Protein 5UEN (pdb70)

Radius of gyration: 37.13 Å; Cα contacts (8 Å, |Δi|>4): 795; chains: 2; bounding box: 105×108×70 Å

Foldseek 3Di:
DDDPVLVVLLVLLLVLLVLQQVLLVLLLVLCVPDP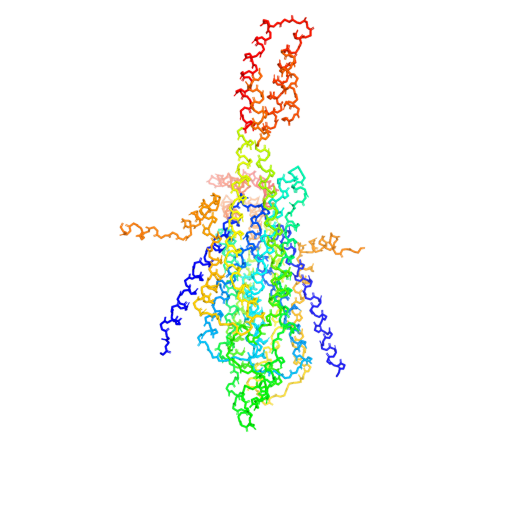VNVDLLSVLVNQLSVLLNCCSVQLSVLVNCLSPDDWAFLLVLLVSLQSLQLSLLLNLLSLLSNLVLLLCCLPPVPCSDVPDDPVVSVVSSVVSNVVSCVLRCPLVVPQWCQVVVVVVCVVVPHDDTDTGSRDCCRTHPLCSLQVPCPVPRNPVSLVVSVVSLVVSLVSLVVLLVLLVVLVVLLVVAPVVSLVSVVVSLVVAVLVVLQVVLSVQLVVLSVVLVVVVVVPDVVVSVVSVVVNVVSCVVRVVVVSVVSVVVSVVSVLVSVLSVVLSVLSCVLAVQCNVVSVCCVVPVVDDDDPVSVSSSVSSNSSSSSVSSVSCCVRPPSSVVSSVVCCVVPVDDVVVVVVD/DVVLVVLLVLLLVLLVLQQVLLVLLLVLCVPDPVNVDLLSLLVNQLSVLLNCCSVQLSVLVNCLSPDDWAFLVVLLVSLQSLQLSLLLNLLSLLSNLVLLLCCLPPVPCSDVPDDPVVSVVSSVVSNVVSCVLRCPLVVPQWCQVVVVVVCVVVPHDDTDTGSRDCCRTHPLCSLQVPCPVPRNVVSLVVSVVSLVVSLVSLVVLLVLLVVLVVLLVVLLVQLLDDDWLVSNLVSLVSNLVSLVVLVCDVLSVVLNVLSVVLNVVSVVIDSVVSVVSSVVNVVSCVVPVVVSSVVSVVVSVVSVLVSVLSVVLSVLSCVLAVQCNVVSVCCVVPVVDDDDPVSVSSSVSSNSSSSSVSSVSCCVRPPSSVVSSVVCCVVPVDD

InterPro domains:
  IPR000276 G protein-coupled receptor, rhodopsin-like [PF00001] (26-288)
  IPR000276 G protein-coupled receptor, rhodopsin-like [PR00237] (11-35)
  IPR000276 G protein-coupled receptor, rhodopsin-like [PR00237] (44-65)
  IPR000276 G protein-coupled receptor, rhodopsin-like [PR00237] (87-109)
  IPR000276 G protein-coupled receptor, rhodopsin-like [PR00237] (123-144)
  IPR000276 G protein-coupled receptor, rhodopsin-like [PR00237] (181-204)
  IPR000276 G protein-coupled receptor, rhodopsin-like [PR00237] (232-256)
  IPR000276 G protein-coupled receptor, rhodopsin-like [PR00237] (270-296)
  IPR000276 G protein-coupled receptor, rhodopsin-like [PS00237] (93-109)
  IPR000276 G protein-coupled receptor, rhodopsin-like [SM01381] (20-303)
  IPR001068 Adenosine A1 receptor [PR00552] (5-15)
  IPR001068 Adenosine A1 receptor [PR00552] (34-46)
  IPR001068 Adenosine A1 receptor [PR00552] (68-80)
  IPR001068 Adenosine A1 receptor [PR00552] (211-226)
  IPR001068 Adenosine A1 receptor [PR00552] (297-310)
  IPR001634 Adenosine receptor [PR00424] (10-19)
  IPR001634 Adenosine receptor [PR00424] (79-91)
  IPR001634 Adenosine receptor [PR00424] (138-148)
  IPR001634 Adenosine receptor [PR00424] (169-188)
  IPR001634 Adenosine receptor [PR00424] (223-236)

CATH classification: 1.20.120.10

GO terms:
  GO:0005886 plasma membrane (C, IDA)
  GO:0014074 response to purine-containing compound (P, IDA)
  GO:0005886 plasma membrane (C, TAS)
  GO:0097190 apoptotic signaling pathway (P, TAS)
  GO:0006909 phagocytosis (P, TAS)
  GO:0006954 inflammatory response (P, TAS)
  GO:0007165 signal transduction (P, TAS)
  GO:0007267 cell-cell signaling (P, TAS)
  GO:0007399 nervous system development (P, TAS)
  GO:0005515 protein binding (F, IPI)

Structure (mmCIF, N/CA/C/O backbone):
data_5UEN
#
_entry.id   5UEN
#
_cell.length_a   96.492
_cell.length_b   112.960
_cell.length_c   124.171
_cell.angle_alpha   90.000
_cell.angle_beta   90.000
_cell.angle_gamma   90.000
#
_symmetry.space_group_name_H-M   'P 2 21 21'
#
loop_
_entity.id
_entity.type
_entity.pdbx_description
1 polymer 'Adenosine receptor A1,Soluble cytochrome b562,Adenosine receptor A1'
2 non-polymer '4-{[3-(8-cyclohexyl-2,6-dioxo-1-propyl-1,2,6,7-tetrahydro-3H-purin-3-yl)propyl]carbamoyl}benzene-1-sulfonyl fluoride'
3 non-polymer 'OLEIC ACID'
#
loop_
_atom_site.group_PDB
_atom_site.id
_atom_site.type_symbol
_atom_site.label_atom_id
_atom_site.label_alt_id
_atom_site.label_comp_id
_atom_site.label_asym_id
_atom_site.label_entity_id
_atom_site.label_seq_id
_atom_site.pdbx_PDB_ins_code
_atom_site.Cartn_x
_atom_site.Cartn_y
_atom_site.Cartn_z
_atom_site.occupancy
_atom_site.B_iso_or_equiv
_atom_site.auth_seq_id
_atom_site.auth_comp_id
_atom_site.auth_asym_id
_atom_site.auth_atom_id
_atom_site.pdbx_PDB_model_num
ATOM 1 N N . SER A 1 5 ? 68.894 48.668 161.549 1.00 96.89 4 SER A N 1
ATOM 2 C CA . SER A 1 5 ? 69.423 49.799 160.724 1.00 96.11 4 SER A CA 1
ATOM 3 C C . SER A 1 5 ? 68.352 50.375 159.779 1.00 94.30 4 SER A C 1
ATOM 4 O O . SER A 1 5 ? 68.614 50.614 158.596 1.00 94.66 4 SER A O 1
ATOM 7 N N . ILE A 1 6 ? 67.147 50.593 160.316 1.00 92.50 5 ILE A N 1
ATOM 8 C CA . ILE A 1 6 ? 66.043 51.231 159.579 1.00 90.40 5 ILE A CA 1
ATOM 9 C C . ILE A 1 6 ? 65.687 52.561 160.264 1.00 89.01 5 ILE A C 1
ATOM 10 O O . ILE A 1 6 ? 65.637 52.661 161.495 1.00 88.13 5 ILE A O 1
ATOM 15 N N . SER A 1 7 ? 65.448 53.572 159.434 1.00 87.07 6 SER A N 1
ATOM 16 C CA . SER A 1 7 ? 65.250 54.952 159.877 1.00 85.42 6 SER A CA 1
ATOM 17 C C . SER A 1 7 ? 63.825 55.184 160.390 1.00 83.35 6 SER A C 1
ATOM 18 O O . SER A 1 7 ? 62.853 54.666 159.823 1.00 83.25 6 SER A O 1
ATOM 21 N N . ALA A 1 8 ? 63.705 55.981 161.454 1.00 81.22 7 ALA A N 1
ATOM 22 C CA . ALA A 1 8 ? 62.403 56.336 162.051 1.00 79.61 7 ALA A CA 1
ATOM 23 C C . ALA A 1 8 ? 61.428 56.948 161.035 1.00 77.12 7 ALA A C 1
ATOM 24 O O . ALA A 1 8 ? 60.212 56.716 161.109 1.00 76.31 7 ALA A O 1
ATOM 26 N N . PHE A 1 9 ? 61.975 57.727 160.101 1.00 74.92 8 PHE A N 1
ATOM 27 C CA . PHE A 1 9 ? 61.215 58.259 158.973 1.00 73.17 8 PHE A CA 1
ATOM 28 C C . PHE A 1 9 ? 60.685 57.142 158.071 1.00 71.17 8 PHE A C 1
ATOM 29 O O . PHE A 1 9 ? 59.519 57.160 157.675 1.00 69.73 8 PHE A O 1
ATOM 37 N N . GLN A 1 10 ? 61.540 56.178 157.752 1.00 70.48 9 GLN A N 1
ATOM 38 C CA . GLN A 1 10 ? 61.151 55.009 156.953 1.00 69.72 9 GLN A CA 1
ATOM 39 C C . GLN A 1 10 ? 60.074 54.186 157.663 1.00 68.54 9 GLN A C 1
ATOM 40 O O . GLN A 1 10 ? 59.071 53.776 157.047 1.00 68.68 9 GLN A O 1
ATOM 46 N N . ALA A 1 11 ? 60.285 53.960 158.958 1.00 67.10 10 ALA A N 1
ATOM 47 C CA . ALA A 1 11 ? 59.281 53.332 159.814 1.00 66.08 10 ALA A CA 1
ATOM 48 C C . ALA A 1 11 ? 57.961 54.107 159.825 1.00 65.01 10 ALA A C 1
ATOM 49 O O . ALA A 1 11 ? 56.892 53.501 159.787 1.00 64.12 10 ALA A O 1
ATOM 51 N N . ALA A 1 12 ? 58.045 55.438 159.875 1.00 64.86 11 ALA A N 1
ATOM 52 C CA . ALA A 1 12 ? 56.852 56.296 159.802 1.00 64.26 11 ALA A CA 1
ATOM 53 C C . ALA A 1 12 ? 56.128 56.185 158.452 1.00 62.67 11 ALA A C 1
ATOM 54 O O . ALA A 1 12 ? 54.900 56.055 158.411 1.00 62.12 11 ALA A O 1
ATOM 56 N N . TYR A 1 13 ? 56.893 56.241 157.362 1.00 61.49 12 TYR A N 1
ATOM 57 C CA . TYR A 1 13 ? 56.355 56.009 156.016 1.00 60.86 12 TYR A CA 1
ATOM 58 C C . TYR A 1 13 ? 55.641 54.657 155.939 1.00 60.47 12 TYR A C 1
ATOM 59 O O . TYR A 1 13 ? 54.446 54.589 155.582 1.00 60.50 12 TYR A O 1
ATOM 68 N N . ILE A 1 14 ? 56.374 53.600 156.305 1.00 60.14 13 ILE A N 1
ATOM 69 C CA . ILE A 1 14 ? 55.836 52.228 156.303 1.00 59.76 13 ILE A CA 1
ATOM 70 C C . ILE A 1 14 ? 54.570 52.120 157.168 1.00 60.04 13 ILE A C 1
ATOM 71 O O . ILE A 1 14 ? 53.575 51.521 156.743 1.00 59.72 13 ILE A O 1
ATOM 76 N N . GLY A 1 15 ? 54.613 52.720 158.361 1.00 60.53 14 GLY A N 1
ATOM 77 C CA . GLY A 1 15 ? 53.479 52.734 159.286 1.00 60.77 14 GLY A CA 1
ATOM 78 C C . GLY A 1 15 ? 52.258 53.465 158.755 1.00 60.67 14 GLY A C 1
ATOM 79 O O . GLY A 1 15 ? 51.134 52.959 158.844 1.00 60.53 14 GLY A O 1
ATOM 80 N N . ILE A 1 16 ? 52.482 54.656 158.201 1.00 60.80 15 ILE A N 1
ATOM 81 C CA . ILE A 1 16 ? 51.402 55.450 157.600 1.00 60.76 15 ILE A CA 1
ATOM 82 C C . ILE A 1 16 ? 50.805 54.716 156.394 1.00 60.27 15 ILE A C 1
ATOM 83 O O . ILE A 1 16 ? 49.571 54.631 156.264 1.00 60.26 15 ILE A O 1
ATOM 88 N N . GLU A 1 17 ? 51.673 54.177 155.535 1.00 60.02 16 GLU A N 1
ATOM 89 C CA . GLU A 1 17 ? 51.222 53.354 154.394 1.00 59.55 16 GLU A CA 1
ATOM 90 C C . GLU A 1 17 ? 50.386 52.155 154.846 1.00 58.91 16 GLU A C 1
ATOM 91 O O . GLU A 1 17 ? 49.259 51.941 154.355 1.00 58.47 16 GLU A O 1
ATOM 97 N N . VAL A 1 18 ? 50.942 51.400 155.797 1.00 58.77 17 VAL A N 1
ATOM 98 C CA . VAL A 1 18 ? 50.252 50.257 156.408 1.00 58.94 17 VAL A CA 1
ATOM 99 C C . VAL A 1 18 ? 48.903 50.663 157.012 1.00 59.35 17 VAL A C 1
ATOM 100 O O . VAL A 1 18 ? 47.924 49.938 156.855 1.00 59.09 17 VAL A O 1
ATOM 104 N N . LEU A 1 19 ? 48.855 51.815 157.685 1.00 60.04 18 LEU A N 1
ATOM 105 C CA . LEU A 1 19 ? 47.611 52.314 158.293 1.00 60.66 18 LEU A CA 1
ATOM 106 C C . LEU A 1 19 ? 46.582 52.686 157.223 1.00 60.48 18 LEU A C 1
ATOM 107 O O . LEU A 1 19 ? 45.412 52.268 157.298 1.00 60.35 18 LEU A O 1
ATOM 112 N N . ILE A 1 20 ? 47.029 53.451 156.223 1.00 60.92 19 ILE A N 1
ATOM 113 C CA . ILE A 1 20 ? 46.170 53.816 155.080 1.00 61.11 19 ILE A CA 1
ATOM 114 C C . ILE A 1 20 ? 45.611 52.564 154.396 1.00 60.92 19 ILE A C 1
ATOM 115 O O . ILE A 1 20 ? 44.410 52.491 154.121 1.00 60.70 19 ILE A O 1
ATOM 120 N N . ALA A 1 21 ? 46.485 51.592 154.130 1.00 61.10 20 ALA A N 1
ATOM 121 C CA . ALA A 1 21 ? 46.046 50.305 153.576 1.00 61.01 20 ALA A CA 1
ATOM 122 C C . ALA A 1 21 ? 45.065 49.567 154.505 1.00 61.38 20 ALA A C 1
ATOM 123 O O . ALA A 1 21 ? 44.063 49.018 154.037 1.00 60.89 20 ALA A O 1
ATOM 125 N N . LEU A 1 22 ? 45.355 49.571 155.808 1.00 62.10 21 LEU A N 1
ATOM 126 C CA . LEU A 1 22 ? 44.482 48.947 156.819 1.00 62.98 21 LEU A CA 1
ATOM 127 C C . LEU A 1 22 ? 43.113 49.619 156.959 1.00 63.64 21 LEU A C 1
ATOM 128 O O . LEU A 1 22 ? 42.149 48.956 157.345 1.00 63.90 21 LEU A O 1
ATOM 133 N N . VAL A 1 23 ? 43.028 50.924 156.684 1.00 63.99 22 VAL A N 1
ATOM 134 C CA . VAL A 1 23 ? 41.716 51.598 156.615 1.00 64.19 22 VAL A CA 1
ATOM 135 C C . VAL A 1 23 ? 41.044 51.389 155.244 1.00 63.87 22 VAL A C 1
ATOM 136 O O . VAL A 1 23 ? 39.824 51.226 155.170 1.00 63.89 22 VAL A O 1
ATOM 140 N N . SER A 1 24 ? 41.839 51.383 154.174 1.00 63.45 23 SER A N 1
ATOM 141 C CA . SER A 1 24 ? 41.321 51.272 152.799 1.00 63.10 23 SER A CA 1
ATOM 142 C C . SER A 1 24 ? 40.633 49.937 152.469 1.00 63.04 23 SER A C 1
ATOM 143 O O . SER A 1 24 ? 39.483 49.929 152.026 1.00 63.36 23 SER A O 1
ATOM 146 N N . VAL A 1 25 ? 41.336 48.825 152.686 1.00 62.62 24 VAL A N 1
ATOM 147 C CA . VAL A 1 25 ? 40.875 47.498 152.231 1.00 62.13 24 VAL A CA 1
ATOM 148 C C . VAL A 1 25 ? 39.537 47.070 152.865 1.00 62.86 24 VAL A C 1
ATOM 149 O O . VAL A 1 25 ? 38.611 46.698 152.133 1.00 62.98 24 VAL A O 1
ATOM 153 N N . PRO A 1 26 ? 39.424 47.130 154.213 1.00 63.61 25 PRO A N 1
ATOM 154 C CA . PRO A 1 26 ? 38.156 46.718 154.830 1.00 63.98 25 PRO A CA 1
ATOM 155 C C . PRO A 1 26 ? 36.957 47.587 154.431 1.00 64.15 25 PRO A C 1
ATOM 156 O O . PRO A 1 26 ? 35.881 47.047 154.180 1.00 64.02 25 PRO A O 1
ATOM 160 N N . GLY A 1 27 ? 37.153 48.906 154.366 1.00 64.13 26 GLY A N 1
ATOM 161 C CA . GLY A 1 27 ? 36.091 49.842 153.994 1.00 64.26 26 GLY A CA 1
ATOM 162 C C . GLY A 1 27 ? 35.469 49.555 152.644 1.00 63.93 26 GLY A C 1
ATOM 163 O O . GLY A 1 27 ? 34.246 49.471 152.521 1.00 63.37 26 GLY A O 1
ATOM 164 N N . ASN A 1 28 ? 36.321 49.379 151.637 1.00 64.35 27 ASN A N 1
ATOM 165 C CA . ASN A 1 28 ? 35.863 49.111 150.271 1.00 65.12 27 ASN A CA 1
ATOM 166 C C . ASN A 1 28 ? 35.308 47.696 150.100 1.00 65.97 27 ASN A C 1
ATOM 167 O O . ASN A 1 28 ? 34.322 47.501 149.373 1.00 66.49 27 ASN A O 1
ATOM 172 N N . VAL A 1 29 ? 35.913 46.717 150.779 1.00 67.11 28 VAL A N 1
ATOM 173 C CA . VAL A 1 29 ? 35.320 45.370 150.866 1.00 67.96 28 VAL A CA 1
ATOM 174 C C . VAL A 1 29 ? 33.909 45.466 151.470 1.00 69.40 28 VAL A C 1
ATOM 175 O O . VAL A 1 29 ? 32.978 44.830 150.976 1.00 69.77 28 VAL A O 1
ATOM 179 N N . LEU A 1 30 ? 33.765 46.277 152.518 1.00 70.47 29 LEU A N 1
ATOM 180 C CA . LEU A 1 30 ? 32.468 46.522 153.154 1.00 71.61 29 LEU A CA 1
ATOM 181 C C . LEU A 1 30 ? 31.493 47.254 152.216 1.00 72.14 29 LEU A C 1
ATOM 182 O O . LEU A 1 30 ? 30.294 46.956 152.220 1.00 73.56 29 LEU A O 1
ATOM 187 N N . VAL A 1 31 ? 32.003 48.201 151.422 1.00 71.55 30 VAL A N 1
ATOM 188 C CA . VAL A 1 31 ? 31.197 48.853 150.373 1.00 71.74 30 VAL A CA 1
ATOM 189 C C . VAL A 1 31 ? 30.710 47.840 149.334 1.00 72.04 30 VAL A C 1
ATOM 190 O O . VAL A 1 31 ? 29.525 47.844 148.978 1.00 71.91 30 VAL A O 1
ATOM 194 N N . ILE A 1 32 ? 31.617 46.986 148.853 1.00 72.68 31 ILE A N 1
ATOM 195 C CA . ILE A 1 32 ? 31.261 45.957 147.855 1.00 73.04 31 ILE A CA 1
ATOM 196 C C . ILE A 1 32 ? 30.265 44.948 148.446 1.00 74.30 31 ILE A C 1
ATOM 197 O O . ILE A 1 32 ? 29.315 44.541 147.770 1.00 75.19 31 ILE A O 1
ATOM 202 N N . TRP A 1 33 ? 30.500 44.559 149.701 1.00 74.87 32 TRP A N 1
ATOM 203 C CA . TRP A 1 33 ? 29.569 43.725 150.484 1.00 75.64 32 TRP A CA 1
ATOM 204 C C . TRP A 1 33 ? 28.184 44.375 150.543 1.00 75.64 32 TRP A C 1
ATOM 205 O O . TRP A 1 33 ? 27.183 43.757 150.168 1.00 75.79 32 TRP A O 1
ATOM 216 N N . ALA A 1 34 ? 28.153 45.632 150.989 1.00 75.72 33 ALA A N 1
ATOM 217 C CA . ALA A 1 34 ? 26.906 46.382 151.191 1.00 76.48 33 ALA A CA 1
ATOM 218 C C . ALA A 1 34 ? 25.990 46.426 149.970 1.00 76.80 33 ALA A C 1
ATOM 219 O O . ALA A 1 34 ? 24.773 46.334 150.110 1.00 77.53 33 ALA A O 1
ATOM 221 N N . VAL A 1 35 ? 26.574 46.567 148.782 1.00 76.66 34 VAL A N 1
ATOM 222 C CA . VAL A 1 35 ? 25.793 46.600 147.540 1.00 76.84 34 VAL A CA 1
ATOM 223 C C . VAL A 1 35 ? 25.261 45.209 147.186 1.00 77.44 34 VAL A C 1
ATOM 224 O O . VAL A 1 35 ? 24.127 45.090 146.722 1.00 77.23 34 VAL A O 1
ATOM 228 N N . LYS A 1 36 ? 26.067 44.169 147.406 1.00 78.68 35 LYS A N 1
ATOM 229 C CA . LYS A 1 36 ? 25.675 42.803 147.045 1.00 80.41 35 LYS A CA 1
ATOM 230 C C . LYS A 1 36 ? 24.480 42.307 147.863 1.00 81.95 35 LYS A C 1
ATOM 231 O O . LYS A 1 36 ? 23.544 41.727 147.306 1.00 82.50 35 LYS A O 1
ATOM 237 N N . VAL A 1 37 ? 24.528 42.525 149.177 1.00 82.95 36 VAL A N 1
ATOM 238 C CA . VAL A 1 37 ? 23.451 42.095 150.081 1.00 83.74 36 VAL A CA 1
ATOM 239 C C . VAL A 1 37 ? 22.163 42.923 149.938 1.00 84.50 36 VAL A C 1
ATOM 240 O O . VAL A 1 37 ? 21.071 42.361 149.935 1.00 85.61 36 VAL A O 1
ATOM 244 N N . ASN A 1 38 ? 22.296 44.241 149.797 1.00 85.18 37 ASN A N 1
ATOM 245 C CA . ASN A 1 38 ? 21.151 45.161 149.793 1.00 86.56 37 ASN A CA 1
ATOM 246 C C . ASN A 1 38 ? 20.574 45.339 148.382 1.00 88.30 37 ASN A C 1
ATOM 247 O O . ASN A 1 38 ? 21.261 45.828 147.485 1.00 88.09 37 ASN A O 1
ATOM 252 N N . GLN A 1 39 ? 19.314 44.948 148.199 1.00 91.23 38 GLN A N 1
ATOM 253 C CA . GLN A 1 39 ? 18.617 45.123 146.913 1.00 93.11 38 GLN A CA 1
ATOM 254 C C . GLN A 1 39 ? 18.214 46.579 146.632 1.00 94.17 38 GLN A C 1
ATOM 255 O O . GLN A 1 39 ? 18.030 46.950 145.470 1.00 95.25 38 GLN A O 1
ATOM 261 N N . ALA A 1 40 ? 18.082 47.397 147.678 1.00 95.65 39 ALA A N 1
ATOM 262 C CA . ALA A 1 40 ? 17.823 48.842 147.530 1.00 96.75 39 ALA A CA 1
ATOM 263 C C . ALA A 1 40 ? 18.978 49.606 146.867 1.00 97.53 39 ALA A C 1
ATOM 264 O O . ALA A 1 40 ? 18.773 50.708 146.353 1.00 98.32 39 ALA A O 1
ATOM 266 N N . LEU A 1 41 ? 20.179 49.024 146.894 1.00 98.16 40 LEU A N 1
ATOM 267 C CA . LEU A 1 41 ? 21.348 49.552 146.184 1.00 97.57 40 LEU A CA 1
ATOM 268 C C . LEU A 1 41 ? 21.625 48.811 144.860 1.00 97.63 40 LEU A C 1
ATOM 269 O O . LEU A 1 41 ? 22.785 48.688 144.456 1.00 96.77 40 LEU A O 1
ATOM 274 N N . ARG A 1 42 ? 20.579 48.332 144.179 1.00 98.51 41 ARG A N 1
ATOM 275 C CA . ARG A 1 42 ? 20.739 47.597 142.918 1.00 98.96 41 ARG A CA 1
ATOM 276 C C . ARG A 1 42 ? 20.470 48.529 141.734 1.00 98.26 41 ARG A C 1
ATOM 277 O O . ARG A 1 42 ? 19.635 48.256 140.868 1.00 99.58 41 ARG A O 1
ATOM 285 N N . ASP A 1 43 ? 21.225 49.626 141.708 1.00 96.24 42 ASP A N 1
ATOM 286 C CA . ASP A 1 43 ? 21.027 50.729 140.774 1.00 94.34 42 ASP A CA 1
ATOM 287 C C . ASP A 1 43 ? 22.348 51.032 140.068 1.00 91.65 42 ASP A C 1
ATOM 288 O O . ASP A 1 43 ? 23.430 50.691 140.569 1.00 92.32 42 ASP A O 1
ATOM 293 N N . ALA A 1 44 ? 22.247 51.677 138.906 1.00 88.80 43 ALA A N 1
ATOM 294 C CA . ALA A 1 44 ? 23.407 51.967 138.054 1.00 85.77 43 ALA A CA 1
ATOM 295 C C . ALA A 1 44 ? 24.520 52.683 138.814 1.00 82.88 43 ALA A C 1
ATOM 296 O O . ALA A 1 44 ? 25.678 52.273 138.735 1.00 82.01 43 ALA A O 1
ATOM 298 N N . THR A 1 45 ? 24.157 53.728 139.560 1.00 80.59 44 THR A N 1
ATOM 299 C CA . THR A 1 45 ? 25.108 54.504 140.369 1.00 78.68 44 THR A CA 1
ATOM 300 C C . THR A 1 45 ? 25.954 53.607 141.272 1.00 77.75 44 THR A C 1
ATOM 301 O O . THR A 1 45 ? 27.178 53.744 141.320 1.00 76.58 44 THR A O 1
ATOM 305 N N . PHE A 1 46 ? 25.295 52.681 141.964 1.00 78.14 45 PHE A N 1
ATOM 306 C CA . PHE A 1 46 ? 25.967 51.807 142.924 1.00 77.72 45 PHE A CA 1
ATOM 307 C C . PHE A 1 46 ? 26.855 50.781 142.226 1.00 76.58 45 PHE A C 1
ATOM 308 O O . PHE A 1 46 ? 27.981 50.538 142.674 1.00 76.71 45 PHE A O 1
ATOM 316 N N . CYS A 1 47 ? 26.380 50.232 141.106 1.00 75.54 46 CYS A N 1
ATOM 317 C CA . CYS A 1 47 ? 27.199 49.341 140.265 1.00 74.32 46 CYS A CA 1
ATOM 318 C C . CYS A 1 47 ? 28.541 49.958 139.829 1.00 72.24 46 CYS A C 1
ATOM 319 O O . CYS A 1 47 ? 29.532 49.241 139.676 1.00 70.44 46 CYS A O 1
ATOM 322 N N . PHE A 1 48 ? 28.568 51.279 139.642 1.00 71.38 47 PHE A N 1
ATOM 323 C CA . PHE A 1 48 ? 29.821 52.006 139.406 1.00 70.63 47 PHE A CA 1
ATOM 324 C C . PHE A 1 48 ? 30.604 52.220 140.707 1.00 70.14 47 PHE A C 1
ATOM 325 O O . PHE A 1 48 ? 31.840 52.240 140.686 1.00 70.44 47 PHE A O 1
ATOM 333 N N . ILE A 1 49 ? 29.895 52.401 141.824 1.00 69.91 48 ILE A N 1
ATOM 334 C CA . ILE A 1 49 ? 30.538 52.514 143.147 1.00 69.86 48 ILE A CA 1
ATOM 335 C C . ILE A 1 49 ? 31.246 51.209 143.556 1.00 68.84 48 ILE A C 1
ATOM 336 O O . ILE A 1 49 ? 32.276 51.248 144.237 1.00 68.02 48 ILE A O 1
ATOM 341 N N . VAL A 1 50 ? 30.704 50.071 143.126 1.00 68.75 49 VAL A N 1
ATOM 342 C CA . VAL A 1 50 ? 31.359 48.771 143.314 1.00 68.26 49 VAL A CA 1
ATOM 343 C C . VAL A 1 50 ? 32.669 48.736 142.512 1.00 67.71 49 VAL A C 1
ATOM 344 O O . VAL A 1 50 ? 33.719 48.374 143.051 1.00 67.68 49 VAL A O 1
ATOM 348 N N . SER A 1 51 ? 32.600 49.122 141.235 1.00 67.01 50 SER A N 1
ATOM 349 C CA . SER A 1 51 ? 33.787 49.189 140.370 1.00 65.95 50 SER A CA 1
ATOM 350 C C . SER A 1 51 ? 34.837 50.142 140.942 1.00 65.00 50 SER A C 1
ATOM 351 O O . SER A 1 51 ? 36.031 49.822 140.964 1.00 64.54 50 SER A O 1
ATOM 354 N N . LEU A 1 52 ? 34.378 51.302 141.412 1.00 64.50 51 LEU A N 1
ATOM 355 C CA . LEU A 1 52 ? 35.250 52.280 142.066 1.00 63.86 51 LEU A CA 1
ATOM 356 C C . LEU A 1 52 ? 35.855 51.744 143.374 1.00 63.66 51 LEU A C 1
ATOM 357 O O . LEU A 1 52 ? 37.024 52.005 143.668 1.00 63.03 51 LEU A O 1
ATOM 362 N N . ALA A 1 53 ? 35.062 50.995 144.144 1.00 63.94 52 ALA A N 1
ATOM 363 C CA . ALA A 1 53 ? 35.544 50.343 145.374 1.00 63.94 52 ALA A CA 1
ATOM 364 C C . ALA A 1 53 ? 36.597 49.277 145.079 1.00 63.43 52 ALA A C 1
ATOM 365 O O . ALA A 1 53 ? 37.640 49.248 145.731 1.00 63.12 52 ALA A O 1
ATOM 367 N N . VAL A 1 54 ? 36.321 48.428 144.085 1.00 63.37 53 VAL A N 1
ATOM 368 C CA . VAL A 1 54 ? 37.264 47.387 143.618 1.00 63.14 53 VAL A CA 1
ATOM 369 C C . VAL A 1 54 ? 38.650 47.973 143.311 1.00 63.09 53 VAL A C 1
ATOM 370 O O . VAL A 1 54 ? 39.679 47.424 143.736 1.00 62.57 53 VAL A O 1
ATOM 374 N N . ALA A 1 55 ? 38.660 49.089 142.580 1.00 63.60 54 ALA A N 1
ATOM 375 C CA . ALA A 1 55 ? 39.894 49.826 142.290 1.00 63.50 54 ALA A CA 1
ATOM 376 C C . ALA A 1 55 ? 40.628 50.270 143.565 1.00 63.44 54 ALA A C 1
ATOM 377 O O . ALA A 1 55 ? 41.853 50.153 143.653 1.00 63.36 54 ALA A O 1
ATOM 379 N N . ASP A 1 56 ? 39.875 50.766 144.546 1.00 63.47 55 ASP A N 1
ATOM 380 C CA . ASP A 1 56 ? 40.459 51.200 145.822 1.00 63.59 55 ASP A CA 1
ATOM 381 C C . ASP A 1 56 ? 40.972 50.022 146.669 1.00 62.53 55 ASP A C 1
ATOM 382 O O . ASP A 1 56 ? 42.023 50.143 147.311 1.00 63.05 55 ASP A O 1
ATOM 387 N N . VAL A 1 57 ? 40.261 48.890 146.648 1.00 61.28 56 VAL A N 1
ATOM 388 C CA . VAL A 1 57 ? 40.740 47.653 147.305 1.00 60.20 56 VAL A CA 1
ATOM 389 C C . VAL A 1 57 ? 42.091 47.251 146.711 1.00 58.81 56 VAL A C 1
ATOM 390 O O . VAL A 1 57 ? 43.013 46.882 147.447 1.00 58.20 56 VAL A O 1
ATOM 394 N N . ALA A 1 58 ? 42.191 47.330 145.383 1.00 57.53 57 ALA A N 1
ATOM 395 C CA . ALA A 1 58 ? 43.433 47.011 144.680 1.00 56.62 57 ALA A CA 1
ATOM 396 C C . ALA A 1 58 ? 44.607 47.918 145.063 1.00 55.76 57 ALA A C 1
ATOM 397 O O . ALA A 1 58 ? 45.742 47.452 145.096 1.00 55.55 57 ALA A O 1
ATOM 399 N N . VAL A 1 59 ? 44.340 49.194 145.358 1.00 54.89 58 VAL A N 1
ATOM 400 C CA . VAL A 1 59 ? 45.397 50.126 145.791 1.00 54.15 58 VAL A CA 1
ATOM 401 C C . VAL A 1 59 ? 45.980 49.669 147.138 1.00 53.83 58 VAL A C 1
ATOM 402 O O . VAL A 1 59 ? 47.204 49.444 147.269 1.00 53.62 58 VAL A O 1
ATOM 406 N N . GLY A 1 60 ? 45.083 49.509 148.114 1.00 53.61 59 GLY A N 1
ATOM 407 C CA . GLY A 1 60 ? 45.436 49.066 149.467 1.00 53.54 59 GLY A CA 1
ATOM 408 C C . GLY A 1 60 ? 46.007 47.660 149.558 1.00 53.25 59 GLY A C 1
ATOM 409 O O . GLY A 1 60 ? 46.897 47.411 150.367 1.00 53.20 59 GLY A O 1
ATOM 410 N N . ALA A 1 61 ? 45.499 46.746 148.730 1.00 52.95 60 ALA A N 1
ATOM 411 C CA . ALA A 1 61 ? 45.956 45.348 148.719 1.00 52.76 60 ALA A CA 1
ATOM 412 C C . ALA A 1 61 ? 47.169 45.072 147.818 1.00 52.31 60 ALA A C 1
ATOM 413 O O . ALA A 1 61 ? 47.919 44.138 148.098 1.00 52.57 60 ALA A O 1
ATOM 415 N N . LEU A 1 62 ? 47.343 45.848 146.739 1.00 51.54 61 LEU A N 1
ATOM 416 C CA . LEU A 1 62 ? 48.463 45.661 145.793 1.00 51.15 61 LEU A CA 1
ATOM 417 C C . LEU A 1 62 ? 49.434 46.844 145.722 1.00 50.74 61 LEU A C 1
ATOM 418 O O . LEU A 1 62 ? 50.651 46.643 145.839 1.00 50.53 61 LEU A O 1
ATOM 423 N N . VAL A 1 63 ? 48.914 48.060 145.530 1.00 50.59 62 VAL A N 1
ATOM 424 C CA . VAL A 1 63 ? 49.775 49.226 145.267 1.00 50.51 62 VAL A CA 1
ATOM 425 C C . VAL A 1 63 ? 50.607 49.601 146.494 1.00 50.54 62 VAL A C 1
ATOM 426 O O . VAL A 1 63 ? 51.812 49.826 146.371 1.00 50.21 62 VAL A O 1
ATOM 430 N N . ILE A 1 64 ? 49.970 49.658 147.665 1.00 50.68 63 ILE A N 1
ATOM 431 C CA . ILE A 1 64 ? 50.667 50.066 148.893 1.00 50.89 63 ILE A CA 1
ATOM 432 C C . ILE A 1 64 ? 51.737 49.057 149.365 1.00 50.76 63 ILE A C 1
ATOM 433 O O . ILE A 1 64 ? 52.838 49.475 149.748 1.00 50.84 63 ILE A O 1
ATOM 438 N N . PRO A 1 65 ? 51.427 47.743 149.345 1.00 50.61 64 PRO A N 1
ATOM 439 C CA . PRO A 1 65 ? 52.450 46.714 149.586 1.00 50.66 64 PRO A CA 1
ATOM 440 C C . PRO A 1 65 ? 53.657 46.766 148.644 1.00 50.71 64 PRO A C 1
ATOM 441 O O . PRO A 1 65 ? 54.796 46.674 149.112 1.00 50.54 64 PRO A O 1
ATOM 445 N N . LEU A 1 66 ? 53.407 46.910 147.341 1.00 50.80 65 LEU A N 1
ATOM 446 C CA . LEU A 1 66 ? 54.485 47.057 146.353 1.00 51.13 65 LEU A CA 1
ATOM 447 C C . LEU A 1 66 ? 55.407 48.239 146.667 1.00 51.45 65 LEU A C 1
ATOM 448 O O . LEU A 1 66 ? 56.630 48.123 146.552 1.00 51.79 65 LEU A O 1
ATOM 453 N N . ALA A 1 67 ? 54.812 49.362 147.068 1.00 51.52 66 ALA A N 1
ATOM 454 C CA . ALA A 1 67 ? 55.561 50.563 147.450 1.00 51.76 66 ALA A CA 1
ATOM 455 C C . ALA A 1 67 ? 56.453 50.302 148.655 1.00 52.13 66 ALA A C 1
ATOM 456 O O . ALA A 1 67 ? 57.625 50.686 148.657 1.00 52.31 66 ALA A O 1
ATOM 458 N N . ILE A 1 68 ? 55.896 49.634 149.664 1.00 52.52 67 ILE A N 1
ATOM 459 C CA . ILE A 1 68 ? 56.655 49.252 150.864 1.00 53.21 67 ILE A CA 1
ATOM 460 C C . ILE A 1 68 ? 57.796 48.288 150.496 1.00 53.74 67 ILE A C 1
ATOM 461 O O . ILE A 1 68 ? 58.954 48.515 150.883 1.00 54.17 67 ILE A O 1
ATOM 466 N N . LEU A 1 69 ? 57.466 47.238 149.739 1.00 53.84 68 LEU A N 1
ATOM 467 C CA . LEU A 1 69 ? 58.465 46.266 149.280 1.00 54.37 68 LEU A CA 1
ATOM 468 C C . LEU A 1 69 ? 59.584 46.911 148.465 1.00 54.70 68 LEU A C 1
ATOM 469 O O . LEU A 1 69 ? 60.751 46.587 148.668 1.00 54.93 68 LEU A O 1
ATOM 474 N N . ILE A 1 70 ? 59.228 47.819 147.557 1.00 55.27 69 ILE A N 1
ATOM 475 C CA . ILE A 1 70 ? 60.228 48.594 146.801 1.00 56.04 69 ILE A CA 1
ATOM 476 C C . ILE A 1 70 ? 61.037 49.521 147.725 1.00 57.02 69 ILE A C 1
ATOM 477 O O . ILE A 1 70 ? 62.252 49.663 147.546 1.00 57.13 69 ILE A O 1
ATOM 482 N N . ASN A 1 71 ? 60.371 50.134 148.705 1.00 58.07 70 ASN A N 1
ATOM 483 C CA . ASN A 1 71 ? 61.037 51.022 149.665 1.00 59.43 70 ASN A CA 1
ATOM 484 C C . ASN A 1 71 ? 62.079 50.285 150.508 1.00 60.41 70 ASN A C 1
ATOM 485 O O . ASN A 1 71 ? 63.234 50.716 150.588 1.00 60.79 70 ASN A O 1
ATOM 490 N N . ILE A 1 72 ? 61.665 49.179 151.126 1.00 61.28 71 ILE A N 1
ATOM 491 C CA . ILE A 1 72 ? 62.580 48.371 151.957 1.00 62.16 71 ILE A CA 1
ATOM 492 C C . ILE A 1 72 ? 63.549 47.497 151.140 1.00 63.24 71 ILE A C 1
ATOM 493 O O . ILE A 1 72 ? 64.603 47.112 151.646 1.00 63.83 71 ILE A O 1
ATOM 498 N N . GLY A 1 73 ? 63.195 47.194 149.890 1.00 64.21 72 GLY A N 1
ATOM 499 C CA . GLY A 1 73 ? 63.969 46.278 149.049 1.00 65.55 72 GLY A CA 1
ATOM 500 C C . GLY A 1 73 ? 65.242 46.853 148.445 1.00 67.00 72 GLY A C 1
ATOM 501 O O . GLY A 1 73 ? 65.605 47.996 148.735 1.00 67.25 72 GLY A O 1
ATOM 502 N N . PRO A 1 74 ? 65.928 46.062 147.592 1.00 68.98 73 PRO A N 1
ATOM 503 C CA . PRO A 1 74 ? 67.174 46.465 146.944 1.00 70.20 73 PRO A CA 1
ATOM 504 C C . PRO A 1 74 ? 66.939 47.208 145.625 1.00 70.78 73 PRO A C 1
ATOM 505 O O . PRO A 1 74 ? 65.793 47.530 145.285 1.00 70.91 73 PRO A O 1
ATOM 509 N N . GLN A 1 75 ? 68.026 47.476 144.898 1.00 71.45 74 GLN A N 1
ATOM 510 C CA . GLN A 1 75 ? 67.938 47.941 143.512 1.00 71.69 74 GLN A CA 1
ATOM 511 C C . GLN A 1 75 ? 67.322 46.845 142.651 1.00 71.08 74 GLN A C 1
ATOM 512 O O . GLN A 1 75 ? 67.448 45.659 142.967 1.00 72.42 74 GLN A O 1
ATOM 518 N N . THR A 1 76 ? 66.665 47.249 141.566 1.00 69.71 75 THR A N 1
ATOM 519 C CA . THR A 1 76 ? 65.960 46.315 140.687 1.00 68.88 75 THR A CA 1
ATOM 520 C C . THR A 1 76 ? 66.345 46.530 139.234 1.00 68.35 75 THR A C 1
ATOM 521 O O . THR A 1 76 ? 66.887 47.575 138.878 1.00 68.17 75 THR A O 1
ATOM 525 N N . TYR A 1 77 ? 66.044 45.538 138.399 1.00 67.47 76 TYR A N 1
ATOM 526 C CA . TYR A 1 77 ? 66.114 45.705 136.949 1.00 67.24 76 TYR A CA 1
ATOM 527 C C . TYR A 1 77 ? 65.182 46.838 136.517 1.00 66.61 76 TYR A C 1
ATOM 528 O O . TYR A 1 77 ? 64.233 47.169 137.235 1.00 66.48 76 TYR A O 1
ATOM 537 N N . PHE A 1 78 ? 65.440 47.431 135.352 1.00 66.19 77 PHE A N 1
ATOM 538 C CA . PHE A 1 78 ? 64.505 48.423 134.797 1.00 65.52 77 PHE A CA 1
ATOM 539 C C . PHE A 1 78 ? 63.070 47.868 134.633 1.00 65.16 77 PHE A C 1
ATOM 540 O O . PHE A 1 78 ? 62.091 48.530 135.021 1.00 64.64 77 PHE A O 1
ATOM 548 N N . HIS A 1 79 ? 62.960 46.656 134.084 1.00 65.59 78 HIS A N 1
ATOM 549 C CA . HIS A 1 79 ? 61.652 46.030 133.804 1.00 65.38 78 HIS A CA 1
ATOM 550 C C . HIS A 1 79 ? 60.825 45.799 135.074 1.00 64.57 78 HIS A C 1
ATOM 551 O O . HIS A 1 79 ? 59.606 46.000 135.064 1.00 64.25 78 HIS A O 1
ATOM 558 N N . THR A 1 80 ? 61.499 45.381 136.150 1.00 64.18 79 THR A N 1
ATOM 559 C CA . THR A 1 80 ? 60.863 45.120 137.444 1.00 63.78 79 THR A CA 1
ATOM 560 C C . THR A 1 80 ? 60.212 46.386 137.986 1.00 63.21 79 THR A C 1
ATOM 561 O O . THR A 1 80 ? 59.051 46.375 138.390 1.00 62.31 79 THR A O 1
ATOM 565 N N . CYS A 1 81 ? 60.981 47.471 137.983 1.00 63.30 80 CYS A N 1
ATOM 566 C CA . CYS A 1 81 ? 60.500 48.766 138.437 1.00 63.04 80 CYS A CA 1
ATOM 567 C C . CYS A 1 81 ? 59.426 49.312 137.501 1.00 62.51 80 CYS A C 1
ATOM 568 O O . CYS A 1 81 ? 58.428 49.871 137.966 1.00 62.57 80 CYS A O 1
ATOM 571 N N . LEU A 1 82 ? 59.620 49.140 136.193 1.00 62.10 81 LEU A N 1
ATOM 572 C CA . LEU A 1 82 ? 58.600 49.537 135.218 1.00 61.80 81 LEU A CA 1
ATOM 573 C C . LEU A 1 82 ? 57.265 48.810 135.438 1.00 61.15 81 LEU A C 1
ATOM 574 O O . LEU A 1 82 ? 56.208 49.442 135.395 1.00 60.64 81 LEU A O 1
ATOM 579 N N . MET A 1 83 ? 57.317 47.496 135.671 1.00 60.98 82 MET A N 1
ATOM 580 C CA . MET A 1 83 ? 56.102 46.698 135.932 1.00 60.60 82 MET A CA 1
ATOM 581 C C . MET A 1 83 ? 55.356 47.114 137.191 1.00 58.82 82 MET A C 1
ATOM 582 O O . MET A 1 83 ? 54.129 47.206 137.184 1.00 58.09 82 MET A O 1
ATOM 587 N N . VAL A 1 84 ? 56.108 47.356 138.261 1.00 57.80 83 VAL A N 1
ATOM 588 C CA . VAL A 1 84 ? 55.547 47.745 139.564 1.00 56.85 83 VAL A CA 1
ATOM 589 C C . VAL A 1 84 ? 54.911 49.146 139.527 1.00 55.65 83 VAL A C 1
ATOM 590 O O . VAL A 1 84 ? 53.974 49.417 140.276 1.00 55.45 83 VAL A O 1
ATOM 594 N N . ALA A 1 85 ? 55.406 50.019 138.649 1.00 54.72 84 ALA A N 1
ATOM 595 C CA . ALA A 1 85 ? 54.861 51.370 138.513 1.00 54.06 84 ALA A CA 1
ATOM 596 C C . ALA A 1 85 ? 53.457 51.454 137.888 1.00 53.53 84 ALA A C 1
ATOM 597 O O . ALA A 1 85 ? 52.764 52.440 138.098 1.00 53.69 84 ALA A O 1
ATOM 599 N N . CYS A 1 86 ? 53.040 50.440 137.126 1.00 53.08 85 CYS A N 1
ATOM 600 C CA . CYS A 1 86 ? 51.812 50.517 136.303 1.00 52.83 85 CYS A CA 1
ATOM 601 C C . CYS A 1 86 ? 50.434 50.290 136.978 1.00 52.45 85 CYS A C 1
ATOM 602 O O . CYS A 1 86 ? 49.461 50.981 136.622 1.00 52.26 85 CYS A O 1
ATOM 605 N N . PRO A 1 87 ? 50.321 49.317 137.916 1.00 52.23 86 PRO A N 1
ATOM 606 C CA . PRO A 1 87 ? 49.025 49.056 138.573 1.00 51.86 86 PRO A CA 1
ATOM 607 C C . PRO A 1 87 ? 48.290 50.298 139.084 1.00 51.37 86 PRO A C 1
ATOM 608 O O . PRO A 1 87 ? 47.078 50.443 138.856 1.00 51.23 86 PRO A O 1
ATOM 612 N N . VAL A 1 88 ? 49.024 51.185 139.753 1.00 51.16 87 VAL A N 1
ATOM 613 C CA . VAL A 1 88 ? 48.474 52.458 140.225 1.00 51.07 87 VAL A CA 1
ATOM 614 C C . VAL A 1 88 ? 47.940 53.325 139.071 1.00 50.79 87 VAL A C 1
ATOM 615 O O . VAL A 1 88 ? 46.886 53.949 139.214 1.00 50.70 87 VAL A O 1
ATOM 619 N N . LEU A 1 89 ? 48.642 53.319 137.930 1.00 50.58 88 LEU A N 1
ATOM 620 C CA . LEU A 1 89 ? 48.211 54.060 136.730 1.00 50.35 88 LEU A CA 1
ATOM 621 C C . LEU A 1 89 ? 46.893 53.520 136.193 1.00 50.32 88 LEU A C 1
ATOM 622 O O . LEU A 1 89 ? 45.993 54.299 135.848 1.00 50.42 88 LEU A O 1
ATOM 627 N N . ILE A 1 90 ? 46.780 52.192 136.148 1.00 50.29 89 ILE A N 1
ATOM 628 C CA . ILE A 1 90 ? 45.531 51.533 135.737 1.00 50.57 89 ILE A CA 1
ATOM 629 C C . ILE A 1 90 ? 44.414 51.897 136.717 1.00 51.03 89 ILE A C 1
ATOM 630 O O . ILE A 1 90 ? 43.345 52.426 136.325 1.00 51.60 89 ILE A O 1
ATOM 635 N N . LEU A 1 91 ? 44.683 51.631 137.995 1.00 51.30 90 LEU A N 1
ATOM 636 C CA . LEU A 1 91 ? 43.657 51.752 139.025 1.00 51.49 90 LEU A CA 1
ATOM 637 C C . LEU A 1 91 ? 43.161 53.187 139.177 1.00 51.89 90 LEU A C 1
ATOM 638 O O . LEU A 1 91 ? 41.947 53.417 139.270 1.00 52.00 90 LEU A O 1
ATOM 643 N N . THR A 1 92 ? 44.093 54.142 139.175 1.00 52.42 91 THR A N 1
ATOM 644 C CA . THR A 1 92 ? 43.739 55.569 139.220 1.00 53.08 91 THR A CA 1
ATOM 645 C C . THR A 1 92 ? 42.899 55.973 138.007 1.00 53.59 91 THR A C 1
ATOM 646 O O . THR A 1 92 ? 41.925 56.718 138.157 1.00 54.02 91 THR A O 1
ATOM 650 N N . GLN A 1 93 ? 43.262 55.477 136.821 1.00 53.94 92 GLN A N 1
ATOM 651 C CA . GLN A 1 93 ? 42.474 55.758 135.616 1.00 54.40 92 GLN A CA 1
ATOM 652 C C . GLN A 1 93 ? 41.070 55.157 135.700 1.00 55.07 92 GLN A C 1
ATOM 653 O O . GLN A 1 93 ? 40.084 55.819 135.323 1.00 55.57 92 GLN A O 1
ATOM 659 N N . SER A 1 94 ? 40.974 53.923 136.206 1.00 55.71 93 SER A N 1
ATOM 660 C CA . SER A 1 94 ? 39.653 53.303 136.434 1.00 56.47 93 SER A CA 1
ATOM 661 C C . SER A 1 94 ? 38.728 54.176 137.292 1.00 57.35 93 SER A C 1
ATOM 662 O O . SER A 1 94 ? 37.543 54.356 136.964 1.00 57.66 93 SER A O 1
ATOM 665 N N . SER A 1 95 ? 39.284 54.728 138.372 1.00 58.10 94 SER A N 1
ATOM 666 C CA . SER A 1 95 ? 38.522 55.591 139.282 1.00 58.85 94 SER A CA 1
ATOM 667 C C . SER A 1 95 ? 37.855 56.773 138.573 1.00 59.42 94 SER A C 1
ATOM 668 O O . SER A 1 95 ? 36.661 57.047 138.786 1.00 59.58 94 SER A O 1
ATOM 671 N N . ILE A 1 96 ? 38.627 57.437 137.711 1.00 59.81 95 ILE A N 1
ATOM 672 C CA . ILE A 1 96 ? 38.181 58.652 137.018 1.00 60.18 95 ILE A CA 1
ATOM 673 C C . ILE A 1 96 ? 36.995 58.314 136.113 1.00 60.47 95 ILE A C 1
ATOM 674 O O . ILE A 1 96 ? 35.939 58.978 136.171 1.00 60.61 95 ILE A O 1
ATOM 679 N N . LEU A 1 97 ? 37.171 57.262 135.310 1.00 60.52 96 LEU A N 1
ATOM 680 C CA . LEU A 1 97 ? 36.130 56.801 134.381 1.00 61.07 96 LEU A CA 1
ATOM 681 C C . LEU A 1 97 ? 34.882 56.284 135.120 1.00 61.63 96 LEU A C 1
ATOM 682 O O . LEU A 1 97 ? 33.730 56.573 134.718 1.00 61.85 96 LEU A O 1
ATOM 687 N N . ALA A 1 98 ? 35.120 55.548 136.211 1.00 61.94 97 ALA A N 1
ATOM 688 C CA . ALA A 1 98 ? 34.039 55.131 137.115 1.00 62.25 97 ALA A CA 1
ATOM 689 C C . ALA A 1 98 ? 33.254 56.329 137.668 1.00 62.55 97 ALA A C 1
ATOM 690 O O . ALA A 1 98 ? 32.023 56.303 137.690 1.00 62.89 97 ALA A O 1
ATOM 692 N N . LEU A 1 99 ? 33.964 57.372 138.098 1.00 62.63 98 LEU A N 1
ATOM 693 C CA . LEU A 1 99 ? 33.307 58.611 138.558 1.00 63.15 98 LEU A CA 1
ATOM 694 C C . LEU A 1 99 ? 32.541 59.326 137.433 1.00 63.22 98 LEU A C 1
ATOM 695 O O . LEU A 1 99 ? 31.395 59.785 137.634 1.00 63.66 98 LEU A O 1
ATOM 700 N N . LEU A 1 100 ? 33.171 59.411 136.259 1.00 62.93 99 LEU A N 1
ATOM 701 C CA . LEU A 1 100 ? 32.510 59.987 135.077 1.00 63.38 99 LEU A CA 1
ATOM 702 C C . LEU A 1 100 ? 31.218 59.239 134.713 1.00 63.76 99 LEU A C 1
ATOM 703 O O . LEU A 1 100 ? 30.198 59.875 134.390 1.00 63.87 99 LEU A O 1
ATOM 708 N N . ALA A 1 101 ? 31.260 57.903 134.778 1.00 63.93 100 ALA A N 1
ATOM 709 C CA . ALA A 1 101 ? 30.036 57.092 134.610 1.00 64.40 100 ALA A CA 1
ATOM 710 C C . ALA A 1 101 ? 28.933 57.488 135.614 1.00 65.29 100 ALA A C 1
ATOM 711 O O . ALA A 1 101 ? 27.761 57.688 135.233 1.00 65.87 100 ALA A O 1
ATOM 713 N N . ILE A 1 102 ? 29.326 57.620 136.885 1.00 65.71 101 ILE A N 1
ATOM 714 C CA . ILE A 1 102 ? 28.414 58.055 137.954 1.00 66.78 101 ILE A CA 1
ATOM 715 C C . ILE A 1 102 ? 27.828 59.433 137.649 1.00 67.73 101 ILE A C 1
ATOM 716 O O . ILE A 1 102 ? 26.614 59.631 137.795 1.00 69.01 101 ILE A O 1
ATOM 721 N N . ALA A 1 103 ? 28.682 60.374 137.236 1.00 67.85 102 ALA A N 1
ATOM 722 C CA . ALA A 1 103 ? 28.213 61.727 136.865 1.00 68.48 102 ALA A CA 1
ATOM 723 C C . ALA A 1 103 ? 27.164 61.716 135.742 1.00 68.64 102 ALA A C 1
ATOM 724 O O . ALA A 1 103 ? 26.089 62.328 135.883 1.00 68.63 102 ALA A O 1
ATOM 726 N N . VAL A 1 104 ? 27.465 61.012 134.647 1.00 68.79 103 VAL A N 1
ATOM 727 C CA . VAL A 1 104 ? 26.501 60.909 133.535 1.00 69.87 103 VAL A CA 1
ATOM 728 C C . VAL A 1 104 ? 25.238 60.126 133.924 1.00 70.65 103 VAL A C 1
ATOM 729 O O . VAL A 1 104 ? 24.137 60.458 133.455 1.00 71.16 103 VAL A O 1
ATOM 733 N N . ASP A 1 105 ? 25.384 59.109 134.783 1.00 71.51 104 ASP A N 1
ATOM 734 C CA . ASP A 1 105 ? 24.201 58.420 135.330 1.00 73.04 104 ASP A CA 1
ATOM 735 C C . ASP A 1 105 ? 23.328 59.371 136.163 1.00 74.62 104 ASP A C 1
ATOM 736 O O . ASP A 1 105 ? 22.101 59.390 136.003 1.00 75.38 104 ASP A O 1
ATOM 741 N N . ARG A 1 106 ? 23.965 60.147 137.043 1.00 75.52 105 ARG A N 1
ATOM 742 C CA . ARG A 1 106 ? 23.266 61.203 137.793 1.00 76.99 105 ARG A CA 1
ATOM 743 C C . ARG A 1 106 ? 22.609 62.239 136.872 1.00 78.49 105 ARG A C 1
ATOM 744 O O . ARG A 1 106 ? 21.492 62.687 137.147 1.00 79.60 105 ARG A O 1
ATOM 752 N N . TYR A 1 107 ? 23.303 62.622 135.797 1.00 79.13 106 TYR A N 1
ATOM 753 C CA . TYR A 1 107 ? 22.718 63.513 134.784 1.00 80.49 106 TYR A CA 1
ATOM 754 C C . TYR A 1 107 ? 21.476 62.912 134.124 1.00 81.72 106 TYR A C 1
ATOM 755 O O . TYR A 1 107 ? 20.402 63.525 134.143 1.00 82.26 106 TYR A O 1
ATOM 764 N N . LEU A 1 108 ? 21.632 61.712 133.556 1.00 82.78 107 LEU A N 1
ATOM 765 C CA . LEU A 1 108 ? 20.543 61.055 132.806 1.00 84.08 107 LEU A CA 1
ATOM 766 C C . LEU A 1 108 ? 19.231 60.887 133.588 1.00 86.20 107 LEU A C 1
ATOM 767 O O . LEU A 1 108 ? 18.150 61.053 133.017 1.00 86.95 107 LEU A O 1
ATOM 772 N N . ARG A 1 109 ? 19.329 60.566 134.881 1.00 87.85 108 ARG A N 1
ATOM 773 C CA . ARG A 1 109 ? 18.141 60.381 135.735 1.00 89.80 108 ARG A CA 1
ATOM 774 C C . ARG A 1 109 ? 17.262 61.625 135.765 1.00 91.58 108 ARG A C 1
ATOM 775 O O . ARG A 1 109 ? 16.067 61.563 135.461 1.00 92.77 108 ARG A O 1
ATOM 783 N N . VAL A 1 110 ? 17.873 62.748 136.133 1.00 92.48 109 VAL A N 1
ATOM 784 C CA . VAL A 1 110 ? 17.181 64.037 136.178 1.00 94.10 109 VAL A CA 1
ATOM 785 C C . VAL A 1 110 ? 16.881 64.609 134.777 1.00 94.74 109 VAL A C 1
ATOM 786 O O . VAL A 1 110 ? 15.874 65.301 134.599 1.00 95.69 109 VAL A O 1
ATOM 790 N N . LYS A 1 111 ? 17.738 64.320 133.794 1.00 94.63 110 LYS A N 1
ATOM 791 C CA . LYS A 1 111 ? 17.555 64.851 132.435 1.00 95.30 110 LYS A CA 1
ATOM 792 C C . LYS A 1 111 ? 16.438 64.144 131.658 1.00 96.02 110 LYS A C 1
ATOM 793 O O . LYS A 1 111 ? 15.623 64.811 131.023 1.00 96.78 110 LYS A O 1
ATOM 799 N N . ILE A 1 112 ? 16.413 62.810 131.698 1.00 96.37 111 ILE A N 1
ATOM 800 C CA . ILE A 1 112 ? 15.418 62.014 130.954 1.00 97.37 111 ILE A CA 1
ATOM 801 C C . ILE A 1 112 ? 14.740 60.967 131.859 1.00 98.04 111 ILE A C 1
ATOM 802 O O . ILE A 1 112 ? 14.882 59.755 131.644 1.00 98.22 111 ILE A O 1
ATOM 807 N N . PRO A 1 113 ? 13.982 61.437 132.873 1.00 99.23 112 PRO A N 1
ATOM 808 C CA . PRO A 1 113 ? 13.370 60.522 133.850 1.00 100.41 112 PRO A CA 1
ATOM 809 C C . PRO A 1 113 ? 12.339 59.541 133.272 1.00 102.04 112 PRO A C 1
ATOM 810 O O . PRO A 1 113 ? 12.228 58.418 133.771 1.00 102.16 112 PRO A O 1
ATOM 814 N N . LEU A 1 114 ? 11.608 59.951 132.235 1.00 103.88 113 LEU A N 1
ATOM 815 C CA . LEU A 1 114 ? 10.600 59.084 131.606 1.00 105.42 113 LEU A CA 1
ATOM 816 C C . LEU A 1 114 ? 11.230 57.910 130.849 1.00 105.72 113 LEU A C 1
ATOM 817 O O . LEU A 1 114 ? 10.757 56.777 130.964 1.00 106.77 113 LEU A O 1
ATOM 822 N N . ARG A 1 115 ? 12.295 58.188 130.096 1.00 105.17 114 ARG A N 1
ATOM 823 C CA . ARG A 1 115 ? 13.012 57.166 129.313 1.00 104.67 114 ARG A CA 1
ATOM 824 C C . ARG A 1 115 ? 14.245 56.553 130.023 1.00 103.32 114 ARG A C 1
ATOM 825 O O . ARG A 1 115 ? 14.904 55.661 129.460 1.00 102.23 114 ARG A O 1
ATOM 833 N N . TYR A 1 116 ? 14.545 57.003 131.249 1.00 102.76 115 TYR A N 1
ATOM 834 C CA . TYR A 1 116 ? 15.735 56.536 131.980 1.00 101.98 115 TYR A CA 1
ATOM 835 C C . TYR A 1 116 ? 15.844 55.013 132.064 1.00 102.78 115 TYR A C 1
ATOM 836 O O . TYR A 1 116 ? 16.879 54.453 131.707 1.00 102.24 115 TYR A O 1
ATOM 845 N N . LYS A 1 117 ? 14.783 54.357 132.534 1.00 104.98 116 LYS A N 1
ATOM 846 C CA . LYS A 1 117 ? 14.806 52.903 132.744 1.00 105.75 116 LYS A CA 1
ATOM 847 C C . LYS A 1 117 ? 14.982 52.101 131.453 1.00 105.58 116 LYS A C 1
ATOM 848 O O . LYS A 1 117 ? 15.668 51.078 131.456 1.00 105.32 116 LYS A O 1
ATOM 854 N N . MET A 1 118 ? 14.376 52.561 130.359 1.00 105.93 117 MET A N 1
ATOM 855 C CA . MET A 1 118 ? 14.598 51.935 129.049 1.00 105.68 117 MET A CA 1
ATOM 856 C C . MET A 1 118 ? 15.973 52.280 128.453 1.00 101.96 117 MET A C 1
ATOM 857 O O . MET A 1 118 ? 16.542 51.460 127.728 1.00 101.83 117 MET A O 1
ATOM 862 N N . VAL A 1 119 ? 16.505 53.470 128.754 1.00 98.33 118 VAL A N 1
ATOM 863 C CA . VAL A 1 119 ? 17.853 53.855 128.274 1.00 94.91 118 VAL A CA 1
ATOM 864 C C . VAL A 1 119 ? 18.974 53.138 129.045 1.00 91.09 118 VAL A C 1
ATOM 865 O O . VAL A 1 119 ? 19.718 52.353 128.461 1.00 89.50 118 VAL A O 1
ATOM 869 N N . VAL A 1 120 ? 19.095 53.425 130.341 1.00 88.47 119 VAL A N 1
ATOM 870 C CA . VAL A 1 120 ? 20.189 52.904 131.180 1.00 86.22 119 VAL A CA 1
ATOM 871 C C . VAL A 1 120 ? 19.834 51.528 131.759 1.00 85.55 119 VAL A C 1
ATOM 872 O O . VAL A 1 120 ? 19.203 51.434 132.814 1.00 84.78 119 VAL A O 1
ATOM 876 N N . THR A 1 121 ? 20.251 50.471 131.061 1.00 85.16 120 THR A N 1
ATOM 877 C CA . THR A 1 121 ? 19.956 49.090 131.456 1.00 84.40 120 THR A CA 1
ATOM 878 C C . THR A 1 121 ? 21.185 48.410 132.071 1.00 83.39 120 THR A C 1
ATOM 879 O O . THR A 1 121 ? 22.326 48.799 131.769 1.00 82.59 120 THR A O 1
ATOM 883 N N . PRO A 1 122 ? 20.959 47.382 132.923 1.00 83.43 121 PRO A N 1
ATOM 884 C CA . PRO A 1 122 ? 22.047 46.631 133.562 1.00 83.17 121 PRO A CA 1
ATOM 885 C C . PRO A 1 122 ? 23.167 46.197 132.613 1.00 83.28 121 PRO A C 1
ATOM 886 O O . PRO A 1 122 ? 24.345 46.388 132.931 1.00 83.20 121 PRO A O 1
ATOM 890 N N . ARG A 1 123 ? 22.794 45.627 131.466 1.00 84.05 122 ARG A N 1
ATOM 891 C CA . ARG A 1 123 ? 23.772 45.187 130.458 1.00 84.10 122 ARG A CA 1
ATOM 892 C C . ARG A 1 123 ? 24.607 46.350 129.909 1.00 82.50 122 ARG A C 1
ATOM 893 O O . ARG A 1 123 ? 25.836 46.231 129.767 1.00 82.22 122 ARG A O 1
ATOM 901 N N . ARG A 1 124 ? 23.942 47.472 129.631 1.00 81.31 123 ARG A N 1
ATOM 902 C CA . ARG A 1 124 ? 24.627 48.682 129.156 1.00 79.77 123 ARG A CA 1
ATOM 903 C C . ARG A 1 124 ? 25.554 49.253 130.230 1.00 77.71 123 ARG A C 1
ATOM 904 O O . ARG A 1 124 ? 26.685 49.661 129.924 1.00 77.19 123 ARG A O 1
ATOM 912 N N . ALA A 1 125 ? 25.074 49.263 131.477 1.00 75.94 124 ALA A N 1
ATOM 913 C CA . ALA A 1 125 ? 25.906 49.646 132.621 1.00 74.23 124 ALA A CA 1
ATOM 914 C C . ALA A 1 125 ? 27.132 48.734 132.756 1.00 72.82 124 ALA A C 1
ATOM 915 O O . ALA A 1 125 ? 28.246 49.212 133.001 1.00 72.25 124 ALA A O 1
ATOM 917 N N . ALA A 1 126 ? 26.921 47.430 132.579 1.00 71.75 125 ALA A N 1
ATOM 918 C CA . ALA A 1 126 ? 28.015 46.450 132.600 1.00 70.47 125 ALA A CA 1
ATOM 919 C C . ALA A 1 126 ? 29.024 46.685 131.469 1.00 68.98 125 ALA A C 1
ATOM 920 O O . ALA A 1 126 ? 30.246 46.674 131.703 1.00 68.36 125 ALA A O 1
ATOM 922 N N . VAL A 1 127 ? 28.511 46.908 130.255 1.00 68.21 126 VAL A N 1
ATOM 923 C CA . VAL A 1 127 ? 29.369 47.244 129.102 1.00 67.44 126 VAL A CA 1
ATOM 924 C C . VAL A 1 127 ? 30.182 48.510 129.408 1.00 66.47 126 VAL A C 1
ATOM 925 O O . VAL A 1 127 ? 31.416 48.529 129.236 1.00 65.72 126 VAL A O 1
ATOM 929 N N . ALA A 1 128 ? 29.484 49.545 129.882 1.00 66.14 127 ALA A N 1
ATOM 930 C CA . ALA A 1 128 ? 30.128 50.792 130.307 1.00 65.59 127 ALA A CA 1
ATOM 931 C C . ALA A 1 128 ? 31.228 50.543 131.343 1.00 65.11 127 ALA A C 1
ATOM 932 O O . ALA A 1 128 ? 32.341 51.057 131.190 1.00 65.16 127 ALA A O 1
ATOM 934 N N . ILE A 1 129 ? 30.923 49.742 132.370 1.00 64.53 128 ILE A N 1
ATOM 935 C CA . ILE A 1 129 ? 31.927 49.372 133.378 1.00 63.76 128 ILE A CA 1
ATOM 936 C C . ILE A 1 129 ? 33.123 48.718 132.685 1.00 62.65 128 ILE A C 1
ATOM 937 O O . ILE A 1 129 ? 34.240 49.235 132.765 1.00 61.51 128 ILE A O 1
ATOM 942 N N . ALA A 1 130 ? 32.873 47.614 131.978 1.00 62.62 129 ALA A N 1
ATOM 943 C CA . ALA A 1 130 ? 33.942 46.887 131.268 1.00 62.31 129 ALA A CA 1
ATOM 944 C C . ALA A 1 130 ? 34.826 47.817 130.421 1.00 62.03 129 ALA A C 1
ATOM 945 O O . ALA A 1 130 ? 36.068 47.716 130.453 1.00 62.05 129 ALA A O 1
ATOM 947 N N . GLY A 1 131 ? 34.175 48.730 129.691 1.00 61.55 130 GLY A N 1
ATOM 948 C CA . GLY A 1 131 ? 34.873 49.769 128.930 1.00 60.81 130 GLY A CA 1
ATOM 949 C C . GLY A 1 131 ? 35.857 50.579 129.759 1.00 60.12 130 GLY A C 1
ATOM 950 O O . GLY A 1 131 ? 37.013 50.791 129.338 1.00 59.94 130 GLY A O 1
ATOM 951 N N . CYS A 1 132 ? 35.409 51.013 130.941 1.00 59.76 131 CYS A N 1
ATOM 952 C CA . CYS A 1 132 ? 36.266 51.777 131.858 1.00 59.07 131 CYS A CA 1
ATOM 953 C C . CYS A 1 132 ? 37.537 51.011 132.168 1.00 57.51 131 CYS A C 1
ATOM 954 O O . CYS A 1 132 ? 38.628 51.546 132.026 1.00 56.95 131 CYS A O 1
ATOM 957 N N . TRP A 1 133 ? 37.382 49.751 132.561 1.00 56.32 132 TRP A N 1
ATOM 958 C CA . TRP A 1 133 ? 38.530 48.897 132.858 1.00 55.45 132 TRP A CA 1
ATOM 959 C C . TRP A 1 133 ? 39.407 48.640 131.633 1.00 55.12 132 TRP A C 1
ATOM 960 O O . TRP A 1 133 ? 40.631 48.717 131.733 1.00 54.90 132 TRP A O 1
ATOM 971 N N . ILE A 1 134 ? 38.795 48.363 130.483 1.00 55.10 133 ILE A N 1
ATOM 972 C CA . ILE A 1 134 ? 39.575 48.152 129.248 1.00 54.91 133 ILE A CA 1
ATOM 973 C C . ILE A 1 134 ? 40.431 49.391 128.953 1.00 54.28 133 ILE A C 1
ATOM 974 O O . ILE A 1 134 ? 41.668 49.294 128.826 1.00 53.86 133 ILE A O 1
ATOM 979 N N . LEU A 1 135 ? 39.770 50.549 128.891 1.00 53.99 134 LEU A N 1
ATOM 980 C CA . LEU A 1 135 ? 40.462 51.819 128.628 1.00 53.74 134 LEU A CA 1
ATOM 981 C C . LEU A 1 135 ? 41.516 52.132 129.705 1.00 53.45 134 LEU A C 1
ATOM 982 O O . LEU A 1 135 ? 42.591 52.656 129.393 1.00 52.98 134 LEU A O 1
ATOM 987 N N . SER A 1 136 ? 41.206 51.785 130.960 1.00 53.55 135 SER A N 1
ATOM 988 C CA . SER A 1 136 ? 42.141 51.928 132.090 1.00 53.21 135 SER A CA 1
ATOM 989 C C . SER A 1 136 ? 43.389 51.081 131.926 1.00 53.16 135 SER A C 1
ATOM 990 O O . SER A 1 136 ? 44.500 51.563 132.158 1.00 53.00 135 SER A O 1
ATOM 993 N N . PHE A 1 137 ? 43.200 49.816 131.553 1.00 53.34 136 PHE A N 1
ATOM 994 C CA . PHE A 1 137 ? 44.324 48.945 131.201 1.00 53.36 136 PHE A CA 1
ATOM 995 C C . PHE A 1 137 ? 45.092 49.500 129.995 1.00 53.47 136 PHE A C 1
ATOM 996 O O . PHE A 1 137 ? 46.327 49.500 130.006 1.00 53.19 136 PHE A O 1
ATOM 1004 N N . VAL A 1 138 ? 44.376 50.000 128.981 1.00 53.59 137 VAL A N 1
ATOM 1005 C CA . VAL A 1 138 ? 45.043 50.625 127.824 1.00 53.94 137 VAL A CA 1
ATOM 1006 C C . VAL A 1 138 ? 45.934 51.797 128.256 1.00 53.65 137 VAL A C 1
ATOM 1007 O O . VAL A 1 138 ? 47.123 51.835 127.909 1.00 54.05 137 VAL A O 1
ATOM 1011 N N . VAL A 1 139 ? 45.366 52.732 129.019 1.00 53.12 138 VAL A N 1
ATOM 1012 C CA . VAL A 1 139 ? 46.108 53.925 129.452 1.00 52.83 138 VAL A CA 1
ATOM 1013 C C . VAL A 1 139 ? 47.243 53.554 130.416 1.00 52.76 138 VAL A C 1
ATOM 1014 O O . VAL A 1 139 ? 48.368 54.020 130.269 1.00 52.48 138 VAL A O 1
ATOM 1018 N N . GLY A 1 140 ? 46.936 52.709 131.390 1.00 52.99 139 GLY A N 1
ATOM 1019 C CA . GLY A 1 140 ? 47.904 52.290 132.396 1.00 53.18 139 GLY A CA 1
ATOM 1020 C C . GLY A 1 140 ? 49.038 51.400 131.917 1.00 53.68 139 GLY A C 1
ATOM 1021 O O . GLY A 1 140 ? 50.159 51.513 132.435 1.00 53.67 139 GLY A O 1
ATOM 1022 N N . LEU A 1 141 ? 48.761 50.510 130.956 1.00 54.27 140 LEU A N 1
ATOM 1023 C CA . LEU A 1 141 ? 49.806 49.632 130.391 1.00 54.46 140 LEU A CA 1
ATOM 1024 C C . LEU A 1 141 ? 50.628 50.266 129.265 1.00 54.96 140 LEU A C 1
ATOM 1025 O O . LEU A 1 141 ? 51.626 49.676 128.857 1.00 54.85 140 LEU A O 1
ATOM 1030 N N . THR A 1 142 ? 50.241 51.449 128.775 1.00 55.60 141 THR A N 1
ATOM 1031 C CA . THR A 1 142 ? 51.016 52.137 127.723 1.00 56.21 141 THR A CA 1
ATOM 1032 C C . THR A 1 142 ? 52.544 52.153 128.004 1.00 56.62 141 THR A C 1
ATOM 1033 O O . THR A 1 142 ? 53.322 51.728 127.136 1.00 56.79 141 THR A O 1
ATOM 1037 N N . PRO A 1 143 ? 52.969 52.582 129.217 1.00 56.81 142 PRO A N 1
ATOM 1038 C CA . PRO A 1 143 ? 54.388 52.482 129.594 1.00 57.54 142 PRO A CA 1
ATOM 1039 C C . PRO A 1 143 ? 55.032 51.102 129.375 1.00 58.73 142 PRO A C 1
ATOM 1040 O O . PRO A 1 143 ? 56.193 51.037 128.953 1.00 58.73 142 PRO A O 1
ATOM 1044 N N . MET A 1 144 ? 54.288 50.026 129.652 1.00 60.04 143 MET A N 1
ATOM 1045 C CA . MET A 1 144 ? 54.756 48.660 129.371 1.00 61.26 143 MET A CA 1
ATOM 1046 C C . MET A 1 144 ? 54.966 48.402 127.873 1.00 61.85 143 MET A C 1
ATOM 1047 O O . MET A 1 144 ? 55.827 47.595 127.517 1.00 62.80 143 MET A O 1
ATOM 1052 N N . PHE A 1 145 ? 54.192 49.065 127.004 1.00 61.74 144 PHE A N 1
ATOM 1053 C CA . PHE A 1 145 ? 54.355 48.879 125.553 1.00 61.88 144 PHE A CA 1
ATOM 1054 C C . PHE A 1 145 ? 55.629 49.528 124.994 1.00 61.15 144 PHE A C 1
ATOM 1055 O O . PHE A 1 145 ? 56.091 49.120 123.927 1.00 61.58 144 PHE A O 1
ATOM 1063 N N . GLY A 1 146 ? 56.191 50.518 125.694 1.00 59.75 145 GLY A N 1
ATOM 1064 C CA . GLY A 1 146 ? 57.399 51.206 125.217 1.00 59.22 145 GLY A CA 1
ATOM 1065 C C . GLY A 1 146 ? 57.650 52.627 125.696 1.00 58.15 145 GLY A C 1
ATOM 1066 O O . GLY A 1 146 ? 58.809 53.040 125.785 1.00 57.86 145 GLY A O 1
ATOM 1067 N N . TRP A 1 147 ? 56.588 53.379 125.987 1.00 57.09 146 TRP A N 1
ATOM 1068 C CA . TRP A 1 147 ? 56.718 54.794 126.369 1.00 56.86 146 TRP A CA 1
ATOM 1069 C C . TRP A 1 147 ? 57.316 54.947 127.783 1.00 57.28 146 TRP A C 1
ATOM 1070 O O . TRP A 1 147 ? 56.595 55.087 128.778 1.00 56.88 146 TRP A O 1
ATOM 1081 N N . ASN A 1 148 ? 58.646 54.926 127.845 1.00 58.24 147 ASN A N 1
ATOM 1082 C CA . ASN A 1 148 ? 59.387 54.980 129.113 1.00 58.78 147 ASN A CA 1
ATOM 1083 C C . ASN A 1 148 ? 60.820 55.505 128.896 1.00 60.30 147 ASN A C 1
ATOM 1084 O O . ASN A 1 148 ? 61.165 55.906 127.783 1.00 61.17 147 ASN A O 1
ATOM 1089 N N . ASN A 1 149 ? 61.639 55.516 129.952 1.00 61.61 148 ASN A N 1
ATOM 1090 C CA . ASN A 1 149 ? 63.029 55.998 129.883 1.00 63.19 148 ASN A CA 1
ATOM 1091 C C . ASN A 1 149 ? 64.083 54.899 129.652 1.00 64.17 148 ASN A C 1
ATOM 1092 O O . ASN A 1 149 ? 65.273 55.124 129.922 1.00 65.23 148 ASN A O 1
ATOM 1097 N N . LEU A 1 150 ? 63.681 53.727 129.154 1.00 64.67 149 LEU A N 1
ATOM 1098 C CA . LEU A 1 150 ? 64.622 52.616 128.975 1.00 66.27 149 LEU A CA 1
ATOM 1099 C C . LEU A 1 150 ? 65.872 53.054 128.198 1.00 68.22 149 LEU A C 1
ATOM 1100 O O . LEU A 1 150 ? 66.999 52.878 128.668 1.00 68.45 149 LEU A O 1
ATOM 1105 N N . SER A 1 151 ? 65.652 53.647 127.028 1.00 70.31 150 SER A N 1
ATOM 1106 C CA . SER A 1 151 ? 66.738 54.155 126.176 1.00 72.34 150 SER A CA 1
ATOM 1107 C C . SER A 1 151 ? 67.595 55.215 126.879 1.00 73.10 150 SER A C 1
ATOM 1108 O O . SER A 1 151 ? 68.818 55.235 126.716 1.00 74.52 150 SER A O 1
ATOM 1111 N N . ALA A 1 152 ? 66.945 56.088 127.650 1.00 72.52 151 ALA A N 1
ATOM 1112 C CA . ALA A 1 152 ? 67.642 57.100 128.448 1.00 72.36 151 ALA A CA 1
ATOM 1113 C C . ALA A 1 152 ? 68.528 56.479 129.531 1.00 72.30 151 ALA A C 1
ATOM 1114 O O . ALA A 1 152 ? 69.628 56.964 129.778 1.00 72.69 151 ALA A O 1
ATOM 1116 N N . VAL A 1 153 ? 68.050 55.407 130.166 1.00 72.26 152 VAL A N 1
ATOM 1117 C CA . VAL A 1 153 ? 68.828 54.715 131.210 1.00 72.51 152 VAL A CA 1
ATOM 1118 C C . VAL A 1 153 ? 69.948 53.851 130.607 1.00 73.32 152 VAL A C 1
ATOM 1119 O O . VAL A 1 153 ? 71.050 53.774 131.171 1.00 73.79 152 VAL A O 1
ATOM 1123 N N . GLU A 1 154 ? 69.661 53.200 129.478 1.00 74.23 153 GLU A N 1
ATOM 1124 C CA . GLU A 1 154 ? 70.668 52.407 128.746 1.00 75.48 153 GLU A CA 1
ATOM 1125 C C . GLU A 1 154 ? 71.895 53.228 128.327 1.00 76.41 153 GLU A C 1
ATOM 1126 O O . GLU A 1 154 ? 73.023 52.725 128.371 1.00 76.52 153 GLU A O 1
ATOM 1132 N N . ARG A 1 155 ? 71.663 54.478 127.915 1.00 76.91 154 ARG A N 1
ATOM 1133 C CA . ARG A 1 155 ? 72.744 55.423 127.614 1.00 77.83 154 ARG A CA 1
ATOM 1134 C C . ARG A 1 155 ? 73.650 55.641 128.820 1.00 77.56 154 ARG A C 1
ATOM 1135 O O . ARG A 1 155 ? 74.866 55.547 128.700 1.00 78.55 154 ARG A O 1
ATOM 1143 N N . ALA A 1 156 ? 73.048 55.934 129.971 1.00 76.47 155 ALA A N 1
ATOM 1144 C CA . ALA A 1 156 ? 73.792 56.139 131.215 1.00 76.86 155 ALA A CA 1
ATOM 1145 C C . ALA A 1 156 ? 74.469 54.860 131.726 1.00 77.27 155 ALA A C 1
ATOM 1146 O O . ALA A 1 156 ? 75.553 54.929 132.312 1.00 77.98 155 ALA A O 1
ATOM 1148 N N . TRP A 1 157 ? 73.832 53.707 131.504 1.00 77.30 156 TRP A N 1
ATOM 1149 C CA . TRP A 1 157 ? 74.403 52.402 131.892 1.00 77.37 156 TRP A CA 1
ATOM 1150 C C . TRP A 1 157 ? 75.675 52.073 131.079 1.00 78.51 156 TRP A C 1
ATOM 1151 O O . TRP A 1 157 ? 76.702 51.633 131.635 1.00 79.07 156 TRP A O 1
ATOM 1162 N N . ALA A 1 158 ? 75.597 52.303 129.767 1.00 79.43 157 ALA A N 1
ATOM 1163 C CA . ALA A 1 158 ? 76.746 52.160 128.863 1.00 80.79 157 ALA A CA 1
ATOM 1164 C C . ALA A 1 158 ? 77.814 53.232 129.113 1.00 81.93 157 ALA A C 1
ATOM 1165 O O . ALA A 1 158 ? 79.005 52.923 129.148 1.00 82.46 157 ALA A O 1
ATOM 1167 N N . ALA A 1 159 ? 77.381 54.478 129.304 1.00 82.42 158 ALA A N 1
ATOM 1168 C CA . ALA A 1 159 ? 78.274 55.597 129.649 1.00 83.43 158 ALA A CA 1
ATOM 1169 C C . ALA A 1 159 ? 79.026 55.346 130.955 1.00 84.04 158 ALA A C 1
ATOM 1170 O O . ALA A 1 159 ? 80.214 55.651 131.057 1.00 85.60 158 ALA A O 1
ATOM 1172 N N . ALA A 1 160 ? 78.327 54.800 131.948 1.00 83.77 159 ALA A N 1
ATOM 1173 C CA . ALA A 1 160 ? 78.970 54.280 133.159 1.00 84.30 159 ALA A CA 1
ATOM 1174 C C . ALA A 1 160 ? 79.855 53.073 132.830 1.00 84.99 159 ALA A C 1
ATOM 1175 O O . ALA A 1 160 ? 80.883 52.869 133.473 1.00 85.71 159 ALA A O 1
ATOM 1177 N N . GLY A 1 161 ? 79.439 52.276 131.842 1.00 84.91 160 GLY A N 1
ATOM 1178 C CA . GLY A 1 161 ? 80.244 51.165 131.330 1.00 85.06 160 GLY A CA 1
ATOM 1179 C C . GLY A 1 161 ? 79.875 49.865 132.000 1.00 84.65 160 GLY A C 1
ATOM 1180 O O . GLY A 1 161 ? 80.754 49.129 132.450 1.00 85.04 160 GLY A O 1
ATOM 1181 N N . SER A 1 162 ? 78.572 49.587 132.055 1.00 83.90 161 SER A N 1
ATOM 1182 C CA . SER A 1 162 ? 78.045 48.388 132.709 1.00 83.01 161 SER A CA 1
ATOM 1183 C C . SER A 1 162 ? 77.270 47.539 131.705 1.00 82.49 161 SER A C 1
ATOM 1184 O O . SER A 1 162 ? 76.572 48.070 130.841 1.00 81.55 161 SER A O 1
ATOM 1187 N N . MET A 1 163 ? 77.402 46.220 131.830 1.00 82.96 162 MET A N 1
ATOM 1188 C CA . MET A 1 163 ? 76.818 45.271 130.876 1.00 83.05 162 MET A CA 1
ATOM 1189 C C . MET A 1 163 ? 75.392 44.886 131.272 1.00 80.86 162 MET A C 1
ATOM 1190 O O . MET A 1 163 ? 74.984 45.060 132.423 1.00 80.48 162 MET A O 1
ATOM 1195 N N . GLY A 1 164 ? 74.643 44.359 130.305 1.00 78.86 163 GLY A N 1
ATOM 1196 C CA . GLY A 1 164 ? 73.304 43.823 130.552 1.00 76.95 163 GLY A CA 1
ATOM 1197 C C . GLY A 1 164 ? 72.251 44.883 130.800 1.00 74.83 163 GLY A C 1
ATOM 1198 O O . GLY A 1 164 ? 72.475 46.064 130.524 1.00 75.06 163 GLY A O 1
ATOM 1199 N N . GLU A 1 165 ? 71.103 44.454 131.325 1.00 72.71 164 GLU A N 1
ATOM 1200 C CA . GLU A 1 165 ? 69.983 45.357 131.601 1.00 70.95 164 GLU A CA 1
ATOM 1201 C C . GLU A 1 165 ? 70.335 46.302 132.754 1.00 70.08 164 GLU A C 1
ATOM 1202 O O . GLU A 1 165 ? 71.016 45.890 133.696 1.00 70.66 164 GLU A O 1
ATOM 1208 N N . PRO A 1 166 ? 69.885 47.570 132.677 1.00 68.88 165 PRO A N 1
ATOM 1209 C CA . PRO A 1 166 ? 70.067 48.485 133.802 1.00 68.04 165 PRO A CA 1
ATOM 1210 C C . PRO A 1 166 ? 69.438 48.037 135.125 1.00 66.85 165 PRO A C 1
ATOM 1211 O O . PRO A 1 166 ? 68.210 47.845 135.215 1.00 66.12 165 PRO A O 1
ATOM 1215 N N . VAL A 1 167 ? 70.307 47.846 136.117 1.00 66.85 166 VAL A N 1
ATOM 1216 C CA . VAL A 1 167 ? 69.923 47.713 137.517 1.00 66.75 166 VAL A CA 1
ATOM 1217 C C . VAL A 1 167 ? 69.991 49.106 138.150 1.00 66.78 166 VAL A C 1
ATOM 1218 O O . VAL A 1 167 ? 71.010 49.792 138.033 1.00 67.12 166 VAL A O 1
ATOM 1222 N N . ILE A 1 168 ? 68.913 49.507 138.823 1.00 66.18 167 ILE A N 1
ATOM 1223 C CA . ILE A 1 168 ? 68.776 50.861 139.376 1.00 65.96 167 ILE A CA 1
ATOM 1224 C C . ILE A 1 168 ? 67.957 50.880 140.663 1.00 65.65 167 ILE A C 1
ATOM 1225 O O . ILE A 1 168 ? 67.225 49.927 140.963 1.00 65.84 167 ILE A O 1
ATOM 1230 N N . LYS A 1 169 ? 68.104 51.970 141.421 1.00 65.52 168 LYS A N 1
ATOM 1231 C CA . LYS A 1 169 ? 67.194 52.278 142.522 1.00 65.05 168 LYS A CA 1
ATOM 1232 C C . LYS A 1 169 ? 65.842 52.611 141.907 1.00 64.32 168 LYS A C 1
ATOM 1233 O O . LYS A 1 169 ? 65.726 53.571 141.141 1.00 63.81 168 LYS A O 1
ATOM 1239 N N . CYS A 1 170 ? 64.833 51.813 142.249 1.00 64.12 169 CYS A N 1
ATOM 1240 C CA . CYS A 1 170 ? 63.513 51.925 141.639 1.00 63.85 169 CYS A CA 1
ATOM 1241 C C . CYS A 1 170 ? 62.811 53.221 142.045 1.00 64.13 169 CYS A C 1
ATOM 1242 O O . CYS A 1 170 ? 62.340 53.360 143.175 1.00 64.07 169 CYS A O 1
ATOM 1245 N N . GLU A 1 171 ? 62.767 54.163 141.106 1.00 64.71 170 GLU A N 1
ATOM 1246 C CA . GLU A 1 171 ? 62.105 55.448 141.286 1.00 65.15 170 GLU A CA 1
ATOM 1247 C C . GLU A 1 171 ? 61.128 55.656 140.144 1.00 64.03 170 GLU A C 1
ATOM 1248 O O . GLU A 1 171 ? 61.405 55.264 139.016 1.00 64.05 170 GLU A O 1
ATOM 1254 N N . PHE A 1 172 ? 59.995 56.287 140.437 1.00 63.37 171 PHE A N 1
ATOM 1255 C CA . PHE A 1 172 ? 58.936 56.506 139.446 1.00 62.75 171 PHE A CA 1
ATOM 1256 C C . PHE A 1 172 ? 59.434 57.342 138.269 1.00 63.45 171 PHE A C 1
ATOM 1257 O O . PHE A 1 172 ? 59.295 56.943 137.110 1.00 63.68 171 PHE A O 1
ATOM 1265 N N . GLU A 1 173 ? 60.029 58.490 138.581 1.00 64.33 172 GLU A N 1
ATOM 1266 C CA . GLU A 1 173 ? 60.584 59.387 137.558 1.00 64.81 172 GLU A CA 1
ATOM 1267 C C . GLU A 1 173 ? 61.760 58.807 136.762 1.00 64.87 172 GLU A C 1
ATOM 1268 O O . GLU A 1 173 ? 62.080 59.323 135.689 1.00 65.95 172 GLU A O 1
ATOM 1274 N N . LYS A 1 174 ? 62.403 57.759 137.282 1.00 64.40 173 LYS A N 1
ATOM 1275 C CA . LYS A 1 174 ? 63.488 57.069 136.567 1.00 64.46 173 LYS A CA 1
ATOM 1276 C C . LYS A 1 174 ? 62.977 56.128 135.470 1.00 63.30 173 LYS A C 1
ATOM 1277 O O . LYS A 1 174 ? 63.653 55.966 134.456 1.00 63.41 173 LYS A O 1
ATOM 1283 N N . VAL A 1 175 ? 61.809 55.511 135.676 1.00 62.09 174 VAL A N 1
ATOM 1284 C CA . VAL A 1 175 ? 61.246 54.548 134.705 1.00 61.78 174 VAL A CA 1
ATOM 1285 C C . VAL A 1 175 ? 60.050 55.081 133.902 1.00 61.38 174 VAL A C 1
ATOM 1286 O O . VAL A 1 175 ? 59.951 54.804 132.707 1.00 61.28 174 VAL A O 1
ATOM 1290 N N . ILE A 1 176 ? 59.152 55.830 134.545 1.00 60.80 175 ILE A N 1
ATOM 1291 C CA . ILE A 1 176 ? 57.979 56.390 133.862 1.00 60.32 175 ILE A CA 1
ATOM 1292 C C . ILE A 1 176 ? 58.344 57.747 133.256 1.00 60.51 175 ILE A C 1
ATOM 1293 O O . ILE A 1 176 ? 58.953 58.588 133.927 1.00 61.02 175 ILE A O 1
ATOM 1298 N N . SER A 1 177 ? 57.970 57.947 131.991 1.00 60.19 176 SER A N 1
ATOM 1299 C CA . SER A 1 177 ? 58.232 59.200 131.277 1.00 59.77 176 SER A CA 1
ATOM 1300 C C . SER A 1 177 ? 57.311 60.306 131.790 1.00 58.92 176 S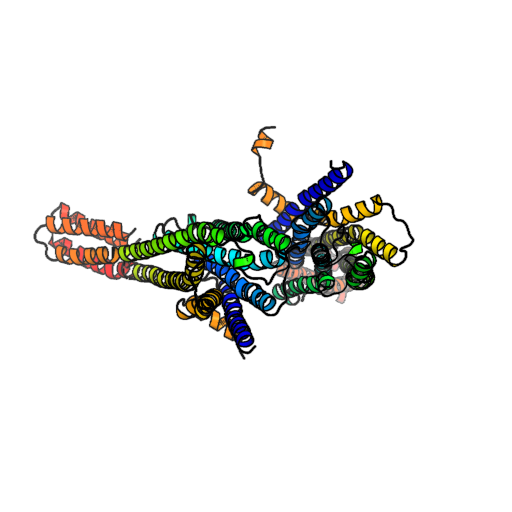ER A C 1
ATOM 1301 O O . SER A 1 177 ? 56.096 60.120 131.855 1.00 58.27 176 SER A O 1
ATOM 1304 N N . MET A 1 178 ? 57.889 61.450 132.157 1.00 58.62 177 MET A N 1
ATOM 1305 C CA . MET A 1 178 ? 57.095 62.604 132.597 1.00 58.42 177 MET A CA 1
ATOM 1306 C C . MET A 1 178 ? 56.230 63.176 131.479 1.00 58.09 177 MET A C 1
ATOM 1307 O O . MET A 1 178 ? 55.103 63.608 131.731 1.00 57.46 177 MET A O 1
ATOM 1312 N N . GLU A 1 179 ? 56.751 63.142 130.252 1.00 58.24 178 GLU A N 1
ATOM 1313 C CA . GLU A 1 179 ? 55.985 63.513 129.055 1.00 58.24 178 GLU A CA 1
ATOM 1314 C C . GLU A 1 179 ? 54.677 62.719 128.955 1.00 57.46 178 GLU A C 1
ATOM 1315 O O . GLU A 1 179 ? 53.598 63.300 128.741 1.00 57.15 178 GLU A O 1
ATOM 1321 N N . TYR A 1 180 ? 54.789 61.399 129.137 1.00 56.90 179 TYR A N 1
ATOM 1322 C CA . TYR A 1 180 ? 53.622 60.517 129.233 1.00 56.33 179 TYR A CA 1
ATOM 1323 C C . TYR A 1 180 ? 52.651 60.964 130.342 1.00 55.85 179 TYR A C 1
ATOM 1324 O O . TYR A 1 180 ? 51.446 61.102 130.104 1.00 55.72 179 TYR A O 1
ATOM 1333 N N . MET A 1 181 ? 53.185 61.201 131.537 1.00 55.31 180 MET A N 1
ATOM 1334 C CA . MET A 1 181 ? 52.351 61.567 132.687 1.00 54.91 180 MET A CA 1
ATOM 1335 C C . MET A 1 181 ? 51.627 62.906 132.512 1.00 54.83 180 MET A C 1
ATOM 1336 O O . MET A 1 181 ? 50.450 63.030 132.864 1.00 54.66 180 MET A O 1
ATOM 1341 N N . VAL A 1 182 ? 52.328 63.892 131.958 1.00 54.90 181 VAL A N 1
ATOM 1342 C CA . VAL A 1 182 ? 51.773 65.233 131.763 1.00 55.38 181 VAL A CA 1
ATOM 1343 C C . VAL A 1 182 ? 50.869 65.294 130.528 1.00 55.29 181 VAL A C 1
ATOM 1344 O O . VAL A 1 182 ? 49.674 65.621 130.643 1.00 55.30 181 VAL A O 1
ATOM 1348 N N . TYR A 1 183 ? 51.434 64.971 129.360 1.00 55.05 182 TYR A N 1
ATOM 1349 C CA . TYR A 1 183 ? 50.706 65.141 128.097 1.00 55.05 182 TYR A CA 1
ATOM 1350 C C . TYR A 1 183 ? 49.628 64.073 127.919 1.00 54.71 182 TYR A C 1
ATOM 1351 O O . TYR A 1 183 ? 48.463 64.398 127.656 1.00 54.76 182 TYR A O 1
ATOM 1360 N N . PHE A 1 184 ? 50.006 62.806 128.086 1.00 54.53 183 PHE A N 1
ATOM 1361 C CA . PHE A 1 184 ? 49.081 61.704 127.836 1.00 54.58 183 PHE A CA 1
ATOM 1362 C C . PHE A 1 184 ? 48.123 61.512 129.014 1.00 54.56 183 PHE A C 1
ATOM 1363 O O . PHE A 1 184 ? 46.920 61.739 128.875 1.00 54.90 183 PHE A O 1
ATOM 1371 N N . ASN A 1 185 ? 48.646 61.129 130.174 1.00 54.55 184 ASN A N 1
ATOM 1372 C CA . ASN A 1 185 ? 47.790 60.794 131.313 1.00 54.87 184 ASN A CA 1
ATOM 1373 C C . ASN A 1 185 ? 47.003 62.013 131.845 1.00 55.40 184 ASN A C 1
ATOM 1374 O O . ASN A 1 185 ? 45.757 61.993 131.892 1.00 55.68 184 ASN A O 1
ATOM 1379 N N . PHE A 1 186 ? 47.725 63.074 132.213 1.00 55.59 185 PHE A N 1
ATOM 1380 C CA . PHE A 1 186 ? 47.105 64.214 132.898 1.00 55.66 185 PHE A CA 1
ATOM 1381 C C . PHE A 1 186 ? 46.262 65.102 131.967 1.00 55.61 185 PHE A C 1
ATOM 1382 O O . PHE A 1 186 ? 45.057 65.321 132.228 1.00 55.43 185 PHE A O 1
ATOM 1390 N N . PHE A 1 187 ? 46.881 65.598 130.891 1.00 55.65 186 PHE A N 1
ATOM 1391 C CA . PHE A 1 187 ? 46.184 66.512 129.959 1.00 55.86 186 PHE A CA 1
ATOM 1392 C C . PHE A 1 187 ? 45.080 65.858 129.117 1.00 55.83 186 PHE A C 1
ATOM 1393 O O . PHE A 1 187 ? 44.070 66.510 128.835 1.00 55.65 186 PHE A O 1
ATOM 1401 N N . VAL A 1 188 ? 45.264 64.598 128.709 1.00 55.84 187 VAL A N 1
ATOM 1402 C CA . VAL A 1 188 ? 44.234 63.897 127.916 1.00 55.97 187 VAL A CA 1
ATOM 1403 C C . VAL A 1 188 ? 43.275 63.058 128.772 1.00 55.85 187 VAL A C 1
ATOM 1404 O O . VAL A 1 188 ? 42.061 63.102 128.560 1.00 55.91 187 VAL A O 1
ATOM 1408 N N . TRP A 1 189 ? 43.810 62.295 129.723 1.00 55.88 188 TRP A N 1
ATOM 1409 C CA . TRP A 1 189 ? 43.005 61.293 130.439 1.00 56.06 188 TRP A CA 1
ATOM 1410 C C . TRP A 1 189 ? 42.598 61.652 131.880 1.00 56.32 188 TRP A C 1
ATOM 1411 O O . TRP A 1 189 ? 41.820 60.913 132.494 1.00 55.87 188 TRP A O 1
ATOM 1422 N N . VAL A 1 190 ? 43.111 62.762 132.420 1.00 56.97 189 VAL A N 1
ATOM 1423 C CA . VAL A 1 190 ? 42.605 63.280 133.707 1.00 57.69 189 VAL A CA 1
ATOM 1424 C C . VAL A 1 190 ? 41.787 64.578 133.555 1.00 58.67 189 VAL A C 1
ATOM 1425 O O . VAL A 1 190 ? 40.599 64.588 133.894 1.00 59.21 189 VAL A O 1
ATOM 1429 N N . LEU A 1 191 ? 42.397 65.658 133.056 1.00 59.31 190 LEU A N 1
ATOM 1430 C CA . LEU A 1 191 ? 41.717 66.982 133.093 1.00 59.99 190 LEU A CA 1
ATOM 1431 C C . LEU A 1 191 ? 40.335 67.071 132.393 1.00 60.75 190 LEU A C 1
ATOM 1432 O O . LEU A 1 191 ? 39.373 67.619 132.976 1.00 61.14 190 LEU A O 1
ATOM 1437 N N . PRO A 1 192 ? 40.224 66.541 131.155 1.00 61.37 191 PRO A N 1
ATOM 1438 C CA . PRO A 1 192 ? 38.921 66.624 130.477 1.00 62.30 191 PRO A CA 1
ATOM 1439 C C . PRO A 1 192 ? 37.783 65.856 131.173 1.00 63.36 191 PRO A C 1
ATOM 1440 O O . PRO A 1 192 ? 36.677 66.424 131.312 1.00 64.27 191 PRO A O 1
ATOM 1444 N N . PRO A 1 193 ? 38.035 64.601 131.626 1.00 64.02 192 PRO A N 1
ATOM 1445 C CA . PRO A 1 193 ? 37.029 63.972 132.488 1.00 64.64 192 PRO A CA 1
ATOM 1446 C C . PRO A 1 193 ? 36.637 64.817 133.699 1.00 66.07 192 PRO A C 1
ATOM 1447 O O . PRO A 1 193 ? 35.440 64.973 133.964 1.00 66.70 192 PRO A O 1
ATOM 1451 N N . LEU A 1 194 ? 37.631 65.366 134.404 1.00 67.33 193 LEU A N 1
ATOM 1452 C CA . LEU A 1 194 ? 37.378 66.193 135.593 1.00 68.70 193 LEU A CA 1
ATOM 1453 C C . LEU A 1 194 ? 36.517 67.405 135.263 1.00 69.91 193 LEU A C 1
ATOM 1454 O O . LEU A 1 194 ? 35.489 67.637 135.920 1.00 70.48 193 LEU A O 1
ATOM 1459 N N . LEU A 1 195 ? 36.926 68.157 134.240 1.00 70.85 194 LEU A N 1
ATOM 1460 C CA . LEU A 1 195 ? 36.163 69.345 133.835 1.00 72.33 194 LEU A CA 1
ATOM 1461 C C . LEU A 1 195 ? 34.739 68.983 133.357 1.00 72.92 194 LEU A C 1
ATOM 1462 O O . LEU A 1 195 ? 33.740 69.639 133.754 1.00 73.58 194 LEU A O 1
ATOM 1467 N N . LEU A 1 196 ? 34.651 67.922 132.545 1.00 72.63 195 LEU A N 1
ATOM 1468 C CA . LEU A 1 196 ? 33.350 67.418 132.082 1.00 72.65 195 LEU A CA 1
ATOM 1469 C C . LEU A 1 196 ? 32.423 67.027 133.254 1.00 73.07 195 LEU A C 1
ATOM 1470 O O . LEU A 1 196 ? 31.236 67.399 133.274 1.00 73.93 195 LEU A O 1
ATOM 1475 N N . MET A 1 197 ? 32.983 66.293 134.220 1.00 72.56 196 MET A N 1
ATOM 1476 C CA . MET A 1 197 ? 32.263 65.922 135.447 1.00 72.61 196 MET A CA 1
ATOM 1477 C C . MET A 1 197 ? 31.833 67.143 136.261 1.00 73.54 196 MET A C 1
ATOM 1478 O O . MET A 1 197 ? 30.672 67.230 136.691 1.00 74.18 196 MET A O 1
ATOM 1483 N N . VAL A 1 198 ? 32.775 68.069 136.468 1.00 74.00 197 VAL A N 1
ATOM 1484 C CA . VAL A 1 198 ? 32.480 69.355 137.127 1.00 75.08 197 VAL A CA 1
ATOM 1485 C C . VAL A 1 198 ? 31.327 70.091 136.429 1.00 76.35 197 VAL A C 1
ATOM 1486 O O . VAL A 1 198 ? 30.459 70.649 137.103 1.00 77.08 197 VAL A O 1
ATOM 1490 N N . LEU A 1 199 ? 31.315 70.080 135.095 1.00 77.31 198 LEU A N 1
ATOM 1491 C CA . LEU A 1 199 ? 30.195 70.686 134.358 1.00 79.21 198 LEU A CA 1
ATOM 1492 C C . LEU A 1 199 ? 28.863 69.913 134.551 1.00 79.85 198 LEU A C 1
ATOM 1493 O O . LEU A 1 199 ? 27.795 70.510 134.864 1.00 81.00 198 LEU A O 1
ATOM 1498 N N . ILE A 1 200 ? 28.946 68.589 134.371 1.00 80.06 199 ILE A N 1
ATOM 1499 C CA . ILE A 1 200 ? 27.776 67.707 134.518 1.00 80.31 199 ILE A CA 1
ATOM 1500 C C . ILE A 1 200 ? 27.055 67.927 135.857 1.00 81.28 199 ILE A C 1
ATOM 1501 O O . ILE A 1 200 ? 25.819 68.027 135.889 1.00 81.64 199 ILE A O 1
ATOM 1506 N N . TYR A 1 201 ? 27.825 67.998 136.951 1.00 82.01 200 TYR A N 1
ATOM 1507 C CA . TYR A 1 201 ? 27.222 68.178 138.276 1.00 83.60 200 TYR A CA 1
ATOM 1508 C C . TYR A 1 201 ? 26.530 69.535 138.413 1.00 85.19 200 TYR A C 1
ATOM 1509 O O . TYR A 1 201 ? 25.367 69.577 138.811 1.00 86.71 200 TYR A O 1
ATOM 1518 N N . LEU A 1 202 ? 27.208 70.622 138.031 1.00 85.57 201 LEU A N 1
ATOM 1519 C CA . LEU A 1 202 ? 26.573 71.948 137.968 1.00 87.11 201 LEU A CA 1
ATOM 1520 C C . LEU A 1 202 ? 25.212 71.876 137.261 1.00 88.59 201 LEU A C 1
ATOM 1521 O O . LEU A 1 202 ? 24.186 72.366 137.794 1.00 90.00 201 LEU A O 1
ATOM 1526 N N . GLU A 1 203 ? 25.201 71.227 136.092 1.00 89.14 202 GLU A N 1
ATOM 1527 C CA . GLU A 1 203 ? 23.938 71.000 135.379 1.00 90.69 202 GLU A CA 1
ATOM 1528 C C . GLU A 1 203 ? 22.919 70.174 136.208 1.00 91.19 202 GLU A C 1
ATOM 1529 O O . GLU A 1 203 ? 21.709 70.529 136.279 1.00 92.17 202 GLU A O 1
ATOM 1535 N N . VAL A 1 204 ? 23.410 69.099 136.840 1.00 90.81 203 VAL A N 1
ATOM 1536 C CA . VAL A 1 204 ? 22.549 68.238 137.667 1.00 90.93 203 VAL A CA 1
ATOM 1537 C C . VAL A 1 204 ? 21.884 69.035 138.794 1.00 91.72 203 VAL A C 1
ATOM 1538 O O . VAL A 1 204 ? 20.679 68.887 139.034 1.00 92.71 203 VAL A O 1
ATOM 1542 N N . PHE A 1 205 ? 22.664 69.880 139.468 1.00 92.08 204 PHE A N 1
ATOM 1543 C CA . PHE A 1 205 ? 22.137 70.765 140.508 1.00 93.22 204 PHE A CA 1
ATOM 1544 C C . PHE A 1 205 ? 21.155 71.763 139.915 1.00 94.72 204 PHE A C 1
ATOM 1545 O O . PHE A 1 205 ? 20.021 71.890 140.419 1.00 96.44 204 PHE A O 1
ATOM 1553 N N . TYR A 1 206 ? 21.585 72.442 138.841 1.00 103.60 205 TYR A N 1
ATOM 1554 C CA . TYR A 1 206 ? 20.720 73.410 138.146 1.00 103.64 205 TYR A CA 1
ATOM 1555 C C . TYR A 1 206 ? 19.332 72.830 137.838 1.00 103.93 205 TYR A C 1
ATOM 1556 O O . TYR A 1 206 ? 18.310 73.470 138.155 1.00 104.05 205 TYR A O 1
ATOM 1565 N N . LEU A 1 207 ? 19.307 71.632 137.233 1.00 104.62 206 LEU A N 1
ATOM 1566 C CA . LEU A 1 207 ? 18.022 70.983 136.917 1.00 105.37 206 LEU A CA 1
ATOM 1567 C C . LEU A 1 207 ? 17.127 70.766 138.167 1.00 105.88 206 LEU A C 1
ATOM 1568 O O . LEU A 1 207 ? 15.928 71.141 138.187 1.00 106.11 206 LEU A O 1
ATOM 1573 N N . ILE A 1 208 ? 17.737 70.181 139.200 1.00 106.32 207 ILE A N 1
ATOM 1574 C CA . ILE A 1 208 ? 17.016 69.821 140.423 1.00 106.87 207 ILE A CA 1
ATOM 1575 C C . ILE A 1 208 ? 16.504 71.069 141.145 1.00 107.34 207 ILE A C 1
ATOM 1576 O O . ILE A 1 208 ? 15.336 71.112 141.560 1.00 108.10 207 ILE A O 1
ATOM 1581 N N . ARG A 1 209 ? 17.358 72.083 141.271 1.00 108.02 208 ARG A N 1
ATOM 1582 C CA . ARG A 1 209 ? 16.950 73.337 141.934 1.00 108.94 208 ARG A CA 1
ATOM 1583 C C . ARG A 1 209 ? 15.796 74.022 141.177 1.00 110.00 208 ARG A C 1
ATOM 1584 O O . ARG A 1 209 ? 14.840 74.515 141.807 1.00 109.50 208 ARG A O 1
ATOM 1592 N N . LYS A 1 210 ? 15.858 74.010 139.839 1.00 111.44 209 LYS A N 1
ATOM 1593 C CA . LYS A 1 210 ? 14.769 74.551 139.018 1.00 112.79 209 LYS A CA 1
ATOM 1594 C C . LYS A 1 210 ? 13.474 73.736 139.161 1.00 112.86 209 LYS A C 1
ATOM 1595 O O . LYS A 1 210 ? 12.384 74.318 139.327 1.00 112.93 209 LYS A O 1
ATOM 1601 N N . GLN A 1 211 ? 13.595 72.404 139.107 1.00 113.18 210 GLN A N 1
ATOM 1602 C CA . GLN A 1 211 ? 12.416 71.537 139.304 1.00 113.76 210 GLN A CA 1
ATOM 1603 C C . GLN A 1 211 ? 11.779 71.693 140.701 1.00 115.02 210 GLN A C 1
ATOM 1604 O O . GLN A 1 211 ? 10.535 71.722 140.833 1.00 115.17 210 GLN A O 1
ATOM 1610 N N . LEU A 1 212 ? 12.627 71.809 141.728 1.00 116.31 211 LEU A N 1
ATOM 1611 C CA . LEU A 1 212 ? 12.153 72.157 143.076 1.00 116.98 211 LEU A CA 1
ATOM 1612 C C . LEU A 1 212 ? 11.473 73.526 143.091 1.00 118.56 211 LEU A C 1
ATOM 1613 O O . LEU A 1 212 ? 10.382 73.672 143.658 1.00 118.89 211 LEU A O 1
ATOM 1618 N N . ALA A 1 213 ? 12.114 74.513 142.458 1.00 120.62 1001 ALA A N 1
ATOM 1619 C CA . ALA A 1 213 ? 11.543 75.866 142.350 1.00 121.71 1001 ALA A CA 1
ATOM 1620 C C . ALA A 1 213 ? 10.165 75.881 141.674 1.00 123.49 1001 ALA A C 1
ATOM 1621 O O . ALA A 1 213 ? 9.257 76.588 142.141 1.00 124.42 1001 ALA A O 1
ATOM 1623 N N . ASP A 1 214 ? 10.010 75.096 140.602 1.00 125.48 1002 ASP A N 1
ATOM 1624 C CA . ASP A 1 214 ? 8.726 75.022 139.875 1.00 126.92 1002 ASP A CA 1
ATOM 1625 C C . ASP A 1 214 ? 7.558 74.479 140.725 1.00 127.15 1002 ASP A C 1
ATOM 1626 O O . ASP A 1 214 ? 6.431 74.998 140.654 1.00 127.23 1002 ASP A O 1
ATOM 1631 N N . LEU A 1 215 ? 7.828 73.447 141.522 1.00 127.51 1003 LEU A N 1
ATOM 1632 C CA . LEU A 1 215 ? 6.807 72.897 142.427 1.00 127.92 1003 LEU A CA 1
ATOM 1633 C C . LEU A 1 215 ? 6.362 73.899 143.494 1.00 128.66 1003 LEU A C 1
ATOM 1634 O O . LEU A 1 215 ? 5.159 74.024 143.769 1.00 128.84 1003 LEU A O 1
ATOM 1639 N N . GLU A 1 216 ? 7.323 74.610 144.088 1.00 130.23 1004 GLU A N 1
ATOM 1640 C CA . GLU A 1 216 ? 7.001 75.684 145.048 1.00 132.04 1004 GLU A CA 1
ATOM 1641 C C . GLU A 1 216 ? 6.302 76.866 144.357 1.00 134.01 1004 GLU A C 1
ATOM 1642 O O . GLU A 1 216 ? 5.428 77.507 144.957 1.00 133.35 1004 GLU A O 1
ATOM 1648 N N . ASP A 1 217 ? 6.687 77.145 143.107 1.00 136.05 1005 ASP A N 1
ATOM 1649 C CA . ASP A 1 217 ? 5.998 78.147 142.282 1.00 137.73 1005 ASP A CA 1
ATOM 1650 C C . ASP A 1 217 ? 4.527 77.760 142.066 1.00 139.78 1005 ASP A C 1
ATOM 1651 O O . ASP A 1 217 ? 3.629 78.576 142.317 1.00 141.22 1005 ASP A O 1
ATOM 1656 N N . ASN A 1 218 ? 4.287 76.521 141.626 1.00 140.84 1006 ASN A N 1
ATOM 1657 C CA . ASN A 1 218 ? 2.910 76.010 141.467 1.00 141.91 1006 ASN A CA 1
ATOM 1658 C C . ASN A 1 218 ? 2.129 75.968 142.788 1.00 142.88 1006 ASN A C 1
ATOM 1659 O O . ASN A 1 218 ? 0.943 76.318 142.818 1.00 142.78 1006 ASN A O 1
ATOM 1664 N N . TRP A 1 219 ? 2.795 75.528 143.860 1.00 145.28 1007 TRP A N 1
ATOM 1665 C CA . TRP A 1 219 ? 2.185 75.480 145.196 1.00 146.87 1007 TRP A CA 1
ATOM 1666 C C . TRP A 1 219 ? 1.807 76.871 145.710 1.00 148.60 1007 TRP A C 1
ATOM 1667 O O . TRP A 1 219 ? 0.715 77.057 146.254 1.00 149.54 1007 TRP A O 1
ATOM 1678 N N . GLU A 1 220 ? 2.708 77.837 145.537 1.00 150.21 1008 GLU A N 1
ATOM 1679 C CA . GLU A 1 220 ? 2.429 79.226 145.929 1.00 150.78 1008 GLU A CA 1
ATOM 1680 C C . GLU A 1 220 ? 1.387 79.893 145.017 1.00 151.63 1008 GLU A C 1
ATOM 1681 O O . GLU A 1 220 ? 0.564 80.672 145.500 1.00 152.43 1008 GLU A O 1
ATOM 1687 N N . THR A 1 221 ? 1.423 79.586 143.716 1.00 151.65 1009 THR A N 1
ATOM 1688 C CA . THR A 1 221 ? 0.390 80.056 142.775 1.00 151.96 1009 THR A CA 1
ATOM 1689 C C . THR A 1 221 ? -1.016 79.608 143.197 1.00 152.18 1009 THR A C 1
ATOM 1690 O O . THR A 1 221 ? -1.957 80.413 143.217 1.00 152.62 1009 THR A O 1
ATOM 1694 N N . LEU A 1 222 ? -1.141 78.329 143.543 1.00 151.46 1010 LEU A N 1
ATOM 1695 C CA . LEU A 1 222 ? -2.428 77.746 143.946 1.00 150.77 1010 LEU A CA 1
ATOM 1696 C C . LEU A 1 222 ? -2.975 78.353 145.252 1.00 151.03 1010 LEU A C 1
ATOM 1697 O O . LEU A 1 222 ? -4.182 78.553 145.376 1.00 150.44 1010 LEU A O 1
ATOM 1702 N N . ASN A 1 223 ? -2.081 78.634 146.207 1.00 151.91 1011 ASN A N 1
ATOM 1703 C CA . ASN A 1 223 ? -2.458 79.169 147.538 1.00 152.56 1011 ASN A CA 1
ATOM 1704 C C . ASN A 1 223 ? -2.749 80.677 147.564 1.00 153.90 1011 ASN A C 1
ATOM 1705 O O . ASN A 1 223 ? -3.555 81.132 148.384 1.00 154.38 1011 ASN A O 1
ATOM 1710 N N . ASP A 1 224 ? -2.063 81.446 146.717 1.00 155.04 1012 ASP A N 1
ATOM 1711 C CA . ASP A 1 224 ? -2.375 82.868 146.546 1.00 155.64 1012 ASP A CA 1
ATOM 1712 C C . ASP A 1 224 ? -3.780 83.050 145.969 1.00 157.17 1012 ASP A C 1
ATOM 1713 O O . ASP A 1 224 ? -4.601 83.762 146.555 1.00 157.32 1012 ASP A O 1
ATOM 1718 N N . ASN A 1 225 ? -4.038 82.387 144.846 1.00 159.07 1013 ASN A N 1
ATOM 1719 C CA . ASN A 1 225 ? -5.339 82.459 144.174 1.00 160.19 1013 ASN A CA 1
ATOM 1720 C C . ASN A 1 225 ? -6.464 81.900 145.033 1.00 159.98 1013 ASN A C 1
ATOM 1721 O O . ASN A 1 225 ? -7.531 82.493 145.104 1.00 159.13 1013 ASN A O 1
ATOM 1726 N N . VAL A 1 238 ? -11.875 86.581 139.498 1.00 187.28 1026 VAL A N 1
ATOM 1727 C CA . VAL A 1 238 ? -12.111 85.141 139.595 1.00 187.33 1026 VAL A CA 1
ATOM 1728 C C . VAL A 1 238 ? -11.541 84.411 138.371 1.00 188.99 1026 VAL A C 1
ATOM 1729 O O . VAL A 1 238 ? -10.884 83.378 138.519 1.00 189.57 1026 VAL A O 1
ATOM 1733 N N . LYS A 1 239 ? -11.789 84.952 137.175 1.00 190.17 1027 LYS A N 1
ATOM 1734 C CA . LYS A 1 239 ? -11.298 84.363 135.913 1.00 190.06 1027 LYS A CA 1
ATOM 1735 C C . LYS A 1 239 ? -9.765 84.323 135.847 1.00 189.99 1027 LYS A C 1
ATOM 1736 O O . LYS A 1 239 ? -9.173 83.293 135.479 1.00 190.12 1027 LYS A O 1
ATOM 1742 N N . ASP A 1 240 ? -9.142 85.447 136.211 1.00 189.24 1028 ASP A N 1
ATOM 1743 C CA . ASP A 1 240 ? -7.679 85.568 136.300 1.00 188.76 1028 ASP A CA 1
ATOM 1744 C C . ASP A 1 240 ? -7.056 84.581 137.300 1.00 189.70 1028 ASP A C 1
ATOM 1745 O O . ASP A 1 240 ? -5.931 84.124 137.093 1.00 189.89 1028 ASP A O 1
ATOM 1750 N N . ALA A 1 241 ? -7.779 84.271 138.378 1.00 190.33 1029 ALA A N 1
ATOM 1751 C CA . ALA A 1 241 ? -7.363 83.226 139.322 1.00 190.73 1029 ALA A CA 1
ATOM 1752 C C . ALA A 1 241 ? -7.558 81.828 138.723 1.00 192.13 1029 ALA A C 1
ATOM 1753 O O . ALA A 1 241 ? -6.625 81.013 138.714 1.00 191.96 1029 ALA A O 1
ATOM 1755 N N . LEU A 1 242 ? -8.767 81.570 138.218 1.00 193.24 1030 LEU A N 1
ATOM 1756 C CA . LEU A 1 242 ? -9.133 80.266 137.637 1.00 193.22 1030 LEU A CA 1
ATOM 1757 C C . LEU A 1 242 ? -8.244 79.840 136.464 1.00 192.64 1030 LEU A C 1
ATOM 1758 O O . LEU A 1 242 ? -7.839 78.675 136.393 1.00 192.43 1030 LEU A O 1
ATOM 1763 N N . THR A 1 243 ? -7.949 80.774 135.556 1.00 191.11 1031 THR A N 1
ATOM 1764 C CA . THR A 1 243 ? -7.071 80.483 134.408 1.00 189.48 1031 THR A CA 1
ATOM 1765 C C . THR A 1 243 ? -5.639 80.113 134.840 1.00 187.47 1031 THR A C 1
ATOM 1766 O O . THR A 1 243 ? -5.041 79.176 134.293 1.00 187.66 1031 THR A O 1
ATOM 1770 N N . LYS A 1 244 ? -5.111 80.842 135.827 1.00 184.82 1032 LYS A N 1
ATOM 1771 C CA . LYS A 1 244 ? -3.798 80.538 136.418 1.00 182.50 1032 LYS A CA 1
ATOM 1772 C C . LYS A 1 244 ? -3.801 79.220 137.202 1.00 183.19 1032 LYS A C 1
ATOM 1773 O O . LYS A 1 244 ? -2.826 78.460 137.139 1.00 183.05 1032 LYS A O 1
ATOM 1779 N N . MET A 1 245 ? -4.886 78.958 137.939 1.00 183.97 1033 MET A N 1
ATOM 1780 C CA . MET A 1 245 ? -5.092 77.648 138.589 1.00 183.92 1033 MET A CA 1
ATOM 1781 C C . MET A 1 245 ? -5.120 76.505 137.569 1.00 184.61 1033 MET A C 1
ATOM 1782 O O . MET A 1 245 ? -4.516 75.448 137.792 1.00 184.84 1033 MET A O 1
ATOM 1787 N N . ARG A 1 246 ? -5.822 76.732 136.456 1.00 185.63 1034 ARG A N 1
ATOM 1788 C CA . ARG A 1 246 ? -5.888 75.763 135.357 1.00 186.39 1034 ARG A CA 1
ATOM 1789 C C . ARG A 1 246 ? -4.499 75.543 134.755 1.00 187.65 1034 ARG A C 1
ATOM 1790 O O . ARG A 1 246 ? -4.008 74.407 134.712 1.00 187.80 1034 ARG A O 1
ATOM 1798 N N . ALA A 1 247 ? -3.856 76.638 134.344 1.00 189.00 1035 ALA A N 1
ATOM 1799 C CA . ALA A 1 247 ? -2.478 76.600 133.817 1.00 189.48 1035 ALA A CA 1
ATOM 1800 C C . ALA A 1 247 ? -1.504 75.892 134.767 1.00 190.09 1035 ALA A C 1
ATOM 1801 O O . ALA A 1 247 ? -0.651 75.117 134.323 1.00 189.30 1035 ALA A O 1
ATOM 1803 N N . ALA A 1 248 ? -1.648 76.157 136.067 1.00 190.95 1036 ALA A N 1
ATOM 1804 C CA . ALA A 1 248 ? -0.892 75.445 137.104 1.00 190.89 1036 ALA A CA 1
ATOM 1805 C C . ALA A 1 248 ? -1.253 73.956 137.165 1.00 191.28 1036 ALA A C 1
ATOM 1806 O O . ALA A 1 248 ? -0.371 73.118 137.389 1.00 190.75 1036 ALA A O 1
ATOM 1808 N N . ALA A 1 249 ? -2.536 73.630 136.971 1.00 192.14 1037 ALA A N 1
ATOM 1809 C CA . ALA A 1 249 ? -2.982 72.226 136.946 1.00 192.67 1037 ALA A CA 1
ATOM 1810 C C . ALA A 1 249 ? -2.424 71.456 135.740 1.00 193.55 1037 ALA A C 1
ATOM 1811 O O . ALA A 1 249 ? -2.003 70.303 135.876 1.00 193.19 1037 ALA A O 1
ATOM 1813 N N . LEU A 1 250 ? -2.428 72.099 134.570 1.00 194.63 1038 LEU A N 1
ATOM 1814 C CA . LEU A 1 250 ? -1.846 71.519 133.349 1.00 194.55 1038 LEU A CA 1
ATOM 1815 C C . LEU A 1 250 ? -0.327 71.328 133.458 1.00 193.65 1038 LEU A C 1
ATOM 1816 O O . LEU A 1 250 ? 0.210 70.348 132.936 1.00 193.22 1038 LEU A O 1
ATOM 1821 N N . ASP A 1 251 ? 0.351 72.267 134.122 1.00 192.21 1039 ASP A N 1
ATOM 1822 C CA . ASP A 1 251 ? 1.781 72.127 134.437 1.00 190.69 1039 ASP A CA 1
ATOM 1823 C C . ASP A 1 251 ? 2.015 71.004 135.451 1.00 190.99 1039 ASP A C 1
ATOM 1824 O O . ASP A 1 251 ? 2.934 70.195 135.285 1.00 191.23 1039 ASP A O 1
ATOM 1829 N N . ALA A 1 252 ? 1.183 70.968 136.492 1.00 191.04 1040 ALA A N 1
ATOM 1830 C CA . ALA A 1 252 ? 1.266 69.931 137.527 1.00 190.44 1040 ALA A CA 1
ATOM 1831 C C . ALA A 1 252 ? 0.978 68.518 136.987 1.00 190.59 1040 ALA A C 1
ATOM 1832 O O . ALA A 1 252 ? 0.032 68.274 136.224 1.00 190.99 1040 ALA A O 1
ATOM 1834 N N . PRO A 1 268 ? -1.293 52.525 142.038 1.00 155.38 1056 PRO A N 1
ATOM 1835 C CA . PRO A 1 268 ? -1.744 52.640 143.425 1.00 155.93 1056 PRO A CA 1
ATOM 1836 C C . PRO A 1 268 ? -1.830 54.090 143.901 1.00 157.26 1056 PRO A C 1
ATOM 1837 O O . PRO A 1 268 ? -2.886 54.515 144.374 1.00 156.13 1056 PRO A O 1
ATOM 1841 N N . GLU A 1 269 ? -0.730 54.830 143.772 1.00 159.87 1057 GLU A N 1
ATOM 1842 C CA . GLU A 1 269 ? -0.687 56.256 144.111 1.00 162.37 1057 GLU A CA 1
ATOM 1843 C C . GLU A 1 269 ? -1.149 57.115 142.933 1.00 166.04 1057 GLU A C 1
ATOM 1844 O O . GLU A 1 269 ? -1.938 58.062 143.110 1.00 167.41 1057 GLU A O 1
ATOM 1850 N N . MET A 1 270 ? -0.654 56.776 141.737 1.00 168.61 1058 MET A N 1
ATOM 1851 C CA . MET A 1 270 ? -1.029 57.470 140.489 1.00 169.59 1058 MET A CA 1
ATOM 1852 C C . MET A 1 270 ? -2.545 57.609 140.302 1.00 170.37 1058 MET A C 1
ATOM 1853 O O . MET A 1 270 ? -3.006 58.621 139.783 1.00 170.78 1058 MET A O 1
ATOM 1858 N N . LYS A 1 271 ? -3.307 56.602 140.740 1.00 170.09 1059 LYS A N 1
ATOM 1859 C CA . LYS A 1 271 ? -4.777 56.659 140.725 1.00 169.26 1059 LYS A CA 1
ATOM 1860 C C . LYS A 1 271 ? -5.318 57.695 141.709 1.00 169.12 1059 LYS A C 1
ATOM 1861 O O . LYS A 1 271 ? -6.259 58.408 141.385 1.00 168.32 1059 LYS A O 1
ATOM 1867 N N . ASP A 1 272 ? -4.715 57.763 142.898 1.00 168.79 1060 ASP A N 1
ATOM 1868 C CA . ASP A 1 272 ? -5.094 58.751 143.914 1.00 168.11 1060 ASP A CA 1
ATOM 1869 C C . ASP A 1 272 ? -4.704 60.176 143.517 1.00 169.25 1060 ASP A C 1
ATOM 1870 O O . ASP A 1 272 ? -5.449 61.117 143.811 1.00 169.57 1060 ASP A O 1
ATOM 1875 N N . PHE A 1 273 ? -3.554 60.338 142.855 1.00 170.41 1061 PHE A N 1
ATOM 1876 C CA . PHE A 1 273 ? -3.172 61.648 142.296 1.00 171.64 1061 PHE A CA 1
ATOM 1877 C C . PHE A 1 273 ? -4.101 62.026 141.145 1.00 171.84 1061 PHE A C 1
ATOM 1878 O O . PHE A 1 273 ? -4.701 63.112 141.147 1.00 171.25 1061 PHE A O 1
ATOM 1886 N N . ARG A 1 274 ? -4.218 61.114 140.177 1.00 172.45 1062 ARG A N 1
ATOM 1887 C CA . ARG A 1 274 ? -5.161 61.248 139.060 1.00 173.17 1062 ARG A CA 1
ATOM 1888 C C . ARG A 1 274 ? -6.532 61.678 139.559 1.00 175.88 1062 ARG A C 1
ATOM 1889 O O . ARG A 1 274 ? -7.101 62.644 139.047 1.00 176.85 1062 ARG A O 1
ATOM 1897 N N . HIS A 1 275 ? -7.054 60.962 140.555 1.00 178.84 1063 HIS A N 1
ATOM 1898 C CA . HIS A 1 275 ? -8.413 61.204 141.047 1.00 181.61 1063 HIS A CA 1
ATOM 1899 C C . HIS A 1 275 ? -8.533 62.415 141.985 1.00 182.88 1063 HIS A C 1
ATOM 1900 O O . HIS A 1 275 ? -9.589 63.056 142.033 1.00 184.51 1063 HIS A O 1
ATOM 1907 N N . GLY A 1 276 ? -7.470 62.724 142.727 1.00 183.26 1064 GLY A N 1
ATOM 1908 C CA . GLY A 1 276 ? -7.372 64.004 143.434 1.00 184.25 1064 GLY A CA 1
ATOM 1909 C C . GLY A 1 276 ? -7.460 65.171 142.467 1.00 185.93 1064 GLY A C 1
ATOM 1910 O O . GLY A 1 276 ? -8.187 66.153 142.711 1.00 185.77 1064 GLY A O 1
ATOM 1911 N N . PHE A 1 277 ? -6.722 65.043 141.358 1.00 188.24 1065 PHE A N 1
ATOM 1912 C CA . PHE A 1 277 ? -6.794 66.004 140.252 1.00 190.05 1065 PHE A CA 1
ATOM 1913 C C . PHE A 1 277 ? -8.160 66.004 139.539 1.00 190.86 1065 PHE A C 1
ATOM 1914 O O . PHE A 1 277 ? -8.608 67.064 139.106 1.00 191.04 1065 PHE A O 1
ATOM 1922 N N . ASP A 1 278 ? -8.802 64.837 139.410 1.00 190.84 1066 ASP A N 1
ATOM 1923 C CA . ASP A 1 278 ? -10.195 64.765 138.922 1.00 190.39 1066 ASP A CA 1
ATOM 1924 C C . ASP A 1 278 ? -11.122 65.564 139.835 1.00 190.94 1066 ASP A C 1
ATOM 1925 O O . ASP A 1 278 ? -11.846 66.450 139.364 1.00 190.24 1066 ASP A O 1
ATOM 1930 N N . ILE A 1 279 ? -11.083 65.249 141.135 1.00 192.27 1067 ILE A N 1
ATOM 1931 C CA . ILE A 1 279 ? -11.912 65.934 142.145 1.00 193.23 1067 ILE A CA 1
ATOM 1932 C C . ILE A 1 279 ? -11.625 67.442 142.174 1.00 195.44 1067 ILE A C 1
ATOM 1933 O O . ILE A 1 279 ? -12.563 68.239 142.282 1.00 196.16 1067 ILE A O 1
ATOM 1938 N N . LEU A 1 280 ? -10.347 67.819 142.071 1.00 198.03 1068 LEU A N 1
ATOM 1939 C CA . LEU A 1 280 ? -9.960 69.235 142.045 1.00 200.47 1068 LEU A CA 1
ATOM 1940 C C . LEU A 1 280 ? -10.441 69.940 140.767 1.00 203.97 1068 LEU A C 1
ATOM 1941 O O . LEU A 1 280 ? -11.253 70.881 140.837 1.00 204.46 1068 LEU A O 1
ATOM 1946 N N . VAL A 1 281 ? -9.976 69.454 139.614 1.00 207.41 1069 VAL A N 1
ATOM 1947 C CA . VAL A 1 281 ? -10.321 70.049 138.307 1.00 209.24 1069 VAL A CA 1
ATOM 1948 C C . VAL A 1 281 ? -11.841 70.076 138.091 1.00 211.33 1069 VAL A C 1
ATOM 1949 O O . VAL A 1 281 ? -12.363 71.028 137.507 1.00 212.17 1069 VAL A O 1
ATOM 1953 N N . GLY A 1 282 ? -12.538 69.044 138.569 1.00 213.30 1070 GLY A N 1
ATOM 1954 C CA . GLY A 1 282 ? -14.006 69.036 138.603 1.00 215.18 1070 GLY A CA 1
ATOM 1955 C C . GLY A 1 282 ? -14.597 70.192 139.392 1.00 217.54 1070 GLY A C 1
ATOM 1956 O O . GLY A 1 282 ? -15.565 70.821 138.944 1.00 218.42 1070 GLY A O 1
ATOM 1957 N N . GLN A 1 283 ? -14.013 70.480 140.558 1.00 220.23 1071 GLN A N 1
ATOM 1958 C CA . GLN A 1 283 ? -14.449 71.617 141.386 1.00 222.80 1071 GLN A CA 1
ATOM 1959 C C . GLN A 1 283 ? -14.061 72.969 140.775 1.00 226.62 1071 GLN A C 1
ATOM 1960 O O . GLN A 1 283 ? -14.797 73.956 140.931 1.00 227.63 1071 GLN A O 1
ATOM 1966 N N . ILE A 1 284 ? -12.911 73.011 140.092 1.00 229.82 1072 ILE A N 1
ATOM 1967 C CA . ILE A 1 284 ? -12.512 74.185 139.298 1.00 231.29 1072 ILE A CA 1
ATOM 1968 C C . ILE A 1 284 ? -13.490 74.415 138.137 1.00 233.35 1072 ILE A C 1
ATOM 1969 O O . ILE A 1 284 ? -13.818 75.562 137.837 1.00 235.06 1072 ILE A O 1
ATOM 1974 N N . ASP A 1 285 ? -13.948 73.336 137.497 1.00 233.32 1073 ASP A N 1
ATOM 1975 C CA . ASP A 1 285 ? -15.001 73.426 136.472 1.00 231.81 1073 ASP A CA 1
ATOM 1976 C C . ASP A 1 285 ? -16.353 73.843 137.068 1.00 229.80 1073 ASP A C 1
ATOM 1977 O O . ASP A 1 285 ? -17.061 74.665 136.473 1.00 229.74 1073 ASP A O 1
ATOM 1982 N N . ASP A 1 286 ? -16.705 73.278 138.229 1.00 226.45 1074 ASP A N 1
ATOM 1983 C CA . ASP A 1 286 ? -17.918 73.690 138.966 1.00 223.46 1074 ASP A CA 1
ATOM 1984 C C . ASP A 1 286 ? -17.879 75.155 139.413 1.00 222.62 1074 ASP A C 1
ATOM 1985 O O . ASP A 1 286 ? -18.925 75.808 139.464 1.00 223.49 1074 ASP A O 1
ATOM 1990 N N . ALA A 1 287 ? -16.686 75.654 139.751 1.00 220.92 1075 ALA A N 1
ATOM 1991 C CA . ALA A 1 287 ? -16.494 77.082 140.029 1.00 219.79 1075 ALA A CA 1
ATOM 1992 C C . ALA A 1 287 ? -16.616 77.897 138.739 1.00 220.00 1075 ALA A C 1
ATOM 1993 O O . ALA A 1 287 ? -17.454 78.805 138.648 1.00 220.78 1075 ALA A O 1
ATOM 1995 N N . LEU A 1 288 ? -15.798 77.539 137.745 1.00 218.26 1076 LEU A N 1
ATOM 1996 C CA . LEU A 1 288 ? -15.783 78.186 136.418 1.00 216.41 1076 LEU A CA 1
ATOM 1997 C C . LEU A 1 288 ? -17.186 78.325 135.825 1.00 214.11 1076 LEU A C 1
ATOM 1998 O O . LEU A 1 288 ? -17.542 79.394 135.318 1.00 214.38 1076 LEU A O 1
ATOM 2003 N N . LYS A 1 289 ? -17.979 77.254 135.928 1.00 209.91 1077 LYS A N 1
ATOM 2004 C CA . LYS A 1 289 ? -19.405 77.250 135.542 1.00 206.59 1077 LYS A CA 1
ATOM 2005 C C . LYS A 1 289 ? -20.182 78.488 136.022 1.00 206.01 1077 LYS A C 1
ATOM 2006 O O . LYS A 1 289 ? -21.060 78.980 135.309 1.00 206.25 1077 LYS A O 1
ATOM 2012 N N . LEU A 1 290 ? -19.859 78.979 137.220 1.00 205.21 1078 LEU A N 1
ATOM 2013 C CA . LEU A 1 290 ? -20.461 80.216 137.741 1.00 204.95 1078 LEU A CA 1
ATOM 2014 C C . LEU A 1 290 ? -19.923 81.454 137.020 1.00 205.38 1078 LEU A C 1
ATOM 2015 O O . LEU A 1 290 ? -20.699 82.332 136.634 1.00 207.43 1078 LEU A O 1
ATOM 2020 N N . ALA A 1 291 ? -18.601 81.506 136.825 1.00 204.14 1079 ALA A N 1
ATOM 2021 C CA . ALA A 1 291 ? -17.919 82.679 136.237 1.00 202.44 1079 ALA A CA 1
ATOM 2022 C C . ALA A 1 291 ? -18.435 83.098 134.852 1.00 201.22 1079 ALA A C 1
ATOM 2023 O O . ALA A 1 291 ? -18.338 84.273 134.488 1.00 201.23 1079 ALA A O 1
ATOM 2025 N N . ASN A 1 292 ? -18.966 82.139 134.092 1.00 198.84 1080 ASN A N 1
ATOM 2026 C CA . ASN A 1 292 ? -19.636 82.426 132.818 1.00 196.27 1080 ASN A CA 1
ATOM 2027 C C . ASN A 1 292 ? -20.925 83.229 133.023 1.00 194.00 1080 ASN A C 1
ATOM 2028 O O . ASN A 1 292 ? -21.222 84.129 132.234 1.00 194.03 1080 ASN A O 1
ATOM 2033 N N . GLU A 1 293 ? -21.682 82.901 134.073 1.00 190.87 1081 GLU A N 1
ATOM 2034 C CA . GLU A 1 293 ? -22.883 83.667 134.437 1.00 188.58 1081 GLU A CA 1
ATOM 2035 C C . GLU A 1 293 ? -22.503 84.993 135.099 1.00 188.64 1081 GLU A C 1
ATOM 2036 O O . GLU A 1 293 ? -23.005 86.051 134.710 1.00 190.10 1081 GLU A O 1
ATOM 2042 N N . GLY A 1 294 ? -21.621 84.921 136.098 1.00 186.87 1082 GLY A N 1
ATOM 2043 C CA . GLY A 1 294 ? -21.125 86.094 136.821 1.00 184.96 1082 GLY A CA 1
ATOM 2044 C C . GLY A 1 294 ? -21.743 86.215 138.200 1.00 183.79 1082 GLY A C 1
ATOM 2045 O O . GLY A 1 294 ? -22.500 87.153 138.465 1.00 183.45 1082 GLY A O 1
ATOM 2046 N N . LYS A 1 295 ? -21.428 85.252 139.067 1.00 182.24 1083 LYS A N 1
ATOM 2047 C CA . LYS A 1 295 ? -21.914 85.230 140.449 1.00 180.74 1083 LYS A CA 1
ATOM 2048 C C . LYS A 1 295 ? -20.776 84.853 141.399 1.00 179.30 1083 LYS A C 1
ATOM 2049 O O . LYS A 1 295 ? -20.330 83.703 141.418 1.00 178.34 1083 LYS A O 1
ATOM 2055 N N . VAL A 1 296 ? -20.314 85.835 142.174 1.00 178.47 1084 VAL A N 1
ATOM 2056 C CA . VAL A 1 296 ? -19.162 85.672 143.067 1.00 178.04 1084 VAL A CA 1
ATOM 2057 C C . VAL A 1 296 ? -19.550 84.890 144.324 1.00 177.09 1084 VAL A C 1
ATOM 2058 O O . VAL A 1 296 ? -18.853 83.944 144.700 1.00 178.17 1084 VAL A O 1
ATOM 2062 N N . LYS A 1 297 ? -20.663 85.279 144.946 1.00 175.28 1085 LYS A N 1
ATOM 2063 C CA . LYS A 1 297 ? -21.116 84.708 146.234 1.00 173.62 1085 LYS A CA 1
ATOM 2064 C C . LYS A 1 297 ? -20.975 83.181 146.251 1.00 173.34 1085 LYS A C 1
ATOM 2065 O O . LYS A 1 297 ? -20.277 82.617 147.101 1.00 172.77 1085 LYS A O 1
ATOM 2071 N N . GLU A 1 298 ? -21.609 82.532 145.276 1.00 173.02 1086 GLU A N 1
ATOM 2072 C CA . GLU A 1 298 ? -21.591 81.071 145.153 1.00 172.87 1086 GLU A CA 1
ATOM 2073 C C . GLU A 1 298 ? -20.172 80.516 144.946 1.00 174.06 1086 GLU A C 1
ATOM 2074 O O . GLU A 1 298 ? -19.832 79.466 145.508 1.00 174.57 1086 GLU A O 1
ATOM 2080 N N . ALA A 1 299 ? -19.341 81.235 144.182 1.00 175.21 1087 ALA A N 1
ATOM 2081 C CA . ALA A 1 299 ? -17.948 80.816 143.930 1.00 175.47 1087 ALA A CA 1
ATOM 2082 C C . ALA A 1 299 ? -17.117 80.625 145.209 1.00 176.07 1087 ALA A C 1
ATOM 2083 O O . ALA A 1 299 ? -16.156 79.845 145.206 1.00 177.83 1087 ALA A O 1
ATOM 2085 N N . GLN A 1 300 ? -17.486 81.324 146.288 1.00 174.80 1088 GLN A N 1
ATOM 2086 C CA . GLN A 1 300 ? -16.859 81.111 147.602 1.00 173.11 1088 GLN A CA 1
ATOM 2087 C C . GLN A 1 300 ? -17.160 79.721 148.190 1.00 172.64 1088 GLN A C 1
ATOM 2088 O O . GLN A 1 300 ? -16.343 79.188 148.951 1.00 172.46 1088 GLN A O 1
ATOM 2094 N N . ALA A 1 301 ? -18.316 79.143 147.843 1.00 171.99 1089 ALA A N 1
ATOM 2095 C CA . ALA A 1 301 ? -18.649 77.764 148.245 1.00 170.59 1089 ALA A CA 1
ATOM 2096 C C . ALA A 1 301 ? -17.712 76.730 147.611 1.00 169.69 1089 ALA A C 1
ATOM 2097 O O . ALA A 1 301 ? -17.349 75.742 148.260 1.00 169.17 1089 ALA A O 1
ATOM 2099 N N . ALA A 1 302 ? -17.330 76.960 146.353 1.00 168.75 1090 ALA A N 1
ATOM 2100 C CA . ALA A 1 302 ? -16.346 76.114 145.663 1.00 167.72 1090 ALA A CA 1
ATOM 2101 C C . ALA A 1 302 ? -14.937 76.279 146.246 1.00 166.59 1090 ALA A C 1
ATOM 2102 O O . ALA A 1 302 ? -14.209 75.291 146.407 1.00 166.71 1090 ALA A O 1
ATOM 2104 N N . ALA A 1 303 ? -14.570 77.525 146.563 1.00 165.15 1091 ALA A N 1
ATOM 2105 C CA . ALA A 1 303 ? -13.265 77.847 147.165 1.00 163.87 1091 ALA A CA 1
ATOM 2106 C C . ALA A 1 303 ? -12.994 77.088 148.469 1.00 163.37 1091 ALA A C 1
ATOM 2107 O O . ALA A 1 303 ? -11.881 76.597 148.679 1.00 163.17 1091 ALA A O 1
ATOM 2109 N N . GLU A 1 304 ? -14.010 76.996 149.331 1.00 162.66 1092 GLU A N 1
ATOM 2110 C CA . GLU A 1 304 ? -13.916 76.210 150.573 1.00 161.64 1092 GLU A CA 1
ATOM 2111 C C . GLU A 1 304 ? -13.699 74.713 150.317 1.00 161.04 1092 GLU A C 1
ATOM 2112 O O . GLU A 1 304 ? -12.963 74.056 151.057 1.00 159.77 1092 GLU A O 1
ATOM 2118 N N . GLN A 1 305 ? -14.350 74.187 149.276 1.00 161.09 1093 GLN A N 1
ATOM 2119 C CA . GLN A 1 305 ? -14.206 72.778 148.886 1.00 160.79 1093 GLN A CA 1
ATOM 2120 C C . GLN A 1 305 ? -12.833 72.505 148.251 1.00 160.80 1093 GLN A C 1
ATOM 2121 O O . GLN A 1 305 ? -12.214 71.459 148.516 1.00 161.06 1093 GLN A O 1
ATOM 2127 N N . LEU A 1 306 ? -12.365 73.440 147.417 1.00 160.32 1094 LEU A N 1
ATOM 2128 C CA . LEU A 1 306 ? -11.023 73.353 146.812 1.00 158.96 1094 LEU A CA 1
ATOM 2129 C C . LEU A 1 306 ? -9.899 73.286 147.859 1.00 157.32 1094 LEU A C 1
ATOM 2130 O O . LEU A 1 306 ? -8.922 72.551 147.669 1.00 157.60 1094 LEU A O 1
ATOM 2135 N N . LYS A 1 307 ? -10.041 74.047 148.948 1.00 155.35 1095 LYS A N 1
ATOM 2136 C CA . LYS A 1 307 ? -9.108 73.964 150.086 1.00 153.95 1095 LYS A CA 1
ATOM 2137 C C . LYS A 1 307 ? -9.149 72.599 150.790 1.00 153.57 1095 LYS A C 1
ATOM 2138 O O . LYS A 1 307 ? -8.111 72.098 151.233 1.00 152.84 1095 LYS A O 1
ATOM 2144 N N . THR A 1 308 ? -10.343 72.012 150.895 1.00 154.10 1096 THR A N 1
ATOM 2145 C CA . THR A 1 308 ? -10.509 70.649 151.423 1.00 154.62 1096 THR A CA 1
ATOM 2146 C C . THR A 1 308 ? -9.849 69.622 150.498 1.00 155.44 1096 THR A C 1
ATOM 2147 O O . THR A 1 308 ? -9.133 68.736 150.969 1.00 155.30 1096 THR A O 1
ATOM 2151 N N . THR A 1 309 ? -10.095 69.752 149.191 1.00 157.30 1097 THR A N 1
ATOM 2152 C CA . THR A 1 309 ? -9.451 68.894 148.179 1.00 158.58 1097 THR A CA 1
ATOM 2153 C C . THR A 1 309 ? -7.919 69.016 148.205 1.00 159.40 1097 THR A C 1
ATOM 2154 O O . THR A 1 309 ? -7.207 68.002 148.161 1.00 160.02 1097 THR A O 1
ATOM 2158 N N . ARG A 1 310 ? -7.435 70.257 148.277 1.00 160.33 1098 ARG A N 1
ATOM 2159 C CA . ARG A 1 310 ? -5.998 70.559 148.373 1.00 160.62 1098 ARG A CA 1
ATOM 2160 C C . ARG A 1 310 ? -5.336 69.814 149.534 1.00 160.80 1098 ARG A C 1
ATOM 2161 O O . ARG A 1 310 ? -4.377 69.050 149.331 1.00 161.07 1098 ARG A O 1
ATOM 2169 N N . ASN A 1 311 ? -5.876 70.029 150.733 1.00 161.28 1099 ASN A N 1
ATOM 2170 C CA . ASN A 1 311 ? -5.363 69.399 151.957 1.00 161.30 1099 ASN A CA 1
ATOM 2171 C C . ASN A 1 311 ? -5.607 67.890 151.994 1.00 160.98 1099 ASN A C 1
ATOM 2172 O O . ASN A 1 311 ? -4.830 67.159 152.612 1.00 161.18 1099 ASN A O 1
ATOM 2177 N N . ALA A 1 312 ? -6.684 67.431 151.348 1.00 160.63 1100 ALA A N 1
ATOM 2178 C CA . ALA A 1 312 ? -6.975 65.998 151.247 1.00 159.53 1100 ALA A CA 1
ATOM 2179 C C . ALA A 1 312 ? -5.980 65.270 150.341 1.00 158.60 1100 ALA A C 1
ATOM 2180 O O . ALA A 1 312 ? -5.364 64.291 150.764 1.00 159.30 1100 ALA A O 1
ATOM 2182 N N . TYR A 1 313 ? -5.829 65.754 149.107 1.00 157.33 1101 TYR A N 1
ATOM 2183 C CA . TYR A 1 313 ? -5.032 65.058 148.080 1.00 156.49 1101 TYR A CA 1
ATOM 2184 C C . TYR A 1 313 ? -3.691 65.715 147.725 1.00 154.55 1101 TYR A C 1
ATOM 2185 O O . TYR A 1 313 ? -2.661 65.031 147.663 1.00 153.28 1101 TYR A O 1
ATOM 2194 N N . ILE A 1 314 ? -3.694 67.031 147.509 1.00 153.41 1102 ILE A N 1
ATOM 2195 C CA . ILE A 1 314 ? -2.581 67.692 146.798 1.00 152.52 1102 ILE A CA 1
ATOM 2196 C C . ILE A 1 314 ? -1.281 67.769 147.619 1.00 151.56 1102 ILE A C 1
ATOM 2197 O O . ILE A 1 314 ? -0.182 67.696 147.046 1.00 153.13 1102 ILE A O 1
ATOM 2202 N N . GLN A 1 315 ? -1.398 67.901 148.944 1.00 149.17 1103 GLN A N 1
ATOM 2203 C CA . GLN A 1 315 ? -0.223 67.865 149.837 1.00 147.37 1103 GLN A CA 1
ATOM 2204 C C . GLN A 1 315 ? 0.670 66.633 149.633 1.00 147.31 1103 GLN A C 1
ATOM 2205 O O . GLN A 1 315 ? 1.895 66.744 149.694 1.00 147.35 1103 GLN A O 1
ATOM 2211 N N . LYS A 1 316 ? 0.053 65.478 149.389 1.00 153.13 1104 LYS A N 1
ATOM 2212 C CA . LYS A 1 316 ? 0.782 64.223 149.155 1.00 151.08 1104 LYS A CA 1
ATOM 2213 C C . LYS A 1 316 ? 1.740 64.333 147.960 1.00 147.39 1104 LYS A C 1
ATOM 2214 O O . LYS A 1 316 ? 2.939 64.051 148.094 1.00 146.32 1104 LYS A O 1
ATOM 2220 N N . TYR A 1 317 ? 1.205 64.758 146.813 1.00 144.17 1105 TYR A N 1
ATOM 2221 C CA . TYR A 1 317 ? 2.005 64.925 145.588 1.00 141.56 1105 TYR A CA 1
ATOM 2222 C C . TYR A 1 317 ? 3.166 65.893 145.829 1.00 139.97 1105 TYR A C 1
ATOM 2223 O O . TYR A 1 317 ? 4.331 65.572 145.524 1.00 139.67 1105 TYR A O 1
ATOM 2232 N N . LEU A 1 318 ? 2.841 67.056 146.402 1.00 139.12 1106 LEU A N 1
ATOM 2233 C CA . LEU A 1 318 ? 3.841 68.065 146.749 1.00 138.83 1106 LEU A CA 1
ATOM 2234 C C . LEU A 1 318 ? 4.938 67.497 147.652 1.00 137.73 1106 LEU A C 1
ATOM 2235 O O . LEU A 1 318 ? 6.120 67.594 147.322 1.00 136.79 1106 LEU A O 1
ATOM 2240 N N . GLU A 1 319 ? 4.536 66.912 148.780 1.00 137.85 220 GLU A N 1
ATOM 2241 C CA . GLU A 1 319 ? 5.484 66.358 149.762 1.00 137.14 220 GLU A CA 1
ATOM 2242 C C . GLU A 1 319 ? 6.340 65.215 149.193 1.00 134.29 220 GLU A C 1
ATOM 2243 O O . GLU A 1 319 ? 7.560 65.184 149.417 1.00 134.23 220 GLU A O 1
ATOM 2249 N N . ARG A 1 320 ? 5.708 64.298 148.453 1.00 131.38 221 ARG A N 1
ATOM 2250 C CA . ARG A 1 320 ? 6.435 63.178 147.836 1.00 128.40 221 ARG A CA 1
ATOM 2251 C C . ARG A 1 320 ? 7.399 63.654 146.731 1.00 125.65 221 ARG A C 1
ATOM 2252 O O . ARG A 1 320 ? 8.550 63.175 146.653 1.00 124.59 221 ARG A O 1
ATOM 2260 N N . ALA A 1 321 ? 6.935 64.599 145.903 1.00 123.40 222 ALA A N 1
ATOM 2261 C CA . ALA A 1 321 ? 7.804 65.227 144.901 1.00 121.08 222 ALA A CA 1
ATOM 2262 C C . ALA A 1 321 ? 8.987 65.945 145.562 1.00 120.14 222 ALA A C 1
ATOM 2263 O O . ALA A 1 321 ? 10.149 65.759 145.151 1.00 119.27 222 ALA A O 1
ATOM 2265 N N . ARG A 1 322 ? 8.684 66.750 146.586 1.00 120.42 223 ARG A N 1
ATOM 2266 C CA . ARG A 1 322 ? 9.710 67.386 147.423 1.00 120.27 223 ARG A CA 1
ATOM 2267 C C . ARG A 1 322 ? 10.719 66.365 147.915 1.00 118.90 223 ARG A C 1
ATOM 2268 O O . ARG A 1 322 ? 11.914 66.519 147.671 1.00 118.94 223 ARG A O 1
ATOM 2276 N N . SER A 1 323 ? 10.232 65.318 148.585 1.00 118.08 224 SER A N 1
ATOM 2277 C CA . SER A 1 323 ? 11.120 64.304 149.173 1.00 116.30 224 SER A CA 1
ATOM 2278 C C . SER A 1 323 ? 11.965 63.598 148.112 1.00 113.17 224 SER A C 1
ATOM 2279 O O . SER A 1 323 ? 13.186 63.497 148.275 1.00 112.70 224 SER A O 1
ATOM 2282 N N . THR A 1 324 ? 11.329 63.144 147.025 1.00 110.82 225 THR A N 1
ATOM 2283 C CA . THR A 1 324 ? 12.058 62.431 145.959 1.00 108.40 225 THR A CA 1
ATOM 2284 C C . THR A 1 324 ? 13.061 63.324 145.203 1.00 106.38 225 THR A C 1
ATOM 2285 O O . THR A 1 324 ? 14.162 62.859 144.852 1.00 105.66 225 THR A O 1
ATOM 2289 N N . LEU A 1 325 ? 12.693 64.592 144.967 1.00 105.36 226 LEU A N 1
ATOM 2290 C CA . LEU A 1 325 ? 13.641 65.561 144.389 1.00 103.60 226 LEU A CA 1
ATOM 2291 C C . LEU A 1 325 ? 14.800 65.885 145.337 1.00 102.46 226 LEU A C 1
ATOM 2292 O O . LEU A 1 325 ? 15.970 65.907 144.924 1.00 102.21 226 LEU A O 1
ATOM 2297 N N . GLN A 1 326 ? 14.473 66.140 146.604 1.00 102.07 227 GLN A N 1
ATOM 2298 C CA . GLN A 1 326 ? 15.493 66.404 147.627 1.00 101.59 227 GLN A CA 1
ATOM 2299 C C . GLN A 1 326 ? 16.398 65.202 147.887 1.00 99.77 227 GLN A C 1
ATOM 2300 O O . GLN A 1 326 ? 17.556 65.388 148.248 1.00 99.52 227 GLN A O 1
ATOM 2306 N N . LYS A 1 327 ? 15.882 63.984 147.700 1.00 98.13 228 LYS A N 1
ATOM 2307 C CA . LYS A 1 327 ? 16.718 62.774 147.732 1.00 96.08 228 LYS A CA 1
ATOM 2308 C C . LYS A 1 327 ? 17.699 62.727 146.557 1.00 93.32 228 LYS A C 1
ATOM 2309 O O . LYS A 1 327 ? 18.871 62.364 146.747 1.00 92.19 228 LYS A O 1
ATOM 2315 N N . GLU A 1 328 ? 17.227 63.098 145.360 1.00 91.93 229 GLU A N 1
ATOM 2316 C CA . GLU A 1 328 ? 18.122 63.286 144.198 1.00 89.49 229 GLU A CA 1
ATOM 2317 C C . GLU A 1 328 ? 19.197 64.348 144.470 1.00 88.26 229 GLU A C 1
ATOM 2318 O O . GLU A 1 328 ? 20.380 64.149 144.133 1.00 87.57 229 GLU A O 1
ATOM 2324 N N . LEU A 1 329 ? 18.783 65.456 145.087 1.00 87.82 230 LEU A N 1
ATOM 2325 C CA . LEU A 1 329 ? 19.724 66.502 145.506 1.00 87.48 230 LEU A CA 1
ATOM 2326 C C . LEU A 1 329 ? 20.736 65.999 146.544 1.00 86.60 230 LEU A C 1
ATOM 2327 O O . LEU A 1 329 ? 21.926 66.286 146.435 1.00 85.62 230 LEU A O 1
ATOM 2332 N N . LYS A 1 330 ? 20.258 65.250 147.537 1.00 86.61 231 LYS A N 1
ATOM 2333 C CA . LYS A 1 330 ? 21.101 64.758 148.645 1.00 86.14 231 LYS A CA 1
ATOM 2334 C C . LYS A 1 330 ? 22.238 63.865 148.173 1.00 84.75 231 LYS A C 1
ATOM 2335 O O . LYS A 1 330 ? 23.362 64.023 148.644 1.00 84.38 231 LYS A O 1
ATOM 2341 N N . ILE A 1 331 ? 21.951 62.946 147.247 1.00 84.10 232 ILE A N 1
ATOM 2342 C CA . ILE A 1 331 ? 22.980 62.025 146.732 1.00 83.09 232 ILE A CA 1
ATOM 2343 C C . ILE A 1 331 ? 23.998 62.794 145.883 1.00 82.15 232 ILE A C 1
ATOM 2344 O O . ILE A 1 331 ? 25.221 62.661 146.084 1.00 81.50 232 ILE A O 1
ATOM 2349 N N . ALA A 1 332 ? 23.478 63.609 144.957 1.00 81.98 233 ALA A N 1
ATOM 2350 C CA . ALA A 1 332 ? 24.302 64.447 144.072 1.00 81.08 233 ALA A CA 1
ATOM 2351 C C . ALA A 1 332 ? 25.432 65.172 144.808 1.00 80.80 233 ALA A C 1
ATOM 2352 O O . ALA A 1 332 ? 26.577 65.165 144.353 1.00 79.72 233 ALA A O 1
ATOM 2354 N N . LYS A 1 333 ? 25.103 65.783 145.947 1.00 81.49 234 LYS A N 1
ATOM 2355 C CA . LYS A 1 333 ? 26.101 66.452 146.787 1.00 81.55 234 LYS A CA 1
ATOM 2356 C C . LYS A 1 333 ? 27.161 65.479 147.302 1.00 79.86 234 LYS A C 1
ATOM 2357 O O . LYS A 1 333 ? 28.356 65.789 147.249 1.00 79.84 234 LYS A O 1
ATOM 2363 N N . SER A 1 334 ? 26.725 64.310 147.778 1.00 78.29 235 SER A N 1
ATOM 2364 C CA . SER A 1 334 ? 27.644 63.268 148.266 1.00 76.54 235 SER A CA 1
ATOM 2365 C C . SER A 1 334 ? 28.592 62.822 147.153 1.00 74.15 235 SER A C 1
ATOM 2366 O O . SER A 1 334 ? 29.811 62.766 147.346 1.00 73.19 235 SER A O 1
ATOM 2369 N N . LEU A 1 335 ? 28.018 62.527 145.990 1.00 72.42 236 LEU A N 1
ATOM 2370 C CA . LEU A 1 335 ? 28.807 62.108 144.831 1.00 71.04 236 LEU A CA 1
ATOM 2371 C C . LEU A 1 335 ? 29.736 63.217 144.325 1.00 70.57 236 LEU A C 1
ATOM 2372 O O . LEU A 1 335 ? 30.845 62.927 143.870 1.00 70.15 236 LEU A O 1
ATOM 2377 N N . ALA A 1 336 ? 29.289 64.472 144.417 1.00 70.30 237 ALA A N 1
ATOM 2378 C CA . ALA A 1 336 ? 30.133 65.625 144.090 1.00 69.70 237 ALA A CA 1
ATOM 2379 C C . ALA A 1 336 ? 31.307 65.739 145.059 1.00 69.20 237 ALA A C 1
ATOM 2380 O O . ALA A 1 336 ? 32.462 65.858 144.631 1.00 68.61 237 ALA A O 1
ATOM 2382 N N . LEU A 1 337 ? 31.010 65.676 146.360 1.00 69.16 238 LEU A N 1
ATOM 2383 C CA . LEU A 1 337 ? 32.046 65.685 147.413 1.00 68.99 238 LEU A CA 1
ATOM 2384 C C . LEU A 1 337 ? 33.150 64.659 147.158 1.00 68.03 238 LEU A C 1
ATOM 2385 O O . LEU A 1 337 ? 34.330 64.947 147.362 1.00 68.02 238 LEU A O 1
ATOM 2390 N N . ILE A 1 338 ? 32.756 63.466 146.720 1.00 67.22 239 ILE A N 1
ATOM 2391 C CA . ILE A 1 338 ? 33.718 62.436 146.324 1.00 66.41 239 ILE A CA 1
ATOM 2392 C C . ILE A 1 338 ? 34.615 62.927 145.179 1.00 66.08 239 ILE A C 1
ATOM 2393 O O . ILE A 1 338 ? 35.833 62.731 145.227 1.00 66.34 239 ILE A O 1
ATOM 2398 N N . LEU A 1 339 ? 34.024 63.577 144.175 1.00 65.68 240 LEU A N 1
ATOM 2399 C CA . LEU A 1 339 ? 34.798 64.155 143.064 1.00 65.10 240 LEU A CA 1
ATOM 2400 C C . LEU A 1 339 ? 35.758 65.236 143.563 1.00 65.02 240 LEU A C 1
ATOM 2401 O O . LEU A 1 339 ? 36.947 65.237 143.206 1.00 64.84 240 LEU A O 1
ATOM 2406 N N . PHE A 1 340 ? 35.238 66.143 144.390 1.00 65.16 241 PHE A N 1
ATOM 2407 C CA . PHE A 1 340 ? 36.058 67.189 145.004 1.00 65.45 241 PHE A CA 1
ATOM 2408 C C . PHE A 1 340 ? 37.235 66.584 145.765 1.00 64.91 241 PHE A C 1
ATOM 2409 O O . PHE A 1 340 ? 38.379 67.009 145.583 1.00 65.18 241 PHE A O 1
ATOM 2417 N N . LEU A 1 341 ? 36.948 65.585 146.601 1.00 64.07 242 LEU A N 1
ATOM 2418 C CA . LEU A 1 341 ? 37.989 64.896 147.373 1.00 63.13 242 LEU A CA 1
ATOM 2419 C C . LEU A 1 341 ? 38.996 64.185 146.471 1.00 61.59 242 LEU A C 1
ATOM 2420 O O . LEU A 1 341 ? 40.201 64.248 146.724 1.00 61.51 242 LEU A O 1
ATOM 2425 N N . PHE A 1 342 ? 38.509 63.534 145.415 1.00 60.24 243 PHE A N 1
ATOM 2426 C CA . PHE A 1 342 ? 39.381 62.889 144.427 1.00 58.97 243 PHE A CA 1
ATOM 2427 C C . PHE A 1 342 ? 40.320 63.905 143.789 1.00 58.64 243 PHE A C 1
ATOM 2428 O O . PHE A 1 342 ? 41.545 63.718 143.796 1.00 58.10 243 PHE A O 1
ATOM 2436 N N . ALA A 1 343 ? 39.736 64.979 143.253 1.00 58.77 244 ALA A N 1
ATOM 2437 C CA . ALA A 1 343 ? 40.507 66.052 142.600 1.00 58.65 244 ALA A CA 1
ATOM 2438 C C . ALA A 1 343 ? 41.517 66.692 143.549 1.00 58.83 244 ALA A C 1
ATOM 2439 O O . ALA A 1 343 ? 42.687 66.894 143.188 1.00 58.24 244 ALA A O 1
ATOM 2441 N N . LEU A 1 344 ? 41.058 66.983 144.766 1.00 59.33 245 LEU A N 1
ATOM 2442 C CA . LEU A 1 344 ? 41.897 67.606 145.788 1.00 60.09 245 LEU A CA 1
ATOM 2443 C C . LEU A 1 344 ? 43.038 66.679 146.213 1.00 59.46 245 LEU A C 1
ATOM 2444 O O . LEU A 1 344 ? 44.174 67.134 146.375 1.00 59.83 245 LEU A O 1
ATOM 2449 N N . SER A 1 345 ? 42.735 65.390 146.378 1.00 58.58 246 SER A N 1
ATOM 2450 C CA . SER A 1 345 ? 43.756 64.379 146.678 1.00 57.68 246 SER A CA 1
ATOM 2451 C C . SER A 1 345 ? 44.763 64.206 145.537 1.00 56.78 246 SER A C 1
ATOM 2452 O O . SER A 1 345 ? 45.972 64.115 145.783 1.00 56.48 246 SER A O 1
ATOM 2455 N N . TRP A 1 346 ? 44.264 64.176 144.296 1.00 56.17 247 TRP A N 1
ATOM 2456 C CA . TRP A 1 346 ? 45.104 63.835 143.125 1.00 55.12 247 TRP A CA 1
ATOM 2457 C C . TRP A 1 346 ? 45.856 64.980 142.441 1.00 55.16 247 TRP A C 1
ATOM 2458 O O . TRP A 1 346 ? 46.951 64.747 141.925 1.00 54.67 247 TRP A O 1
ATOM 2469 N N . LEU A 1 347 ? 45.292 66.192 142.430 1.00 55.64 248 LEU A N 1
ATOM 2470 C CA . LEU A 1 347 ? 45.905 67.323 141.688 1.00 55.97 248 LEU A CA 1
ATOM 2471 C C . LEU A 1 347 ? 47.349 67.707 142.076 1.00 55.90 248 LEU A C 1
ATOM 2472 O O . LEU A 1 347 ? 48.156 68.026 141.187 1.00 55.99 248 LEU A O 1
ATOM 2477 N N . PRO A 1 348 ? 47.682 67.686 143.384 1.00 55.98 249 PRO A N 1
ATOM 2478 C CA . PRO A 1 348 ? 49.062 67.972 143.810 1.00 56.37 249 PRO A CA 1
ATOM 2479 C C . PRO A 1 348 ? 50.150 67.132 143.111 1.00 55.74 249 PRO A C 1
ATOM 2480 O O . PRO A 1 348 ? 51.101 67.700 142.551 1.00 55.74 249 PRO A O 1
ATOM 2484 N N . LEU A 1 349 ? 49.988 65.807 143.126 1.00 55.07 250 LEU A N 1
ATOM 2485 C CA . LEU A 1 349 ? 50.948 64.891 142.486 1.00 54.53 250 LEU A CA 1
ATOM 2486 C C . LEU A 1 349 ? 51.089 65.142 140.973 1.00 54.45 250 LEU A C 1
ATOM 2487 O O . LEU A 1 349 ? 52.171 64.943 140.410 1.00 54.04 250 LEU A O 1
ATOM 2492 N N . HIS A 1 350 ? 50.000 65.573 140.330 1.00 54.55 251 HIS A N 1
ATOM 2493 C CA . HIS A 1 350 ? 50.043 66.014 138.931 1.00 54.64 251 HIS A CA 1
ATOM 2494 C C . HIS A 1 350 ? 50.806 67.330 138.790 1.00 55.48 251 HIS A C 1
ATOM 2495 O O . HIS A 1 350 ? 51.737 67.425 137.980 1.00 55.46 251 HIS A O 1
ATOM 2502 N N . ILE A 1 351 ? 50.448 68.325 139.600 1.00 56.35 252 ILE A N 1
ATOM 2503 C CA . ILE A 1 351 ? 51.182 69.603 139.587 1.00 57.57 252 ILE A CA 1
ATOM 2504 C C . ILE A 1 351 ? 52.693 69.346 139.743 1.00 58.05 252 ILE A C 1
ATOM 2505 O O . ILE A 1 351 ? 53.510 69.921 139.003 1.00 58.19 252 ILE A O 1
ATOM 2510 N N . LEU A 1 352 ? 53.044 68.463 140.683 1.00 58.26 253 LEU A N 1
ATOM 2511 C CA . LEU A 1 352 ? 54.433 68.021 140.864 1.00 58.69 253 LEU A CA 1
ATOM 2512 C C . LEU A 1 352 ? 55.046 67.396 139.593 1.00 58.89 253 LEU A C 1
ATOM 2513 O O . LEU A 1 352 ? 56.217 67.639 139.294 1.00 59.18 253 LEU A O 1
ATOM 2518 N N . ASN A 1 353 ? 54.266 66.597 138.860 1.00 58.85 254 ASN A N 1
ATOM 2519 C CA . ASN A 1 353 ? 54.738 66.004 137.595 1.00 58.95 254 ASN A CA 1
ATOM 2520 C C . ASN A 1 353 ? 54.917 67.039 136.495 1.00 59.72 254 ASN A C 1
ATOM 2521 O O . ASN A 1 353 ? 55.858 66.945 135.700 1.00 59.17 254 ASN A O 1
ATOM 2526 N N . CYS A 1 354 ? 54.007 68.011 136.448 1.00 61.25 255 CYS A N 1
ATOM 2527 C CA . CYS A 1 354 ? 54.106 69.130 135.503 1.00 62.65 255 CYS A CA 1
ATOM 2528 C C . CYS A 1 354 ? 55.316 70.011 135.800 1.00 64.03 255 CYS A C 1
ATOM 2529 O O . CYS A 1 354 ? 56.117 70.288 134.894 1.00 64.04 255 CYS A O 1
ATOM 2532 N N . ILE A 1 355 ? 55.464 70.432 137.059 1.00 65.62 256 ILE A N 1
ATOM 2533 C CA . ILE A 1 355 ? 56.606 71.292 137.416 1.00 67.75 256 ILE A CA 1
ATOM 2534 C C . ILE A 1 355 ? 57.963 70.588 137.269 1.00 67.90 256 ILE A C 1
ATOM 2535 O O . ILE A 1 355 ? 58.931 71.238 136.903 1.00 69.10 256 ILE A O 1
ATOM 2540 N N . THR A 1 356 ? 58.035 69.279 137.511 1.00 67.46 257 THR A N 1
ATOM 2541 C CA . THR A 1 356 ? 59.273 68.518 137.245 1.00 67.62 257 THR A CA 1
ATOM 2542 C C . THR A 1 356 ? 59.588 68.425 135.745 1.00 67.70 257 THR A C 1
ATOM 2543 O O . THR A 1 356 ? 60.752 68.561 135.348 1.00 68.08 257 THR A O 1
ATOM 2547 N N . LEU A 1 357 ? 58.555 68.197 134.927 1.00 67.38 258 LEU A N 1
ATOM 2548 C CA . LEU A 1 357 ? 58.703 68.170 133.464 1.00 67.07 258 LEU A CA 1
ATOM 2549 C C . LEU A 1 357 ? 59.130 69.525 132.921 1.00 68.38 258 LEU A C 1
ATOM 2550 O O . LEU A 1 357 ? 60.167 69.626 132.266 1.00 68.66 258 LEU A O 1
ATOM 2555 N N . PHE A 1 358 ? 58.328 70.555 133.193 1.00 69.71 259 PHE A N 1
ATOM 2556 C CA . PHE A 1 358 ? 58.565 71.886 132.618 1.00 71.75 259 PHE A CA 1
ATOM 2557 C C . PHE A 1 358 ? 59.759 72.598 133.256 1.00 74.63 259 PHE A C 1
ATOM 2558 O O . PHE A 1 358 ? 60.532 73.254 132.554 1.00 75.06 259 PHE A O 1
ATOM 2566 N N . CYS A 1 359 ? 59.898 72.463 134.577 1.00 77.85 260 CYS A N 1
ATOM 2567 C CA . CYS A 1 359 ? 61.021 73.032 135.329 1.00 80.91 260 CYS A CA 1
ATOM 2568 C C . CYS A 1 359 ? 61.848 71.934 136.035 1.00 81.62 260 CYS A C 1
ATOM 2569 O O . CYS A 1 359 ? 61.660 71.681 137.228 1.00 81.36 260 CYS A O 1
ATOM 2572 N N . PRO A 1 360 ? 62.764 71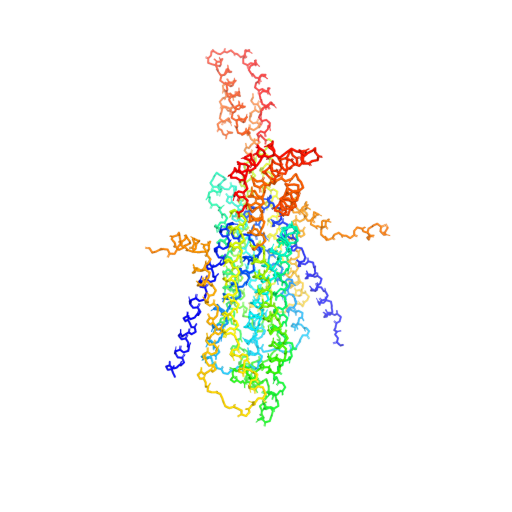.265 135.297 1.00 83.05 261 PRO A N 1
ATOM 2573 C CA . PRO A 1 360 ? 63.687 70.322 135.957 1.00 83.58 261 PRO A CA 1
ATOM 2574 C C . PRO A 1 360 ? 64.709 71.011 136.880 1.00 85.59 261 PRO A C 1
ATOM 2575 O O . PRO A 1 360 ? 65.251 70.369 137.787 1.00 85.64 261 PRO A O 1
ATOM 2579 N N . SER A 1 361 ? 64.961 72.299 136.640 1.00 87.95 262 SER A N 1
ATOM 2580 C CA . SER A 1 361 ? 65.818 73.122 137.499 1.00 89.61 262 SER A CA 1
ATOM 2581 C C . SER A 1 361 ? 65.212 73.401 138.889 1.00 89.90 262 SER A C 1
ATOM 2582 O O . SER A 1 361 ? 65.954 73.557 139.862 1.00 90.60 262 SER A O 1
ATOM 2585 N N . CYS A 1 362 ? 63.881 73.472 138.971 1.00 89.61 263 CYS A N 1
ATOM 2586 C CA . CYS A 1 362 ? 63.166 73.748 140.229 1.00 90.07 263 CYS A CA 1
ATOM 2587 C C . CYS A 1 362 ? 63.400 72.684 141.308 1.00 90.67 263 CYS A C 1
ATOM 2588 O O . CYS A 1 362 ? 63.323 71.486 141.029 1.00 89.73 263 CYS A O 1
ATOM 2591 N N . HIS A 1 363 ? 63.681 73.144 142.530 1.00 92.70 264 HIS A N 1
ATOM 2592 C CA . HIS A 1 363 ? 63.743 72.289 143.715 1.00 92.87 264 HIS A CA 1
ATOM 2593 C C . HIS A 1 363 ? 62.361 72.259 144.367 1.00 92.00 264 HIS A C 1
ATOM 2594 O O . HIS A 1 363 ? 61.685 73.291 144.446 1.00 91.42 264 HIS A O 1
ATOM 2601 N N . LYS A 1 364 ? 61.945 71.075 144.821 1.00 91.61 265 LYS A N 1
ATOM 2602 C CA . LYS A 1 364 ? 60.679 70.903 145.541 1.00 91.18 265 LYS A CA 1
ATOM 2603 C C . LYS A 1 364 ? 60.875 70.035 146.784 1.00 89.46 265 LYS A C 1
ATOM 2604 O O . LYS A 1 364 ? 61.209 68.859 146.648 1.00 88.10 265 LYS A O 1
ATOM 2610 N N . PRO A 1 365 ? 60.672 70.612 147.994 1.00 88.91 266 PRO A N 1
ATOM 2611 C CA . PRO A 1 365 ? 60.860 69.890 149.263 1.00 87.76 266 PRO A CA 1
ATOM 2612 C C . PRO A 1 365 ? 60.204 68.510 149.335 1.00 85.12 266 PRO A C 1
ATOM 2613 O O . PRO A 1 365 ? 59.117 68.304 148.785 1.00 83.87 266 PRO A O 1
ATOM 2617 N N . SER A 1 366 ? 60.878 67.591 150.022 1.00 83.39 267 SER A N 1
ATOM 2618 C CA . SER A 1 366 ? 60.446 66.199 150.103 1.00 81.55 267 SER A CA 1
ATOM 2619 C C . SER A 1 366 ? 59.107 66.023 150.824 1.00 80.99 267 SER A C 1
ATOM 2620 O O . SER A 1 366 ? 58.331 65.153 150.454 1.00 80.29 267 SER A O 1
ATOM 2623 N N . ILE A 1 367 ? 58.829 66.851 151.838 1.00 81.57 268 ILE A N 1
ATOM 2624 C CA . ILE A 1 367 ? 57.570 66.745 152.593 1.00 81.57 268 ILE A CA 1
ATOM 2625 C C . ILE A 1 367 ? 56.363 66.982 151.680 1.00 80.92 268 ILE A C 1
ATOM 2626 O O . ILE A 1 367 ? 55.365 66.255 151.765 1.00 80.31 268 ILE A O 1
ATOM 2631 N N . LEU A 1 368 ? 56.479 67.961 150.783 1.00 80.94 269 LEU A N 1
ATOM 2632 C CA . LEU A 1 368 ? 55.418 68.267 149.820 1.00 80.78 269 LEU A CA 1
ATOM 2633 C C . LEU A 1 368 ? 55.212 67.107 148.842 1.00 79.90 269 LEU A C 1
ATOM 2634 O O . LEU A 1 368 ? 54.073 66.799 148.480 1.00 79.48 269 LEU A O 1
ATOM 2639 N N . THR A 1 369 ? 56.307 66.460 148.431 1.00 79.79 270 THR A N 1
ATOM 2640 C CA . THR A 1 369 ? 56.239 65.238 147.616 1.00 78.68 270 THR A CA 1
ATOM 2641 C C . THR A 1 369 ? 55.567 64.095 148.381 1.00 78.98 270 THR A C 1
ATOM 2642 O O . THR A 1 369 ? 54.724 63.390 147.827 1.00 78.60 270 THR A O 1
ATOM 2646 N N . TYR A 1 370 ? 55.946 63.930 149.649 1.00 80.41 271 TYR A N 1
ATOM 2647 C CA . TYR A 1 370 ? 55.456 62.835 150.489 1.00 80.99 271 TYR A CA 1
ATOM 2648 C C . TYR A 1 370 ? 53.974 62.982 150.866 1.00 79.45 271 TYR A C 1
ATOM 2649 O O . TYR A 1 370 ? 53.230 62.002 150.781 1.00 78.64 271 TYR A O 1
ATOM 2658 N N . ILE A 1 371 ? 53.544 64.183 151.268 1.00 78.96 272 ILE A N 1
ATOM 2659 C CA . ILE A 1 371 ? 52.110 64.406 151.579 1.00 78.26 272 ILE A CA 1
ATOM 2660 C C . ILE A 1 371 ? 51.204 64.246 150.349 1.00 76.43 272 ILE A C 1
ATOM 2661 O O . ILE A 1 371 ? 50.075 63.751 150.462 1.00 75.54 272 ILE A O 1
ATOM 2666 N N . ALA A 1 372 ? 51.706 64.663 149.187 1.00 75.38 273 ALA A N 1
ATOM 2667 C CA . ALA A 1 372 ? 51.019 64.442 147.910 1.00 73.99 273 ALA A CA 1
ATOM 2668 C C . ALA A 1 372 ? 50.798 62.954 147.655 1.00 72.29 273 ALA A C 1
ATOM 2669 O O . ALA A 1 372 ? 49.702 62.546 147.275 1.00 72.63 273 ALA A O 1
ATOM 2671 N N . ILE A 1 373 ? 51.840 62.156 147.884 1.00 70.74 274 ILE A N 1
ATOM 2672 C CA . ILE A 1 373 ? 51.772 60.700 147.711 1.00 68.96 274 ILE A CA 1
ATOM 2673 C C . ILE A 1 373 ? 50.892 60.040 148.780 1.00 67.66 274 ILE A C 1
ATOM 2674 O O . ILE A 1 373 ? 50.133 59.115 148.468 1.00 66.76 274 ILE A O 1
ATOM 2679 N N . PHE A 1 374 ? 50.984 60.510 150.025 1.00 67.25 275 PHE A N 1
ATOM 2680 C CA . PHE A 1 374 ? 50.082 60.043 151.082 1.00 66.76 275 PHE A CA 1
ATOM 2681 C C . PHE A 1 374 ? 48.618 60.374 150.788 1.00 65.58 275 PHE A C 1
ATOM 2682 O O . PHE A 1 374 ? 47.737 59.567 151.096 1.00 64.96 275 PHE A O 1
ATOM 2690 N N . LEU A 1 375 ? 48.363 61.549 150.203 1.00 64.80 276 LEU A N 1
ATOM 2691 C CA . LEU A 1 375 ? 46.998 61.936 149.804 1.00 64.27 276 LEU A CA 1
ATOM 2692 C C . LEU A 1 375 ? 46.371 60.986 148.773 1.00 63.13 276 LEU A C 1
ATOM 2693 O O . LEU A 1 375 ? 45.191 60.633 148.893 1.00 63.24 276 LEU A O 1
ATOM 2698 N N . THR A 1 376 ? 47.165 60.575 147.782 1.00 61.96 277 THR A N 1
ATOM 2699 C CA . THR A 1 376 ? 46.687 59.712 146.698 1.00 60.99 277 THR A CA 1
ATOM 2700 C C . THR A 1 376 ? 46.342 58.312 147.184 1.00 60.38 277 THR A C 1
ATOM 2701 O O . THR A 1 376 ? 45.292 57.776 146.829 1.00 60.40 277 THR A O 1
ATOM 2705 N N . HIS A 1 377 ? 47.233 57.724 147.983 1.00 60.10 278 HIS A N 1
ATOM 2706 C CA . HIS A 1 377 ? 46.961 56.426 148.613 1.00 59.62 278 HIS A CA 1
ATOM 2707 C C . HIS A 1 377 ? 45.826 56.546 149.630 1.00 59.70 278 HIS A C 1
ATOM 2708 O O . HIS A 1 377 ? 44.971 55.659 149.719 1.00 59.41 278 HIS A O 1
ATOM 2715 N N . GLY A 1 378 ? 45.827 57.653 150.377 1.00 60.17 279 GLY A N 1
ATOM 2716 C CA . GLY A 1 378 ? 44.759 57.985 151.320 1.00 60.80 279 GLY A CA 1
ATOM 2717 C C . GLY A 1 378 ? 43.379 58.113 150.698 1.00 61.07 279 GLY A C 1
ATOM 2718 O O . GLY A 1 378 ? 42.382 57.724 151.319 1.00 61.57 279 GLY A O 1
ATOM 2719 N N . ASN A 1 379 ? 43.315 58.634 149.470 1.00 60.93 280 ASN A N 1
ATOM 2720 C CA . ASN A 1 379 ? 42.046 58.746 148.727 1.00 60.76 280 ASN A CA 1
ATOM 2721 C C . ASN A 1 379 ? 41.260 57.422 148.637 1.00 60.86 280 ASN A C 1
ATOM 2722 O O . ASN A 1 379 ? 40.026 57.437 148.616 1.00 60.81 280 ASN A O 1
ATOM 2727 N N . SER A 1 380 ? 41.973 56.293 148.603 1.00 60.96 281 SER A N 1
ATOM 2728 C CA . SER A 1 380 ? 41.335 54.967 148.637 1.00 61.36 281 SER A CA 1
ATOM 2729 C C . SER A 1 380 ? 40.580 54.657 149.940 1.00 62.41 281 SER A C 1
ATOM 2730 O O . SER A 1 380 ? 39.700 53.790 149.942 1.00 62.68 281 SER A O 1
ATOM 2733 N N . ALA A 1 381 ? 40.923 55.348 151.033 1.00 63.44 282 ALA A N 1
ATOM 2734 C CA . ALA A 1 381 ? 40.230 55.180 152.321 1.00 64.14 282 ALA A CA 1
ATOM 2735 C C . ALA A 1 381 ? 38.962 56.036 152.494 1.00 65.17 282 ALA A C 1
ATOM 2736 O O . ALA A 1 381 ? 38.101 55.693 153.308 1.00 65.35 282 ALA A O 1
ATOM 2738 N N . MET A 1 382 ? 38.836 57.118 151.724 1.00 66.30 283 MET A N 1
ATOM 2739 C CA . MET A 1 382 ? 37.823 58.152 151.991 1.00 67.98 283 MET A CA 1
ATOM 2740 C C . MET A 1 382 ? 36.399 57.710 151.629 1.00 68.77 283 MET A C 1
ATOM 2741 O O . MET A 1 382 ? 35.468 57.840 152.451 1.00 69.43 283 MET A O 1
ATOM 2746 N N . ASN A 1 383 ? 36.243 57.176 150.412 1.00 69.12 284 ASN A N 1
ATOM 2747 C CA . ASN A 1 383 ? 34.925 56.824 149.852 1.00 69.74 284 ASN A CA 1
ATOM 2748 C C . ASN A 1 383 ? 34.020 56.027 150.824 1.00 70.47 284 ASN A C 1
ATOM 2749 O O . ASN A 1 383 ? 32.905 56.489 151.140 1.00 71.41 284 ASN A O 1
ATOM 2754 N N . PRO A 1 384 ? 34.501 54.868 151.337 1.00 70.38 285 PRO A N 1
ATOM 2755 C CA . PRO A 1 384 ? 33.736 54.143 152.364 1.00 70.63 285 PRO A CA 1
ATOM 2756 C C . PRO A 1 384 ? 33.323 55.001 153.557 1.00 70.92 285 PRO A C 1
ATOM 2757 O O . PRO A 1 384 ? 32.196 54.867 154.030 1.00 70.57 285 PRO A O 1
ATOM 2761 N N . ILE A 1 385 ? 34.224 55.877 154.017 1.00 71.32 286 ILE A N 1
ATOM 2762 C CA . ILE A 1 385 ? 33.944 56.731 155.177 1.00 72.53 286 ILE A CA 1
ATOM 2763 C C . ILE A 1 385 ? 32.882 57.774 154.834 1.00 73.31 286 ILE A C 1
ATOM 2764 O O . ILE A 1 385 ? 31.940 57.960 155.613 1.00 74.20 286 ILE A O 1
ATOM 2769 N N . VAL A 1 386 ? 33.025 58.441 153.685 1.00 73.19 287 VAL A N 1
ATOM 2770 C CA . VAL A 1 386 ? 32.019 59.437 153.258 1.00 73.82 287 VAL A CA 1
ATOM 2771 C C . VAL A 1 386 ? 30.647 58.803 152.950 1.00 73.70 287 VAL A C 1
ATOM 2772 O O . VAL A 1 386 ? 29.608 59.398 153.288 1.00 74.56 287 VAL A O 1
ATOM 2776 N N . TYR A 1 387 ? 30.637 57.602 152.356 1.00 72.96 288 TYR A N 1
ATOM 2777 C CA . TYR A 1 387 ? 29.371 56.867 152.166 1.00 73.41 288 TYR A CA 1
ATOM 2778 C C . TYR A 1 387 ? 28.656 56.630 153.501 1.00 74.90 288 TYR A C 1
ATOM 2779 O O . TYR A 1 387 ? 27.447 56.847 153.607 1.00 75.45 288 TYR A O 1
ATOM 2788 N N . ALA A 1 388 ? 29.409 56.190 154.508 1.00 75.80 289 ALA A N 1
ATOM 2789 C CA . ALA A 1 388 ? 28.859 55.906 155.838 1.00 77.14 289 ALA A CA 1
ATOM 2790 C C . ALA A 1 388 ? 28.268 57.146 156.494 1.00 79.04 289 ALA A C 1
ATOM 2791 O O . ALA A 1 388 ? 27.173 57.091 157.051 1.00 79.94 289 ALA A O 1
ATOM 2793 N N . PHE A 1 389 ? 28.994 58.259 156.418 1.00 80.60 290 PHE A N 1
ATOM 2794 C CA . PHE A 1 389 ? 28.522 59.531 156.976 1.00 82.80 290 PHE A CA 1
ATOM 2795 C C . PHE A 1 389 ? 27.334 60.111 156.203 1.00 84.27 290 PHE A C 1
ATOM 2796 O O . PHE A 1 389 ? 26.344 60.504 156.823 1.00 85.60 290 PHE A O 1
ATOM 2804 N N . ARG A 1 390 ? 27.419 60.152 154.870 1.00 85.06 291 ARG A N 1
ATOM 2805 C CA . ARG A 1 390 ? 26.397 60.848 154.062 1.00 86.41 291 ARG A CA 1
ATOM 2806 C C . ARG A 1 390 ? 25.246 59.972 153.549 1.00 86.46 291 ARG A C 1
ATOM 2807 O O . ARG A 1 390 ? 24.080 60.354 153.681 1.00 87.35 291 ARG A O 1
ATOM 2815 N N . ILE A 1 391 ? 25.566 58.818 152.962 1.00 86.13 292 ILE A N 1
ATOM 2816 C CA . ILE A 1 391 ? 24.552 57.955 152.335 1.00 86.56 292 ILE A CA 1
ATOM 2817 C C . ILE A 1 391 ? 23.882 57.044 153.375 1.00 88.62 292 ILE A C 1
ATOM 2818 O O . ILE A 1 391 ? 24.515 56.142 153.935 1.00 88.03 292 ILE A O 1
ATOM 2823 N N . GLN A 1 392 ? 22.594 57.304 153.603 1.00 91.38 293 GLN A N 1
ATOM 2824 C CA . GLN A 1 392 ? 21.742 56.576 154.565 1.00 93.67 293 GLN A CA 1
ATOM 2825 C C . GLN A 1 392 ? 21.688 55.044 154.413 1.00 93.13 293 GLN A C 1
ATOM 2826 O O . GLN A 1 392 ? 21.715 54.319 155.412 1.00 93.53 293 GLN A O 1
ATOM 2832 N N . LYS A 1 393 ? 21.605 54.565 153.173 1.00 91.76 294 LYS A N 1
ATOM 2833 C CA . LYS A 1 393 ? 21.418 53.135 152.893 1.00 90.51 294 LYS A CA 1
ATOM 2834 C C . LYS A 1 393 ? 22.680 52.307 153.150 1.00 88.64 294 LYS A C 1
ATOM 2835 O O . LYS A 1 393 ? 22.583 51.126 153.482 1.00 88.10 294 LYS A O 1
ATOM 2841 N N . PHE A 1 394 ? 23.853 52.916 152.979 1.00 87.39 295 PHE A N 1
ATOM 2842 C CA . PHE A 1 394 ? 25.129 52.273 153.329 1.00 86.61 295 PHE A CA 1
ATOM 2843 C C . PHE A 1 394 ? 25.327 52.196 154.850 1.00 87.21 295 PHE A C 1
ATOM 2844 O O . PHE A 1 394 ? 25.818 51.182 155.365 1.00 88.07 295 PHE A O 1
ATOM 2852 N N . ARG A 1 395 ? 24.956 53.271 155.551 1.00 87.19 296 ARG A N 1
ATOM 2853 C CA . ARG A 1 395 ? 25.028 53.338 157.018 1.00 87.03 296 ARG A CA 1
ATOM 2854 C C . ARG A 1 395 ? 24.250 52.204 157.695 1.00 86.29 296 ARG A C 1
ATOM 2855 O O . ARG A 1 395 ? 24.776 51.534 158.587 1.00 85.52 296 ARG A O 1
ATOM 2863 N N . VAL A 1 396 ? 23.008 52.000 157.263 1.00 85.52 297 VAL A N 1
ATOM 2864 C CA . VAL A 1 396 ? 22.145 50.936 157.803 1.00 85.46 297 VAL A CA 1
ATOM 2865 C C . VAL A 1 396 ? 22.712 49.535 157.494 1.00 84.24 297 VAL A C 1
ATOM 2866 O O . VAL A 1 396 ? 22.605 48.624 158.315 1.00 85.37 297 VAL A O 1
ATOM 2870 N N . THR A 1 397 ? 23.315 49.377 156.319 1.00 82.44 298 THR A N 1
ATOM 2871 C CA . THR A 1 397 ? 23.916 48.108 155.910 1.00 81.36 298 THR A CA 1
ATOM 2872 C C . THR A 1 397 ? 25.207 47.796 156.680 1.00 81.39 298 THR A C 1
ATOM 2873 O O . THR A 1 397 ? 25.331 46.697 157.246 1.00 82.34 298 THR A O 1
ATOM 2877 N N . PHE A 1 398 ? 26.144 48.753 156.724 1.00 80.88 299 PHE A N 1
ATOM 2878 C CA . PHE A 1 398 ? 27.432 48.550 157.433 1.00 80.54 299 PHE A CA 1
ATOM 2879 C C . PHE A 1 398 ? 27.229 48.101 158.891 1.00 82.05 299 PHE A C 1
ATOM 2880 O O . PHE A 1 398 ? 27.930 47.201 159.378 1.00 82.01 299 PHE A O 1
ATOM 2888 N N . LEU A 1 399 ? 26.271 48.731 159.571 1.00 83.26 300 LEU A N 1
ATOM 2889 C CA . LEU A 1 399 ? 25.839 48.301 160.905 1.00 84.68 300 LEU A CA 1
ATOM 2890 C C . LEU A 1 399 ? 25.372 46.846 160.915 1.00 84.66 300 LEU A C 1
ATOM 2891 O O . LEU A 1 399 ? 25.754 46.083 161.802 1.00 85.20 300 LEU A O 1
ATOM 2896 N N . LYS A 1 400 ? 24.556 46.470 159.929 1.00 84.23 301 LYS A N 1
ATOM 2897 C CA . LYS A 1 400 ? 24.033 45.097 159.838 1.00 84.25 301 LYS A CA 1
ATOM 2898 C C . LYS A 1 400 ? 25.154 44.084 159.598 1.00 83.75 301 LYS A C 1
ATOM 2899 O O . LYS A 1 400 ? 25.191 43.039 160.248 1.00 84.18 301 LYS A O 1
ATOM 2905 N N . ILE A 1 401 ? 26.067 44.407 158.683 1.00 83.39 302 ILE A N 1
ATOM 2906 C CA . ILE A 1 401 ? 27.226 43.546 158.411 1.00 83.15 302 ILE A CA 1
ATOM 2907 C C . ILE A 1 401 ? 28.117 43.449 159.658 1.00 83.92 302 ILE A C 1
ATOM 2908 O O . ILE A 1 401 ? 28.545 42.346 160.029 1.00 84.10 302 ILE A O 1
ATOM 2913 N N . TRP A 1 402 ? 28.372 44.593 160.301 1.00 84.77 303 TRP A N 1
ATOM 2914 C CA . TRP A 1 402 ? 29.149 44.638 161.552 1.00 85.75 303 TRP A CA 1
ATOM 2915 C C . TRP A 1 402 ? 28.526 43.749 162.627 1.00 87.55 303 TRP A C 1
ATOM 2916 O O . TRP A 1 402 ? 29.189 42.844 163.145 1.00 87.70 303 TRP A O 1
ATOM 2927 N N . ASN A 1 403 ? 27.251 44.000 162.923 1.00 89.37 304 ASN A N 1
ATOM 2928 C CA . ASN A 1 403 ? 26.497 43.233 163.926 1.00 91.32 304 ASN A CA 1
ATOM 2929 C C . ASN A 1 403 ? 26.435 41.740 163.598 1.00 91.45 304 ASN A C 1
ATOM 2930 O O . ASN A 1 403 ? 26.736 40.902 164.452 1.00 92.42 304 ASN A O 1
ATOM 2935 N N . ASP A 1 404 ? 26.057 41.416 162.361 1.00 90.87 305 ASP A N 1
ATOM 2936 C CA . ASP A 1 404 ? 25.872 40.017 161.955 1.00 90.92 305 ASP A CA 1
ATOM 2937 C C . ASP A 1 404 ? 27.174 39.235 161.742 1.00 90.60 305 ASP A C 1
ATOM 2938 O O . ASP A 1 404 ? 27.167 38.012 161.893 1.00 91.66 305 ASP A O 1
ATOM 2943 N N . HIS A 1 405 ? 28.273 39.912 161.392 1.00 90.12 306 HIS A N 1
ATOM 2944 C CA . HIS A 1 405 ? 29.536 39.207 161.096 1.00 89.69 306 HIS A CA 1
ATOM 2945 C C . HIS A 1 405 ? 30.768 39.643 161.912 1.00 89.63 306 HIS A C 1
ATOM 2946 O O . HIS A 1 405 ? 31.525 38.782 162.358 1.00 89.48 306 HIS A O 1
ATOM 2953 N N . PHE A 1 406 ? 30.973 40.949 162.109 1.00 90.27 307 PHE A N 1
ATOM 2954 C CA . PHE A 1 406 ? 32.204 41.467 162.749 1.00 90.76 307 PHE A CA 1
ATOM 2955 C C . PHE A 1 406 ? 32.011 41.995 164.178 1.00 93.39 307 PHE A C 1
ATOM 2956 O O . PHE A 1 406 ? 32.813 42.799 164.664 1.00 93.55 307 PHE A O 1
ATOM 2964 N N . ARG A 1 407 ? 30.968 41.522 164.857 1.00 96.67 308 ARG A N 1
ATOM 2965 C CA . ARG A 1 407 ? 30.667 41.957 166.221 1.00 99.14 308 ARG A CA 1
ATOM 2966 C C . ARG A 1 407 ? 31.453 41.119 167.233 1.00 101.03 308 ARG A C 1
ATOM 2967 O O . ARG A 1 407 ? 31.652 39.917 167.041 1.00 100.85 308 ARG A O 1
ATOM 2975 N N . CYS A 1 408 ? 31.897 41.777 168.301 1.00 128.03 309 CYS A N 1
ATOM 2976 C CA . CYS A 1 408 ? 32.625 41.147 169.401 1.00 126.19 309 CYS A CA 1
ATOM 2977 C C . CYS A 1 408 ? 32.046 41.709 170.701 1.00 122.11 309 CYS A C 1
ATOM 2978 O O . CYS A 1 408 ? 32.749 42.316 171.513 1.00 119.34 309 CYS A O 1
ATOM 2981 N N . GLN A 1 409 ? 30.743 41.484 170.880 1.00 122.49 310 GLN A N 1
ATOM 2982 C CA . GLN A 1 409 ? 29.971 42.061 171.995 1.00 121.52 310 GLN A CA 1
ATOM 2983 C C . GLN A 1 409 ? 30.474 41.677 173.396 1.00 120.17 310 GLN A C 1
ATOM 2984 O O . GLN A 1 409 ? 30.412 42.509 174.310 1.00 119.55 310 GLN A O 1
ATOM 2990 N N . PRO A 1 410 ? 30.963 40.427 173.575 1.00 120.18 311 PRO A N 1
ATOM 2991 C CA . PRO A 1 410 ? 31.541 40.076 174.877 1.00 119.91 311 PRO A CA 1
ATOM 2992 C C . PRO A 1 410 ? 32.727 40.939 175.341 1.00 120.29 311 PRO A C 1
ATOM 2993 O O . PRO A 1 410 ? 32.954 41.020 176.544 1.00 120.90 311 PRO A O 1
ATOM 2997 N N . LEU A 1 411 ? 33.457 41.575 174.419 1.00 120.74 312 LEU A N 1
ATOM 2998 C CA . LEU A 1 411 ? 34.450 42.605 174.784 1.00 121.27 312 LEU A CA 1
ATOM 2999 C C . LEU A 1 411 ? 33.785 43.874 175.330 1.00 120.41 312 LEU A C 1
ATOM 3000 O O . LEU A 1 411 ? 34.282 44.470 176.286 1.00 122.08 312 LEU A O 1
ATOM 3005 N N . GLU A 1 412 ? 32.683 44.294 174.706 1.00 119.16 313 GLU A N 1
ATOM 3006 C CA . GLU A 1 412 ? 31.904 45.446 175.188 1.00 119.42 313 GLU A CA 1
ATOM 3007 C C . GLU A 1 412 ? 31.226 45.157 176.534 1.00 120.02 313 GLU A C 1
ATOM 3008 O O . GLU A 1 412 ? 31.163 46.036 177.399 1.00 121.99 313 GLU A O 1
ATOM 3014 N N . VAL A 1 413 ? 30.735 43.926 176.704 1.00 118.44 314 VAL A N 1
ATOM 3015 C CA . VAL A 1 413 ? 30.191 43.460 177.993 1.00 118.93 314 VAL A CA 1
ATOM 3016 C C . VAL A 1 413 ? 31.311 43.349 179.042 1.00 119.11 314 VAL A C 1
ATOM 3017 O O . VAL A 1 413 ? 31.117 43.699 180.209 1.00 121.96 314 VAL A O 1
ATOM 3021 N N . LEU A 1 414 ? 32.470 42.854 178.604 1.00 116.71 315 LEU A N 1
ATOM 3022 C CA . LEU A 1 414 ? 33.686 42.747 179.431 1.00 118.24 315 LEU A CA 1
ATOM 3023 C C . LEU A 1 414 ? 34.131 44.081 180.054 1.00 119.81 315 LEU A C 1
ATOM 3024 O O . LEU A 1 414 ? 34.658 44.092 181.163 1.00 123.41 315 LEU A O 1
ATOM 3029 N N . PHE A 1 415 ? 33.912 45.192 179.348 1.00 117.55 316 PHE A N 1
ATOM 3030 C CA . PHE A 1 415 ? 34.119 46.533 179.924 1.00 119.52 316 PHE A CA 1
ATOM 3031 C C . PHE A 1 415 ? 32.986 46.888 180.889 1.00 122.01 316 PHE A C 1
ATOM 3032 O O . PHE A 1 415 ? 31.893 47.271 180.472 1.00 120.40 316 PHE A O 1
ATOM 3040 N N . SER B 1 7 ? 61.723 24.440 111.833 1.00 122.86 6 SER B N 1
ATOM 3041 C CA . SER B 1 7 ? 60.785 25.485 111.340 1.00 122.70 6 SER B CA 1
ATOM 3042 C C . SER B 1 7 ? 59.357 24.929 111.271 1.00 122.22 6 SER B C 1
ATOM 3043 O O . SER B 1 7 ? 58.535 25.245 112.139 1.00 122.40 6 SER B O 1
ATOM 3046 N N . ALA B 1 8 ? 59.085 24.082 110.274 1.00 122.73 7 ALA B N 1
ATOM 3047 C CA . ALA B 1 8 ? 57.756 23.481 110.070 1.00 122.21 7 ALA B CA 1
ATOM 3048 C C . ALA B 1 8 ? 57.234 22.735 111.302 1.00 119.96 7 ALA B C 1
ATOM 3049 O O . ALA B 1 8 ? 56.031 22.743 111.584 1.00 119.35 7 ALA B O 1
ATOM 3051 N N . PHE B 1 9 ? 58.151 22.102 112.028 1.00 118.32 8 PHE B N 1
ATOM 3052 C CA . PHE B 1 9 ? 57.850 21.467 113.322 1.00 115.70 8 PHE B CA 1
ATOM 3053 C C . PHE B 1 9 ? 57.419 22.509 114.359 1.00 111.31 8 PHE B C 1
ATOM 3054 O O . PHE B 1 9 ? 56.432 22.299 115.075 1.00 109.60 8 PHE B O 1
ATOM 3062 N N . GLN B 1 10 ? 58.144 23.634 114.415 1.00 108.63 9 GLN B N 1
ATOM 3063 C CA . GLN B 1 10 ? 57.794 24.723 115.343 1.00 105.66 9 GLN B CA 1
ATOM 3064 C C . GLN B 1 10 ? 56.428 25.324 114.987 1.00 104.75 9 GLN B C 1
ATOM 3065 O O . GLN B 1 10 ? 55.584 25.570 115.865 1.00 103.81 9 GLN B O 1
ATOM 3071 N N . ALA B 1 11 ? 56.222 25.539 113.688 1.00 105.52 10 ALA B N 1
ATOM 3072 C CA . ALA B 1 11 ? 54.925 25.955 113.158 1.00 105.87 10 ALA B CA 1
ATOM 3073 C C . ALA B 1 11 ? 53.819 24.956 113.500 1.00 105.11 10 ALA B C 1
ATOM 3074 O O . ALA B 1 11 ? 52.715 25.364 113.838 1.00 104.00 10 ALA B O 1
ATOM 3076 N N . ALA B 1 12 ? 54.118 23.660 113.412 1.00 105.16 11 ALA B N 1
ATOM 3077 C CA . ALA B 1 12 ? 53.166 22.607 113.800 1.00 104.20 11 ALA B CA 1
ATOM 3078 C C . ALA B 1 12 ? 52.843 22.637 115.297 1.00 101.99 11 ALA B C 1
ATOM 3079 O O . ALA B 1 12 ? 51.671 22.552 115.681 1.00 101.73 11 ALA B O 1
ATOM 3081 N N . TYR B 1 13 ? 53.878 22.754 116.131 1.00 100.40 12 TYR B N 1
ATOM 3082 C CA . TYR B 1 13 ? 53.697 22.935 117.581 1.00 97.74 12 TYR B CA 1
ATOM 3083 C C . TYR B 1 13 ? 52.801 24.150 117.868 1.00 96.12 12 TYR B C 1
ATOM 3084 O O . TYR B 1 13 ? 51.756 24.026 118.541 1.00 94.65 12 TYR B O 1
ATOM 3093 N N . ILE B 1 14 ? 53.206 25.302 117.326 1.00 95.73 13 ILE B N 1
ATOM 3094 C CA . ILE B 1 14 ? 52.457 26.560 117.493 1.00 94.67 13 ILE B CA 1
ATOM 3095 C C . ILE B 1 14 ? 51.003 26.417 117.011 1.00 95.04 13 ILE B C 1
ATOM 3096 O O . ILE B 1 14 ? 50.075 26.853 117.692 1.00 95.15 13 ILE B O 1
ATOM 3101 N N . GLY B 1 15 ? 50.821 25.789 115.852 1.00 95.31 14 GLY B N 1
ATOM 3102 C CA . GLY B 1 15 ? 49.498 25.545 115.272 1.00 95.10 14 GLY B CA 1
ATOM 3103 C C . GLY B 1 15 ? 48.623 24.629 116.105 1.00 93.18 14 GLY B C 1
ATOM 3104 O O . GLY B 1 15 ? 47.449 24.927 116.328 1.00 92.95 14 GLY B O 1
ATOM 3105 N N . ILE B 1 16 ? 49.195 23.517 116.565 1.00 91.80 15 ILE B N 1
ATOM 3106 C CA . ILE B 1 16 ? 48.478 22.572 117.430 1.00 90.50 15 ILE B CA 1
ATOM 3107 C C . ILE B 1 16 ? 48.110 23.243 118.763 1.00 88.23 15 ILE B C 1
ATOM 3108 O O . ILE B 1 16 ? 46.961 23.123 119.226 1.00 86.76 15 ILE B O 1
ATOM 3113 N N . GLU B 1 17 ? 49.073 23.959 119.354 1.00 87.55 16 GLU B N 1
ATOM 3114 C CA . GLU B 1 17 ? 48.813 24.739 120.577 1.00 86.82 16 GLU B CA 1
ATOM 3115 C C . GLU B 1 17 ? 47.683 25.756 120.379 1.00 86.01 16 GLU B C 1
ATOM 3116 O O . GLU B 1 17 ? 46.715 25.797 121.160 1.00 85.94 16 GLU B O 1
ATOM 3122 N N . VAL B 1 18 ? 47.816 26.557 119.322 1.00 85.58 17 VAL B N 1
ATOM 3123 C CA . VAL B 1 18 ? 46.797 27.539 118.930 1.00 85.06 17 VAL B CA 1
ATOM 3124 C C . VAL B 1 18 ? 45.428 26.882 118.710 1.00 85.34 17 VAL B C 1
ATOM 3125 O O . VAL B 1 18 ? 44.417 27.435 119.127 1.00 84.88 17 VAL B O 1
ATOM 3129 N N . LEU B 1 19 ? 45.404 25.712 118.072 1.00 86.15 18 LEU B N 1
ATOM 3130 C CA . LEU B 1 19 ? 44.149 24.982 117.823 1.00 86.53 18 LEU B CA 1
ATOM 3131 C C . LEU B 1 19 ? 43.531 24.484 119.133 1.00 84.36 18 LEU B C 1
ATOM 3132 O O . LEU B 1 19 ? 42.330 24.689 119.386 1.00 84.01 18 LEU B O 1
ATOM 3137 N N . ILE B 1 20 ? 44.358 23.851 119.967 1.00 82.84 19 ILE B N 1
ATOM 3138 C CA . ILE B 1 20 ? 43.918 23.395 121.300 1.00 81.44 19 ILE B CA 1
ATOM 3139 C C . ILE B 1 20 ? 43.363 24.559 122.121 1.00 80.60 19 ILE B C 1
ATOM 3140 O O . ILE B 1 20 ? 42.289 24.438 122.720 1.00 79.70 19 ILE B O 1
ATOM 3145 N N . ALA B 1 21 ? 44.091 25.677 122.139 1.00 81.00 20 ALA B N 1
ATOM 3146 C CA . ALA B 1 21 ? 43.602 26.896 122.796 1.00 81.00 20 ALA B CA 1
ATOM 3147 C C . ALA B 1 21 ? 42.293 27.410 122.178 1.00 82.61 20 ALA B C 1
ATOM 3148 O O . ALA B 1 21 ? 41.380 27.802 122.901 1.00 82.31 20 ALA B O 1
ATOM 3150 N N . LEU B 1 22 ? 42.210 27.396 120.848 1.00 85.26 21 LEU B N 1
ATOM 3151 C CA . LEU B 1 22 ? 40.996 27.817 120.120 1.00 87.67 21 LEU B CA 1
ATOM 3152 C C . LEU B 1 22 ? 39.785 26.913 120.357 1.00 88.54 21 LEU B C 1
ATOM 3153 O O . LEU B 1 22 ? 38.654 27.383 120.247 1.00 89.04 21 LEU B O 1
ATOM 3158 N N . VAL B 1 23 ? 40.008 25.629 120.645 1.00 88.98 22 VAL B N 1
ATOM 3159 C CA . VAL B 1 23 ? 38.904 24.746 121.072 1.00 89.16 22 VAL B CA 1
ATOM 3160 C C . VAL B 1 23 ? 38.604 24.907 122.577 1.00 88.75 22 VAL B C 1
ATOM 3161 O O . VAL B 1 23 ? 37.438 24.871 122.986 1.00 88.50 22 VAL B O 1
ATOM 3165 N N . SER B 1 24 ? 39.648 25.094 123.386 1.00 89.00 23 SER B N 1
ATOM 3166 C CA . SER B 1 24 ? 39.512 25.186 124.848 1.00 88.50 23 SER B CA 1
ATOM 3167 C C . SER B 1 24 ? 38.719 26.407 125.353 1.00 89.00 23 SER B C 1
ATOM 3168 O O . SER B 1 24 ? 37.748 26.249 126.102 1.00 89.39 23 SER B O 1
ATOM 3171 N N . VAL B 1 25 ? 39.137 27.608 124.946 1.00 89.36 24 VAL B N 1
ATOM 3172 C CA . VAL B 1 25 ? 38.596 28.860 125.506 1.00 89.79 24 VAL B CA 1
ATOM 3173 C C . VAL B 1 25 ? 37.086 29.032 125.261 1.00 90.88 24 VAL B C 1
ATOM 3174 O O . VAL B 1 25 ? 36.346 29.289 126.217 1.00 91.35 24 VAL B O 1
ATOM 3178 N N . PRO B 1 26 ? 36.619 28.882 124.002 1.00 91.58 25 PRO B N 1
ATOM 3179 C CA . PRO B 1 26 ? 35.178 29.041 123.758 1.00 91.90 25 PRO B CA 1
ATOM 3180 C C . PRO B 1 26 ? 34.302 28.014 124.482 1.00 90.31 25 PRO B C 1
ATOM 3181 O O . PRO B 1 26 ? 33.259 28.387 125.017 1.00 91.36 25 PRO B O 1
ATOM 3185 N N . GLY B 1 27 ? 34.730 26.751 124.501 1.00 87.81 26 GLY B N 1
ATOM 3186 C CA . GLY B 1 27 ? 33.986 25.675 125.168 1.00 86.07 26 GLY B CA 1
ATOM 3187 C C . GLY B 1 27 ? 33.713 25.945 126.639 1.00 83.64 26 GLY B C 1
ATOM 3188 O O . GLY B 1 27 ? 32.572 25.845 127.102 1.00 83.29 26 GLY B O 1
ATOM 3189 N N . ASN B 1 28 ? 34.766 26.311 127.362 1.00 81.89 27 ASN B N 1
ATOM 3190 C CA . ASN B 1 28 ? 34.663 26.585 128.799 1.00 80.94 27 ASN B CA 1
ATOM 3191 C C . ASN B 1 28 ? 33.948 27.906 129.103 1.00 81.80 27 ASN B C 1
ATOM 3192 O O . ASN B 1 28 ? 33.187 27.988 130.075 1.00 81.76 27 ASN B O 1
ATOM 3197 N N . VAL B 1 29 ? 34.170 28.924 128.269 1.00 82.91 28 VAL B N 1
ATOM 3198 C CA . VAL B 1 29 ? 33.357 30.152 128.330 1.00 84.56 28 VAL B CA 1
ATOM 3199 C C . VAL B 1 29 ? 31.874 29.802 128.148 1.00 85.59 28 VAL B C 1
ATOM 3200 O O . VAL B 1 29 ? 31.023 30.316 128.874 1.00 86.71 28 VAL B O 1
ATOM 3204 N N . LEU B 1 30 ? 31.584 28.914 127.197 1.00 85.76 29 LEU B N 1
ATOM 3205 C CA . LEU B 1 30 ? 30.220 28.434 126.956 1.00 86.80 29 LEU B CA 1
ATOM 3206 C C . LEU B 1 30 ? 29.679 27.620 128.143 1.00 85.87 29 LEU B C 1
ATOM 3207 O O . LEU B 1 30 ? 28.491 27.729 128.474 1.00 86.45 29 LEU B O 1
ATOM 3212 N N . VAL B 1 31 ? 30.540 26.813 128.772 1.00 84.54 30 VAL B N 1
ATOM 3213 C CA . VAL B 1 31 ? 30.177 26.110 130.017 1.00 83.50 30 VAL B CA 1
ATOM 3214 C C . VAL B 1 31 ? 29.834 27.098 131.137 1.00 83.68 30 VAL B C 1
ATOM 3215 O O . VAL B 1 31 ? 28.813 26.932 131.812 1.00 83.63 30 VAL B O 1
ATOM 3219 N N . ILE B 1 32 ? 30.684 28.111 131.328 1.00 83.61 31 ILE B N 1
ATOM 3220 C CA . ILE B 1 32 ? 30.452 29.131 132.370 1.00 84.16 31 ILE B CA 1
ATOM 3221 C C . ILE B 1 32 ? 29.180 29.935 132.069 1.00 86.54 31 ILE B C 1
ATOM 3222 O O . ILE B 1 32 ? 28.404 30.233 132.981 1.00 87.26 31 ILE B O 1
ATOM 3227 N N . TRP B 1 33 ? 28.987 30.278 130.794 1.00 88.41 32 TRP B N 1
ATOM 3228 C CA . TRP B 1 33 ? 27.750 30.908 130.297 1.00 91.00 32 TRP B CA 1
ATOM 3229 C C . TRP B 1 33 ? 26.533 30.046 130.646 1.00 91.54 32 TRP B C 1
ATOM 3230 O O . TRP B 1 33 ? 25.588 30.524 131.283 1.00 93.10 32 TRP B O 1
ATOM 3241 N N . ALA B 1 34 ? 26.588 28.775 130.243 1.00 90.78 33 ALA B N 1
ATOM 3242 C CA . ALA B 1 34 ? 25.475 27.829 130.415 1.00 90.61 33 ALA B CA 1
ATOM 3243 C C . ALA B 1 34 ? 24.960 27.717 131.851 1.00 89.64 33 ALA B C 1
ATOM 3244 O O . ALA B 1 34 ? 23.754 27.610 132.061 1.00 89.26 33 ALA B O 1
ATOM 3246 N N . VAL B 1 35 ? 25.869 27.743 132.824 1.00 89.40 34 VAL B N 1
ATOM 3247 C CA . VAL B 1 35 ? 25.486 27.666 134.237 1.00 90.33 34 VAL B CA 1
ATOM 3248 C C . VAL B 1 35 ? 24.849 28.975 134.710 1.00 92.99 34 VAL B C 1
ATOM 3249 O O . VAL B 1 35 ? 23.887 28.944 135.479 1.00 94.48 34 VAL B O 1
ATOM 3253 N N . LYS B 1 36 ? 25.376 30.113 134.255 1.00 94.41 35 LYS B N 1
ATOM 3254 C CA . LYS B 1 36 ? 24.875 31.419 134.693 1.00 96.59 35 LYS B CA 1
ATOM 3255 C C . LYS B 1 36 ? 23.435 31.673 134.242 1.00 98.82 35 LYS B C 1
ATOM 3256 O O . LYS B 1 36 ? 22.610 32.132 135.036 1.00 100.07 35 LYS B O 1
ATOM 3262 N N . VAL B 1 37 ? 23.150 31.384 132.973 1.00 100.20 36 VAL B N 1
ATOM 3263 C CA . VAL B 1 37 ? 21.807 31.587 132.407 1.00 102.28 36 VAL B CA 1
ATOM 3264 C C . VAL B 1 37 ? 20.767 30.579 132.926 1.00 101.53 36 VAL B C 1
ATOM 3265 O O . VAL B 1 37 ? 19.639 30.964 133.231 1.00 102.75 36 VAL B O 1
ATOM 3269 N N . ASN B 1 38 ? 21.153 29.308 133.043 1.00 99.68 37 ASN B N 1
ATOM 3270 C CA . ASN B 1 38 ? 20.227 28.225 133.391 1.00 99.20 37 ASN B CA 1
ATOM 3271 C C . ASN B 1 38 ? 20.107 28.049 134.910 1.00 98.52 37 ASN B C 1
ATOM 3272 O O . ASN B 1 38 ? 21.088 27.729 135.581 1.00 97.06 37 ASN B O 1
ATOM 3277 N N . GLN B 1 39 ? 18.900 28.253 135.439 1.00 100.23 38 GLN B N 1
ATOM 3278 C CA . GLN B 1 39 ? 18.629 28.061 136.873 1.00 100.38 38 GLN B CA 1
ATOM 3279 C C . GLN B 1 39 ? 18.572 26.584 137.291 1.00 99.06 38 GLN B C 1
ATOM 3280 O O . GLN B 1 39 ? 18.782 26.270 138.463 1.00 98.74 38 GLN B O 1
ATOM 3286 N N . ALA B 1 40 ? 18.283 25.689 136.340 1.00 99.05 39 ALA B N 1
ATOM 3287 C CA . ALA B 1 40 ? 18.315 24.234 136.583 1.00 97.40 39 ALA B CA 1
ATOM 3288 C C . ALA B 1 40 ? 19.715 23.697 136.906 1.00 95.63 39 ALA B C 1
ATOM 3289 O O . ALA B 1 40 ? 19.842 22.612 137.474 1.00 94.65 39 ALA B O 1
ATOM 3291 N N . LEU B 1 41 ? 20.751 24.452 136.527 1.00 95.93 40 LEU B N 1
ATOM 3292 C CA . LEU B 1 41 ? 22.139 24.154 136.881 1.00 95.30 40 LEU B CA 1
ATOM 3293 C C . LEU B 1 41 ? 22.650 25.007 138.062 1.00 95.73 40 LEU B C 1
ATOM 3294 O O . LEU B 1 41 ? 23.839 25.331 138.118 1.00 95.20 40 LEU B O 1
ATOM 3299 N N . ARG B 1 42 ? 21.773 25.351 139.011 1.00 97.52 41 ARG B N 1
ATOM 3300 C CA . ARG B 1 42 ? 22.155 26.178 140.168 1.00 98.78 41 ARG B CA 1
ATOM 3301 C C . ARG B 1 42 ? 22.393 25.278 141.389 1.00 97.58 41 ARG B C 1
ATOM 3302 O O . ARG B 1 42 ? 21.802 25.467 142.454 1.00 97.54 41 ARG B O 1
ATOM 3310 N N . ASP B 1 43 ? 23.296 24.316 141.212 1.00 96.58 42 ASP B N 1
ATOM 3311 C CA . ASP B 1 43 ? 23.553 23.252 142.181 1.00 95.19 42 ASP B CA 1
ATOM 3312 C C . ASP B 1 43 ? 25.051 23.196 142.492 1.00 92.95 42 ASP B C 1
ATOM 3313 O O . ASP B 1 43 ? 25.876 23.668 141.698 1.00 92.99 42 ASP B O 1
ATOM 3318 N N . ALA B 1 44 ? 25.388 22.612 143.641 1.00 90.92 43 ALA B N 1
ATOM 3319 C CA . ALA B 1 44 ? 26.773 22.545 144.126 1.00 88.94 43 ALA B CA 1
ATOM 3320 C C . ALA B 1 44 ? 27.728 21.968 143.084 1.00 87.35 43 ALA B C 1
ATOM 3321 O O . ALA B 1 44 ? 28.778 22.553 142.823 1.00 87.32 43 ALA B O 1
ATOM 3323 N N . THR B 1 45 ? 27.344 20.837 142.486 1.00 85.73 44 THR B N 1
ATOM 3324 C CA . THR B 1 45 ? 28.142 20.176 141.441 1.00 84.25 44 THR B CA 1
ATOM 3325 C C . THR B 1 45 ? 28.535 21.140 140.322 1.00 82.89 44 THR B C 1
ATOM 3326 O O . THR B 1 45 ? 29.699 21.189 139.923 1.00 81.92 44 THR B O 1
ATOM 3330 N N . PHE B 1 46 ? 27.565 21.913 139.843 1.00 82.33 45 PHE B N 1
ATOM 3331 C CA . PHE B 1 46 ? 27.788 22.826 138.719 1.00 81.74 45 PHE B CA 1
ATOM 3332 C C . PHE B 1 46 ? 28.660 24.012 139.124 1.00 81.02 45 PHE B C 1
ATOM 3333 O O . PHE B 1 46 ? 29.557 24.400 138.369 1.00 81.48 45 PHE B O 1
ATOM 3341 N N . CYS B 1 47 ? 28.438 24.543 140.328 1.00 79.84 46 CYS B N 1
ATOM 3342 C CA . CYS B 1 47 ? 29.305 25.592 140.890 1.00 79.04 46 CYS B CA 1
ATOM 3343 C C . CYS B 1 47 ? 30.798 25.212 140.925 1.00 77.45 46 CYS B C 1
ATOM 3344 O O . CYS B 1 47 ? 31.662 26.078 140.781 1.00 77.26 46 CYS B O 1
ATOM 3347 N N . PHE B 1 48 ? 31.091 23.924 141.109 1.00 76.16 47 PHE B N 1
ATOM 3348 C CA . PHE B 1 48 ? 32.461 23.411 140.978 1.00 74.87 47 PHE B CA 1
ATOM 3349 C C . PHE B 1 48 ? 32.867 23.243 139.508 1.00 73.67 47 PHE B C 1
ATOM 3350 O O . PHE B 1 48 ? 34.043 23.410 139.170 1.00 73.10 47 PHE B O 1
ATOM 3358 N N . ILE B 1 49 ? 31.909 22.897 138.644 1.00 73.51 48 ILE B N 1
ATOM 3359 C CA . ILE B 1 49 ? 32.160 22.810 137.193 1.00 73.71 48 ILE B CA 1
ATOM 3360 C C . ILE B 1 49 ? 32.502 24.185 136.586 1.00 74.01 48 ILE B C 1
ATOM 3361 O O . ILE B 1 49 ? 33.292 24.268 135.634 1.00 74.22 48 ILE B O 1
ATOM 3366 N N . VAL B 1 50 ? 31.927 25.250 137.147 1.00 73.48 49 VAL B N 1
ATOM 3367 C CA . VAL B 1 50 ? 32.283 26.620 136.768 1.00 73.69 49 VAL B CA 1
ATOM 3368 C C . VAL B 1 50 ? 33.740 26.898 137.158 1.00 72.63 49 VAL B C 1
ATOM 3369 O O . VAL B 1 50 ? 34.520 27.388 136.334 1.00 73.41 49 VAL B O 1
ATOM 3373 N N . SER B 1 51 ? 34.098 26.576 138.404 1.00 71.14 50 SER B N 1
ATOM 3374 C CA . SER B 1 51 ? 35.474 26.735 138.892 1.00 70.32 50 SER B CA 1
ATOM 3375 C C . SER B 1 51 ? 36.460 25.928 138.051 1.00 69.56 50 SER B C 1
ATOM 3376 O O . SER B 1 51 ? 37.531 26.427 137.689 1.00 69.39 50 SER B O 1
ATOM 3379 N N . LEU B 1 52 ? 36.083 24.689 137.739 1.00 69.49 51 LEU B N 1
ATOM 3380 C CA . LEU B 1 52 ? 36.883 23.822 136.869 1.00 68.95 51 LEU B CA 1
ATOM 3381 C C . LEU B 1 52 ? 37.002 24.378 135.440 1.00 69.12 51 LEU B C 1
ATOM 3382 O O . LEU B 1 52 ? 38.072 24.288 134.829 1.00 69.17 51 LEU B O 1
ATOM 3387 N N . ALA B 1 53 ? 35.913 24.953 134.923 1.00 69.43 52 ALA B N 1
ATOM 3388 C CA . ALA B 1 53 ? 35.920 25.603 133.603 1.00 69.73 52 ALA B CA 1
ATOM 3389 C C . ALA B 1 53 ? 36.828 26.835 133.579 1.00 69.88 52 ALA B C 1
ATOM 3390 O O . ALA B 1 53 ? 37.633 26.991 132.659 1.00 69.78 52 ALA B O 1
ATOM 3392 N N . VAL B 1 54 ? 36.702 27.683 134.604 1.00 70.03 53 VAL B N 1
ATOM 3393 C CA . VAL B 1 54 ? 37.551 28.880 134.779 1.00 70.26 53 VAL B CA 1
ATOM 3394 C C . VAL B 1 54 ? 39.045 28.534 134.692 1.00 70.20 53 VAL B C 1
ATOM 3395 O O . VAL B 1 54 ? 39.811 29.214 133.996 1.00 69.89 53 VAL B O 1
ATOM 3399 N N . ALA B 1 55 ? 39.442 27.475 135.398 1.00 70.29 54 ALA B N 1
ATOM 3400 C CA . ALA B 1 55 ? 40.816 26.958 135.333 1.00 70.32 54 ALA B CA 1
ATOM 3401 C C . ALA B 1 55 ? 41.231 26.564 133.908 1.00 70.53 54 ALA B C 1
ATOM 3402 O O . ALA B 1 55 ? 42.351 26.867 133.480 1.00 70.39 54 ALA B O 1
ATOM 3404 N N . ASP B 1 56 ? 40.328 25.906 133.180 1.00 70.81 55 ASP B N 1
ATOM 3405 C CA . ASP B 1 56 ? 40.600 25.504 131.794 1.00 71.61 55 ASP B CA 1
ATOM 3406 C C . ASP B 1 56 ? 40.660 26.706 130.828 1.00 71.82 55 ASP B C 1
ATOM 3407 O O . ASP B 1 56 ? 41.500 26.725 129.917 1.00 71.35 55 ASP B O 1
ATOM 3412 N N . VAL B 1 57 ? 39.803 27.710 131.043 1.00 72.18 56 VAL B N 1
ATOM 3413 C CA . VAL B 1 57 ? 39.872 28.971 130.275 1.00 73.42 56 VAL B CA 1
ATOM 3414 C C . VAL B 1 57 ? 41.244 29.614 130.470 1.00 73.37 56 VAL B C 1
ATOM 3415 O O . VAL B 1 57 ? 41.852 30.092 129.511 1.00 73.78 56 VAL B O 1
ATOM 3419 N N . ALA B 1 58 ? 41.717 29.620 131.716 1.00 73.22 57 ALA B N 1
ATOM 3420 C CA . ALA B 1 58 ? 43.034 30.170 132.048 1.00 73.03 57 ALA B CA 1
ATOM 3421 C C . ALA B 1 58 ? 44.190 29.443 131.357 1.00 72.85 57 ALA B C 1
ATOM 3422 O O . ALA B 1 58 ? 45.177 30.082 131.011 1.00 72.82 57 ALA B O 1
ATOM 3424 N N . VAL B 1 59 ? 44.071 28.129 131.151 1.00 72.40 58 VAL B N 1
ATOM 3425 C CA . VAL B 1 59 ? 45.109 27.358 130.440 1.00 72.24 58 VAL B CA 1
ATOM 3426 C C . VAL B 1 59 ? 45.216 27.844 128.985 1.00 73.40 58 VAL B C 1
ATOM 3427 O O . VAL B 1 59 ? 46.303 28.260 128.523 1.00 73.57 58 VAL B O 1
ATOM 3431 N N . GLY B 1 60 ? 44.075 27.812 128.294 1.00 74.05 59 GLY B N 1
ATOM 3432 C CA . GLY B 1 60 ? 43.970 28.246 126.900 1.00 74.53 59 GLY B CA 1
ATOM 3433 C C . GLY B 1 60 ? 44.243 29.720 126.652 1.00 74.72 59 GLY B C 1
ATOM 3434 O O . GLY B 1 60 ? 44.823 30.074 125.629 1.00 74.83 59 GLY B O 1
ATOM 3435 N N . ALA B 1 61 ? 43.831 30.574 127.588 1.00 74.90 60 ALA B N 1
ATOM 3436 C CA . ALA B 1 61 ? 44.031 32.029 127.480 1.00 75.40 60 ALA B CA 1
ATOM 3437 C C . ALA B 1 61 ? 45.379 32.540 128.011 1.00 74.52 60 ALA B C 1
ATOM 3438 O O . ALA B 1 61 ? 45.853 33.570 127.538 1.00 75.44 60 ALA B O 1
ATOM 3440 N N . LEU B 1 62 ? 45.971 31.853 128.995 1.00 72.80 61 LEU B N 1
ATOM 3441 C CA . LEU B 1 62 ? 47.259 32.265 129.597 1.00 71.96 61 LEU B CA 1
ATOM 3442 C C . LEU B 1 62 ? 48.398 31.256 129.402 1.00 71.09 61 LEU B C 1
ATOM 3443 O O . LEU B 1 62 ? 49.487 31.642 128.970 1.00 70.65 61 LEU B O 1
ATOM 3448 N N . VAL B 1 63 ? 48.160 29.981 129.726 1.00 70.60 62 VAL B N 1
ATOM 3449 C CA . VAL B 1 63 ? 49.243 28.978 129.740 1.00 69.95 62 VAL B CA 1
ATOM 3450 C C . VAL B 1 63 ? 49.764 28.690 128.333 1.00 70.07 62 VAL B C 1
ATOM 3451 O O . VAL B 1 63 ? 50.977 28.667 128.121 1.00 69.69 62 VAL B O 1
ATOM 3455 N N . ILE B 1 64 ? 48.853 28.481 127.383 1.00 70.16 63 ILE B N 1
ATOM 3456 C CA . ILE B 1 64 ? 49.250 28.136 126.008 1.00 70.74 63 ILE B CA 1
ATOM 3457 C C . ILE B 1 64 ? 49.967 29.289 125.267 1.00 70.52 63 ILE B C 1
ATOM 3458 O O . ILE B 1 64 ? 50.976 29.044 124.597 1.00 71.24 63 ILE B O 1
ATOM 3463 N N . PRO B 1 65 ? 49.458 30.535 125.378 1.00 69.67 64 PRO B N 1
ATOM 3464 C CA . PRO B 1 65 ? 50.192 31.706 124.880 1.00 69.53 64 PRO B CA 1
ATOM 3465 C C . PRO B 1 65 ? 51.596 31.892 125.463 1.00 68.75 64 PRO B C 1
ATOM 3466 O O . PRO B 1 65 ? 52.529 32.158 124.712 1.00 69.45 64 PRO B O 1
ATOM 3470 N N . LEU B 1 66 ? 51.736 31.763 126.779 1.00 67.78 65 LEU B N 1
ATOM 3471 C CA . LEU B 1 66 ? 53.055 31.830 127.437 1.00 67.64 65 LEU B CA 1
ATOM 3472 C C . LEU B 1 66 ? 54.041 30.807 126.872 1.00 67.91 65 LEU B C 1
ATOM 3473 O O . LEU B 1 66 ? 55.213 31.125 126.653 1.00 68.14 65 LEU B O 1
ATOM 3478 N N . ALA B 1 67 ? 53.556 29.589 126.638 1.00 68.27 66 ALA B N 1
ATOM 3479 C CA . ALA B 1 67 ? 54.365 28.515 126.055 1.00 69.40 66 ALA B CA 1
ATOM 3480 C C . ALA B 1 67 ? 54.839 28.878 124.652 1.00 70.90 66 ALA B C 1
ATOM 3481 O O . ALA B 1 67 ? 56.012 28.694 124.324 1.00 71.49 66 ALA B O 1
ATOM 3483 N N . ILE B 1 68 ? 53.925 29.408 123.843 1.00 72.34 67 ILE B N 1
ATOM 3484 C CA . ILE B 1 68 ? 54.250 29.875 122.487 1.00 74.23 67 ILE B CA 1
ATOM 3485 C C . ILE B 1 68 ? 55.265 31.031 122.539 1.00 74.89 67 ILE B C 1
ATOM 3486 O O . ILE B 1 68 ? 56.291 30.991 121.850 1.00 75.18 67 ILE B O 1
ATOM 3491 N N . LEU B 1 69 ? 54.983 32.035 123.369 1.00 75.12 68 LEU B N 1
ATOM 3492 C CA . LEU B 1 69 ? 55.889 33.177 123.560 1.00 75.95 68 LEU B CA 1
ATOM 3493 C C . LEU B 1 69 ? 57.285 32.750 124.024 1.00 75.92 68 LEU B C 1
ATOM 3494 O O . LEU B 1 69 ? 58.284 33.256 123.514 1.00 76.93 68 LEU B O 1
ATOM 3499 N N . ILE B 1 70 ? 57.349 31.821 124.979 1.00 75.17 69 ILE B N 1
ATOM 3500 C CA . ILE B 1 70 ? 58.635 31.250 125.418 1.00 74.75 69 ILE B CA 1
ATOM 3501 C C . ILE B 1 70 ? 59.302 30.438 124.293 1.00 75.44 69 ILE B C 1
ATOM 3502 O O . ILE B 1 70 ? 60.522 30.497 124.128 1.00 75.53 69 ILE B O 1
ATOM 3507 N N . ASN B 1 71 ? 58.503 29.694 123.526 1.00 75.85 70 ASN B N 1
ATOM 3508 C CA . ASN B 1 71 ? 59.017 28.898 122.402 1.00 76.95 70 ASN B CA 1
ATOM 3509 C C . ASN B 1 71 ? 59.645 29.772 121.314 1.00 78.05 70 ASN B C 1
ATOM 3510 O O . ASN B 1 71 ? 60.781 29.533 120.905 1.00 78.02 70 ASN B O 1
ATOM 3515 N N . ILE B 1 72 ? 58.902 30.777 120.857 1.00 78.98 71 ILE B N 1
ATOM 3516 C CA . ILE B 1 72 ? 59.403 31.703 119.820 1.00 80.17 71 ILE B CA 1
ATOM 3517 C C . ILE B 1 72 ? 60.402 32.745 120.352 1.00 80.34 71 ILE B C 1
ATOM 3518 O O . ILE B 1 72 ? 61.195 33.289 119.579 1.00 81.48 71 ILE B O 1
ATOM 3523 N N . GLY B 1 73 ? 60.367 33.018 121.659 1.00 79.30 72 GLY B N 1
ATOM 3524 C CA . GLY B 1 73 ? 61.197 34.060 122.273 1.00 79.10 72 GLY B CA 1
ATOM 3525 C C . GLY B 1 73 ? 62.665 33.703 122.473 1.00 79.02 72 GLY B C 1
ATOM 3526 O O . GLY B 1 73 ? 63.103 32.625 122.074 1.00 79.28 72 GLY B O 1
ATOM 3527 N N . PRO B 1 74 ? 63.439 34.617 123.097 1.00 79.08 73 PRO B N 1
ATOM 3528 C CA . PRO B 1 74 ? 64.865 34.425 123.358 1.00 79.24 73 PRO B CA 1
ATOM 3529 C C . PRO B 1 74 ? 65.129 33.712 124.685 1.00 78.88 73 PRO B C 1
ATOM 3530 O O . PRO B 1 74 ? 64.190 33.237 125.334 1.00 78.28 73 PRO B O 1
ATOM 3534 N N . GLN B 1 75 ? 66.402 33.640 125.074 1.00 79.40 74 GLN B N 1
ATOM 3535 C CA . GLN B 1 75 ? 66.784 33.231 126.429 1.00 78.85 74 GLN B CA 1
ATOM 3536 C C . GLN B 1 75 ? 66.264 34.251 127.434 1.00 77.50 74 GLN B C 1
ATOM 3537 O O . GLN B 1 75 ? 66.100 35.426 127.103 1.00 77.58 74 GLN B O 1
ATOM 3543 N N . THR B 1 76 ? 66.014 33.790 128.656 1.00 76.40 75 THR B N 1
ATOM 3544 C CA . THR B 1 76 ? 65.441 34.629 129.710 1.00 75.22 75 THR B CA 1
ATOM 3545 C C . THR B 1 76 ? 66.245 34.526 130.992 1.00 74.46 75 THR B C 1
ATOM 3546 O O . THR B 1 76 ? 67.026 33.594 131.170 1.00 75.05 75 THR B O 1
ATOM 3550 N N . TYR B 1 77 ? 66.026 35.482 131.892 1.00 73.57 76 TYR B N 1
ATOM 3551 C CA . TYR B 1 77 ? 66.527 35.383 133.265 1.00 73.47 76 TYR B CA 1
ATOM 3552 C C . TYR B 1 77 ? 65.946 34.131 133.925 1.00 73.27 76 TYR B C 1
ATOM 3553 O O . TYR B 1 77 ? 64.899 33.631 133.497 1.00 72.83 76 TYR B O 1
ATOM 3562 N N . PHE B 1 78 ? 66.610 33.629 134.964 1.00 73.98 77 PHE B N 1
ATOM 3563 C CA . PHE B 1 78 ? 66.037 32.523 135.750 1.00 74.00 77 PHE B CA 1
ATOM 3564 C C . PHE B 1 78 ? 64.635 32.846 136.313 1.00 73.47 77 PHE B C 1
ATOM 3565 O O . PHE B 1 78 ? 63.707 32.022 136.205 1.00 73.06 77 PHE B O 1
ATOM 3573 N N . HIS B 1 79 ? 64.486 34.044 136.885 1.00 73.76 78 HIS B N 1
ATOM 3574 C CA . HIS B 1 79 ? 63.223 34.465 137.524 1.00 73.56 78 HIS B CA 1
ATOM 3575 C C . HIS B 1 79 ? 62.049 34.517 136.537 1.00 72.65 78 HIS B C 1
ATOM 3576 O O . HIS B 1 79 ? 60.929 34.127 136.882 1.00 72.32 78 HIS B O 1
ATOM 3583 N N . THR B 1 80 ? 62.321 34.997 135.320 1.00 72.43 79 THR B N 1
ATOM 3584 C CA . THR B 1 80 ? 61.317 35.109 134.258 1.00 71.81 79 THR B CA 1
ATOM 3585 C C . THR B 1 80 ? 60.756 33.739 133.904 1.00 71.69 79 THR B C 1
ATOM 3586 O O . THR B 1 80 ? 59.538 33.554 133.838 1.00 70.74 79 THR B O 1
ATOM 3590 N N . CYS B 1 81 ? 61.662 32.791 133.681 1.00 73.01 80 CYS B N 1
ATOM 3591 C CA . CYS B 1 81 ? 61.289 31.419 133.365 1.00 73.74 80 CYS B CA 1
ATOM 3592 C C . CYS B 1 81 ? 60.618 30.746 134.557 1.00 73.56 80 CYS B C 1
ATOM 3593 O O . CYS B 1 81 ? 59.633 30.023 134.382 1.00 72.76 80 CYS B O 1
ATOM 3596 N N . LEU B 1 82 ? 61.138 30.993 135.761 1.00 74.59 81 LEU B N 1
ATOM 3597 C CA . LEU B 1 82 ? 60.505 30.476 136.978 1.00 75.08 81 LEU B CA 1
ATOM 3598 C C . LEU B 1 82 ? 59.060 30.974 137.148 1.00 74.69 81 LEU B C 1
ATOM 3599 O O . LEU B 1 82 ? 58.175 30.183 137.474 1.00 74.28 81 LEU B O 1
ATOM 3604 N N . MET B 1 83 ? 58.833 32.270 136.925 1.00 74.87 82 MET B N 1
ATOM 3605 C CA . MET B 1 83 ? 57.481 32.860 137.029 1.00 74.67 82 MET B CA 1
ATOM 3606 C C . MET B 1 83 ? 56.492 32.280 136.018 1.00 73.96 82 MET B C 1
ATOM 3607 O O . MET B 1 83 ? 55.342 31.998 136.358 1.00 72.96 82 MET B O 1
ATOM 3612 N N . VAL B 1 84 ? 56.948 32.128 134.775 1.00 73.91 83 VAL B N 1
ATOM 3613 C CA . VAL B 1 84 ? 56.116 31.616 133.677 1.00 73.01 83 VAL B CA 1
ATOM 3614 C C . VAL B 1 84 ? 55.756 30.131 133.866 1.00 71.97 83 VAL B C 1
ATOM 3615 O O . VAL B 1 84 ? 54.706 29.684 133.399 1.00 71.04 83 VAL B O 1
ATOM 3619 N N . ALA B 1 85 ? 56.608 29.380 134.561 1.00 71.57 84 ALA B N 1
ATOM 3620 C CA . ALA B 1 85 ? 56.347 27.964 134.829 1.00 71.39 84 ALA B CA 1
ATOM 3621 C C . ALA B 1 85 ? 55.203 27.679 135.817 1.00 71.13 84 ALA B C 1
ATOM 3622 O O . ALA B 1 85 ? 54.648 26.585 135.785 1.00 72.02 84 ALA B O 1
ATOM 3624 N N . CYS B 1 86 ? 54.845 28.640 136.668 1.00 70.96 85 CYS B N 1
ATOM 3625 C CA . CYS B 1 86 ? 53.904 28.399 137.787 1.00 70.56 85 CYS B CA 1
ATOM 3626 C C . CYS B 1 86 ? 52.381 28.382 137.497 1.00 69.01 85 CYS B C 1
ATOM 3627 O O . CYS B 1 86 ? 51.674 27.561 138.087 1.00 69.43 85 CYS B O 1
ATOM 3630 N N . PRO B 1 87 ? 51.864 29.287 136.632 1.00 68.06 86 PRO B N 1
ATOM 3631 C CA . PRO B 1 87 ? 50.414 29.317 136.348 1.00 66.98 86 PRO B CA 1
ATOM 3632 C C . PRO B 1 87 ? 49.774 27.957 136.050 1.00 65.78 86 PRO B C 1
ATOM 3633 O O . PRO B 1 87 ? 48.711 27.634 136.600 1.00 65.61 86 PRO B O 1
ATOM 3637 N N . VAL B 1 88 ? 50.438 27.168 135.207 1.00 64.84 87 VAL B N 1
ATOM 3638 C CA . VAL B 1 88 ? 49.989 25.801 134.901 1.00 63.38 87 VAL B CA 1
ATOM 3639 C C . VAL B 1 88 ? 49.935 24.915 136.156 1.00 62.38 87 VAL B C 1
ATOM 3640 O O . VAL B 1 88 ? 48.995 24.129 136.309 1.00 62.35 87 VAL B O 1
ATOM 3644 N N . LEU B 1 89 ? 50.912 25.073 137.056 1.00 61.31 88 LEU B N 1
ATOM 3645 C CA . LEU B 1 89 ? 50.953 24.327 138.327 1.00 60.57 88 LEU B CA 1
ATOM 3646 C C . LEU B 1 89 ? 49.765 24.685 139.209 1.00 59.96 88 LEU B C 1
ATOM 3647 O O . LEU B 1 89 ? 49.131 23.800 139.790 1.00 60.14 88 LEU B O 1
ATOM 3652 N N . ILE B 1 90 ? 49.460 25.979 139.283 1.00 59.75 89 ILE B N 1
ATOM 3653 C CA . ILE B 1 90 ? 48.284 26.462 140.024 1.00 59.86 89 ILE B CA 1
ATOM 3654 C C . ILE B 1 90 ? 47.014 25.889 139.394 1.00 59.56 89 ILE B C 1
ATOM 3655 O O . ILE B 1 90 ? 46.196 25.228 140.064 1.00 59.70 89 ILE B O 1
ATOM 3660 N N . LEU B 1 91 ? 46.872 26.133 138.094 1.00 59.78 90 LEU B N 1
ATOM 3661 C CA . LEU B 1 91 ? 45.633 25.805 137.391 1.00 59.91 90 LEU B CA 1
ATOM 3662 C C . LEU B 1 91 ? 45.351 24.308 137.382 1.00 60.27 90 LEU B C 1
ATOM 3663 O O . LEU B 1 91 ? 44.211 23.895 137.634 1.00 60.38 90 LEU B O 1
ATOM 3668 N N . THR B 1 92 ? 46.389 23.507 137.125 1.00 61.09 91 THR B N 1
ATOM 3669 C CA . THR B 1 92 ? 46.269 22.042 137.187 1.00 61.30 91 THR B CA 1
ATOM 3670 C C . THR B 1 92 ? 45.870 21.577 138.589 1.00 61.49 91 THR B C 1
ATOM 3671 O O . THR B 1 92 ? 45.028 20.688 138.721 1.00 61.31 91 THR B O 1
ATOM 3675 N N . GLN B 1 93 ? 46.462 22.178 139.624 1.00 61.80 92 GLN B N 1
ATOM 3676 C CA . GLN B 1 93 ? 46.095 21.842 141.003 1.00 62.24 92 GLN B CA 1
ATOM 3677 C C . GLN B 1 93 ? 44.651 22.223 141.317 1.00 61.94 92 GLN B C 1
ATOM 3678 O O . GLN B 1 93 ? 43.934 21.447 141.960 1.00 62.33 92 GLN B O 1
ATOM 3684 N N . SER B 1 94 ? 44.222 23.399 140.854 1.00 61.97 93 SER B N 1
ATOM 3685 C CA . SER B 1 94 ? 42.809 23.804 141.003 1.00 62.03 93 SER B CA 1
ATOM 3686 C C . SER B 1 94 ? 41.837 22.761 140.443 1.00 61.64 93 SER B C 1
ATOM 3687 O O . SER B 1 94 ? 40.836 22.419 141.093 1.00 61.71 93 SER B O 1
ATOM 3690 N N . SER B 1 95 ? 42.148 22.247 139.255 1.00 61.73 94 SER B N 1
ATOM 3691 C CA . SER B 1 95 ? 41.313 21.230 138.603 1.00 62.03 94 SER B CA 1
ATOM 3692 C C . SER B 1 95 ? 41.073 19.998 139.481 1.00 62.31 94 SER B C 1
ATOM 3693 O O . SER B 1 95 ? 39.929 19.534 139.623 1.00 62.88 94 SER B O 1
ATOM 3696 N N . ILE B 1 96 ? 42.153 19.504 140.089 1.00 61.86 95 ILE B N 1
ATOM 3697 C CA . ILE B 1 96 ? 42.124 18.276 140.890 1.00 61.70 95 ILE B CA 1
ATOM 3698 C C . ILE B 1 96 ? 41.203 18.478 142.096 1.00 61.66 95 ILE B C 1
ATOM 3699 O O . ILE B 1 96 ? 40.297 17.664 142.345 1.00 62.48 95 ILE B O 1
ATOM 3704 N N . LEU B 1 97 ? 41.423 19.584 142.809 1.00 60.87 96 LEU B N 1
ATOM 3705 C CA . LEU B 1 97 ? 40.623 19.930 143.995 1.00 60.65 96 LEU B CA 1
ATOM 3706 C C . LEU B 1 97 ? 39.155 20.211 143.637 1.00 59.75 96 LEU B C 1
ATOM 3707 O O . LEU B 1 97 ? 38.228 19.773 144.353 1.00 59.52 96 LEU B O 1
ATOM 3712 N N . ALA B 1 98 ? 38.952 20.914 142.520 1.00 59.03 97 ALA B N 1
ATOM 3713 C CA . ALA B 1 98 ? 37.609 21.115 141.963 1.00 58.91 97 ALA B CA 1
ATOM 3714 C C . ALA B 1 98 ? 36.903 19.785 141.666 1.00 58.97 97 ALA B C 1
ATOM 3715 O O . ALA B 1 98 ? 35.726 19.618 142.003 1.00 58.85 97 ALA B O 1
ATOM 3717 N N . LEU B 1 99 ? 37.621 18.841 141.053 1.00 59.15 98 LEU B N 1
ATOM 3718 C CA . LEU B 1 99 ? 37.069 17.499 140.809 1.00 59.50 98 LEU B CA 1
ATOM 3719 C C . LEU B 1 99 ? 36.781 16.734 142.110 1.00 59.83 98 LEU B C 1
ATOM 3720 O O . LEU B 1 99 ? 35.715 16.093 142.252 1.00 59.49 98 LEU B O 1
ATOM 3725 N N . LEU B 1 100 ? 37.724 16.807 143.055 1.00 60.19 99 LEU B N 1
ATOM 3726 C CA . LEU B 1 100 ? 37.534 16.197 144.378 1.00 60.90 99 LEU B CA 1
ATOM 3727 C C . LEU B 1 100 ? 36.299 16.754 145.096 1.00 61.18 99 LEU B C 1
ATOM 3728 O O . LEU B 1 100 ? 35.535 15.983 145.702 1.00 61.74 99 LEU B O 1
ATOM 3733 N N . ALA B 1 101 ? 36.097 18.075 145.017 1.00 60.98 100 ALA B N 1
ATOM 3734 C CA . ALA B 1 101 ? 34.859 18.694 145.529 1.00 61.28 100 ALA B CA 1
ATOM 3735 C C . ALA B 1 101 ? 33.596 18.080 144.892 1.00 61.36 100 ALA B C 1
ATOM 3736 O O . ALA B 1 101 ? 32.635 17.719 145.602 1.00 61.55 100 ALA B O 1
ATOM 3738 N N . ILE B 1 102 ? 33.622 17.942 143.562 1.00 61.19 101 ILE B N 1
ATOM 3739 C CA . ILE B 1 102 ? 32.525 17.313 142.809 1.00 61.02 101 ILE B CA 1
ATOM 3740 C C . ILE B 1 102 ? 32.286 15.881 143.279 1.00 60.98 101 ILE B C 1
ATOM 3741 O O . ILE B 1 102 ? 31.133 15.491 143.498 1.00 60.64 101 ILE B O 1
ATOM 3746 N N . ALA B 1 103 ? 33.366 15.109 143.428 1.00 61.57 102 ALA B N 1
ATOM 3747 C CA . ALA B 1 103 ? 33.256 13.719 143.925 1.00 62.52 102 ALA B CA 1
ATOM 3748 C C . ALA B 1 103 ? 32.590 13.624 145.305 1.00 63.17 102 ALA B C 1
ATOM 3749 O O . ALA B 1 103 ? 31.639 12.845 145.491 1.00 63.09 102 ALA B O 1
ATOM 3751 N N . VAL B 1 104 ? 33.076 14.422 146.261 1.00 63.67 103 VAL B N 1
ATOM 3752 C CA . VAL B 1 104 ? 32.473 14.433 147.609 1.00 64.54 103 VAL B CA 1
ATOM 3753 C C . VAL B 1 104 ? 31.041 14.992 147.606 1.00 64.82 103 VAL B C 1
ATOM 3754 O O . VAL B 1 104 ? 30.197 14.522 148.377 1.00 64.59 103 VAL B O 1
ATOM 3758 N N . ASP B 1 105 ? 30.761 15.970 146.738 1.00 65.49 104 ASP B N 1
ATOM 3759 C CA . ASP B 1 105 ? 29.371 16.440 146.561 1.00 66.17 104 ASP B CA 1
ATOM 3760 C C . ASP B 1 105 ? 28.466 15.323 146.024 1.00 66.80 104 ASP B C 1
ATOM 3761 O O . ASP B 1 105 ? 27.363 15.123 146.533 1.00 66.52 104 ASP B O 1
ATOM 3766 N N . ARG B 1 106 ? 28.940 14.608 145.001 1.00 67.75 105 ARG B N 1
ATOM 3767 C CA . ARG B 1 106 ? 28.239 13.415 144.496 1.00 69.03 105 ARG B CA 1
ATOM 3768 C C . ARG B 1 106 ? 28.058 12.339 145.576 1.00 70.39 105 ARG B C 1
ATOM 3769 O O . ARG B 1 106 ? 27.000 11.705 145.648 1.00 70.65 105 ARG B O 1
ATOM 3777 N N . TYR B 1 107 ? 29.086 12.130 146.402 1.00 71.17 106 TYR B N 1
ATOM 3778 C CA . TYR B 1 107 ? 28.977 11.215 147.550 1.00 72.01 106 TYR B CA 1
ATOM 3779 C C . TYR B 1 107 ? 27.900 11.659 148.544 1.00 72.96 106 TYR B C 1
ATOM 3780 O O . TYR B 1 107 ? 26.988 10.889 148.853 1.00 73.22 106 TYR B O 1
ATOM 3789 N N . LEU B 1 108 ? 28.010 12.897 149.029 1.00 73.76 107 LEU B N 1
ATOM 3790 C CA . LEU B 1 108 ? 27.093 13.423 150.061 1.00 74.66 107 LEU B CA 1
ATOM 3791 C C . LEU B 1 108 ? 25.603 13.344 149.696 1.00 74.97 107 LEU B C 1
ATOM 3792 O O . LEU B 1 108 ? 24.778 13.051 150.563 1.00 75.50 107 LEU B O 1
ATOM 3797 N N . ARG B 1 109 ? 25.268 13.598 148.430 1.00 75.08 108 ARG B N 1
ATOM 3798 C CA . ARG B 1 109 ? 23.870 13.543 147.961 1.00 75.60 108 ARG B CA 1
ATOM 3799 C C . ARG B 1 109 ? 23.239 12.174 148.211 1.00 76.18 108 ARG B C 1
ATOM 3800 O O . ARG B 1 109 ? 22.191 12.068 148.858 1.00 76.28 108 ARG B O 1
ATOM 3808 N N . VAL B 1 110 ? 23.893 11.138 147.695 1.00 76.65 109 VAL B N 1
ATOM 3809 C CA . VAL B 1 110 ? 23.445 9.757 147.884 1.00 77.95 109 VAL B CA 1
ATOM 3810 C C . VAL B 1 110 ? 23.670 9.239 149.322 1.00 79.23 109 VAL B C 1
ATOM 3811 O O . VAL B 1 110 ? 22.891 8.410 149.804 1.00 80.56 109 VAL B O 1
ATOM 3815 N N . LYS B 1 111 ? 24.715 9.721 150.000 1.00 78.84 110 LYS B N 1
ATOM 3816 C CA . LYS B 1 111 ? 25.031 9.254 151.358 1.00 79.65 110 LYS B CA 1
ATOM 3817 C C . LYS B 1 111 ? 24.086 9.825 152.422 1.00 80.55 110 LYS B C 1
ATOM 3818 O O . LYS B 1 111 ? 23.617 9.082 153.284 1.00 82.19 110 LYS B O 1
ATOM 3824 N N . ILE B 1 112 ? 23.825 11.134 152.370 1.00 80.58 111 ILE B N 1
ATOM 3825 C CA . ILE B 1 112 ? 22.972 11.810 153.364 1.00 81.75 111 ILE B CA 1
ATOM 3826 C C . ILE B 1 112 ? 21.894 12.672 152.682 1.00 82.78 111 ILE B C 1
ATOM 3827 O O . ILE B 1 112 ? 21.884 13.899 152.829 1.00 82.55 111 ILE B O 1
ATOM 3832 N N . PRO B 1 113 ? 20.963 12.025 151.948 1.00 84.57 112 PRO B N 1
ATOM 3833 C CA . PRO B 1 113 ? 19.944 12.768 151.190 1.00 86.02 112 PRO B CA 1
ATOM 3834 C C . PRO B 1 113 ? 18.974 13.603 152.043 1.00 88.93 112 PRO B C 1
ATOM 3835 O O . PRO B 1 113 ? 18.532 14.664 151.592 1.00 89.73 112 PRO B O 1
ATOM 3839 N N . LEU B 1 114 ? 18.661 13.141 153.254 1.00 92.07 113 LEU B N 1
ATOM 3840 C CA . LEU B 1 114 ? 17.754 13.864 154.154 1.00 94.73 113 LEU B CA 1
ATOM 3841 C C . LEU B 1 114 ? 18.365 15.168 154.675 1.00 96.39 113 LEU B C 1
ATOM 3842 O O . LEU B 1 114 ? 17.692 16.197 154.704 1.00 97.80 113 LEU B O 1
ATOM 3847 N N . ARG B 1 115 ? 19.635 15.113 155.075 1.00 97.75 114 ARG B N 1
ATOM 3848 C CA . ARG B 1 115 ? 20.367 16.276 155.599 1.00 99.52 114 ARG B CA 1
ATOM 3849 C C . ARG B 1 115 ? 21.212 17.036 154.550 1.00 99.01 114 ARG B C 1
ATOM 3850 O O . ARG B 1 115 ? 21.845 18.049 154.887 1.00 99.29 114 ARG B O 1
ATOM 3858 N N . TYR B 1 116 ? 21.208 16.577 153.293 1.00 98.77 115 TYR B N 1
ATOM 3859 C CA . TYR B 1 116 ? 22.042 17.182 152.234 1.00 98.16 115 TYR B CA 1
ATOM 3860 C C . TYR B 1 116 ? 21.871 18.694 152.114 1.00 98.87 115 TYR B C 1
ATOM 3861 O O . TYR B 1 116 ? 22.856 19.426 152.148 1.00 98.76 115 TYR B O 1
ATOM 3870 N N . LYS B 1 117 ? 20.628 19.149 151.977 1.00 100.16 116 LYS B N 1
ATOM 3871 C CA . LYS B 1 117 ? 20.346 20.577 151.755 1.00 101.39 116 LYS B CA 1
ATOM 3872 C C . LYS B 1 117 ? 20.752 21.463 152.935 1.00 102.52 116 LYS B C 1
ATOM 3873 O O . LYS B 1 117 ? 21.228 22.580 152.724 1.00 102.51 116 LYS B O 1
ATOM 3879 N N . MET B 1 118 ? 20.571 20.974 154.161 1.00 103.91 117 MET B N 1
ATOM 3880 C CA . MET B 1 118 ? 21.056 21.699 155.343 1.00 105.87 117 MET B CA 1
ATOM 3881 C C . MET B 1 118 ? 22.583 21.606 155.511 1.00 104.27 117 MET B C 1
ATOM 3882 O O . MET B 1 118 ? 23.194 22.540 156.033 1.00 105.45 117 MET B O 1
ATOM 3887 N N . VAL B 1 119 ? 23.194 20.499 155.074 1.00 101.55 118 VAL B N 1
ATOM 3888 C CA . VAL B 1 119 ? 24.665 20.351 155.139 1.00 99.62 118 VAL B CA 1
ATOM 3889 C C . VAL B 1 119 ? 25.385 21.193 154.071 1.00 97.59 118 VAL B C 1
ATOM 3890 O O . VAL B 1 119 ? 26.126 22.116 154.410 1.00 97.07 118 VAL B O 1
ATOM 3894 N N . VAL B 1 120 ? 25.172 20.858 152.797 1.00 95.99 119 VAL B N 1
ATOM 3895 C CA . VAL B 1 120 ? 25.872 21.497 151.671 1.00 94.63 119 VAL B CA 1
ATOM 3896 C C . VAL B 1 120 ? 25.139 22.764 151.215 1.00 94.17 119 VAL B C 1
ATOM 3897 O O . VAL B 1 120 ? 24.225 22.701 150.389 1.00 93.63 119 VAL B O 1
ATOM 3901 N N . THR B 1 121 ? 25.556 23.909 151.754 1.00 94.27 120 THR B N 1
ATOM 3902 C CA . THR B 1 121 ? 24.937 25.203 151.458 1.00 94.50 120 THR B CA 1
ATOM 3903 C C . THR B 1 121 ? 25.802 26.033 150.503 1.00 93.78 120 THR B C 1
ATOM 3904 O O . THR B 1 121 ? 27.026 25.843 150.456 1.00 93.34 120 THR B O 1
ATOM 3908 N N . PRO B 1 122 ? 25.173 26.965 149.751 1.00 93.74 121 PRO B N 1
ATOM 3909 C CA . PRO B 1 122 ? 25.889 27.846 148.818 1.00 93.64 121 PRO B CA 1
ATOM 3910 C C . PRO B 1 122 ? 27.149 28.499 149.394 1.00 94.37 121 PRO B C 1
ATOM 3911 O O . PRO B 1 122 ? 28.200 28.481 148.746 1.00 94.26 121 PRO B O 1
ATOM 3915 N N . ARG B 1 123 ? 27.038 29.056 150.601 1.00 95.97 122 ARG B N 1
ATOM 3916 C CA . ARG B 1 123 ? 28.177 29.699 151.274 1.00 96.85 122 ARG B CA 1
ATOM 3917 C C . ARG B 1 123 ? 29.313 28.705 151.558 1.00 94.00 122 ARG B C 1
ATOM 3918 O O . ARG B 1 123 ? 30.492 29.017 151.336 1.00 93.47 122 ARG B O 1
ATOM 3926 N N . ARG B 1 124 ? 28.953 27.507 152.021 1.00 91.63 123 ARG B N 1
ATOM 3927 C CA . ARG B 1 124 ? 29.935 26.447 152.273 1.00 89.42 123 ARG B CA 1
ATOM 3928 C C . ARG B 1 124 ? 30.583 25.966 150.976 1.00 86.40 123 ARG B C 1
ATOM 3929 O O . ARG B 1 124 ? 31.796 25.742 150.934 1.00 85.91 123 ARG B O 1
ATOM 3937 N N . ALA B 1 125 ? 29.775 25.825 149.924 1.00 83.83 124 ALA B N 1
ATOM 3938 C CA . ALA B 1 125 ? 30.288 25.521 148.583 1.00 81.03 124 ALA B CA 1
ATOM 3939 C C . ALA B 1 125 ? 31.259 26.603 148.098 1.00 80.00 124 ALA B C 1
ATOM 3940 O O . ALA B 1 125 ? 32.318 26.289 147.540 1.00 79.17 124 ALA B O 1
ATOM 3942 N N . ALA B 1 126 ? 30.901 27.867 148.330 1.00 87.49 125 ALA B N 1
ATOM 3943 C CA . ALA B 1 126 ? 31.773 28.999 147.993 1.00 86.57 125 ALA B CA 1
ATOM 3944 C C . ALA B 1 126 ? 33.088 28.973 148.786 1.00 85.12 125 ALA B C 1
ATOM 3945 O O . ALA B 1 126 ? 34.173 29.160 148.207 1.00 84.09 125 ALA B O 1
ATOM 3947 N N . VAL B 1 127 ? 32.988 28.728 150.096 1.00 84.70 126 VAL B N 1
ATOM 3948 C CA . VAL B 1 127 ? 34.180 28.574 150.954 1.00 83.23 126 VAL B CA 1
ATOM 3949 C C . VAL B 1 127 ? 35.060 27.438 150.423 1.00 80.23 126 VAL B C 1
ATOM 3950 O O . VAL B 1 127 ? 36.274 27.616 150.233 1.00 78.73 126 VAL B O 1
ATOM 3954 N N . ALA B 1 128 ? 34.434 26.289 150.165 1.00 79.11 127 ALA B N 1
ATOM 3955 C CA . ALA B 1 128 ? 35.120 25.135 149.571 1.00 76.74 127 ALA B CA 1
ATOM 3956 C C . ALA B 1 128 ? 35.821 25.506 148.265 1.00 74.93 127 ALA B C 1
ATOM 3957 O O . ALA B 1 128 ? 36.995 25.176 148.086 1.00 73.03 127 ALA B O 1
ATOM 3959 N N . ILE B 1 129 ? 35.113 26.204 147.372 1.00 75.05 128 ILE B N 1
ATOM 3960 C CA . ILE B 1 129 ? 35.715 26.680 146.118 1.00 74.66 128 ILE B CA 1
ATOM 3961 C C . ILE B 1 129 ? 36.938 27.540 146.437 1.00 74.89 128 ILE B C 1
ATOM 3962 O O . ILE B 1 129 ? 38.058 27.196 146.041 1.00 74.06 128 ILE B O 1
ATOM 3967 N N . ALA B 1 130 ? 36.725 28.623 147.185 1.00 76.42 129 ALA B N 1
ATOM 3968 C CA . ALA B 1 130 ? 37.822 29.536 147.564 1.00 76.61 129 ALA B CA 1
ATOM 3969 C C . ALA B 1 130 ? 39.045 28.791 148.119 1.00 75.62 129 ALA B C 1
ATOM 3970 O O . ALA B 1 130 ? 40.194 29.078 147.733 1.00 74.20 129 ALA B O 1
ATOM 3972 N N . GLY B 1 131 ? 38.782 27.824 149.002 1.00 75.86 130 GLY B N 1
ATOM 3973 C CA . GLY B 1 131 ? 39.819 26.937 149.537 1.00 74.97 130 GLY B CA 1
ATOM 3974 C C . GLY B 1 131 ? 40.642 26.249 148.465 1.00 73.23 130 GLY B C 1
ATOM 3975 O O . GLY B 1 131 ? 41.884 26.239 148.543 1.00 72.86 130 GLY B O 1
ATOM 3976 N N . CYS B 1 132 ? 39.955 25.696 147.457 1.00 72.31 131 CYS B N 1
ATOM 3977 C CA . CYS B 1 132 ? 40.634 25.026 146.338 1.00 71.21 131 CYS B CA 1
ATOM 3978 C C . CYS B 1 132 ? 41.629 25.962 145.684 1.00 70.21 131 CYS B C 1
ATOM 3979 O O . CYS B 1 132 ? 42.787 25.606 145.515 1.00 69.78 131 CYS B O 1
ATOM 3982 N N . TRP B 1 133 ? 41.175 27.164 145.346 1.00 69.86 132 TRP B N 1
ATOM 3983 C CA . TRP B 1 133 ? 42.041 28.163 144.728 1.00 69.23 132 TRP B CA 1
ATOM 3984 C C . TRP B 1 133 ? 43.174 28.612 145.654 1.00 69.32 132 TRP B C 1
ATOM 3985 O O . TRP B 1 133 ? 44.320 28.711 1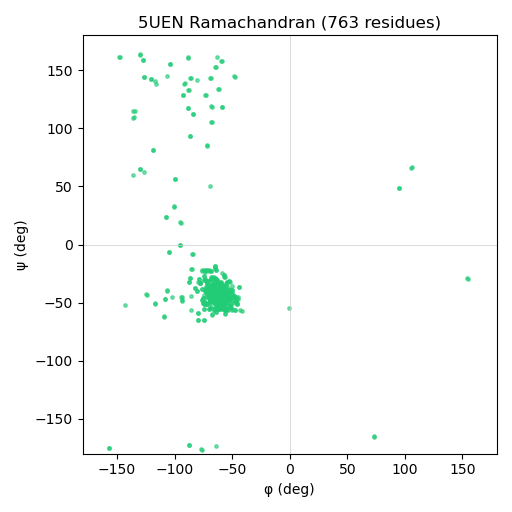45.212 1.00 68.17 132 TRP B O 1
ATOM 3996 N N . ILE B 1 134 ? 42.869 28.855 146.930 1.00 70.58 133 ILE B N 1
ATOM 3997 C CA . ILE B 1 134 ? 43.916 29.245 147.893 1.00 71.33 133 ILE B CA 1
ATOM 3998 C C . ILE B 1 134 ? 45.006 28.164 147.943 1.00 70.68 133 ILE B C 1
ATOM 3999 O O . ILE B 1 134 ? 46.199 28.449 147.718 1.00 70.85 133 ILE B O 1
ATOM 4004 N N . LEU B 1 135 ? 44.580 26.926 148.197 1.00 70.11 134 LEU B N 1
ATOM 4005 C CA . LEU B 1 135 ? 45.507 25.792 148.266 1.00 69.15 134 LEU B CA 1
ATOM 4006 C C . LEU B 1 135 ? 46.253 25.576 146.941 1.00 67.59 134 LEU B C 1
ATOM 4007 O O . LEU B 1 135 ? 47.440 25.231 146.945 1.00 66.94 134 LEU B O 1
ATOM 4012 N N . SER B 1 136 ? 45.561 25.808 145.821 1.00 67.22 135 SER B N 1
ATOM 4013 C CA . SER B 1 136 ? 46.158 25.744 144.475 1.00 66.68 135 SER B CA 1
ATOM 4014 C C . SER B 1 136 ? 47.254 26.775 144.276 1.00 67.02 135 SER B C 1
ATOM 4015 O O . SER B 1 136 ? 48.317 26.448 143.747 1.00 67.00 135 SER B O 1
ATOM 4018 N N . PHE B 1 137 ? 46.980 28.017 144.678 1.00 67.39 136 PHE B N 1
ATOM 4019 C CA . PHE B 1 137 ? 48.008 29.060 144.692 1.00 67.60 136 PHE B CA 1
ATOM 4020 C C . PHE B 1 137 ? 49.159 28.684 145.636 1.00 67.84 136 PHE B C 1
ATOM 4021 O O . PHE B 1 137 ? 50.329 28.862 145.280 1.00 67.03 136 PHE B O 1
ATOM 4029 N N . VAL B 1 138 ? 48.836 28.140 146.813 1.00 69.12 137 VAL B N 1
ATOM 4030 C CA . VAL B 1 138 ? 49.886 27.678 147.744 1.00 70.14 137 VAL B CA 1
ATOM 4031 C C . VAL B 1 138 ? 50.793 26.619 147.090 1.00 69.88 137 VAL B C 1
ATOM 4032 O O . VAL B 1 138 ? 52.019 26.762 147.093 1.00 70.40 137 VAL B O 1
ATOM 4036 N N . VAL B 1 139 ? 50.188 25.578 146.524 1.00 69.36 138 VAL B N 1
ATOM 4037 C CA . VAL B 1 139 ? 50.952 24.485 145.903 1.00 69.26 138 VAL B CA 1
ATOM 4038 C C . VAL B 1 139 ? 51.709 24.966 144.658 1.00 68.44 138 VAL B C 1
ATOM 4039 O O . VAL B 1 139 ? 52.895 24.665 144.485 1.00 68.31 138 VAL B O 1
ATOM 4043 N N . GLY B 1 140 ? 51.018 25.715 143.806 1.00 68.09 139 GLY B N 1
ATOM 4044 C CA . GLY B 1 140 ? 51.597 26.219 142.566 1.00 68.07 139 GLY B CA 1
ATOM 4045 C C . GLY B 1 140 ? 52.677 27.282 142.717 1.00 68.69 139 GLY B C 1
ATOM 4046 O O . GLY B 1 140 ? 53.613 27.307 141.918 1.00 68.32 139 GLY B O 1
ATOM 4047 N N . LEU B 1 141 ? 52.548 28.163 143.718 1.00 69.50 140 LEU B N 1
ATOM 4048 C CA . LEU B 1 141 ? 53.565 29.202 143.976 1.00 69.91 140 LEU B CA 1
ATOM 4049 C C . LEU B 1 141 ? 54.749 28.740 144.835 1.00 70.79 140 LEU B C 1
ATOM 4050 O O . LEU B 1 141 ? 55.715 29.487 144.981 1.00 71.61 140 LEU B O 1
ATOM 4055 N N . THR B 1 142 ? 54.694 27.534 145.403 1.00 71.11 141 THR B N 1
ATOM 4056 C CA . THR B 1 142 ? 55.819 27.004 146.206 1.00 71.96 141 THR B CA 1
ATOM 4057 C C . THR B 1 142 ? 57.199 27.199 145.528 1.00 72.38 141 THR B C 1
ATOM 4058 O O . THR B 1 142 ? 58.111 27.755 146.158 1.00 73.06 141 THR B O 1
ATOM 4062 N N . PRO B 1 143 ? 57.343 26.804 144.242 1.00 72.35 142 PRO B N 1
ATOM 4063 C CA . PRO B 1 143 ? 58.574 27.106 143.495 1.00 73.06 142 PRO B CA 1
ATOM 4064 C C . PRO B 1 143 ? 59.035 28.575 143.553 1.00 73.89 142 PRO B C 1
ATOM 4065 O O . PRO B 1 143 ? 60.238 28.830 143.644 1.00 74.26 142 PRO B O 1
ATOM 4069 N N . MET B 1 144 ? 58.092 29.518 143.502 1.00 74.61 143 MET B N 1
ATOM 4070 C CA . MET B 1 144 ? 58.405 30.946 143.682 1.00 75.84 143 MET B CA 1
ATOM 4071 C C . MET B 1 144 ? 58.966 31.273 145.068 1.00 76.91 143 MET B C 1
ATOM 4072 O O . MET B 1 144 ? 59.756 32.211 145.192 1.00 77.61 143 MET B O 1
ATOM 4077 N N . PHE B 1 145 ? 58.565 30.521 146.099 1.00 77.22 144 PHE B N 1
ATOM 4078 C CA . PHE B 1 145 ? 59.079 30.761 147.459 1.00 78.03 144 PHE B CA 1
ATOM 4079 C C . PHE B 1 145 ? 60.539 30.335 147.644 1.00 78.13 144 PHE B C 1
ATOM 4080 O O . PHE B 1 145 ? 61.199 30.834 148.558 1.00 79.25 144 PHE B O 1
ATOM 4088 N N . GLY B 1 146 ? 61.045 29.434 146.793 1.00 77.01 145 GLY B N 1
ATOM 4089 C CA . GLY B 1 146 ? 62.441 28.980 146.896 1.00 77.52 145 GLY B CA 1
ATOM 4090 C C . GLY B 1 146 ? 62.777 27.600 146.347 1.00 77.31 145 GLY B C 1
ATOM 4091 O O . GLY B 1 146 ? 63.917 27.369 145.934 1.00 77.76 145 GLY B O 1
ATOM 4092 N N . TRP B 1 147 ? 61.807 26.680 146.349 1.00 76.26 146 TRP B N 1
ATOM 4093 C CA . TRP B 1 147 ? 62.051 25.298 145.926 1.00 76.24 146 TRP B CA 1
ATOM 4094 C C . TRP B 1 147 ? 62.248 25.192 144.401 1.00 76.22 146 TRP B C 1
ATOM 4095 O O . TRP B 1 147 ? 61.310 24.909 143.643 1.00 75.46 146 TRP B O 1
ATOM 4106 N N . ASN B 1 148 ? 63.489 25.416 143.972 1.00 77.61 147 ASN B N 1
ATOM 4107 C CA . ASN B 1 148 ? 63.849 25.438 142.548 1.00 77.85 147 ASN B CA 1
ATOM 4108 C C . ASN B 1 148 ? 65.350 25.150 142.352 1.00 79.97 147 ASN B C 1
ATOM 4109 O O . ASN B 1 148 ? 66.049 24.845 143.321 1.00 81.47 147 ASN B O 1
ATOM 4114 N N . ASN B 1 149 ? 65.835 25.233 141.111 1.00 81.13 148 ASN B N 1
ATOM 4115 C CA . ASN B 1 149 ? 67.252 24.982 140.787 1.00 83.20 148 ASN B CA 1
ATOM 4116 C C . ASN B 1 149 ? 68.136 26.243 140.737 1.00 83.90 148 ASN B C 1
ATOM 4117 O O . ASN B 1 149 ? 69.229 26.196 140.169 1.00 85.25 148 ASN B O 1
ATOM 4122 N N . LEU B 1 150 ? 67.698 27.354 141.333 1.00 83.50 149 LEU B N 1
ATOM 4123 C CA . LEU B 1 150 ? 68.458 28.610 141.261 1.00 83.89 149 LEU B CA 1
ATOM 4124 C C . LEU B 1 150 ? 69.918 28.408 141.674 1.00 85.72 149 LEU B C 1
ATOM 4125 O O . LEU B 1 150 ? 70.831 28.743 140.915 1.00 85.70 149 LEU B O 1
ATOM 4130 N N . SER B 1 151 ? 70.119 27.832 142.860 1.00 87.19 150 SER B N 1
ATOM 4131 C CA . SER B 1 151 ? 71.464 27.541 143.379 1.00 89.42 150 SER B CA 1
ATOM 4132 C C . SER B 1 151 ? 72.264 26.605 142.467 1.00 90.16 150 SER B C 1
ATOM 4133 O O . SER B 1 151 ? 73.472 26.791 142.290 1.00 90.87 150 SER B O 1
ATOM 4136 N N . ALA B 1 152 ? 71.585 25.608 141.899 1.00 89.85 151 ALA B N 1
ATOM 4137 C CA . ALA B 1 152 ? 72.197 24.687 140.936 1.00 90.38 151 ALA B CA 1
ATOM 4138 C C . ALA B 1 152 ? 72.645 25.399 139.656 1.00 90.27 151 ALA B C 1
ATOM 4139 O O . ALA B 1 152 ? 73.713 25.086 139.125 1.00 91.40 151 ALA B O 1
ATOM 4141 N N . VAL B 1 153 ? 71.844 26.354 139.176 1.00 88.97 152 VAL B N 1
ATOM 4142 C CA . VAL B 1 153 ? 72.185 27.114 137.963 1.00 88.69 152 VAL B CA 1
ATOM 4143 C C . VAL B 1 153 ? 73.265 28.171 138.242 1.00 89.92 152 VAL B C 1
ATOM 4144 O O . VAL B 1 153 ? 74.147 28.398 137.402 1.00 91.22 152 VAL B O 1
ATOM 4148 N N . GLU B 1 154 ? 73.188 28.818 139.407 1.00 90.33 153 GLU B N 1
ATOM 4149 C CA . GLU B 1 154 ? 74.206 29.793 139.842 1.00 91.87 153 GLU B CA 1
ATOM 4150 C C . GLU B 1 154 ? 75.619 29.201 139.909 1.00 94.50 153 GLU B C 1
ATOM 4151 O O . GLU B 1 154 ? 76.594 29.876 139.562 1.00 95.42 153 GLU B O 1
ATOM 4157 N N . ARG B 1 155 ? 75.718 27.952 140.366 1.00 95.93 154 ARG B N 1
ATOM 4158 C CA . ARG B 1 155 ? 76.987 27.212 140.364 1.00 98.32 154 ARG B CA 1
ATOM 4159 C C . ARG B 1 155 ? 77.560 27.082 138.959 1.00 98.93 154 ARG B C 1
ATOM 4160 O O . ARG B 1 155 ? 78.729 27.378 138.743 1.00 100.10 154 ARG B O 1
ATOM 4168 N N . ALA B 1 156 ? 76.730 26.642 138.019 1.00 98.47 155 ALA B N 1
ATOM 4169 C CA . ALA B 1 156 ? 77.134 26.506 136.614 1.00 99.49 155 ALA B CA 1
ATOM 4170 C C . ALA B 1 156 ? 77.424 27.853 135.940 1.00 99.70 155 ALA B C 1
ATOM 4171 O O . ALA B 1 156 ? 78.306 27.934 135.083 1.00 101.59 155 ALA B O 1
ATOM 4173 N N . TRP B 1 157 ? 76.687 28.896 136.327 1.00 98.41 156 TRP B N 1
ATOM 4174 C CA . TRP B 1 157 ? 76.899 30.259 135.798 1.00 97.61 156 TRP B CA 1
ATOM 4175 C C . TRP B 1 157 ? 78.266 30.829 136.235 1.00 98.98 156 TRP B C 1
ATOM 4176 O O . TRP B 1 157 ? 79.016 31.401 135.418 1.00 99.41 156 TRP B O 1
ATOM 4187 N N . ALA B 1 158 ? 78.584 30.649 137.519 1.00 99.89 157 ALA B N 1
ATOM 4188 C CA . ALA B 1 158 ? 79.893 31.018 138.076 1.00 101.76 157 ALA B CA 1
ATOM 4189 C C . ALA B 1 158 ? 81.020 30.127 137.544 1.00 104.05 157 ALA B C 1
ATOM 4190 O O . ALA B 1 158 ? 82.088 30.625 137.189 1.00 104.47 157 ALA B O 1
ATOM 4192 N N . ALA B 1 159 ? 80.769 28.818 137.478 1.00 105.61 158 ALA B N 1
ATOM 4193 C CA . ALA B 1 159 ? 81.716 27.847 136.904 1.00 107.78 158 ALA B CA 1
ATOM 4194 C C . ALA B 1 159 ? 82.037 28.158 135.442 1.00 108.19 158 ALA B C 1
ATOM 4195 O O . ALA B 1 159 ? 83.190 28.052 135.022 1.00 110.51 158 ALA B O 1
ATOM 4197 N N . ALA B 1 160 ? 81.011 28.532 134.677 1.00 106.36 159 ALA B N 1
ATOM 4198 C CA . ALA B 1 160 ? 81.204 29.087 133.334 1.00 105.93 159 ALA B CA 1
ATOM 4199 C C . ALA B 1 160 ? 81.920 30.437 133.406 1.00 105.95 159 ALA B C 1
ATOM 4200 O O . ALA B 1 160 ? 82.687 30.776 132.504 1.00 107.33 159 ALA B O 1
ATOM 4202 N N . GLY B 1 161 ? 81.647 31.205 134.466 1.00 104.89 160 GLY B N 1
ATOM 4203 C CA . GLY B 1 161 ? 82.365 32.455 134.738 1.00 105.00 160 GLY B CA 1
ATOM 4204 C C . GLY B 1 161 ? 81.615 33.644 134.184 1.00 103.27 160 GLY B C 1
ATOM 4205 O O . GLY B 1 161 ? 82.199 34.490 133.504 1.00 103.73 160 GLY B O 1
ATOM 4206 N N . SER B 1 162 ? 80.318 33.702 134.490 1.00 101.33 161 SER B N 1
ATOM 4207 C CA . SER B 1 162 ? 79.437 34.760 134.000 1.00 99.51 161 SER B CA 1
ATOM 4208 C C . SER B 1 162 ? 78.834 35.524 135.175 1.00 98.19 161 SER B C 1
ATOM 4209 O O . SER B 1 162 ? 78.498 34.932 136.204 1.00 97.97 161 SER B O 1
ATOM 4212 N N . MET B 1 163 ? 78.704 36.839 135.007 1.00 97.43 162 MET B N 1
ATOM 4213 C CA . MET B 1 163 ? 78.252 37.733 136.075 1.00 96.67 162 MET B CA 1
ATOM 4214 C C . MET B 1 163 ? 76.731 37.859 136.096 1.00 93.75 162 MET B C 1
ATOM 4215 O O . MET B 1 163 ? 76.055 37.560 135.108 1.00 92.66 162 MET B O 1
ATOM 4220 N N . GLY B 1 164 ? 76.206 38.305 137.235 1.00 91.87 163 GLY B N 1
ATOM 4221 C CA . GLY B 1 164 ? 74.783 38.607 137.379 1.00 89.81 163 GLY B CA 1
ATOM 4222 C C . GLY B 1 164 ? 73.900 37.376 137.443 1.00 88.18 163 GLY B C 1
ATOM 4223 O O . GLY B 1 164 ? 74.385 36.259 137.644 1.00 88.69 163 GLY B O 1
ATOM 4224 N N . GLU B 1 165 ? 72.596 37.592 137.263 1.00 85.82 164 GLU B N 1
ATOM 4225 C CA . GLU B 1 165 ? 71.611 36.511 137.306 1.00 83.77 164 GLU B CA 1
ATOM 4226 C C . GLU B 1 165 ? 71.783 35.588 136.099 1.00 83.47 164 GLU B C 1
ATOM 4227 O O . GLU B 1 165 ? 72.104 36.063 135.006 1.00 83.51 164 GLU B O 1
ATOM 4233 N N . PRO B 1 166 ? 71.584 34.268 136.291 1.00 83.35 165 PRO B N 1
ATOM 4234 C CA . PRO B 1 166 ? 71.597 33.346 135.155 1.00 83.41 165 PRO B CA 1
ATOM 4235 C C . PRO B 1 166 ? 70.560 33.644 134.063 1.00 82.91 165 PRO B C 1
ATOM 4236 O O . PRO B 1 166 ? 69.339 33.640 134.319 1.00 81.74 165 PRO B O 1
ATOM 4240 N N . VAL B 1 167 ? 71.079 33.931 132.868 1.00 84.33 166 VAL B N 1
ATOM 4241 C CA . VAL B 1 167 ? 70.304 33.960 131.634 1.00 84.93 166 VAL B CA 1
ATOM 4242 C C . VAL B 1 167 ? 70.411 32.577 130.992 1.00 86.23 166 VAL B C 1
ATOM 4243 O O . VAL B 1 167 ? 71.521 32.058 130.813 1.00 87.85 166 VAL B O 1
ATOM 4247 N N . ILE B 1 168 ? 69.264 31.995 130.642 1.00 86.09 167 ILE B N 1
ATOM 4248 C CA . ILE B 1 168 ? 69.195 30.617 130.135 1.00 86.89 167 ILE B CA 1
ATOM 4249 C C . ILE B 1 168 ? 68.065 30.434 129.126 1.00 86.66 167 ILE B C 1
ATOM 4250 O O . ILE B 1 168 ? 67.141 31.255 129.052 1.00 85.83 167 ILE B O 1
ATOM 4255 N N . LYS B 1 169 ? 68.161 29.357 128.342 1.00 87.50 168 LYS B N 1
ATOM 4256 C CA . LYS B 1 169 ? 67.037 28.889 127.532 1.00 87.14 168 LYS B CA 1
ATOM 4257 C C . LYS B 1 169 ? 65.981 28.368 128.495 1.00 85.59 168 LYS B C 1
ATOM 4258 O O . LYS B 1 169 ? 66.241 27.424 129.247 1.00 85.52 168 LYS B O 1
ATOM 4264 N N . CYS B 1 170 ? 64.802 28.989 128.464 1.00 84.26 169 CYS B N 1
ATOM 4265 C CA . CYS B 1 170 ? 63.737 28.678 129.408 1.00 82.62 169 CYS B CA 1
ATOM 4266 C C . CYS B 1 170 ? 63.175 27.272 129.191 1.00 83.29 169 CYS B C 1
ATOM 4267 O O . CYS B 1 170 ? 62.442 27.023 128.232 1.00 83.40 169 CYS B O 1
ATOM 4270 N N . GLU B 1 171 ? 63.549 26.366 130.092 1.00 83.85 170 GLU B N 1
ATOM 4271 C CA . GLU B 1 171 ? 63.082 24.987 130.090 1.00 84.16 170 GLU B CA 1
ATOM 4272 C C . GLU B 1 171 ? 62.518 24.675 131.465 1.00 83.36 170 GLU B C 1
ATOM 4273 O O . GLU B 1 171 ? 63.047 25.142 132.477 1.00 83.21 170 GLU B O 1
ATOM 4279 N N . PHE B 1 172 ? 61.459 23.870 131.497 1.00 83.20 171 PHE B N 1
ATOM 4280 C CA . PHE B 1 172 ? 60.778 23.516 132.745 1.00 82.42 171 PHE B CA 1
ATOM 4281 C C . PHE B 1 172 ? 61.716 22.812 133.724 1.00 83.22 171 PHE B C 1
ATOM 4282 O O . PHE B 1 172 ? 61.847 23.224 134.877 1.00 82.67 171 PHE B O 1
ATOM 4290 N N . GLU B 1 173 ? 62.375 21.762 133.240 1.00 85.10 172 GLU B N 1
ATOM 4291 C CA . GLU B 1 173 ? 63.323 20.989 134.051 1.00 86.97 172 GLU B CA 1
ATOM 4292 C C . GLU B 1 173 ? 64.573 21.775 134.496 1.00 87.58 172 GLU B C 1
ATOM 4293 O O . GLU B 1 173 ? 65.259 21.350 135.426 1.00 88.90 172 GLU B O 1
ATOM 4299 N N . LYS B 1 174 ? 64.869 22.895 133.831 1.00 87.11 173 LYS B N 1
ATOM 4300 C CA . LYS B 1 174 ? 65.983 23.763 134.220 1.00 87.32 173 LYS B CA 1
ATOM 4301 C C . LYS B 1 174 ? 65.667 24.651 135.429 1.00 85.76 173 LYS B C 1
ATOM 4302 O O . LYS B 1 174 ? 66.569 24.951 136.217 1.00 85.46 173 LYS B O 1
ATOM 4308 N N . VAL B 1 175 ? 64.407 25.075 135.566 1.00 83.89 174 VAL B N 1
ATOM 4309 C CA . VAL B 1 175 ? 63.992 25.968 136.670 1.00 82.50 174 VAL B CA 1
ATOM 4310 C C . VAL B 1 175 ? 63.167 25.285 137.768 1.00 81.73 174 VAL B C 1
ATOM 4311 O O . VAL B 1 175 ? 63.360 25.582 138.945 1.00 81.34 174 VAL B O 1
ATOM 4315 N N . ILE B 1 176 ? 62.257 24.383 137.393 1.00 81.17 175 ILE B N 1
ATOM 4316 C CA . ILE B 1 176 ? 61.426 23.671 138.371 1.00 80.80 175 ILE B CA 1
ATOM 4317 C C . ILE B 1 176 ? 62.156 22.407 138.827 1.00 81.84 175 ILE B C 1
ATOM 4318 O O . ILE B 1 176 ? 62.677 21.652 138.003 1.00 82.68 175 ILE B O 1
ATOM 4323 N N . SER B 1 177 ? 62.189 22.189 140.143 1.00 81.79 176 SER B N 1
ATOM 4324 C CA . SER B 1 177 ? 62.837 21.017 140.738 1.00 81.99 176 SER B CA 1
ATOM 4325 C C . SER B 1 177 ? 61.993 19.767 140.491 1.00 81.10 176 SER B C 1
ATOM 4326 O O . SER B 1 177 ? 60.795 19.766 140.776 1.00 79.51 176 SER B O 1
ATOM 4329 N N . MET B 1 178 ? 62.613 18.713 139.960 1.00 81.51 177 MET B N 1
ATOM 4330 C CA . MET B 1 178 ? 61.916 17.433 139.755 1.00 81.25 177 MET B CA 1
ATOM 4331 C C . MET B 1 178 ? 61.509 16.780 141.073 1.00 81.34 177 MET B C 1
ATOM 4332 O O . MET B 1 178 ? 60.445 16.168 141.153 1.00 81.32 177 MET B O 1
ATOM 4337 N N . GLU B 1 179 ? 62.343 16.938 142.099 1.00 81.65 178 GLU B N 1
ATOM 4338 C CA . GLU B 1 179 ? 62.011 16.504 143.465 1.00 81.82 178 GLU B CA 1
ATOM 4339 C C . GLU B 1 179 ? 60.679 17.099 143.939 1.00 79.63 178 GLU B C 1
ATOM 4340 O O . GLU B 1 179 ? 59.812 16.376 144.449 1.00 79.62 178 GLU B O 1
ATOM 4346 N N . TYR B 1 180 ? 60.518 18.406 143.736 1.00 77.48 179 TYR B N 1
ATOM 4347 C CA . TYR B 1 180 ? 59.243 19.098 143.983 1.00 75.85 179 TYR B CA 1
ATOM 4348 C C . TYR B 1 180 ? 58.091 18.465 143.191 1.00 74.05 179 TYR B C 1
ATOM 4349 O O . TYR B 1 180 ? 57.040 18.155 143.755 1.00 73.78 179 TYR B O 1
ATOM 4358 N N . MET B 1 181 ? 58.301 18.265 141.893 1.00 73.09 180 MET B N 1
ATOM 4359 C CA . MET B 1 181 ? 57.250 17.728 141.018 1.00 72.16 180 MET B CA 1
ATOM 4360 C C . MET B 1 181 ? 56.824 16.306 141.385 1.00 72.82 180 MET B C 1
ATOM 4361 O O . MET B 1 181 ? 55.632 15.994 141.375 1.00 72.44 180 MET B O 1
ATOM 4366 N N . VAL B 1 182 ? 57.797 15.460 141.717 1.00 74.07 181 VAL B N 1
ATOM 4367 C CA . VAL B 1 182 ? 57.539 14.062 142.064 1.00 74.69 181 VAL B CA 1
ATOM 4368 C C . VAL B 1 182 ? 57.039 13.926 143.505 1.00 74.77 181 VAL B C 1
ATOM 4369 O O . VAL B 1 182 ? 55.929 13.421 143.736 1.00 74.25 181 VAL B O 1
ATOM 4373 N N . TYR B 1 183 ? 57.847 14.378 144.464 1.00 75.39 182 TYR B N 1
ATOM 4374 C CA . TYR B 1 183 ? 57.537 14.161 145.886 1.00 76.05 182 TYR B CA 1
ATOM 4375 C C . TYR B 1 183 ? 56.397 15.060 146.365 1.00 74.95 182 TYR B C 1
ATOM 4376 O O . TYR B 1 183 ? 55.424 14.579 146.949 1.00 74.55 182 TYR B O 1
ATOM 4385 N N . PHE B 1 184 ? 56.508 16.358 146.102 1.00 74.54 183 PHE B N 1
ATOM 4386 C CA . PHE B 1 184 ? 55.516 17.313 146.599 1.00 74.31 183 PHE B CA 1
ATOM 4387 C C . PHE B 1 184 ? 54.252 17.312 145.736 1.00 73.12 183 PHE B C 1
ATOM 4388 O O . PHE B 1 184 ? 53.190 16.918 146.199 1.00 72.70 183 PHE B O 1
ATOM 4396 N N . ASN B 1 185 ? 54.370 17.719 144.477 1.00 72.59 184 ASN B N 1
ATOM 4397 C CA . ASN B 1 185 ? 53.194 17.874 143.616 1.00 71.87 184 ASN B CA 1
ATOM 4398 C C . ASN B 1 185 ? 52.496 16.530 143.322 1.00 71.63 184 ASN B C 1
ATOM 4399 O O . ASN B 1 185 ? 51.303 16.357 143.628 1.00 72.48 184 ASN B O 1
ATOM 4404 N N . PHE B 1 186 ? 53.239 15.575 142.767 1.00 70.72 185 PHE B N 1
ATOM 4405 C CA . PHE B 1 186 ? 52.645 14.322 142.287 1.00 69.49 185 PHE B CA 1
ATOM 4406 C C . PHE B 1 186 ? 52.250 13.363 143.422 1.00 69.22 185 PHE B C 1
ATOM 4407 O O . PHE B 1 186 ? 51.075 12.957 143.512 1.00 68.32 185 PHE B O 1
ATOM 4415 N N . PHE B 1 187 ? 53.211 13.016 144.284 1.00 69.75 186 PHE B N 1
ATOM 4416 C CA . PHE B 1 187 ? 52.955 12.054 145.377 1.00 70.14 186 PHE B CA 1
ATOM 4417 C C . PHE B 1 187 ? 52.045 12.577 146.496 1.00 69.68 186 PHE B C 1
ATOM 4418 O O . PHE B 1 187 ? 51.278 11.796 147.055 1.00 69.84 186 PHE B O 1
ATOM 4426 N N . VAL B 1 188 ? 52.124 13.865 146.831 1.00 69.03 187 VAL B N 1
ATOM 4427 C CA . VAL B 1 188 ? 51.255 14.440 147.878 1.00 69.17 187 VAL B CA 1
ATOM 4428 C C . VAL B 1 188 ? 49.981 15.087 147.321 1.00 67.86 187 VAL B C 1
ATOM 4429 O O . VAL B 1 188 ? 48.901 14.874 147.863 1.00 67.71 187 VAL B O 1
ATOM 4433 N N . TRP B 1 189 ? 50.103 15.871 146.255 1.00 67.26 188 TRP B N 1
ATOM 4434 C CA . TRP B 1 189 ? 48.985 16.706 145.783 1.00 67.06 188 TRP B CA 1
ATOM 4435 C C . TRP B 1 189 ? 48.262 16.226 144.520 1.00 66.59 188 TRP B C 1
ATOM 4436 O O . TRP B 1 189 ? 47.235 16.807 144.156 1.00 66.48 188 TRP B O 1
ATOM 4447 N N . VAL B 1 190 ? 48.770 15.181 143.862 1.00 66.89 189 VAL B N 1
ATOM 4448 C CA . VAL B 1 190 ? 48.021 14.538 142.759 1.00 66.20 189 VAL B CA 1
ATOM 4449 C C . VAL B 1 190 ? 47.496 13.142 143.135 1.00 66.48 189 VAL B C 1
ATOM 4450 O O . VAL B 1 190 ? 46.280 12.941 143.152 1.00 66.03 189 VAL B O 1
ATOM 4454 N N . LEU B 1 191 ? 48.381 12.188 143.437 1.00 66.91 190 LEU B N 1
ATOM 4455 C CA . LEU B 1 191 ? 47.944 10.779 143.604 1.00 67.55 190 LEU B CA 1
ATOM 4456 C C . LEU B 1 191 ? 46.853 10.522 144.663 1.00 67.55 190 LEU B C 1
ATOM 4457 O O . LEU B 1 191 ? 45.867 9.814 144.369 1.00 68.04 190 LEU B O 1
ATOM 4462 N N . PRO B 1 192 ? 47.01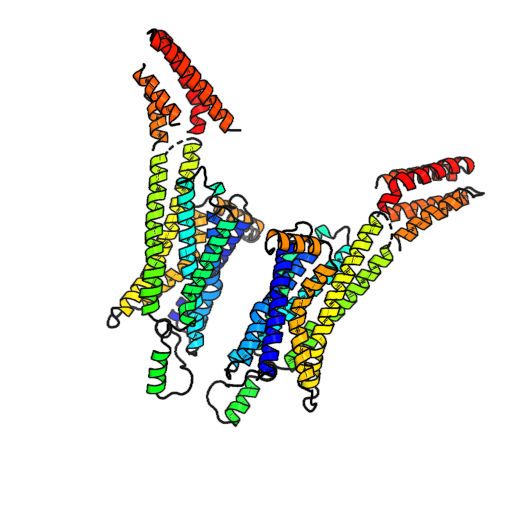0 11.084 145.883 1.00 67.27 191 PRO B N 1
ATOM 4463 C CA . PRO B 1 192 ? 45.981 10.828 146.901 1.00 67.46 191 PRO B CA 1
ATOM 4464 C C . PRO B 1 192 ? 44.588 11.381 146.557 1.00 66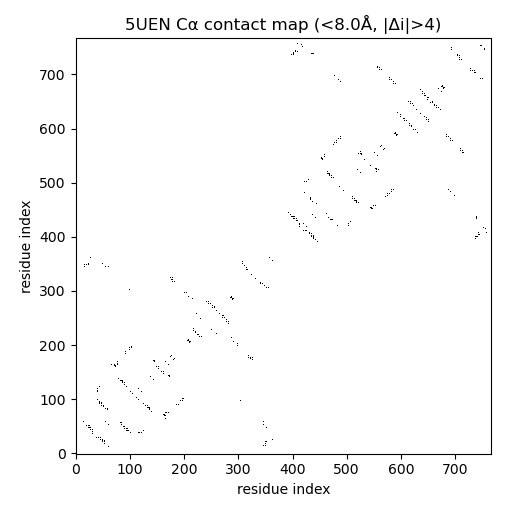.50 191 PRO B C 1
ATOM 4465 O O . PRO B 1 192 ? 43.607 10.649 146.729 1.00 66.94 191 PRO B O 1
ATOM 4469 N N . PRO B 1 193 ? 44.495 12.639 146.058 1.00 65.45 192 PRO B N 1
ATOM 4470 C CA . PRO B 1 193 ? 43.203 13.070 145.520 1.00 64.43 192 PRO B CA 1
ATOM 4471 C C . PRO B 1 193 ? 42.629 12.130 144.462 1.00 63.46 192 PRO B C 1
ATOM 4472 O O . PRO B 1 193 ? 41.455 11.780 144.548 1.00 62.82 192 PRO B O 1
ATOM 4476 N N . LEU B 1 194 ? 43.457 11.714 143.501 1.00 62.99 193 LEU B N 1
ATOM 4477 C CA . LEU B 1 194 ? 43.013 10.809 142.427 1.00 62.79 193 LEU B CA 1
ATOM 4478 C C . LEU B 1 194 ? 42.491 9.493 142.980 1.00 62.49 193 LEU B C 1
ATOM 4479 O O . LEU B 1 194 ? 41.368 9.081 142.648 1.00 62.36 193 LEU B O 1
ATOM 4484 N N . LEU B 1 195 ? 43.290 8.853 143.835 1.00 62.20 194 LEU B N 1
ATOM 4485 C CA . LEU B 1 195 ? 42.881 7.579 144.438 1.00 62.25 194 LEU B CA 1
ATOM 4486 C C . LEU B 1 195 ? 41.628 7.736 145.312 1.00 61.69 194 LEU B C 1
ATOM 4487 O O . LEU B 1 195 ? 40.687 6.927 145.223 1.00 61.42 194 LEU B O 1
ATOM 4492 N N . LEU B 1 196 ? 41.600 8.795 146.117 1.00 61.50 195 LEU B N 1
ATOM 4493 C CA . LEU B 1 196 ? 40.431 9.117 146.951 1.00 61.79 195 LEU B CA 1
ATOM 4494 C C . LEU B 1 196 ? 39.167 9.319 146.112 1.00 60.67 195 LEU B C 1
ATOM 4495 O O . LEU B 1 196 ? 38.113 8.780 146.442 1.00 60.49 195 LEU B O 1
ATOM 4500 N N . MET B 1 197 ? 39.284 10.082 145.027 1.00 59.91 196 MET B N 1
ATOM 4501 C CA . MET B 1 197 ? 38.183 10.286 144.070 1.00 59.42 196 MET B CA 1
ATOM 4502 C C . MET B 1 197 ? 37.745 8.984 143.414 1.00 59.30 196 MET B C 1
ATOM 4503 O O . MET B 1 197 ? 36.543 8.700 143.338 1.00 59.08 196 MET B O 1
ATOM 4508 N N . VAL B 1 198 ? 38.722 8.206 142.934 1.00 59.28 197 VAL B N 1
ATOM 4509 C CA . VAL B 1 198 ? 38.462 6.866 142.377 1.00 59.13 197 VAL B CA 1
ATOM 4510 C C . VAL B 1 198 ? 37.707 5.992 143.381 1.00 59.57 197 VAL B C 1
ATOM 4511 O O . VAL B 1 198 ? 36.786 5.278 142.998 1.00 59.32 197 VAL B O 1
ATOM 4515 N N . LEU B 1 199 ? 38.083 6.059 144.657 1.00 60.30 198 LEU B N 1
ATOM 4516 C CA . LEU B 1 199 ? 37.353 5.324 145.699 1.00 61.26 198 LEU B CA 1
ATOM 4517 C C . LEU B 1 199 ? 35.938 5.877 145.925 1.00 60.99 198 LEU B C 1
ATOM 4518 O O . LEU B 1 199 ? 34.956 5.118 145.952 1.00 61.35 198 LEU B O 1
ATOM 4523 N N . ILE B 1 200 ? 35.837 7.195 146.074 1.00 60.81 199 ILE B N 1
ATOM 4524 C CA . ILE B 1 200 ? 34.551 7.884 146.282 1.00 61.17 199 ILE B CA 1
ATOM 4525 C C . ILE B 1 200 ? 33.525 7.502 145.222 1.00 60.85 199 ILE B C 1
ATOM 4526 O O . ILE B 1 200 ? 32.381 7.216 145.564 1.00 61.39 199 ILE B O 1
ATOM 4531 N N . TYR B 1 201 ? 33.923 7.484 143.954 1.00 60.50 200 TYR B N 1
ATOM 4532 C CA . TYR B 1 201 ? 32.989 7.125 142.870 1.00 60.22 200 TYR B CA 1
ATOM 4533 C C . TYR B 1 201 ? 32.529 5.672 142.971 1.00 60.61 200 TYR B C 1
ATOM 4534 O O . TYR B 1 201 ? 31.323 5.418 142.966 1.00 60.97 200 TYR B O 1
ATOM 4543 N N . LEU B 1 202 ? 33.463 4.737 143.128 1.00 61.01 201 LEU B N 1
ATOM 4544 C CA . LEU B 1 202 ? 33.110 3.326 143.395 1.00 62.23 201 LEU B CA 1
ATOM 4545 C C . LEU B 1 202 ? 32.061 3.225 144.506 1.00 62.84 201 LEU B C 1
ATOM 4546 O O . LEU B 1 202 ? 31.029 2.551 144.346 1.00 62.69 201 LEU B O 1
ATOM 4551 N N . GLU B 1 203 ? 32.307 3.935 145.608 1.00 63.71 202 GLU B N 1
ATOM 4552 C CA . GLU B 1 203 ? 31.315 4.030 146.696 1.00 65.32 202 GLU B CA 1
ATOM 4553 C C . GLU B 1 203 ? 29.978 4.633 146.228 1.00 65.73 202 GLU B C 1
ATOM 4554 O O . GLU B 1 203 ? 28.909 4.108 146.561 1.00 66.57 202 GLU B O 1
ATOM 4560 N N . VAL B 1 204 ? 30.037 5.711 145.444 1.00 65.88 203 VAL B N 1
ATOM 4561 C CA . VAL B 1 204 ? 28.820 6.370 144.924 1.00 66.64 203 VAL B CA 1
ATOM 4562 C C . VAL B 1 204 ? 27.992 5.395 144.087 1.00 67.27 203 VAL B C 1
ATOM 4563 O O . VAL B 1 204 ? 26.785 5.339 144.241 1.00 68.09 203 VAL B O 1
ATOM 4567 N N . PHE B 1 205 ? 28.648 4.633 143.217 1.00 67.65 204 PHE B N 1
ATOM 4568 C CA . PHE B 1 205 ? 27.979 3.599 142.422 1.00 68.73 204 PHE B CA 1
ATOM 4569 C C . PHE B 1 205 ? 27.421 2.504 143.342 1.00 70.27 204 PHE B C 1
ATOM 4570 O O . PHE B 1 205 ? 26.219 2.151 143.259 1.00 70.64 204 PHE B O 1
ATOM 4578 N N . TYR B 1 206 ? 28.284 1.993 144.228 1.00 75.06 205 TYR B N 1
ATOM 4579 C CA . TYR B 1 206 ? 27.873 0.969 145.204 1.00 76.94 205 TYR B CA 1
ATOM 4580 C C . TYR B 1 206 ? 26.600 1.359 145.959 1.00 75.80 205 TYR B C 1
ATOM 4581 O O . TYR B 1 206 ? 25.664 0.567 146.046 1.00 75.94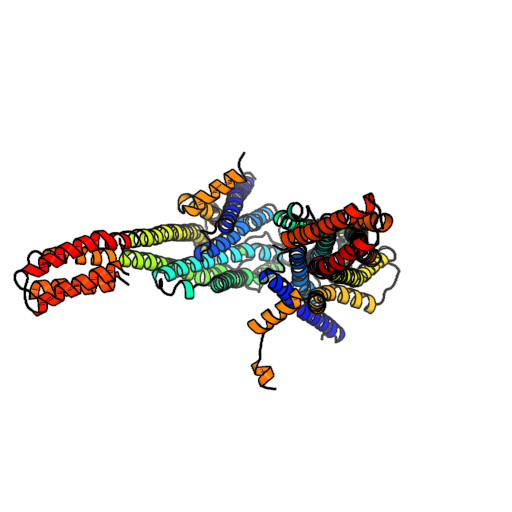 205 TYR B O 1
ATOM 4590 N N . LEU B 1 207 ? 26.566 2.575 146.493 1.00 74.80 206 LEU B N 1
ATOM 4591 C CA . LEU B 1 207 ? 25.3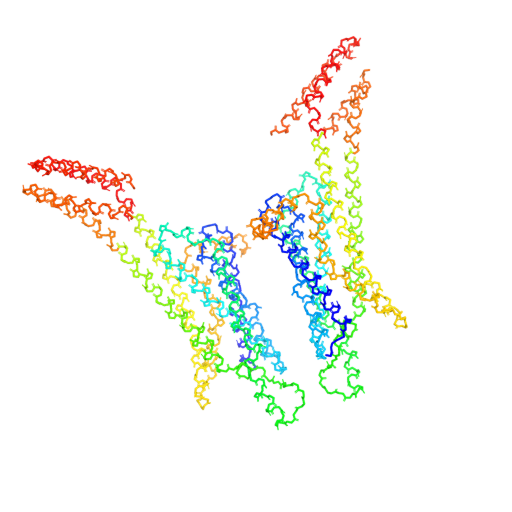71 3.077 147.208 1.00 74.08 206 LEU B CA 1
ATOM 4592 C C . LEU B 1 207 ? 24.120 3.079 146.338 1.00 73.78 206 LEU B C 1
ATOM 4593 O O . LEU B 1 207 ? 23.075 2.569 146.753 1.00 73.63 206 LEU B O 1
ATOM 4598 N N . ILE B 1 208 ? 24.231 3.628 145.128 1.00 74.21 207 ILE B N 1
ATOM 4599 C CA . ILE B 1 208 ? 23.088 3.761 144.210 1.00 74.45 207 ILE B CA 1
ATOM 4600 C C . ILE B 1 208 ? 22.582 2.383 143.790 1.00 76.18 207 ILE B C 1
ATOM 4601 O O . ILE B 1 208 ? 21.368 2.144 143.818 1.00 75.75 207 ILE B O 1
ATOM 4606 N N . ARG B 1 209 ? 23.499 1.480 143.419 1.00 78.48 208 ARG B N 1
ATOM 4607 C CA . ARG B 1 209 ? 23.085 0.122 143.031 1.00 80.67 208 ARG B CA 1
ATOM 4608 C C . ARG B 1 209 ? 22.386 -0.626 144.188 1.00 80.89 208 ARG B C 1
ATOM 4609 O O . ARG B 1 209 ? 21.368 -1.305 143.978 1.00 80.86 208 ARG B O 1
ATOM 4617 N N . LYS B 1 210 ? 22.907 -0.458 145.403 1.00 81.50 209 LYS B N 1
ATOM 4618 C CA . LYS B 1 210 ? 22.279 -1.033 146.605 1.00 82.23 209 LYS B CA 1
ATOM 4619 C C . LYS B 1 210 ? 20.911 -0.409 146.891 1.00 81.74 209 LYS B C 1
ATOM 4620 O O . LYS B 1 210 ? 19.951 -1.131 147.170 1.00 82.16 209 LYS B O 1
ATOM 4626 N N . GLN B 1 211 ? 20.814 0.918 146.815 1.00 81.73 210 GLN B N 1
ATOM 4627 C CA . GLN B 1 211 ? 19.523 1.607 147.003 1.00 81.50 210 GLN B CA 1
ATOM 4628 C C . GLN B 1 211 ? 18.488 1.219 145.942 1.00 81.80 210 GLN B C 1
ATOM 4629 O O . GLN B 1 211 ? 17.316 1.036 146.266 1.00 81.23 210 GLN B O 1
ATOM 4635 N N . LEU B 1 212 ? 18.925 1.087 144.689 1.00 83.04 211 LEU B N 1
ATOM 4636 C CA . LEU B 1 212 ? 18.069 0.532 143.625 1.00 84.15 211 LEU B CA 1
ATOM 4637 C C . LEU B 1 212 ? 17.655 -0.905 143.957 1.00 85.80 211 LEU B C 1
ATOM 4638 O O . LEU B 1 212 ? 16.472 -1.252 143.845 1.00 85.94 211 LEU B O 1
ATOM 4643 N N . ALA B 1 213 ? 18.624 -1.725 144.375 1.00 87.58 1001 ALA B N 1
ATOM 4644 C CA . ALA B 1 213 ? 18.344 -3.109 144.783 1.00 89.73 1001 ALA B CA 1
ATOM 4645 C C . ALA B 1 213 ? 17.314 -3.208 145.922 1.00 90.71 1001 ALA B C 1
ATOM 4646 O O . ALA B 1 213 ? 16.422 -4.063 145.888 1.00 91.53 1001 ALA B O 1
ATOM 4648 N N . ASP B 1 214 ? 17.432 -2.327 146.916 1.00 91.80 1002 ASP B N 1
ATOM 4649 C CA . ASP B 1 214 ? 16.502 -2.302 148.065 1.00 92.90 1002 ASP B CA 1
ATOM 4650 C C . ASP B 1 214 ? 15.052 -1.994 147.678 1.00 93.28 1002 ASP B C 1
ATOM 4651 O O . ASP B 1 214 ? 14.123 -2.622 148.206 1.00 93.61 1002 ASP B O 1
ATOM 4656 N N . LEU B 1 215 ? 14.857 -1.039 146.765 1.00 94.81 1003 LEU B N 1
ATOM 4657 C CA . LEU B 1 215 ? 13.511 -0.721 146.261 1.00 96.60 1003 LEU B CA 1
ATOM 4658 C C . LEU B 1 215 ? 12.869 -1.901 145.528 1.00 98.92 1003 LEU B C 1
ATOM 4659 O O . LEU B 1 215 ? 11.692 -2.192 145.750 1.00 98.39 1003 LEU B O 1
ATOM 4664 N N . GLU B 1 216 ? 13.642 -2.574 144.672 1.00 102.66 1004 GLU B N 1
ATOM 4665 C CA . GLU B 1 216 ? 13.163 -3.787 143.988 1.00 105.63 1004 GLU B CA 1
ATOM 4666 C C . GLU B 1 216 ? 12.942 -4.942 144.979 1.00 106.58 1004 GLU B C 1
ATOM 4667 O O . GLU B 1 216 ? 12.013 -5.744 144.804 1.00 107.11 1004 GLU B O 1
ATOM 4673 N N . ASP B 1 217 ? 13.792 -5.019 146.009 1.00 107.18 1005 ASP B N 1
ATOM 4674 C CA . ASP B 1 217 ? 13.606 -5.980 147.105 1.00 108.45 1005 ASP B CA 1
ATOM 4675 C C . ASP B 1 217 ? 12.274 -5.736 147.831 1.00 107.88 1005 ASP B C 1
ATOM 4676 O O . ASP B 1 217 ? 11.477 -6.665 147.998 1.00 108.54 1005 ASP B O 1
ATOM 4681 N N . ASN B 1 218 ? 12.031 -4.487 148.234 1.00 107.85 1006 ASN B N 1
ATOM 4682 C CA . ASN B 1 218 ? 10.750 -4.112 148.870 1.00 107.63 1006 ASN B CA 1
ATOM 4683 C C . ASN B 1 218 ? 9.545 -4.304 147.946 1.00 108.12 1006 ASN B C 1
ATOM 4684 O O . ASN B 1 218 ? 8.494 -4.776 148.386 1.00 108.02 1006 ASN B O 1
ATOM 4689 N N . TRP B 1 219 ? 9.704 -3.933 146.675 1.00 109.36 1007 TRP B N 1
ATOM 4690 C CA . TRP B 1 219 ? 8.652 -4.104 145.656 1.00 110.38 1007 TRP B CA 1
ATOM 4691 C C . TRP B 1 219 ? 8.315 -5.574 145.427 1.00 112.93 1007 TRP B C 1
ATOM 4692 O O . TRP B 1 219 ? 7.135 -5.927 145.346 1.00 113.47 1007 TRP B O 1
ATOM 4703 N N . GLU B 1 220 ? 9.345 -6.420 145.328 1.00 115.68 1008 GLU B N 1
ATOM 4704 C CA . GLU B 1 220 ? 9.140 -7.864 145.166 1.00 118.08 1008 GLU B CA 1
ATOM 4705 C C . GLU B 1 220 ? 8.608 -8.517 146.448 1.00 117.39 1008 GLU B C 1
ATOM 4706 O O . GLU B 1 220 ? 7.782 -9.429 146.370 1.00 118.36 1008 GLU B O 1
ATOM 4712 N N . THR B 1 221 ? 9.076 -8.058 147.613 1.00 116.11 1009 THR B N 1
ATOM 4713 C CA . THR B 1 221 ? 8.542 -8.520 148.907 1.00 116.17 1009 THR B CA 1
ATOM 4714 C C . THR B 1 221 ? 7.032 -8.276 149.021 1.00 116.07 1009 THR B C 1
ATOM 4715 O O . THR B 1 221 ? 6.278 -9.175 149.422 1.00 117.14 1009 THR B O 1
ATOM 4719 N N . LEU B 1 222 ? 6.606 -7.069 148.651 1.00 115.74 1010 LEU B N 1
ATOM 4720 C CA . LEU B 1 222 ? 5.194 -6.681 148.722 1.00 115.81 1010 LEU B CA 1
ATOM 4721 C C . LEU B 1 222 ? 4.294 -7.499 147.787 1.00 117.63 1010 LEU B C 1
ATOM 4722 O O . LEU B 1 222 ? 3.168 -7.843 148.162 1.00 117.33 1010 LEU B O 1
ATOM 4727 N N . ASN B 1 223 ? 4.783 -7.820 146.588 1.00 120.15 1011 ASN B N 1
ATOM 4728 C CA . ASN B 1 223 ? 4.046 -8.700 145.665 1.00 122.78 1011 ASN B CA 1
ATOM 4729 C C . ASN B 1 223 ? 4.092 -10.177 146.092 1.00 124.72 1011 ASN B C 1
ATOM 4730 O O . ASN B 1 223 ? 3.066 -10.863 146.046 1.00 125.28 1011 ASN B O 1
ATOM 4735 N N . ASP B 1 224 ? 5.269 -10.656 146.502 1.00 126.00 1012 ASP B N 1
ATOM 4736 C CA . ASP B 1 224 ? 5.445 -12.059 146.926 1.00 127.92 1012 ASP B CA 1
ATOM 4737 C C . ASP B 1 224 ? 4.533 -12.469 148.091 1.00 128.23 1012 ASP B C 1
ATOM 4738 O O . ASP B 1 224 ? 3.966 -13.564 148.073 1.00 130.13 1012 ASP B O 1
ATOM 4743 N N . ASN B 1 225 ? 4.384 -11.595 149.085 1.00 127.19 1013 ASN B N 1
ATOM 4744 C CA . ASN B 1 225 ? 3.532 -11.891 150.248 1.00 127.40 1013 ASN B CA 1
ATOM 4745 C C . ASN B 1 225 ? 2.021 -11.812 149.969 1.00 127.38 1013 ASN B C 1
ATOM 4746 O O . ASN B 1 225 ? 1.227 -12.435 150.692 1.00 127.49 1013 ASN B O 1
ATOM 4751 N N . LEU B 1 226 ? 1.620 -11.088 148.919 1.00 127.88 1014 LEU B N 1
ATOM 4752 C CA . LEU B 1 226 ? 0.221 -11.125 148.447 1.00 128.99 1014 LEU B CA 1
ATOM 4753 C C . LEU B 1 226 ? -0.180 -12.505 147.904 1.00 131.42 1014 LEU B C 1
ATOM 4754 O O . LEU B 1 226 ? -1.351 -12.882 147.989 1.00 132.21 1014 LEU B O 1
ATOM 4759 N N . LYS B 1 227 ? 0.784 -13.244 147.350 1.00 133.54 1015 LYS B N 1
ATOM 4760 C CA . LYS B 1 227 ? 0.560 -14.635 146.930 1.00 135.53 1015 LYS B CA 1
ATOM 4761 C C . LYS B 1 227 ? 0.431 -15.556 148.148 1.00 136.73 1015 LYS B C 1
ATOM 4762 O O . LYS B 1 227 ? -0.366 -16.496 148.137 1.00 136.46 1015 LYS B O 1
ATOM 4768 N N . VAL B 1 228 ? 1.222 -15.277 149.187 1.00 138.56 1016 VAL B N 1
ATOM 4769 C CA . VAL B 1 228 ? 1.161 -16.010 150.459 1.00 141.43 1016 VAL B CA 1
ATOM 4770 C C . VAL B 1 228 ? -0.171 -15.755 151.172 1.00 143.34 1016 VAL B C 1
ATOM 4771 O O . VAL B 1 228 ? -0.797 -16.702 151.653 1.00 145.42 1016 VAL B O 1
ATOM 4775 N N . ILE B 1 229 ? -0.599 -14.490 151.238 1.00 144.71 1017 ILE B N 1
ATOM 4776 C CA . ILE B 1 229 ? -1.895 -14.150 151.864 1.00 145.97 1017 ILE B CA 1
ATOM 4777 C C . ILE B 1 229 ? -3.087 -14.752 151.100 1.00 147.81 1017 ILE B C 1
ATOM 4778 O O . ILE B 1 229 ? -4.003 -15.299 151.722 1.00 149.92 1017 ILE B O 1
ATOM 4783 N N . GLU B 1 230 ? -3.071 -14.650 149.769 1.00 148.42 1018 GLU B N 1
ATOM 4784 C CA . GLU B 1 230 ? -4.168 -15.171 148.929 1.00 148.56 1018 GLU B CA 1
ATOM 4785 C C . GLU B 1 230 ? -4.318 -16.701 148.954 1.00 149.39 1018 GLU B C 1
ATOM 4786 O O . GLU B 1 230 ? -5.423 -17.209 148.753 1.00 149.76 1018 GLU B O 1
ATOM 4792 N N . LYS B 1 231 ? -3.218 -17.419 149.192 1.00 149.47 1019 LYS B N 1
ATOM 4793 C CA . LYS B 1 231 ? -3.229 -18.883 149.279 1.00 150.53 1019 LYS B CA 1
ATOM 4794 C C . LYS B 1 231 ? -2.584 -19.351 150.591 1.00 151.98 1019 LYS B C 1
ATOM 4795 O O . LYS B 1 231 ? -1.558 -20.038 150.587 1.00 153.12 1019 LYS B O 1
ATOM 4801 N N . ALA B 1 232 ? -3.204 -18.964 151.707 1.00 152.48 1020 ALA B N 1
ATOM 4802 C CA . ALA B 1 232 ? -2.766 -19.352 153.057 1.00 154.19 1020 ALA B CA 1
ATOM 4803 C C . ALA B 1 232 ? -3.839 -20.196 153.748 1.00 154.93 1020 ALA B C 1
ATOM 4804 O O . ALA B 1 232 ? -5.033 -19.905 153.632 1.00 154.87 1020 ALA B O 1
ATOM 4806 N N . ASP B 1 233 ? -3.407 -21.225 154.478 1.00 155.90 1021 ASP B N 1
ATOM 4807 C CA . ASP B 1 233 ? -4.326 -22.115 155.200 1.00 156.19 1021 ASP B CA 1
ATOM 4808 C C . ASP B 1 233 ? -4.666 -21.529 156.564 1.00 156.34 1021 ASP B C 1
ATOM 4809 O O . ASP B 1 233 ? -5.838 -21.333 156.890 1.00 155.92 1021 ASP B O 1
ATOM 4814 N N . ASN B 1 234 ? -3.627 -21.257 157.363 1.00 157.84 1022 ASN B N 1
ATOM 4815 C CA . ASN B 1 234 ? -3.779 -20.791 158.753 1.00 158.22 1022 ASN B CA 1
ATOM 4816 C C . ASN B 1 234 ? -3.442 -19.294 158.892 1.00 157.21 1022 ASN B C 1
ATOM 4817 O O . ASN B 1 234 ? -2.521 -18.773 158.235 1.00 155.85 1022 ASN B O 1
ATOM 4822 N N . ALA B 1 235 ? -4.175 -18.622 159.784 1.00 157.82 1023 ALA B N 1
ATOM 4823 C CA . ALA B 1 235 ? -3.979 -17.192 160.079 1.00 157.81 1023 ALA B CA 1
ATOM 4824 C C . ALA B 1 235 ? -2.527 -16.820 160.422 1.00 159.57 1023 ALA B C 1
ATOM 4825 O O . ALA B 1 235 ? -2.082 -15.708 160.114 1.00 159.64 1023 ALA B O 1
ATOM 4827 N N . ALA B 1 236 ? -1.802 -17.750 161.050 1.00 161.58 1024 ALA B N 1
ATOM 4828 C CA . ALA B 1 236 ? -0.363 -17.600 161.312 1.00 162.21 1024 ALA B CA 1
ATOM 4829 C C . ALA B 1 236 ? 0.476 -17.380 160.045 1.00 161.35 1024 ALA B C 1
ATOM 4830 O O . ALA B 1 236 ? 1.469 -16.651 160.089 1.00 160.02 1024 ALA B O 1
ATOM 4832 N N . GLN B 1 237 ? 0.083 -18.004 158.930 1.00 161.38 1025 GLN B N 1
ATOM 4833 C CA . GLN B 1 237 ? 0.751 -17.771 157.636 1.00 160.77 1025 GLN B CA 1
ATOM 4834 C C . GLN B 1 237 ? 0.463 -16.359 157.104 1.00 159.94 1025 GLN B C 1
ATOM 4835 O O . GLN B 1 237 ? 1.356 -15.689 156.565 1.00 160.12 1025 GLN B O 1
ATOM 4841 N N . VAL B 1 238 ? -0.783 -15.917 157.282 1.00 159.30 1026 VAL B N 1
ATOM 4842 C CA . VAL B 1 238 ? -1.229 -14.589 156.855 1.00 156.90 1026 VAL B CA 1
ATOM 4843 C C . VAL B 1 238 ? -0.558 -13.489 157.691 1.00 156.02 1026 VAL B C 1
ATOM 4844 O O . VAL B 1 238 ? -0.105 -12.487 157.138 1.00 154.67 1026 VAL B O 1
ATOM 4848 N N . LYS B 1 239 ? -0.487 -13.689 159.009 1.00 156.88 1027 LYS B N 1
ATOM 4849 C CA . LYS B 1 239 ? 0.151 -12.729 159.930 1.00 157.37 1027 LYS B CA 1
ATOM 4850 C C . LYS B 1 239 ? 1.644 -12.529 159.631 1.00 157.98 1027 LYS B C 1
ATOM 4851 O O . LYS B 1 239 ? 2.133 -11.386 159.577 1.00 157.74 1027 LYS B O 1
ATOM 4857 N N . ASP B 1 240 ? 2.346 -13.649 159.438 1.00 158.61 1028 ASP B N 1
ATOM 4858 C CA . ASP B 1 240 ? 3.765 -13.654 159.047 1.00 157.87 1028 ASP B CA 1
ATOM 4859 C C . ASP B 1 240 ? 4.024 -12.942 157.713 1.00 155.80 1028 ASP B C 1
ATOM 4860 O O . ASP B 1 240 ? 5.085 -12.342 157.531 1.00 156.84 1028 ASP B O 1
ATOM 4865 N N . ALA B 1 241 ? 3.066 -13.021 156.786 1.00 153.36 1029 ALA B N 1
ATOM 4866 C CA . ALA B 1 241 ? 3.126 -12.253 155.535 1.00 150.12 1029 ALA B CA 1
ATOM 4867 C C . ALA B 1 241 ? 2.844 -10.765 155.782 1.00 147.46 1029 ALA B C 1
ATOM 4868 O O . ALA B 1 241 ? 3.626 -9.900 155.365 1.00 147.29 1029 ALA B O 1
ATOM 4870 N N . LEU B 1 242 ? 1.734 -10.485 156.468 1.00 145.38 1030 LEU B N 1
ATOM 4871 C CA . LEU B 1 242 ? 1.298 -9.108 156.760 1.00 143.18 1030 LEU B CA 1
ATOM 4872 C C . LEU B 1 242 ? 2.323 -8.288 157.546 1.00 141.99 1030 LEU B C 1
ATOM 4873 O O . LEU B 1 242 ? 2.554 -7.118 157.220 1.00 142.10 1030 LEU B O 1
ATOM 4878 N N . THR B 1 243 ? 2.927 -8.893 158.572 1.00 141.28 1031 THR B N 1
ATOM 4879 C CA . THR B 1 243 ? 3.960 -8.207 159.373 1.00 140.58 1031 THR B CA 1
ATOM 4880 C C . THR B 1 243 ? 5.207 -7.846 158.542 1.00 138.30 1031 THR B C 1
ATOM 4881 O O . THR B 1 243 ? 5.754 -6.738 158.674 1.00 138.70 1031 THR B O 1
ATOM 4885 N N . LYS B 1 244 ? 5.633 -8.774 157.683 1.00 136.13 1032 LYS B N 1
ATOM 4886 C CA . LYS B 1 244 ? 6.744 -8.536 156.748 1.00 134.93 1032 LYS B CA 1
ATOM 4887 C C . LYS B 1 244 ? 6.388 -7.502 155.670 1.00 133.04 1032 LYS B C 1
ATOM 4888 O O . LYS B 1 244 ? 7.230 -6.671 155.308 1.00 132.46 1032 LYS B O 1
ATOM 4894 N N . MET B 1 245 ? 5.154 -7.561 155.161 1.00 131.28 1033 MET B N 1
ATOM 4895 C CA . MET B 1 245 ? 4.628 -6.515 154.261 1.00 128.58 1033 MET B CA 1
ATOM 4896 C C . MET B 1 245 ? 4.624 -5.138 154.929 1.00 126.23 1033 MET B C 1
ATOM 4897 O O . MET B 1 245 ? 5.001 -4.140 154.304 1.00 125.81 1033 MET B O 1
ATOM 4902 N N . ARG B 1 246 ? 4.201 -5.099 156.193 1.00 124.55 1034 ARG B N 1
ATOM 4903 C CA . ARG B 1 246 ? 4.208 -3.866 156.985 1.00 123.30 1034 ARG B CA 1
ATOM 4904 C C . ARG B 1 246 ? 5.637 -3.356 157.169 1.00 122.44 1034 ARG B C 1
ATOM 4905 O O . ARG B 1 246 ? 5.944 -2.212 156.801 1.00 121.97 1034 ARG B O 1
ATOM 4913 N N . ALA B 1 247 ? 6.510 -4.225 157.689 1.00 122.08 1035 ALA B N 1
ATOM 4914 C CA . ALA B 1 247 ? 7.940 -3.906 157.851 1.00 121.43 1035 ALA B CA 1
ATOM 4915 C C . ALA B 1 247 ? 8.584 -3.411 156.546 1.00 119.04 1035 ALA B C 1
ATOM 4916 O O . ALA B 1 247 ? 9.380 -2.462 156.557 1.00 117.70 1035 ALA B O 1
ATOM 4918 N N . ALA B 1 248 ? 8.228 -4.056 155.434 1.00 118.07 1036 ALA B N 1
ATOM 4919 C CA . ALA B 1 248 ? 8.641 -3.608 154.100 1.00 116.67 1036 ALA B CA 1
ATOM 4920 C C . ALA B 1 248 ? 8.050 -2.241 153.734 1.00 115.24 1036 ALA B C 1
ATOM 4921 O O . ALA B 1 248 ? 8.727 -1.430 153.099 1.00 115.24 1036 ALA B O 1
ATOM 4923 N N . ALA B 1 249 ? 6.796 -1.995 154.125 1.00 114.61 1037 ALA B N 1
ATOM 4924 C CA . ALA B 1 249 ? 6.152 -0.690 153.890 1.00 114.10 1037 ALA B CA 1
ATOM 4925 C C . ALA B 1 249 ? 6.810 0.445 154.684 1.00 115.12 1037 ALA B C 1
ATOM 4926 O O . ALA B 1 249 ? 7.013 1.546 154.150 1.00 115.04 1037 ALA B O 1
ATOM 4928 N N . LEU B 1 250 ? 7.141 0.171 155.948 1.00 116.62 1038 LEU B N 1
ATOM 4929 C CA . LEU B 1 250 ? 7.857 1.135 156.799 1.00 116.96 1038 LEU B CA 1
ATOM 4930 C C . LEU B 1 250 ? 9.273 1.427 156.291 1.00 116.14 1038 LEU B C 1
ATOM 4931 O O . LEU B 1 250 ? 9.743 2.562 156.399 1.00 116.37 1038 LEU B O 1
ATOM 4936 N N . ASP B 1 251 ? 9.947 0.404 155.756 1.00 114.79 1039 ASP B N 1
ATOM 4937 C CA . ASP B 1 251 ? 11.244 0.584 155.082 1.00 112.83 1039 ASP B CA 1
ATOM 4938 C C . ASP B 1 251 ? 11.083 1.384 153.786 1.00 110.72 1039 ASP B C 1
ATOM 4939 O O . ASP B 1 251 ? 11.863 2.303 153.511 1.00 110.21 1039 ASP B O 1
ATOM 4944 N N . ALA B 1 252 ? 10.065 1.029 152.999 1.00 109.40 1040 ALA B N 1
ATOM 4945 C CA . ALA B 1 252 ? 9.787 1.699 151.727 1.00 108.37 1040 ALA B CA 1
ATOM 4946 C C . ALA B 1 252 ? 9.391 3.159 151.910 1.00 107.58 1040 ALA B C 1
ATOM 4947 O O . ALA B 1 252 ? 9.723 3.983 151.070 1.00 105.87 1040 ALA B O 1
ATOM 4949 N N . GLN B 1 253 ? 8.699 3.472 153.009 1.00 108.49 1041 GLN B N 1
ATOM 4950 C CA . GLN B 1 253 ? 8.337 4.860 153.317 1.00 108.78 1041 GLN B CA 1
ATOM 4951 C C . GLN B 1 253 ? 9.550 5.774 153.557 1.00 109.34 1041 GLN B C 1
ATOM 4952 O O . GLN B 1 253 ? 9.489 6.962 153.228 1.00 110.01 1041 GLN B O 1
ATOM 4958 N N . LYS B 1 254 ? 10.631 5.225 154.119 1.00 110.13 1042 LYS B N 1
ATOM 4959 C CA . LYS B 1 254 ? 11.844 6.012 154.405 1.00 110.73 1042 LYS B CA 1
ATOM 4960 C C . LYS B 1 254 ? 12.588 6.450 153.135 1.00 108.66 1042 LYS B C 1
ATOM 4961 O O . LYS B 1 254 ? 12.712 5.710 152.150 1.00 107.07 1042 LYS B O 1
ATOM 4967 N N . ARG B 1 274 ? 3.873 9.156 151.195 1.00 126.55 1062 ARG B N 1
ATOM 4968 C CA . ARG B 1 274 ? 3.578 9.145 152.625 1.00 127.76 1062 ARG B CA 1
ATOM 4969 C C . ARG B 1 274 ? 2.154 8.655 152.880 1.00 126.35 1062 ARG B C 1
ATOM 4970 O O . ARG B 1 274 ? 1.938 7.726 153.665 1.00 127.22 1062 ARG B O 1
ATOM 4978 N N . HIS B 1 275 ? 1.190 9.276 152.199 1.00 123.57 1063 HIS B N 1
ATOM 4979 C CA . HIS B 1 275 ? -0.222 8.966 152.409 1.00 121.26 1063 HIS B CA 1
ATOM 4980 C C . HIS B 1 275 ? -0.691 7.684 151.707 1.00 118.64 1063 HIS B C 1
ATOM 4981 O O . HIS B 1 275 ? -1.613 7.012 152.188 1.00 120.87 1063 HIS B O 1
ATOM 4988 N N . GLY B 1 276 ? -0.071 7.344 150.579 1.00 115.01 1064 GLY B N 1
ATOM 4989 C CA . GLY B 1 276 ? -0.253 6.019 149.976 1.00 112.56 1064 GLY B CA 1
ATOM 4990 C C . GLY B 1 276 ? 0.206 4.931 150.943 1.00 110.27 1064 GLY B C 1
ATOM 4991 O O . GLY B 1 276 ? -0.472 3.918 151.116 1.00 109.60 1064 GLY B O 1
ATOM 4992 N N . PHE B 1 277 ? 1.349 5.161 151.583 1.00 108.53 1065 PHE B N 1
ATOM 4993 C CA . PHE B 1 277 ? 1.856 4.291 152.653 1.00 106.14 1065 PHE B CA 1
ATOM 4994 C C . PHE B 1 277 ? 0.977 4.310 153.912 1.00 105.71 1065 PHE B C 1
ATOM 4995 O O . PHE B 1 277 ? 0.839 3.276 154.571 1.00 106.22 1065 PHE B O 1
ATOM 5003 N N . ASP B 1 278 ? 0.390 5.466 154.253 1.00 104.36 1066 ASP B N 1
ATOM 5004 C CA . ASP B 1 278 ? -0.633 5.535 155.319 1.00 103.81 1066 ASP B CA 1
ATOM 5005 C C . ASP B 1 278 ? -1.826 4.632 154.973 1.00 103.94 1066 ASP B C 1
ATOM 5006 O O . ASP B 1 278 ? -2.209 3.762 155.766 1.00 103.52 1066 ASP B O 1
ATOM 5011 N N . ILE B 1 279 ? -2.395 4.845 153.783 1.00 104.82 1067 ILE B N 1
ATOM 5012 C CA . ILE B 1 279 ? -3.543 4.054 153.296 1.00 105.65 1067 ILE B CA 1
ATOM 5013 C C . ILE B 1 279 ? -3.203 2.559 153.212 1.00 106.19 1067 ILE B C 1
ATOM 5014 O O . ILE B 1 279 ? -4.031 1.718 153.554 1.00 106.47 1067 ILE B O 1
ATOM 5019 N N . LEU B 1 280 ? -1.993 2.236 152.761 1.00 107.90 1068 LEU B N 1
ATOM 5020 C CA . LEU B 1 280 ? -1.534 0.839 152.685 1.00 109.42 1068 LEU B CA 1
ATOM 5021 C C . LEU B 1 280 ? -1.347 0.225 154.078 1.00 110.71 1068 LEU B C 1
ATOM 5022 O O . LEU B 1 280 ? -2.027 -0.746 154.426 1.00 111.47 1068 LEU B O 1
ATOM 5027 N N . VAL B 1 281 ? -0.463 0.816 154.882 1.00 112.12 1069 VAL B N 1
ATOM 5028 C CA . VAL B 1 281 ? -0.167 0.318 156.242 1.00 113.90 1069 VAL B CA 1
ATOM 5029 C C . VAL B 1 281 ? -1.445 0.246 157.102 1.00 115.03 1069 VAL B C 1
ATOM 5030 O O . VAL B 1 281 ? -1.597 -0.680 157.906 1.00 116.82 1069 VAL B O 1
ATOM 5034 N N . GLY B 1 282 ? -2.351 1.212 156.919 1.00 115.56 1070 GLY B N 1
ATOM 5035 C CA . GLY B 1 282 ? -3.688 1.153 157.519 1.00 116.04 1070 GLY B CA 1
ATOM 5036 C C . GLY B 1 282 ? -4.476 -0.096 157.128 1.00 115.60 1070 GLY B C 1
ATOM 5037 O O . GLY B 1 282 ? -5.114 -0.730 157.977 1.00 115.43 1070 GLY B O 1
ATOM 5038 N N . GLN B 1 283 ? -4.427 -0.450 155.843 1.00 115.28 1071 GLN B N 1
ATOM 5039 C CA . GLN B 1 283 ? -5.084 -1.666 155.339 1.00 115.43 1071 GLN B CA 1
ATOM 5040 C C . GLN B 1 283 ? -4.372 -2.949 155.792 1.00 117.27 1071 GLN B C 1
ATOM 5041 O O . GLN B 1 283 ? -5.025 -3.977 156.014 1.00 117.98 1071 GLN B O 1
ATOM 5047 N N . ILE B 1 284 ? -3.045 -2.885 155.920 1.00 118.42 1072 ILE B N 1
ATOM 5048 C CA . ILE B 1 284 ? -2.261 -3.973 156.527 1.00 118.95 1072 ILE B CA 1
ATOM 5049 C C . ILE B 1 284 ? -2.632 -4.153 158.008 1.00 120.65 1072 ILE B C 1
ATOM 5050 O O . ILE B 1 284 ? -2.714 -5.285 158.486 1.00 122.62 1072 ILE B O 1
ATOM 5055 N N . ASP B 1 285 ? -2.855 -3.047 158.721 1.00 121.62 1073 ASP B N 1
ATOM 5056 C CA . ASP B 1 285 ? -3.366 -3.103 160.102 1.00 123.34 1073 ASP B CA 1
ATOM 5057 C C . ASP B 1 285 ? -4.816 -3.626 160.161 1.00 124.25 1073 ASP B C 1
ATOM 5058 O O . ASP B 1 285 ? -5.149 -4.427 161.043 1.00 124.41 1073 ASP B O 1
ATOM 5063 N N . ASP B 1 286 ? -5.662 -3.174 159.231 1.00 124.53 1074 ASP B N 1
ATOM 5064 C CA . ASP B 1 286 ? -7.038 -3.700 159.100 1.00 125.69 1074 ASP B CA 1
ATOM 5065 C C . ASP B 1 286 ? -7.080 -5.194 158.751 1.00 128.28 1074 ASP B C 1
ATOM 5066 O O . ASP B 1 286 ? -8.000 -5.900 159.170 1.00 129.11 1074 ASP B O 1
ATOM 5071 N N . ALA B 1 287 ? -6.103 -5.664 157.974 1.00 130.92 1075 ALA B N 1
ATOM 5072 C CA . ALA B 1 287 ? -5.934 -7.100 157.718 1.00 132.72 1075 ALA B CA 1
ATOM 5073 C C . ALA B 1 287 ? -5.442 -7.812 158.981 1.00 134.22 1075 ALA B C 1
ATOM 5074 O O . ALA B 1 287 ? -6.085 -8.749 159.464 1.00 133.71 1075 ALA B O 1
ATOM 5076 N N . LEU B 1 288 ? -4.319 -7.333 159.521 1.00 136.27 1076 LEU B N 1
ATOM 5077 C CA . LEU B 1 288 ? -3.709 -7.868 160.756 1.00 139.19 1076 LEU B CA 1
ATOM 5078 C C . LEU B 1 288 ? -4.734 -8.025 161.889 1.00 141.40 1076 LEU B C 1
ATOM 5079 O O . LEU B 1 288 ? -4.771 -9.066 162.556 1.00 142.27 1076 LEU B O 1
ATOM 5084 N N . LYS B 1 289 ? -5.575 -7.001 162.064 1.00 142.64 1077 LYS B N 1
ATOM 5085 C CA . LYS B 1 289 ? -6.715 -7.032 163.002 1.00 144.46 1077 LYS B CA 1
ATOM 5086 C C . LYS B 1 289 ? -7.531 -8.336 162.951 1.00 145.79 1077 LYS B C 1
ATOM 5087 O O . LYS B 1 289 ? -8.004 -8.802 163.989 1.00 146.98 1077 LYS B O 1
ATOM 5093 N N . LEU B 1 290 ? -7.691 -8.911 161.755 1.00 146.53 1078 LEU B N 1
ATOM 5094 C CA . LEU B 1 290 ? -8.358 -10.211 161.599 1.00 148.05 1078 LEU B CA 1
ATOM 5095 C C . LEU B 1 290 ? -7.485 -11.361 162.116 1.00 150.79 1078 LEU B C 1
ATOM 5096 O O . LEU B 1 290 ? -7.974 -12.236 162.844 1.00 151.78 1078 LEU B O 1
ATOM 5101 N N . ALA B 1 291 ? -6.198 -11.340 161.753 1.00 152.44 1079 ALA B N 1
ATOM 5102 C CA . ALA B 1 291 ? -5.256 -12.432 162.076 1.00 153.13 1079 ALA B CA 1
ATOM 5103 C C . ALA B 1 291 ? -5.129 -12.752 163.573 1.00 153.76 1079 ALA B C 1
ATOM 5104 O O . ALA B 1 291 ? -4.805 -13.884 163.937 1.00 154.02 1079 ALA B O 1
ATOM 5106 N N . ASN B 1 292 ? -5.371 -11.754 164.425 1.00 153.63 1080 ASN B N 1
ATOM 5107 C CA . ASN B 1 292 ? -5.440 -11.956 165.875 1.00 155.29 1080 ASN B CA 1
ATOM 5108 C C . ASN B 1 292 ? -6.637 -12.824 166.273 1.00 155.97 1080 ASN B C 1
ATOM 5109 O O . ASN B 1 292 ? -6.515 -13.664 167.168 1.00 158.22 1080 ASN B O 1
ATOM 5114 N N . GLU B 1 293 ? -7.780 -12.620 165.613 1.00 154.21 1081 GLU B N 1
ATOM 5115 C CA . GLU B 1 293 ? -8.957 -13.472 165.824 1.00 154.65 1081 GLU B CA 1
ATOM 5116 C C . GLU B 1 293 ? -8.785 -14.831 165.148 1.00 154.76 1081 GLU B C 1
ATOM 5117 O O . GLU B 1 293 ? -9.004 -15.871 165.775 1.00 156.22 1081 GLU B O 1
ATOM 5123 N N . GLY B 1 294 ? -8.401 -14.805 163.872 1.00 153.49 1082 GLY B N 1
ATOM 5124 C CA . GLY B 1 294 ? -8.156 -16.019 163.088 1.00 153.15 1082 GLY B CA 1
ATOM 5125 C C . GLY B 1 294 ? -9.268 -16.282 162.092 1.00 151.97 1082 GLY B C 1
ATOM 5126 O O . GLY B 1 294 ? -10.009 -17.258 162.217 1.00 152.32 1082 GLY B O 1
ATOM 5127 N N . LYS B 1 295 ? -9.376 -15.393 161.106 1.00 150.49 1083 LYS B N 1
ATOM 5128 C CA . LYS B 1 295 ? -10.300 -15.554 159.980 1.00 149.41 1083 LYS B CA 1
ATOM 5129 C C . LYS B 1 295 ? -9.580 -15.207 158.675 1.00 149.37 1083 LYS B C 1
ATOM 5130 O O . LYS B 1 295 ? -9.276 -14.039 158.411 1.00 147.93 1083 LYS B O 1
ATOM 5136 N N . VAL B 1 296 ? -9.318 -16.233 157.862 1.00 150.96 1084 VAL B N 1
ATOM 5137 C CA . VAL B 1 296 ? -8.600 -16.078 156.591 1.00 151.33 1084 VAL B CA 1
ATOM 5138 C C . VAL B 1 296 ? -9.517 -15.474 155.522 1.00 151.24 1084 VAL B C 1
ATOM 5139 O O . VAL B 1 296 ? -9.130 -14.518 154.843 1.00 152.05 1084 VAL B O 1
ATOM 5143 N N . LYS B 1 297 ? -10.730 -16.028 155.398 1.00 151.59 1085 LYS B N 1
ATOM 5144 C CA . LYS B 1 297 ? -11.709 -15.607 154.383 1.00 151.25 1085 LYS B CA 1
ATOM 5145 C C . LYS B 1 297 ? -11.762 -14.093 154.219 1.00 151.62 1085 LYS B C 1
ATOM 5146 O O . LYS B 1 297 ? -11.520 -13.574 153.124 1.00 152.68 1085 LYS B O 1
ATOM 5152 N N . GLU B 1 298 ? -12.037 -13.399 155.322 1.00 152.51 1086 GLU B N 1
ATOM 5153 C CA . GLU B 1 298 ? -12.135 -11.932 155.325 1.00 152.40 1086 GLU B CA 1
ATOM 5154 C C . GLU B 1 298 ? -10.824 -11.251 154.911 1.00 151.80 1086 GLU B C 1
ATOM 5155 O O . GLU B 1 298 ? -10.853 -10.249 154.189 1.00 152.07 1086 GLU B O 1
ATOM 5161 N N . ALA B 1 299 ? -9.686 -11.814 155.328 1.00 151.08 1087 ALA B N 1
ATOM 5162 C CA . ALA B 1 299 ? -8.363 -11.261 154.976 1.00 150.26 1087 ALA B CA 1
ATOM 5163 C C . ALA B 1 299 ? -8.121 -11.149 153.459 1.00 150.29 1087 ALA B C 1
ATOM 5164 O O . ALA B 1 299 ? -7.335 -10.301 153.020 1.00 151.17 1087 ALA B O 1
ATOM 5166 N N . GLN B 1 300 ? -8.796 -11.989 152.669 1.00 151.35 1088 GLN B N 1
ATOM 5167 C CA . GLN B 1 300 ? -8.760 -11.875 151.202 1.00 152.10 1088 GLN B CA 1
ATOM 5168 C C . GLN B 1 300 ? -9.434 -10.590 150.686 1.00 151.75 1088 GLN B C 1
ATOM 5169 O O . GLN B 1 300 ? -9.053 -10.079 149.628 1.00 152.60 1088 GLN B O 1
ATOM 5175 N N . ALA B 1 301 ? -10.422 -10.074 151.425 1.00 151.22 1089 ALA B N 1
ATOM 5176 C CA . ALA B 1 301 ? -11.055 -8.786 151.092 1.00 150.42 1089 ALA B CA 1
ATOM 5177 C C . ALA B 1 301 ? -10.079 -7.611 151.233 1.00 149.61 1089 ALA B C 1
ATOM 5178 O O . ALA B 1 301 ? -10.125 -6.675 150.440 1.00 149.67 1089 ALA B O 1
ATOM 5180 N N . ALA B 1 302 ? -9.210 -7.668 152.244 1.00 148.77 1090 ALA B N 1
ATOM 5181 C CA . ALA B 1 302 ? -8.145 -6.674 152.427 1.00 148.00 1090 ALA B CA 1
ATOM 5182 C C . ALA B 1 302 ? -7.068 -6.785 151.341 1.00 147.76 1090 ALA B C 1
ATOM 5183 O O . ALA B 1 302 ? -6.583 -5.765 150.841 1.00 148.17 1090 ALA B O 1
ATOM 5185 N N . ALA B 1 303 ? -6.704 -8.019 150.984 1.00 147.29 1091 ALA B N 1
ATOM 5186 C CA . ALA B 1 303 ? -5.712 -8.289 149.929 1.00 147.59 1091 ALA B CA 1
ATOM 5187 C C . ALA B 1 303 ? -6.073 -7.655 148.577 1.00 148.34 1091 ALA B C 1
ATOM 5188 O O . ALA B 1 303 ? -5.204 -7.095 147.898 1.00 149.50 1091 ALA B O 1
ATOM 5190 N N . GLU B 1 304 ? -7.348 -7.746 148.198 1.00 149.73 1092 GLU B N 1
ATOM 5191 C CA . GLU B 1 304 ? -7.853 -7.088 146.979 1.00 151.05 1092 GLU B CA 1
ATOM 5192 C C . GLU B 1 304 ? -7.744 -5.560 147.038 1.00 150.08 1092 GLU B C 1
ATOM 5193 O O . GLU B 1 304 ? -7.453 -4.921 146.025 1.00 150.12 1092 GLU B O 1
ATOM 5199 N N . GLN B 1 305 ? -7.987 -4.987 148.217 1.00 149.12 1093 GLN B N 1
ATOM 5200 C CA . GLN B 1 305 ? -7.874 -3.536 148.435 1.00 148.20 1093 GLN B CA 1
ATOM 5201 C C . GLN B 1 305 ? -6.408 -3.077 148.440 1.00 146.01 1093 GLN B C 1
ATOM 5202 O O . GLN B 1 305 ? -6.085 -2.017 147.888 1.00 146.73 1093 GLN B O 1
ATOM 5208 N N . LEU B 1 306 ? -5.534 -3.876 149.059 1.00 142.68 1094 LEU B N 1
ATOM 5209 C CA . LEU B 1 306 ? -4.084 -3.611 149.051 1.00 140.03 1094 LEU B CA 1
ATOM 5210 C C . LEU B 1 306 ? -3.492 -3.549 147.636 1.00 138.82 1094 LEU B C 1
ATOM 5211 O O . LEU B 1 306 ? -2.622 -2.715 147.366 1.00 139.28 1094 LEU B O 1
ATOM 5216 N N . LYS B 1 307 ? -3.962 -4.426 146.747 1.00 137.14 1095 LYS B N 1
ATOM 5217 C CA . LYS B 1 307 ? -3.578 -4.379 145.324 1.00 135.47 1095 LYS B CA 1
ATOM 5218 C C . LYS B 1 307 ? -4.069 -3.103 144.619 1.00 133.54 1095 LYS B C 1
ATOM 5219 O O . LYS B 1 307 ? -3.363 -2.556 143.761 1.00 132.87 1095 LYS B O 1
ATOM 5225 N N . THR B 1 308 ? -5.270 -2.644 144.982 1.00 131.33 1096 THR B N 1
ATOM 5226 C CA . THR B 1 308 ? -5.806 -1.366 144.493 1.00 130.02 1096 THR B CA 1
ATOM 5227 C C . THR B 1 308 ? -4.969 -0.193 145.006 1.00 127.74 1096 THR B C 1
ATOM 5228 O O . THR B 1 308 ? -4.622 0.700 144.231 1.00 128.21 1096 THR B O 1
ATOM 5232 N N . THR B 1 309 ? -4.652 -0.206 146.303 1.00 124.59 1097 THR B N 1
ATOM 5233 C CA . THR B 1 309 ? -3.772 0.805 146.916 1.00 122.40 1097 THR B CA 1
ATOM 5234 C C . THR B 1 309 ? -2.382 0.823 146.270 1.00 121.79 1097 THR B C 1
ATOM 5235 O O . THR B 1 309 ? -1.854 1.899 145.965 1.00 121.40 1097 THR B O 1
ATOM 5239 N N . ARG B 1 310 ? -1.811 -0.368 146.070 1.00 121.65 1098 ARG B N 1
ATOM 5240 C CA . ARG B 1 310 ? -0.502 -0.536 145.427 1.00 121.20 1098 ARG B CA 1
ATOM 5241 C C . ARG B 1 310 ? -0.456 0.147 144.060 1.00 120.84 1098 ARG B C 1
ATOM 5242 O O . ARG B 1 310 ? 0.397 1.017 143.812 1.00 121.16 1098 ARG B O 1
ATOM 5250 N N . ASN B 1 311 ? -1.395 -0.244 143.197 1.00 120.63 1099 ASN B N 1
ATOM 5251 C CA . ASN B 1 311 ? -1.497 0.305 141.840 1.00 121.69 1099 ASN B CA 1
ATOM 5252 C C . ASN B 1 311 ? -1.933 1.772 141.819 1.00 121.17 1099 ASN B C 1
ATOM 5253 O O . ASN B 1 311 ? -1.565 2.507 140.901 1.00 120.95 1099 ASN B O 1
ATOM 5258 N N . ALA B 1 312 ? -2.716 2.186 142.816 1.00 120.73 1100 ALA B N 1
ATOM 5259 C CA . ALA B 1 312 ? -3.141 3.587 142.948 1.00 121.07 1100 ALA B CA 1
ATOM 5260 C C . ALA B 1 312 ? -1.981 4.501 143.329 1.00 120.21 1100 ALA B C 1
ATOM 5261 O O . ALA B 1 312 ? -1.726 5.490 142.638 1.00 120.73 1100 ALA B O 1
ATOM 5263 N N . TYR B 1 313 ? -1.286 4.165 144.419 1.00 119.43 1101 TYR B N 1
ATOM 5264 C CA . TYR B 1 313 ? -0.247 5.041 144.984 1.00 119.00 1101 TYR B CA 1
ATOM 5265 C C . TYR B 1 313 ? 1.194 4.556 144.798 1.00 118.13 1101 TYR B C 1
ATOM 5266 O O . TYR B 1 313 ? 2.053 5.339 144.392 1.00 118.85 1101 TYR B O 1
ATOM 5275 N N . ILE B 1 314 ? 1.456 3.280 145.080 1.00 117.57 1102 ILE B N 1
ATOM 5276 C CA . ILE B 1 314 ? 2.830 2.817 145.338 1.00 117.59 1102 ILE B CA 1
ATOM 5277 C C . ILE B 1 314 ? 3.714 2.779 144.081 1.00 120.02 1102 ILE B C 1
ATOM 5278 O O . ILE B 1 314 ? 4.920 3.042 144.177 1.00 120.69 1102 ILE B O 1
ATOM 5283 N N . GLN B 1 315 ? 3.127 2.479 142.920 1.00 122.56 1103 GLN B N 1
ATOM 5284 C CA . GLN B 1 315 ? 3.865 2.530 141.636 1.00 124.24 1103 GLN B CA 1
ATOM 5285 C C . GLN B 1 315 ? 4.588 3.866 141.398 1.00 123.72 1103 GLN B C 1
ATOM 5286 O O . GLN B 1 315 ? 5.719 3.884 140.887 1.00 124.39 1103 GLN B O 1
ATOM 5292 N N . LYS B 1 316 ? 3.933 4.969 141.772 1.00 123.61 1104 LYS B N 1
ATOM 5293 C CA . LYS B 1 316 ? 4.493 6.313 141.608 1.00 125.17 1104 LYS B CA 1
ATOM 5294 C C . LYS B 1 316 ? 5.821 6.467 142.356 1.00 124.86 1104 LYS B C 1
ATOM 5295 O O . LYS B 1 316 ? 6.831 6.855 141.762 1.00 125.25 1104 LYS B O 1
ATOM 5301 N N . TYR B 1 317 ? 5.811 6.142 143.649 1.00 133.10 1105 TYR B N 1
ATOM 5302 C CA . TYR B 1 317 ? 7.008 6.220 144.497 1.00 132.96 1105 TYR B CA 1
ATOM 5303 C C . TYR B 1 317 ? 8.137 5.368 143.922 1.00 130.27 1105 TYR B C 1
ATOM 5304 O O . TYR B 1 317 ? 9.254 5.853 143.745 1.00 129.22 1105 TYR B O 1
ATOM 5313 N N . LEU B 1 318 ? 7.820 4.114 143.606 1.00 128.19 1106 LEU B N 1
ATOM 5314 C CA . LEU B 1 318 ? 8.774 3.186 142.983 1.00 126.82 1106 LEU B CA 1
ATOM 5315 C C . LEU B 1 318 ? 9.372 3.757 141.696 1.00 125.30 1106 LEU B C 1
ATOM 5316 O O . LEU B 1 318 ? 10.596 3.841 141.568 1.00 126.13 1106 LEU B O 1
ATOM 5321 N N . GLU B 1 319 ? 8.506 4.146 140.759 1.00 123.43 220 GLU B N 1
ATOM 5322 C CA . GLU B 1 319 ? 8.950 4.667 139.453 1.00 121.79 220 GLU B CA 1
ATOM 5323 C C . GLU B 1 319 ? 9.758 5.972 139.569 1.00 119.90 220 GLU B C 1
ATOM 5324 O O . GLU B 1 319 ? 10.805 6.135 138.910 1.00 119.07 220 GLU B O 1
ATOM 5330 N N . ARG B 1 320 ? 9.286 6.889 140.416 1.00 118.83 221 ARG B N 1
ATOM 5331 C CA . ARG B 1 320 ? 9.986 8.166 140.639 1.00 117.53 221 ARG B CA 1
ATOM 5332 C C . ARG B 1 320 ? 11.327 7.962 141.356 1.00 114.36 221 ARG B C 1
ATOM 5333 O O . ARG B 1 320 ? 12.332 8.588 140.991 1.00 114.48 221 ARG B O 1
ATOM 5341 N N . ALA B 1 321 ? 11.350 7.081 142.355 1.00 111.30 222 ALA B N 1
ATOM 5342 C CA . ALA B 1 321 ? 12.603 6.691 143.019 1.00 109.10 222 ALA B CA 1
ATOM 5343 C C . ALA B 1 321 ? 13.578 6.052 142.029 1.00 106.95 222 ALA B C 1
ATOM 5344 O O . ALA B 1 321 ? 14.750 6.433 141.981 1.00 106.65 222 ALA B O 1
ATOM 5346 N N . ARG B 1 322 ? 13.080 5.097 141.240 1.00 105.66 223 ARG B N 1
ATOM 5347 C CA . ARG B 1 322 ? 13.845 4.503 140.131 1.00 104.45 223 ARG B CA 1
ATOM 5348 C C . ARG B 1 322 ? 14.448 5.595 139.242 1.00 101.86 223 ARG B C 1
ATOM 5349 O O . ARG B 1 322 ? 15.674 5.640 139.043 1.00 101.52 223 ARG B O 1
ATOM 5357 N N . SER B 1 323 ? 13.584 6.476 138.728 1.00 99.52 224 SER B N 1
ATOM 5358 C CA . SER B 1 323 ? 14.038 7.528 137.807 1.00 97.54 224 SER B CA 1
ATOM 5359 C C . SER B 1 323 ? 15.068 8.472 138.452 1.00 95.37 224 SER B C 1
ATOM 5360 O O . SER B 1 323 ? 16.129 8.734 137.865 1.00 94.75 224 SER B O 1
ATOM 5363 N N . THR B 1 324 ? 14.770 8.953 139.660 1.00 93.41 225 THR B N 1
ATOM 5364 C CA . THR B 1 324 ? 15.682 9.874 140.363 1.00 91.76 225 THR B CA 1
ATOM 5365 C C . THR B 1 324 ? 17.007 9.219 140.784 1.00 90.18 225 THR B C 1
ATOM 5366 O O . THR B 1 324 ? 18.050 9.868 140.717 1.00 89.08 225 THR B O 1
ATOM 5370 N N . LEU B 1 325 ? 16.970 7.950 141.198 1.00 89.53 226 LEU B N 1
ATOM 5371 C CA . LEU B 1 325 ? 18.205 7.177 141.461 1.00 89.18 226 LEU B CA 1
ATOM 5372 C C . LEU B 1 325 ? 19.016 6.938 140.176 1.00 89.27 226 LEU B C 1
ATOM 5373 O O . LEU B 1 325 ? 20.238 7.135 140.160 1.00 89.09 226 LEU B O 1
ATOM 5378 N N . GLN B 1 326 ? 18.336 6.516 139.110 1.00 89.75 227 GLN B N 1
ATOM 5379 C CA . GLN B 1 326 ? 19.000 6.313 137.813 1.00 89.86 227 GLN B CA 1
ATOM 5380 C C . GLN B 1 326 ? 19.554 7.616 137.205 1.00 89.68 227 GLN B C 1
ATOM 5381 O O . GLN B 1 326 ? 20.560 7.591 136.476 1.00 90.13 227 GLN B O 1
ATOM 5387 N N . LYS B 1 327 ? 18.910 8.743 137.510 1.00 89.83 228 LYS B N 1
ATOM 5388 C CA . LYS B 1 327 ? 19.463 10.061 137.152 1.00 90.20 228 LYS B CA 1
ATOM 5389 C C . LYS B 1 327 ? 20.752 10.384 137.931 1.00 89.05 228 LYS B C 1
ATOM 5390 O O . LYS B 1 327 ? 21.717 10.915 137.358 1.00 88.87 228 LYS B O 1
ATOM 5396 N N . GLU B 1 328 ? 20.764 10.056 139.226 1.00 88.21 229 GLU B N 1
ATOM 5397 C CA . GLU B 1 328 ? 22.002 10.118 140.036 1.00 87.17 229 GLU B CA 1
ATOM 5398 C C . GLU B 1 328 ? 23.100 9.213 139.471 1.00 86.06 229 GLU B C 1
ATOM 5399 O O . GLU B 1 328 ? 24.269 9.607 139.417 1.00 86.14 229 GLU B O 1
ATOM 5405 N N . LEU B 1 329 ? 22.715 8.009 139.043 1.00 84.87 230 LEU B N 1
ATOM 5406 C CA . LEU B 1 329 ? 23.645 7.093 138.371 1.00 83.74 230 LEU B CA 1
ATOM 5407 C C . LEU B 1 329 ? 24.175 7.663 137.053 1.00 82.66 230 LEU B C 1
ATOM 5408 O O . LEU B 1 329 ? 25.381 7.573 136.785 1.00 82.22 230 LEU B O 1
ATOM 5413 N N . LYS B 1 330 ? 23.278 8.242 136.247 1.00 82.24 231 LYS B N 1
ATOM 5414 C CA . LYS B 1 330 ? 23.648 8.776 134.923 1.00 81.58 231 LYS B CA 1
ATOM 5415 C C . LYS B 1 330 ? 24.717 9.880 134.992 1.00 80.94 231 LYS B C 1
ATOM 5416 O O . LYS B 1 330 ? 25.658 9.888 134.191 1.00 80.89 231 LYS B O 1
ATOM 5422 N N . ILE B 1 331 ? 24.567 10.804 135.940 1.00 80.40 232 ILE B N 1
ATOM 5423 C CA . ILE B 1 331 ? 25.524 11.913 136.088 1.00 79.91 232 ILE B CA 1
ATOM 5424 C C . ILE B 1 331 ? 26.876 11.389 136.597 1.00 78.31 232 ILE B C 1
ATOM 5425 O O . ILE B 1 331 ? 27.943 11.713 136.035 1.00 77.60 232 ILE B O 1
ATOM 5430 N N . ALA B 1 332 ? 26.814 10.569 137.648 1.00 77.17 233 ALA B N 1
ATOM 5431 C CA . ALA B 1 332 ? 28.005 9.940 138.246 1.00 75.88 233 ALA B CA 1
ATOM 5432 C C . ALA B 1 332 ? 28.965 9.352 137.208 1.00 74.44 233 ALA B C 1
ATOM 5433 O O . ALA B 1 332 ? 30.174 9.568 137.293 1.00 74.09 233 ALA B O 1
ATOM 5435 N N . LYS B 1 333 ? 28.421 8.632 136.228 1.00 73.03 234 LYS B N 1
ATOM 5436 C CA . LYS B 1 333 ? 29.225 8.082 135.130 1.00 72.11 234 LYS B CA 1
ATOM 5437 C C . LYS B 1 333 ? 29.911 9.185 134.313 1.00 71.08 234 LYS B C 1
ATOM 5438 O O . LYS B 1 333 ? 31.110 9.082 134.001 1.00 71.66 234 LYS B O 1
ATOM 5444 N N . SER B 1 334 ? 29.153 10.238 133.984 1.00 69.71 235 SER B N 1
ATOM 5445 C CA . SER B 1 334 ? 29.693 11.389 133.244 1.00 68.34 235 SER B CA 1
ATOM 5446 C C . SER B 1 334 ? 30.835 12.050 134.007 1.00 67.58 235 SER B C 1
ATOM 5447 O O . SER B 1 334 ? 31.927 12.301 133.456 1.00 67.04 235 SER B O 1
ATOM 5450 N N . LEU B 1 335 ? 30.580 12.311 135.289 1.00 67.10 236 LEU B N 1
ATOM 5451 C CA . LEU B 1 335 ? 31.589 12.921 136.154 1.00 66.42 236 LEU B CA 1
ATOM 5452 C C . LEU B 1 335 ? 32.807 12.013 136.368 1.00 66.55 236 LEU B C 1
ATOM 5453 O O . LEU B 1 335 ? 33.933 12.502 136.474 1.00 66.86 236 LEU B O 1
ATOM 5458 N N . ALA B 1 336 ? 32.581 10.700 136.419 1.00 66.77 237 ALA B N 1
ATOM 5459 C CA . ALA B 1 336 ? 33.673 9.720 136.484 1.00 67.05 237 ALA B CA 1
ATOM 5460 C C . ALA B 1 336 ? 34.517 9.749 135.211 1.00 67.05 237 ALA B C 1
ATOM 5461 O O . ALA B 1 336 ? 35.751 9.843 135.284 1.00 67.05 237 ALA B O 1
ATOM 5463 N N . LEU B 1 337 ? 33.846 9.693 134.054 1.00 67.27 238 LEU B N 1
ATOM 5464 C CA . LEU B 1 337 ? 34.524 9.801 132.745 1.00 67.34 238 LEU B CA 1
ATOM 5465 C C . LEU B 1 337 ? 35.471 11.006 132.665 1.00 66.49 238 LEU B C 1
ATOM 5466 O O . LEU B 1 337 ? 36.583 10.905 132.128 1.00 66.49 238 LEU B O 1
ATOM 5471 N N . ILE B 1 338 ? 35.018 12.138 133.197 1.00 65.53 239 ILE B N 1
ATOM 5472 C CA . ILE B 1 338 ? 35.862 13.328 133.295 1.00 64.86 239 ILE B CA 1
ATOM 5473 C C . ILE B 1 338 ? 37.132 13.051 134.125 1.00 64.16 239 ILE B C 1
ATOM 5474 O O . ILE B 1 338 ? 38.241 13.441 133.722 1.00 64.07 239 ILE B O 1
ATOM 5479 N N . LEU B 1 339 ? 36.970 12.365 135.258 1.00 63.68 240 LEU B N 1
ATOM 5480 C CA . LEU B 1 339 ? 38.116 11.987 136.090 1.00 63.44 240 LEU B CA 1
ATOM 5481 C C . LEU B 1 339 ? 39.064 11.044 135.346 1.00 63.67 240 LEU B C 1
ATOM 5482 O O . LEU B 1 339 ? 40.289 11.247 135.346 1.00 63.43 240 LEU B O 1
ATOM 5487 N N . PHE B 1 340 ? 38.488 10.025 134.709 1.00 64.17 241 PHE B N 1
ATOM 5488 C CA . PHE B 1 340 ? 39.263 9.096 133.886 1.00 65.26 241 PHE B CA 1
ATOM 5489 C C . PHE B 1 340 ? 40.057 9.840 132.816 1.00 65.08 241 PHE B C 1
ATOM 5490 O O . PHE B 1 340 ? 41.261 9.609 132.664 1.00 65.42 241 PHE B O 1
ATOM 5498 N N . LEU B 1 341 ? 39.379 10.737 132.095 1.00 64.46 242 LEU B N 1
ATOM 5499 C CA . LEU B 1 341 ? 40.031 11.541 131.054 1.00 64.23 242 LEU B CA 1
ATOM 5500 C C . LEU B 1 341 ? 41.131 12.443 131.626 1.00 63.52 242 LEU B C 1
ATOM 5501 O O . LEU B 1 341 ? 42.214 12.550 131.033 1.00 63.85 242 LEU B O 1
ATOM 5506 N N . PHE B 1 342 ? 40.854 13.065 132.778 1.00 62.43 243 PHE B N 1
ATOM 5507 C CA . PHE B 1 342 ? 41.857 13.879 133.471 1.00 61.67 243 PHE B CA 1
ATOM 5508 C C . PHE B 1 342 ? 43.099 13.055 133.812 1.00 61.85 243 PHE B C 1
ATOM 5509 O O . PHE B 1 342 ? 44.226 13.428 133.452 1.00 61.44 243 PHE B O 1
ATOM 5517 N N . ALA B 1 343 ? 42.872 11.932 134.497 1.00 62.45 244 ALA B N 1
ATOM 5518 C CA . ALA B 1 343 ? 43.961 11.030 134.906 1.00 63.13 244 ALA B CA 1
ATOM 5519 C C . ALA B 1 343 ? 44.754 10.502 133.710 1.00 63.85 244 ALA B C 1
ATOM 5520 O O . ALA B 1 343 ? 45.996 10.501 133.718 1.00 63.80 244 ALA B O 1
ATOM 5522 N N . LEU B 1 344 ? 44.021 10.083 132.680 1.00 64.38 245 LEU B N 1
ATOM 5523 C CA . LEU B 1 344 ? 44.627 9.546 131.462 1.00 65.67 245 LEU B CA 1
ATOM 5524 C C . LEU B 1 344 ? 45.436 10.613 130.718 1.00 65.23 245 LEU B C 1
ATOM 5525 O O . LEU B 1 344 ? 46.537 10.333 130.236 1.00 65.97 245 LEU B O 1
ATOM 5530 N N . SER B 1 345 ? 44.892 11.829 130.641 1.00 63.81 246 SER B N 1
ATOM 5531 C CA . SER B 1 345 ? 45.614 12.969 130.059 1.00 63.15 246 SER B CA 1
ATOM 5532 C C . SER B 1 345 ? 46.859 13.356 130.864 1.00 62.82 246 SER B C 1
ATOM 5533 O O . SER B 1 345 ? 47.917 13.625 130.277 1.00 62.60 246 SER B O 1
ATOM 5536 N N . TRP B 1 346 ? 46.733 13.369 132.197 1.00 62.72 247 TRP B N 1
ATOM 5537 C CA . TRP B 1 346 ? 47.804 13.891 133.075 1.00 62.81 247 TRP B CA 1
ATOM 5538 C C . TRP B 1 346 ? 48.899 12.909 133.514 1.00 64.08 247 TRP B C 1
ATOM 5539 O O . TRP B 1 346 ? 50.046 13.334 133.696 1.00 63.90 247 TRP B O 1
ATOM 5550 N N . LEU B 1 347 ? 48.565 11.623 133.679 1.00 65.30 248 LEU B N 1
ATOM 5551 C CA . LEU B 1 347 ? 49.539 10.639 134.207 1.00 66.55 248 LEU B CA 1
ATOM 5552 C C . LEU B 1 347 ? 50.857 10.470 133.417 1.00 67.46 248 LEU B C 1
ATOM 5553 O O . LEU B 1 347 ? 51.922 10.318 134.037 1.00 67.85 248 LEU B O 1
ATOM 5558 N N . PRO B 1 348 ? 50.800 10.490 132.069 1.00 68.12 249 PRO B N 1
ATOM 5559 C CA . PRO B 1 348 ? 52.029 10.412 131.262 1.00 69.55 249 PRO B CA 1
ATOM 5560 C C . PRO B 1 348 ? 53.121 11.436 131.630 1.00 69.59 249 PRO B C 1
ATOM 5561 O O . PRO B 1 348 ? 54.273 11.047 131.892 1.00 70.54 249 PRO B O 1
ATOM 5565 N N . LEU B 1 349 ? 52.750 12.718 131.677 1.00 68.73 250 LEU B N 1
ATOM 5566 C CA . LEU B 1 349 ? 53.693 13.796 132.015 1.00 68.36 250 LEU B CA 1
ATOM 5567 C C . LEU B 1 349 ? 54.298 13.630 133.420 1.00 68.47 250 LEU B C 1
ATOM 5568 O O . LEU B 1 349 ? 55.451 14.017 133.654 1.00 68.20 250 LEU B O 1
ATOM 5573 N N . HIS B 1 350 ? 53.520 13.059 134.343 1.00 68.94 251 HIS B N 1
ATOM 5574 C CA . HIS B 1 350 ? 54.025 12.689 135.670 1.00 69.49 251 HIS B CA 1
ATOM 5575 C C . HIS B 1 350 ? 54.992 11.515 135.583 1.00 71.04 251 HIS B C 1
ATOM 5576 O O . HIS B 1 350 ? 56.117 11.604 136.095 1.00 71.48 251 HIS B O 1
ATOM 5583 N N . ILE B 1 351 ? 54.583 10.442 134.902 1.00 71.92 252 ILE B N 1
ATOM 5584 C CA . ILE B 1 351 ? 55.483 9.295 134.696 1.00 73.87 252 ILE B CA 1
ATOM 5585 C C . ILE B 1 351 ? 56.828 9.780 134.125 1.00 74.27 252 ILE B C 1
ATOM 5586 O O . ILE B 1 351 ? 57.899 9.369 134.607 1.00 75.24 252 ILE B O 1
ATOM 5591 N N . LEU B 1 352 ? 56.759 10.667 133.128 1.00 73.36 253 LEU B N 1
ATOM 5592 C CA . LEU B 1 352 ? 57.956 11.306 132.569 1.00 73.73 253 LEU B CA 1
ATOM 5593 C C . LEU B 1 352 ? 58.794 12.067 133.612 1.00 73.15 253 LEU B C 1
ATOM 5594 O O . LEU B 1 352 ? 60.027 12.012 133.566 1.00 73.63 253 LEU B O 1
ATOM 5599 N N . ASN B 1 353 ? 58.135 12.771 134.537 1.00 72.18 254 ASN B N 1
ATOM 5600 C CA . ASN B 1 353 ? 58.847 13.482 135.617 1.00 71.76 254 ASN B CA 1
ATOM 5601 C C . ASN B 1 353 ? 59.487 12.530 136.620 1.00 72.92 254 ASN B C 1
ATOM 5602 O O . ASN B 1 353 ? 60.586 12.796 137.113 1.00 72.58 254 ASN B O 1
ATOM 5607 N N . CYS B 1 354 ? 58.788 11.435 136.921 1.00 74.25 255 CYS B N 1
ATOM 5608 C CA . CYS B 1 354 ? 59.318 10.389 137.797 1.00 75.98 255 CYS B CA 1
ATOM 5609 C C . CYS B 1 354 ? 60.517 9.680 137.167 1.00 77.89 255 CYS B C 1
ATOM 5610 O O . CYS B 1 354 ? 61.569 9.561 137.809 1.00 78.58 255 CYS B O 1
ATOM 5613 N N . ILE B 1 355 ? 60.372 9.233 135.917 1.00 78.90 256 ILE B N 1
ATOM 5614 C CA . ILE B 1 355 ? 61.485 8.535 135.248 1.00 81.23 256 ILE B CA 1
ATOM 5615 C C . ILE B 1 355 ? 62.705 9.436 135.006 1.00 81.35 256 ILE B C 1
ATOM 5616 O O . ILE B 1 355 ? 63.825 8.950 135.082 1.00 82.62 256 ILE B O 1
ATOM 5621 N N . THR B 1 356 ? 62.502 10.730 134.757 1.00 80.79 257 THR B N 1
ATOM 5622 C CA . THR B 1 356 ? 63.633 11.674 134.662 1.00 81.35 257 THR B CA 1
ATOM 5623 C C . THR B 1 356 ? 64.336 11.876 136.013 1.00 81.97 257 THR B C 1
ATOM 5624 O O . THR B 1 356 ? 65.572 11.929 136.067 1.00 82.96 257 THR B O 1
ATOM 5628 N N . LEU B 1 357 ? 63.550 11.982 137.088 1.00 81.92 258 LEU B N 1
ATOM 5629 C CA . LEU B 1 357 ? 64.093 12.095 138.449 1.00 82.47 258 LEU B CA 1
ATOM 5630 C C . LEU B 1 357 ? 64.858 10.843 138.853 1.00 85.33 258 LEU B C 1
ATOM 5631 O O . LEU B 1 357 ? 66.035 10.921 139.193 1.00 86.19 258 LEU B O 1
ATOM 5636 N N . PHE B 1 358 ? 64.179 9.698 138.817 1.00 87.59 259 PHE B N 1
ATOM 5637 C CA . PHE B 1 358 ? 64.766 8.439 139.300 1.00 90.70 259 PHE B CA 1
ATOM 5638 C C . PHE B 1 358 ? 65.823 7.878 138.351 1.00 94.08 259 PHE B C 1
ATOM 5639 O O . PHE B 1 358 ? 66.849 7.369 138.807 1.00 95.57 259 PHE B O 1
ATOM 5647 N N . CYS B 1 359 ? 65.571 7.978 137.044 1.00 96.35 260 CYS B N 1
ATOM 5648 C CA . CYS B 1 359 ? 66.519 7.552 136.008 1.00 99.45 260 CYS B CA 1
ATOM 5649 C C . CYS B 1 359 ? 66.945 8.731 135.103 1.00 98.96 260 CYS B C 1
ATOM 5650 O O . CYS B 1 359 ? 66.401 8.905 134.010 1.00 97.86 260 CYS B O 1
ATOM 5653 N N . PRO B 1 360 ? 67.914 9.555 135.562 1.00 99.69 261 PRO B N 1
ATOM 5654 C CA . PRO B 1 360 ? 68.467 10.597 134.680 1.00 99.75 261 PRO B CA 1
ATOM 5655 C C . PRO B 1 360 ? 69.296 10.033 133.511 1.00 102.33 261 PRO B C 1
ATOM 5656 O O . PRO B 1 360 ? 69.473 10.713 132.498 1.00 101.34 261 PRO B O 1
ATOM 5660 N N . SER B 1 361 ? 69.799 8.808 133.669 1.00 105.70 262 SER B N 1
ATOM 5661 C CA . SER B 1 361 ? 70.515 8.092 132.608 1.00 108.47 262 SER B CA 1
ATOM 5662 C C . SER B 1 361 ? 69.608 7.668 131.437 1.00 109.14 262 SER B C 1
ATOM 5663 O O . SER B 1 361 ? 70.074 7.590 130.297 1.00 111.05 262 SER B O 1
ATOM 5666 N N . CYS B 1 362 ? 68.331 7.393 131.722 1.00 107.97 263 CYS B N 1
ATOM 5667 C CA . CYS B 1 362 ? 67.353 6.971 130.702 1.00 107.82 263 CYS B CA 1
ATOM 5668 C C . CYS B 1 362 ? 67.120 8.025 129.615 1.00 107.07 263 CYS B C 1
ATOM 5669 O O . CYS B 1 362 ? 66.936 9.205 129.922 1.00 105.70 263 CYS B O 1
ATOM 5672 N N . HIS B 1 363 ? 67.133 7.586 128.355 1.00 108.78 264 HIS B N 1
ATOM 5673 C CA . HIS B 1 363 ? 66.733 8.421 127.215 1.00 108.16 264 HIS B CA 1
ATOM 5674 C C . HIS B 1 363 ? 65.247 8.202 126.956 1.00 106.74 264 HIS B C 1
ATOM 5675 O O . HIS B 1 363 ? 64.769 7.071 127.015 1.00 107.45 264 HIS B O 1
ATOM 5682 N N . LYS B 1 364 ? 64.526 9.288 126.677 1.00 104.58 265 LYS B N 1
ATOM 5683 C CA . LYS B 1 364 ? 63.094 9.238 126.367 1.00 103.57 265 LYS B CA 1
ATOM 5684 C C . LYS B 1 364 ? 62.788 10.137 125.167 1.00 102.74 265 LYS B C 1
ATOM 5685 O O . LYS B 1 364 ? 62.963 11.354 125.263 1.00 100.32 265 LYS B O 1
ATOM 5691 N N . PRO B 1 365 ? 62.342 9.543 124.032 1.00 104.40 266 PRO B N 1
ATOM 5692 C CA . PRO B 1 365 ? 62.078 10.289 122.795 1.00 104.19 266 PRO B CA 1
ATOM 5693 C C . PRO B 1 365 ? 61.235 11.553 122.961 1.00 101.15 266 PRO B C 1
ATOM 5694 O O . PRO B 1 365 ? 60.320 11.591 123.785 1.00 99.38 266 PRO B O 1
ATOM 5698 N N . SER B 1 366 ? 61.549 12.566 122.158 1.00 100.67 267 SER B N 1
ATOM 5699 C CA . SER B 1 366 ? 60.855 13.847 122.203 1.00 98.80 267 SER B CA 1
ATOM 5700 C C . SER B 1 366 ? 59.372 13.759 121.836 1.00 98.40 267 SER B C 1
ATOM 5701 O O . SER B 1 366 ? 58.581 14.498 122.399 1.00 97.23 267 SER B O 1
ATOM 5704 N N . ILE B 1 367 ? 58.993 12.854 120.934 1.00 100.14 268 ILE B N 1
ATOM 5705 C CA . ILE B 1 367 ? 57.575 12.717 120.535 1.00 100.08 268 ILE B CA 1
ATOM 5706 C C . ILE B 1 367 ? 56.711 12.318 121.744 1.00 98.54 268 ILE B C 1
ATOM 5707 O O . ILE B 1 367 ? 55.615 12.866 121.933 1.00 97.42 268 ILE B O 1
ATOM 5712 N N . LEU B 1 368 ? 57.227 11.402 122.568 1.00 98.34 269 LEU B N 1
ATOM 5713 C CA . LEU B 1 368 ? 56.530 10.968 123.778 1.00 97.12 269 LEU B CA 1
ATOM 5714 C C . LEU B 1 368 ? 56.394 12.119 124.784 1.00 95.27 269 LEU B C 1
ATOM 5715 O O . LEU B 1 368 ? 55.358 12.244 125.437 1.00 94.05 269 LEU B O 1
ATOM 5720 N N . THR B 1 369 ? 57.432 12.954 124.888 1.00 95.21 270 THR B N 1
ATOM 5721 C CA . THR B 1 369 ? 57.375 14.182 125.693 1.00 93.67 270 THR B CA 1
ATOM 5722 C C . THR B 1 369 ? 56.336 15.162 125.149 1.00 93.61 270 THR B C 1
ATOM 5723 O O . THR B 1 369 ? 55.565 15.735 125.913 1.00 91.85 270 THR B O 1
ATOM 5727 N N . TYR B 1 370 ? 56.328 15.338 123.830 1.00 96.75 271 TYR B N 1
ATOM 5728 C CA . TYR B 1 370 ? 55.452 16.302 123.160 1.00 98.26 271 TYR B CA 1
ATOM 5729 C C . TYR B 1 370 ? 53.974 15.893 123.190 1.00 96.12 271 TYR B C 1
ATOM 5730 O O . TYR B 1 370 ? 53.122 16.736 123.477 1.00 95.11 271 TYR B O 1
ATOM 5739 N N . ILE B 1 371 ? 53.664 14.623 122.910 1.00 95.30 272 ILE B N 1
ATOM 5740 C CA . ILE B 1 371 ? 52.257 14.152 122.990 1.00 93.77 272 ILE B CA 1
ATOM 5741 C C . ILE B 1 371 ? 51.700 14.205 124.422 1.00 90.98 272 ILE B C 1
ATOM 5742 O O . ILE B 1 371 ? 50.514 14.501 124.624 1.00 90.16 272 ILE B O 1
ATOM 5747 N N . ALA B 1 372 ? 52.559 13.922 125.403 1.00 89.50 273 ALA B N 1
ATOM 5748 C CA . ALA B 1 372 ? 52.207 14.074 126.818 1.00 87.60 273 ALA B CA 1
ATOM 5749 C C . ALA B 1 372 ? 51.821 15.515 127.137 1.00 85.39 273 ALA B C 1
ATOM 5750 O O . ALA B 1 372 ? 50.822 15.751 127.804 1.00 85.39 273 ALA B O 1
ATOM 5752 N N . ILE B 1 373 ? 52.610 16.466 126.641 1.00 83.87 274 ILE B N 1
ATOM 5753 C CA . ILE B 1 373 ? 52.345 17.897 126.834 1.00 81.88 274 ILE B CA 1
ATOM 5754 C C . ILE B 1 373 ? 51.111 18.358 126.049 1.00 81.00 274 ILE B C 1
ATOM 5755 O O . ILE B 1 373 ? 50.323 19.155 126.559 1.00 80.71 274 ILE B O 1
ATOM 5760 N N . PHE B 1 374 ? 50.941 17.860 124.825 1.00 80.85 275 PHE B N 1
ATOM 5761 C CA . PHE B 1 374 ? 49.720 18.131 124.056 1.00 80.04 275 PHE B CA 1
ATOM 5762 C C . PHE B 1 374 ? 48.468 17.566 124.742 1.00 78.13 275 PHE B C 1
ATOM 5763 O O . PHE B 1 374 ? 47.410 18.192 124.694 1.00 77.25 275 PHE B O 1
ATOM 5771 N N . LEU B 1 375 ? 48.588 16.394 125.369 1.00 76.90 276 LEU B N 1
ATOM 5772 C CA . LEU B 1 375 ? 47.472 15.801 126.131 1.00 75.35 276 LEU B CA 1
ATOM 5773 C C . LEU B 1 375 ? 46.997 16.671 127.301 1.00 73.40 276 LEU B C 1
ATOM 5774 O O . LEU B 1 375 ? 45.787 16.811 127.526 1.00 72.92 276 LEU B O 1
ATOM 5779 N N . THR B 1 376 ? 47.950 17.252 128.032 1.00 72.13 277 THR B N 1
ATOM 5780 C CA . THR B 1 376 ? 47.648 18.073 129.211 1.00 70.33 277 THR B CA 1
ATOM 5781 C C . THR B 1 376 ? 46.955 19.374 128.845 1.00 70.30 277 THR B C 1
ATOM 5782 O O . THR B 1 376 ? 45.970 19.747 129.482 1.00 70.15 277 THR B O 1
ATOM 5786 N N . HIS B 1 377 ? 47.476 20.064 127.831 1.00 71.07 278 HIS B N 1
ATOM 5787 C CA . HIS B 1 377 ? 46.824 21.270 127.300 1.00 71.03 278 HIS B CA 1
ATOM 5788 C C . HIS B 1 377 ? 45.489 20.912 126.644 1.00 70.89 278 HIS B C 1
ATOM 5789 O O . HIS B 1 377 ? 44.508 21.641 126.786 1.00 69.99 278 HIS B O 1
ATOM 5796 N N . GLY B 1 378 ? 45.469 19.786 125.931 1.00 71.52 279 GLY B N 1
ATOM 5797 C CA . GLY B 1 378 ? 44.254 19.241 125.326 1.00 71.94 279 GLY B CA 1
ATOM 5798 C C . GLY B 1 378 ? 43.144 18.915 126.314 1.00 71.23 279 GLY B C 1
ATOM 5799 O O . GLY B 1 378 ? 41.960 19.103 126.002 1.00 71.65 279 GLY B O 1
ATOM 5800 N N . ASN B 1 379 ? 43.515 18.450 127.509 1.00 70.43 280 ASN B N 1
ATOM 5801 C CA . ASN B 1 379 ? 42.542 18.172 128.584 1.00 69.65 280 ASN B CA 1
ATOM 5802 C C . ASN B 1 379 ? 41.607 19.355 128.894 1.00 69.05 280 ASN B C 1
ATOM 5803 O O . ASN B 1 379 ? 40.452 19.149 129.270 1.00 68.42 280 ASN B O 1
ATOM 5808 N N . SER B 1 380 ? 42.097 20.582 128.721 1.00 69.78 281 SER B N 1
ATOM 5809 C CA . SER B 1 380 ? 41.263 21.784 128.866 1.00 70.34 281 SER B CA 1
ATOM 5810 C C . SER B 1 380 ? 40.128 21.900 127.829 1.00 71.61 281 SER B C 1
ATOM 5811 O O . SER B 1 380 ? 39.155 22.615 128.070 1.00 71.70 281 SER B O 1
ATOM 5814 N N . ALA B 1 381 ? 40.253 21.214 126.691 1.00 73.03 282 ALA B N 1
ATOM 5815 C CA . ALA B 1 381 ? 39.200 21.188 125.661 1.00 74.28 282 ALA B CA 1
ATOM 5816 C C . ALA B 1 381 ? 38.100 20.133 125.876 1.00 74.47 282 ALA B C 1
ATOM 5817 O O . ALA B 1 381 ? 37.003 20.273 125.338 1.00 74.64 282 ALA B O 1
ATOM 5819 N N . MET B 1 382 ? 38.382 19.094 126.660 1.00 74.56 283 MET B N 1
ATOM 5820 C CA . MET B 1 382 ? 37.527 17.891 126.706 1.00 74.90 283 MET B CA 1
ATOM 5821 C C . MET B 1 382 ? 36.208 18.113 127.462 1.00 75.12 283 MET B C 1
ATOM 5822 O O . MET B 1 382 ? 35.119 17.785 126.945 1.00 76.53 283 MET B O 1
ATOM 5827 N N . ASN B 1 383 ? 36.312 18.685 128.664 1.00 74.26 284 ASN B N 1
ATOM 5828 C CA . ASN B 1 383 ? 35.159 18.856 129.570 1.00 73.93 284 ASN B CA 1
ATOM 5829 C C . ASN B 1 383 ? 33.898 19.446 128.891 1.00 74.22 284 ASN B C 1
ATOM 5830 O O . ASN B 1 383 ? 32.831 18.797 128.912 1.00 74.66 284 ASN B O 1
ATOM 5835 N N . PRO B 1 384 ? 34.019 20.634 128.249 1.00 73.98 285 PRO B N 1
ATOM 5836 C CA . PRO B 1 384 ? 32.892 21.168 127.469 1.00 74.49 285 PRO B CA 1
ATOM 5837 C C . PRO B 1 384 ? 32.313 20.183 126.456 1.00 75.14 285 PRO B C 1
ATOM 5838 O O . PRO B 1 384 ? 31.090 20.109 126.320 1.00 74.86 285 PRO B O 1
ATOM 5842 N N . ILE B 1 385 ? 33.180 19.432 125.771 1.00 75.90 286 ILE B N 1
ATOM 5843 C CA . ILE B 1 385 ? 32.732 18.471 124.754 1.00 77.18 286 ILE B CA 1
ATOM 5844 C C . ILE B 1 385 ? 31.996 17.300 125.404 1.00 77.25 286 ILE B C 1
ATOM 5845 O O . ILE B 1 385 ? 30.922 16.921 124.931 1.00 77.88 286 ILE B O 1
ATOM 5850 N N . VAL B 1 386 ? 32.563 16.736 126.474 1.00 76.83 287 VAL B N 1
ATOM 5851 C CA . VAL B 1 386 ? 31.894 15.624 127.185 1.00 76.88 287 VAL B CA 1
ATOM 5852 C C . VAL B 1 386 ? 30.573 16.054 127.862 1.00 76.79 287 VAL B C 1
ATOM 5853 O O . VAL B 1 386 ? 29.592 15.284 127.848 1.00 77.38 287 VAL B O 1
ATOM 5857 N N . TYR B 1 387 ? 30.530 17.276 128.411 1.00 76.49 288 TYR B N 1
ATOM 5858 C CA . TYR B 1 387 ? 29.259 17.819 128.937 1.00 76.58 288 TYR B CA 1
ATOM 5859 C C . TYR B 1 387 ? 28.172 17.853 127.856 1.00 77.77 288 TYR B C 1
ATOM 5860 O O . TYR B 1 387 ? 27.034 17.446 128.099 1.00 77.40 288 TYR B O 1
ATOM 5869 N N . ALA B 1 388 ? 28.535 18.337 126.670 1.00 79.32 289 ALA B N 1
ATOM 5870 C CA . ALA B 1 388 ? 27.602 18.450 125.546 1.00 80.98 289 ALA B CA 1
ATOM 5871 C C . ALA B 1 388 ? 27.070 17.089 125.102 1.00 82.11 289 ALA B C 1
ATOM 5872 O O . ALA B 1 388 ? 25.871 16.936 124.861 1.00 82.63 289 ALA B O 1
ATOM 5874 N N . PHE B 1 389 ? 27.966 16.111 124.995 1.00 83.14 290 PHE B N 1
ATOM 5875 C CA . PHE B 1 389 ? 27.583 14.747 124.622 1.00 84.86 290 PHE B CA 1
ATOM 5876 C C . PHE B 1 389 ? 26.756 14.044 125.703 1.00 85.96 290 PHE B C 1
ATOM 5877 O O . PHE B 1 389 ? 25.712 13.464 125.391 1.00 86.43 290 PHE B O 1
ATOM 5885 N N . ARG B 1 390 ? 27.208 14.103 126.960 1.00 86.77 291 ARG B N 1
ATOM 5886 C CA . ARG B 1 390 ? 26.573 13.311 128.033 1.00 87.53 291 ARG B CA 1
ATOM 5887 C C . ARG B 1 390 ? 25.478 14.030 128.833 1.00 89.10 291 ARG B C 1
ATOM 5888 O O . ARG B 1 390 ? 24.398 13.467 129.040 1.00 89.46 291 ARG B O 1
ATOM 5896 N N . ILE B 1 391 ? 25.755 15.255 129.283 1.00 90.76 292 ILE B N 1
ATOM 5897 C CA . ILE B 1 391 ? 24.826 15.992 130.157 1.00 92.12 292 ILE B CA 1
ATOM 5898 C C . ILE B 1 391 ? 23.755 16.723 129.338 1.00 95.24 292 ILE B C 1
ATOM 5899 O O . ILE B 1 391 ? 24.053 17.674 128.613 1.00 94.69 292 ILE B O 1
ATOM 5904 N N . GLN B 1 392 ? 22.513 16.258 129.486 1.00 99.76 293 GLN B N 1
ATOM 5905 C CA . GLN B 1 392 ? 21.325 16.796 128.786 1.00 103.14 293 GLN B CA 1
ATOM 5906 C C . GLN B 1 392 ? 21.065 18.305 128.932 1.00 103.41 293 GLN B C 1
ATOM 5907 O O . GLN B 1 392 ? 20.699 18.966 127.960 1.00 104.87 293 GLN B O 1
ATOM 5913 N N . LYS B 1 393 ? 21.249 18.836 130.138 1.00 103.37 294 LYS B N 1
ATOM 5914 C CA . LYS B 1 393 ? 20.920 20.236 130.442 1.00 103.94 294 LYS B CA 1
ATOM 5915 C C . LYS B 1 393 ? 21.909 21.231 129.828 1.00 103.91 294 LYS B C 1
ATOM 5916 O O . LYS B 1 393 ? 21.534 22.360 129.520 1.00 104.72 294 LYS B O 1
ATOM 5922 N N . PHE B 1 394 ? 23.167 20.817 129.673 1.00 103.61 295 PHE B N 1
ATOM 5923 C CA . PHE B 1 394 ? 24.174 21.622 128.966 1.00 104.13 295 PHE B CA 1
ATOM 5924 C C . PHE B 1 394 ? 23.929 21.637 127.450 1.00 105.37 295 PHE B C 1
ATOM 5925 O O . PHE B 1 394 ? 24.084 22.679 126.801 1.00 106.25 295 PHE B O 1
ATOM 5933 N N . ARG B 1 395 ? 23.565 20.477 126.899 1.00 105.81 296 ARG B N 1
ATOM 5934 C CA . ARG B 1 395 ? 23.249 20.329 125.471 1.00 107.20 296 ARG B CA 1
ATOM 5935 C C . ARG B 1 395 ? 22.140 21.277 125.018 1.00 108.59 296 ARG B C 1
ATOM 5936 O O . ARG B 1 395 ? 22.287 21.958 123.999 1.00 110.73 296 ARG B O 1
ATOM 5944 N N . VAL B 1 396 ? 21.043 21.317 125.777 1.00 108.33 297 VAL B N 1
ATOM 5945 C CA . VAL B 1 396 ? 19.906 22.193 125.456 1.00 109.79 297 VAL B CA 1
ATOM 5946 C C . VAL B 1 396 ? 20.283 23.680 125.584 1.00 110.47 297 VAL B C 1
ATOM 5947 O O . VAL B 1 396 ? 19.815 24.506 124.794 1.00 112.21 297 VAL B O 1
ATOM 5951 N N . THR B 1 397 ? 21.146 24.004 126.547 1.00 109.33 298 THR B N 1
ATOM 5952 C CA . THR B 1 397 ? 21.617 25.375 126.745 1.00 110.12 298 THR B CA 1
ATOM 5953 C C . THR B 1 397 ? 22.580 25.834 125.639 1.00 111.66 298 THR B C 1
ATOM 5954 O O . THR B 1 397 ? 22.360 26.898 125.037 1.00 113.08 298 THR B O 1
ATOM 5958 N N . PHE B 1 398 ? 23.618 25.035 125.357 1.00 112.05 299 PHE B N 1
ATOM 5959 C CA . PHE B 1 398 ? 24.617 25.390 124.317 1.00 113.18 299 PHE B CA 1
ATOM 5960 C C . PHE B 1 398 ? 23.964 25.709 122.964 1.00 116.44 299 PHE B C 1
ATOM 5961 O O . PHE B 1 398 ? 24.351 26.676 122.286 1.00 117.03 299 PHE B O 1
ATOM 5969 N N . LEU B 1 399 ? 22.979 24.892 122.585 1.00 118.49 300 LEU B N 1
ATOM 5970 C CA . LEU B 1 399 ? 22.147 25.155 121.407 1.00 121.08 300 LEU B CA 1
ATOM 5971 C C . LEU B 1 399 ? 21.459 26.516 121.494 1.00 122.71 300 LEU B C 1
ATOM 5972 O O . LEU B 1 399 ? 21.460 27.271 120.517 1.00 124.54 300 LEU B O 1
ATOM 5977 N N . LYS B 1 400 ? 20.880 26.823 122.659 1.00 123.14 301 LYS B N 1
ATOM 5978 C CA . LYS B 1 400 ? 20.178 28.096 122.854 1.00 124.32 301 LYS B CA 1
ATOM 5979 C C . LYS B 1 400 ? 21.126 29.288 122.767 1.00 124.03 301 LYS B C 1
ATOM 5980 O O . LYS B 1 400 ? 20.811 30.279 122.108 1.00 125.32 301 LYS B O 1
ATOM 5986 N N . ILE B 1 401 ? 22.290 29.176 123.408 1.00 122.21 302 ILE B N 1
ATOM 5987 C CA . ILE B 1 401 ? 23.315 30.226 123.339 1.00 121.95 302 ILE B CA 1
ATOM 5988 C C . ILE B 1 401 ? 23.814 30.383 121.894 1.00 123.14 302 ILE B C 1
ATOM 5989 O O . ILE B 1 401 ? 23.930 31.514 121.400 1.00 124.12 302 ILE B O 1
ATOM 5994 N N . TRP B 1 402 ? 24.084 29.256 121.227 1.00 123.86 303 TRP B N 1
ATOM 5995 C CA . TRP B 1 402 ? 24.500 29.256 119.813 1.00 125.60 303 TRP B CA 1
ATOM 5996 C C . TRP B 1 402 ? 23.475 29.965 118.930 1.00 127.44 303 TRP B C 1
ATOM 5997 O O . TRP B 1 402 ? 23.813 30.934 118.235 1.00 129.45 303 TRP B O 1
ATOM 6008 N N . ASN B 1 403 ? 22.229 29.491 118.993 1.00 127.31 304 ASN B N 1
ATOM 6009 C CA . ASN B 1 403 ? 21.119 30.056 118.210 1.00 128.60 304 ASN B CA 1
ATOM 6010 C C . ASN B 1 403 ? 20.886 31.540 118.521 1.00 129.60 304 ASN B C 1
ATOM 6011 O O . ASN B 1 403 ? 20.799 32.359 117.605 1.00 131.02 304 ASN B O 1
ATOM 6016 N N . ASP B 1 404 ? 20.794 31.876 119.807 1.00 128.27 305 ASP B N 1
ATOM 6017 C CA . ASP B 1 404 ? 20.483 33.250 120.223 1.00 128.39 305 ASP B CA 1
ATOM 6018 C C . ASP B 1 404 ? 21.640 34.247 120.064 1.00 128.58 305 ASP B C 1
ATOM 6019 O O . ASP B 1 404 ? 21.382 35.442 119.898 1.00 130.24 305 ASP B O 1
ATOM 6024 N N . HIS B 1 405 ? 22.893 33.781 120.119 1.00 126.25 306 HIS B N 1
ATOM 6025 C CA . HIS B 1 405 ? 24.047 34.699 120.056 1.00 125.18 306 HIS B CA 1
ATOM 6026 C C . HIS B 1 405 ? 25.083 34.420 118.951 1.00 125.39 306 HIS B C 1
ATOM 6027 O O . HIS B 1 405 ? 25.537 35.367 118.305 1.00 127.11 306 HIS B O 1
ATOM 6034 N N . PHE B 1 406 ? 25.451 33.154 118.726 1.00 124.27 307 PHE B N 1
ATOM 6035 C CA . PHE B 1 406 ? 26.540 32.811 117.781 1.00 123.77 307 PHE B CA 1
ATOM 6036 C C . PHE B 1 406 ? 26.064 32.175 116.461 1.00 125.71 307 PHE B C 1
ATOM 6037 O O . PHE B 1 406 ? 26.832 31.490 115.779 1.00 124.55 307 PHE B O 1
ATOM 6045 N N . ARG B 1 407 ? 24.810 32.431 116.090 1.00 128.51 308 ARG B N 1
ATOM 6046 C CA . ARG B 1 407 ? 24.241 31.888 114.859 1.00 131.91 308 ARG B CA 1
ATOM 6047 C C . ARG B 1 407 ? 24.564 32.804 113.678 1.00 135.02 308 ARG B C 1
ATOM 6048 O O . ARG B 1 407 ? 24.580 34.034 113.822 1.00 136.19 308 ARG B O 1
ATOM 6056 N N . CYS B 1 408 ? 24.811 32.196 112.518 1.00 137.04 309 CYS B N 1
ATOM 6057 C CA . CYS B 1 408 ? 25.127 32.935 111.289 1.00 139.92 309 CYS B CA 1
ATOM 6058 C C . CYS B 1 408 ? 23.842 33.504 110.669 1.00 141.82 309 CYS B C 1
ATOM 6059 O O . CYS B 1 408 ? 23.425 33.112 109.580 1.00 142.40 309 CYS B O 1
#

Organism: Homo sapiens (NCBI:txid9606)

Nearest PDB structures (foldseek):
  5uen-assembly1_A  TM=1.003E+00  e=4.151E-50  Homo sapiens
  8cu6-assembly1_A  TM=9.375E-01  e=1.958E-31  Homo sapiens
  5n2s-assembly1_A  TM=9.671E-01  e=2.071E-29  Escherichia coli
  6d9h-assembly1_R  TM=9.220E-01  e=4.709E-30  Homo sapiens
  7ld4-assembly1_R  TM=9.220E-01  e=2.259E-29  Homo sapiens

Sequence (767 aa):
SISAFQAAYIGIEVLIALVSVPGNVLVIWAVKVNQALRDATFCFIVSLAVADVAVGALVIPLAILINIGPQTYFHTCLMVACPVLILTQSSILALLAIAVDRYLRVKIPLRYKMVVTPRRAAVAIAGCWILSFVVGLTPMFGWNNLSAVERAWAAAGSMGEPVIKCEFEKVISMEYMVYFNFFVWVLPPLLLMVLIYLEVFYLIRKQLADLEDNWETLNDNVKDALTKMRAAALDAPEMKDFRHGFDILVGQIDDALKLANEGKVKEAQAAAEQLKTTRNAYIQKYLERARSTLQKELKIAKSLALILFLFALSWLPLHILNCITLFCPSCHKPSILTYIAIFLTHGNSAMNPIVYAFRIQKFRVTFLKIWNDHFRCQPLEVLFSAFQAAYIGIEVLIALVSVPGNVLVIWAVKVNQALRDATFCFIVSLAVADVAVGALVIPLAILINIGPQTYFHTCLMVACPVLILTQSSILALLAIAVDRYLRVKIPLRYKMVVTPRRAAVAIAGCWILSFVVGLTPMFGWNNLSAVERAWAAAGSMGEPVIKCEFEKVISMEYMVYFNFFVWVLPPLLLMVLIYLEVFYLIRKQLADLEDNWETLNDNLKVIEKADNAAQVKDALTKMRAAALDAQKRHGFDILVGQIDDALKLANEGKVKEAQAAAEQLKTTRNAYIQKYLERARSTLQKELKIAKSLALILFLFALSWLPLHILNCITLFCPSCHKPSILTYIAIFLTHGNSAMNPIVYAFRIQKFRVTFLKIWNDHFRC

Secondary structure (P-SEA, 3-state):
cccaaaaaaaaaaaaaaaacaaaaaaaaaaaaaccccccaaaaaaaaaaaaaaaaaacaaaaaaaaaacccccaaaaaaaacaaaaaaaaaaaaaaaaaaaaaaaaaccccccccccaaaaaaaaaaaaaaaaaaaacccccccaaaaaaaaaaaaccccccccccccccccccccccccccccccaaaaaaaaaaaaaaaaaaaaaccaaaaaaaaaaaccaaaaaaaaaaaaaccaaaaaaaaaaaaaaaaaaaaaaaaaccaaaaaaaaaaaaaaaaacccccccaaaaaaaaaaaaaaaaaaaaaaaaaacaaaaaaaaaaaacccbbbbaaaaaaaaaaaaaccccaaaaaaaccaaaaaaaaaaaaacccaaaaaaac/caaaaaaaaaaaaaaaacaaaaaaaaaaaaaccccccaaaaaaaaaaaaaaaaaacaaaaaaaaaacccccaaaaaaaacaaaaaaaaaaaaaaaaaaaaaaaaaccccccccccaaaaaaaaaaaaaaaaaaaacccccccaaaaaaaaaaaaccccccccccccccccccccccccccccccaaaaaaaaaaaaaaaaaaaaaccaaaaaaaaaaaaaaaaaccccaaaaaaaaaaaaaaaaaaaccaaaaaaaaaaaaaaaaaaaccaaaaaaaaaaaaaaaaacccccccaaaaaaaaaaaaaaaaaaaaaaaaaacaaaaaaaaaaaacccbbbbaaaaaaaaaaaaaccccaaaaaaaccaaaaaaaaaaaaacccc

Solvent-accessible surface area: 42588 Å² total; per-residue (Å²): 172,121,65,82,177,46,55,49,27,36,34,74,0,62,110,20,14,123,62,0,43,72,15,0,64,44,0,49,81,0,14,167,91,36,138,63,0,150,48,12,1,10,47,10,1,35,8,3,2,63,0,7,28,25,12,3,60,86,12,0,50,39,28,24,112,42,59,88,32,115,111,19,40,3,52,43,2,15,99,37,12,2,25,30,13,12,14,18,1,0,7,2,17,2,3,33,11,1,0,59,3,5,60,47,61,14,105,42,88,175,130,21,176,136,41,29,27,118,155,111,9,54,109,46,37,49,31,15,50,112,59,0,96,74,0,0,54,22,0,86,150,48,97,26,33,67,78,59,6,82,194,52,61,71,92,82,51,41,162,66,42,2,53,17,143,24,76,70,116,73,0,0,7,31,89,0,7,0,102,54,11,15,82,76,60,2,52,61,13,12,119,89,0,74,118,19,9,112,68,0,44,120,18,0,125,96,67,35,57,62,32,108,93,26,45,98,40,31,72,112,66,91,149,93,29,10,66,103,25,87,60,10,19,152,102,50,129,71,116,136,74,37,136,98,0,42,76,52,10,50,30,41,2,57,97,5,54,144,31,38,131,119,57,115,92,172,88,16,103,65,15,44,126,104,23,130,86,6,49,84,68,75,18,65,75,83,12,90,143,19,93,35,72,28,92,107,27,17,89,35,0,85,2,1,23,62,4,10,120,45,8,19,101,2,26,57,42,43,10,96,21,16,16,49,66,42,120,39,113,96,67,173,102,78,77,120,80,49,98,80,1,50,40,69,6,17,12,12,3,12,48,10,8,88,15,3,26,152,85,12,80,79,0,118,98,9,21,92,125,7,99,70,99,114,127,82,66,100,105,100,95,112,135,213,124,74,176,71,63,49,28,45,35,75,0,62,112,21,14,122,63,0,43,72,15,1,65,43,0,48,82,0,18,179,96,31,141,66,0,185,47,13,0,12,47,10,1,35,8,3,3,62,0,7,30,25,13,3,60,86,13,0,49,38,27,23,111,41,59,96,32,114,113,19,43,2,45,42,1,15,94,38,13,2,25,31,13,12,12,17,1,0,7,1,17,1,5,34,11,1,0,58,4,4,60,48,59,10,101,38,86,178,126,19,175,136,36,29,42,118,171,134,8,53,92,45,37,47,30,15,51,110,60,0,99,74,1,0,54,20,0,77,152,48,99,29,35,63,72,50,6,83,172,54,62,71,92,83,51,40,162,66,44,2,54,18,146,24,77,68,114,75,0,0,7,32,91,0,8,0,101,55,10,15,78,77,59,2,52,60,13,11,118,90,0,75,117,19,8,111,69,0,26,120,19,0,132,91,60,29,56,62,26,66,92,20,46,107,39,12,40,59,19,7,139,68,2,55,181,14,135,92,13,58,89,3,76,82,4,1,58,124,1,79,59,11,3,78,72,14,76,196,225,117,8,8,77,51,2,18,31,43,0,53,96,2,39,156,36,14,109,160,46,108,30,161,76,2,60,50,17,0,118,104,3,78,88,6,38,83,68,99,13,66,151,84,12,89,161,20,75,37,78,24,94,115,25,28,88,28,0,91,3,2,24,63,4,10,120,44,8,20,104,3,27,58,42,41,10,96,22,16,15,47,67,41,120,40,112,111,68,157,95,64,75,127,78,48,99,89,2,49,39,68,7,15,12,10,3,12,47,9,9,84,14,3,29,145,89,9,93,51,0,120,86,8,22,101,131,8,118,90,97,121,133,136,166

B-factor: mean 93.94, std 36.24, range [50.16, 235.06]